Protein AF-A0A3R9SVF9-F1 (afdb_monomer_lite)

Structure (mmCIF, N/CA/C/O backbone):
data_AF-A0A3R9SVF9-F1
#
_entry.id   AF-A0A3R9SVF9-F1
#
loop_
_atom_site.group_PDB
_atom_site.id
_atom_site.type_symbol
_atom_site.label_atom_id
_atom_site.label_alt_id
_atom_site.label_comp_id
_atom_site.label_asym_id
_atom_site.label_entity_id
_atom_site.label_seq_id
_atom_site.pdbx_PDB_ins_code
_atom_site.Cartn_x
_atom_site.Cartn_y
_atom_site.Cartn_z
_atom_site.occupancy
_atom_site.B_iso_or_equiv
_atom_site.auth_seq_id
_atom_site.auth_comp_id
_atom_site.auth_asym_id
_atom_site.auth_atom_id
_atom_site.pdbx_PDB_model_num
ATOM 1 N N . MET A 1 1 ? 0.098 18.690 -32.192 1.00 53.44 1 MET A N 1
ATOM 2 C CA . MET A 1 1 ? 0.398 19.365 -30.901 1.00 53.44 1 MET A CA 1
ATOM 3 C C . MET A 1 1 ? 1.819 19.905 -30.977 1.00 53.44 1 MET A C 1
ATOM 5 O O . MET A 1 1 ? 2.577 19.365 -31.770 1.00 53.44 1 MET A O 1
ATOM 9 N N . SER A 1 2 ? 2.191 20.924 -30.197 1.00 77.56 2 SER A N 1
ATOM 10 C CA . SER A 1 2 ? 3.601 21.342 -30.110 1.00 77.56 2 SER A CA 1
ATOM 11 C C . SER A 1 2 ? 4.330 20.520 -29.042 1.00 77.56 2 SER A C 1
ATOM 13 O O . SER A 1 2 ? 3.804 20.347 -27.941 1.00 77.56 2 SER A O 1
ATOM 15 N N . TYR A 1 3 ? 5.508 19.995 -29.374 1.00 89.06 3 TYR A N 1
ATOM 16 C CA . TYR A 1 3 ? 6.358 19.225 -28.463 1.00 89.06 3 TYR A CA 1
ATOM 17 C C . TYR A 1 3 ? 7.396 20.131 -27.786 1.00 89.06 3 TYR A C 1
ATOM 19 O O . TYR A 1 3 ? 7.760 21.178 -28.317 1.00 89.06 3 TYR A O 1
ATOM 27 N N . SER A 1 4 ? 7.901 19.738 -26.612 1.00 94.81 4 SER A N 1
ATOM 28 C CA . SER A 1 4 ? 8.968 20.499 -25.952 1.00 94.81 4 SER A CA 1
ATOM 29 C C . SER A 1 4 ? 10.316 20.293 -26.650 1.00 94.81 4 SER A C 1
ATOM 31 O O . SER A 1 4 ? 10.637 19.195 -27.098 1.00 94.81 4 SER A O 1
ATOM 33 N N . GLU A 1 5 ? 11.146 21.336 -26.658 1.00 95.12 5 GLU A N 1
ATOM 34 C CA . GLU A 1 5 ? 12.518 21.324 -27.188 1.00 95.12 5 GLU A CA 1
ATOM 35 C C . GLU A 1 5 ? 13.373 20.163 -26.632 1.00 95.12 5 GLU A C 1
ATOM 37 O O . GLU A 1 5 ? 14.175 19.557 -27.344 1.00 95.12 5 GLU A O 1
ATOM 42 N N . GLU A 1 6 ? 13.189 19.823 -25.351 1.00 95.75 6 GLU A N 1
ATOM 43 C CA . GLU A 1 6 ? 13.859 18.684 -24.714 1.00 95.75 6 GLU A CA 1
ATOM 44 C C . GLU A 1 6 ? 13.331 17.342 -25.241 1.00 95.75 6 GLU A C 1
ATOM 46 O O . GLU A 1 6 ? 14.128 16.441 -25.502 1.00 95.75 6 GLU A O 1
ATOM 51 N N . PHE A 1 7 ? 12.015 17.201 -25.437 1.00 97.31 7 PHE A N 1
ATOM 52 C CA . PHE A 1 7 ? 11.423 15.966 -25.951 1.00 97.31 7 PHE A CA 1
ATOM 53 C C . PHE A 1 7 ? 11.748 15.740 -27.433 1.00 97.31 7 PHE A C 1
ATOM 55 O O . PHE A 1 7 ? 12.079 14.619 -27.810 1.00 97.31 7 PHE A O 1
ATOM 62 N N . ILE A 1 8 ? 11.765 16.795 -28.255 1.00 97.31 8 ILE A N 1
ATOM 63 C CA . ILE A 1 8 ? 12.207 16.729 -29.660 1.00 97.31 8 ILE A CA 1
ATOM 64 C C . ILE A 1 8 ? 13.654 16.218 -29.738 1.00 97.31 8 ILE A C 1
ATOM 66 O O . ILE A 1 8 ? 13.960 15.305 -30.504 1.00 97.31 8 ILE A O 1
ATOM 70 N N . LYS A 1 9 ? 14.549 16.731 -28.882 1.00 97.06 9 LYS A N 1
ATOM 71 C CA . LYS A 1 9 ? 15.938 16.248 -28.784 1.00 97.06 9 LYS A CA 1
ATOM 72 C C . LYS A 1 9 ? 16.043 14.828 -28.223 1.00 97.06 9 LYS A C 1
ATOM 74 O O . LYS A 1 9 ? 16.929 14.088 -28.646 1.00 97.06 9 LYS A O 1
ATOM 79 N N . PHE A 1 10 ? 15.161 14.427 -27.309 1.00 98.12 10 PHE A N 1
ATOM 80 C CA . PHE A 1 10 ? 15.096 13.064 -26.769 1.00 98.12 10 PHE A CA 1
ATOM 81 C C . PHE A 1 10 ? 14.701 12.049 -27.853 1.00 98.12 10 PHE A C 1
ATOM 83 O O . PHE A 1 10 ? 15.433 11.084 -28.070 1.00 98.12 10 PHE A O 1
ATOM 90 N N . VAL A 1 11 ? 13.620 12.316 -28.594 1.00 98.31 11 VAL A N 1
ATOM 91 C CA . VAL A 1 11 ? 13.169 11.509 -29.743 1.00 98.31 11 VAL A CA 1
ATOM 92 C C . VAL A 1 11 ? 14.232 11.473 -30.835 1.00 98.31 11 VAL A C 1
ATOM 94 O O . VAL A 1 11 ? 14.620 10.388 -31.260 1.00 98.31 11 VAL A O 1
ATOM 97 N N . GLY A 1 12 ? 14.780 12.628 -31.225 1.00 98.06 12 GLY A N 1
ATOM 98 C CA . GLY A 1 12 ? 15.870 12.707 -32.199 1.00 98.06 12 GLY A CA 1
ATOM 99 C C . GLY A 1 12 ? 17.091 11.879 -31.795 1.00 98.06 12 GLY A C 1
ATOM 100 O O . GLY A 1 12 ? 17.671 11.191 -32.632 1.00 98.06 12 GLY A O 1
ATOM 101 N N . THR A 1 13 ? 17.464 11.887 -30.510 1.00 98.25 13 THR A N 1
ATOM 102 C CA . THR A 1 13 ? 18.583 11.074 -30.003 1.00 98.25 13 THR A CA 1
ATOM 103 C C . THR A 1 13 ? 18.274 9.583 -30.105 1.00 98.25 13 THR A C 1
ATOM 105 O O . THR A 1 13 ? 19.106 8.841 -30.613 1.00 98.25 13 THR A O 1
ATOM 108 N N . VAL A 1 14 ? 17.081 9.128 -29.703 1.00 98.38 14 VAL A N 1
ATOM 109 C CA . VAL A 1 14 ? 16.701 7.709 -29.839 1.00 98.38 14 VAL A CA 1
ATOM 110 C C . VAL A 1 14 ? 16.628 7.284 -31.311 1.00 98.38 14 VAL A C 1
ATOM 112 O O . VAL A 1 14 ? 17.164 6.235 -31.661 1.00 98.38 14 VAL A O 1
ATOM 115 N N . ALA A 1 15 ? 16.061 8.109 -32.194 1.00 98.12 15 ALA A N 1
ATOM 116 C CA . ALA A 1 15 ? 16.041 7.846 -33.634 1.00 98.12 15 ALA A CA 1
ATOM 117 C C . ALA A 1 15 ? 17.461 7.765 -34.226 1.00 98.12 15 ALA A C 1
ATOM 119 O O . ALA A 1 15 ? 17.749 6.881 -35.031 1.00 98.12 15 ALA A O 1
ATOM 120 N N . GLY A 1 16 ? 18.366 8.651 -33.803 1.00 96.81 16 GLY A N 1
ATOM 121 C CA . GLY A 1 16 ? 19.754 8.679 -34.260 1.00 96.81 16 GLY A CA 1
ATOM 122 C C . GLY A 1 16 ? 20.636 7.548 -33.726 1.00 96.81 16 GLY A C 1
ATOM 123 O O . GLY A 1 16 ? 21.481 7.060 -34.470 1.00 96.81 16 GLY A O 1
ATOM 124 N N . GLU A 1 17 ? 20.458 7.119 -32.477 1.00 96.12 17 GLU A N 1
ATOM 125 C CA . GLU A 1 17 ? 21.230 6.016 -31.876 1.00 96.12 17 GLU A CA 1
ATOM 126 C C . GLU A 1 17 ? 20.658 4.631 -32.236 1.00 96.12 17 GLU A C 1
ATOM 128 O O . GLU A 1 17 ? 21.394 3.647 -32.256 1.00 96.12 17 GLU A O 1
ATOM 133 N N . ALA A 1 18 ? 19.346 4.534 -32.488 1.00 97.12 18 ALA A N 1
ATOM 134 C CA . ALA A 1 18 ? 18.628 3.257 -32.486 1.00 97.12 18 ALA A CA 1
ATOM 135 C C . ALA A 1 18 ? 17.455 3.132 -33.480 1.00 97.12 18 ALA A C 1
ATOM 137 O O . ALA A 1 18 ? 16.813 2.085 -33.496 1.00 97.12 18 ALA A O 1
ATOM 138 N N . GLY A 1 19 ? 17.156 4.127 -34.325 1.00 95.19 19 GLY A N 1
ATOM 139 C CA . GLY A 1 19 ? 15.962 4.108 -35.191 1.00 95.19 19 GLY A CA 1
ATOM 140 C C . GLY A 1 19 ? 15.843 2.865 -36.087 1.00 95.19 19 GLY A C 1
ATOM 141 O O . GLY A 1 19 ? 14.766 2.301 -36.213 1.00 95.19 19 GLY A O 1
ATOM 142 N N . GLY A 1 20 ? 16.960 2.356 -36.620 1.00 94.50 20 GLY A N 1
ATOM 143 C CA . GLY A 1 20 ? 16.990 1.121 -37.423 1.00 94.50 20 GLY A CA 1
ATOM 144 C C . GLY A 1 20 ? 16.875 -0.202 -36.643 1.00 94.50 20 GLY A C 1
ATOM 145 O O . GLY A 1 20 ? 17.073 -1.257 -37.238 1.00 94.50 20 GLY A O 1
ATOM 146 N N . CYS A 1 21 ? 16.626 -0.157 -35.332 1.00 96.88 21 CYS A N 1
ATOM 147 C CA . CYS A 1 21 ? 16.487 -1.318 -34.442 1.00 96.88 21 CYS A CA 1
ATOM 148 C C . CYS A 1 21 ? 15.023 -1.524 -33.999 1.00 96.88 21 CYS A C 1
ATOM 150 O O . CYS A 1 21 ? 14.138 -0.747 -34.354 1.00 96.88 21 CYS A O 1
ATOM 152 N N . SER A 1 22 ? 14.762 -2.552 -33.189 1.00 96.62 22 SER A N 1
ATOM 153 C CA . SER A 1 22 ? 13.434 -2.847 -32.639 1.00 96.62 22 SER A CA 1
ATOM 154 C C . SER A 1 22 ? 12.858 -1.741 -31.726 1.00 96.62 22 SER A C 1
ATOM 156 O O . SER A 1 22 ? 13.610 -1.024 -31.052 1.00 96.62 22 SER A O 1
ATOM 158 N N . PRO A 1 23 ? 11.517 -1.684 -31.561 1.00 96.19 23 PRO A N 1
ATOM 159 C CA . PRO A 1 23 ? 10.869 -0.823 -30.567 1.00 96.19 23 PRO A CA 1
ATOM 160 C C . PRO A 1 23 ? 11.319 -1.070 -29.122 1.00 96.19 23 PRO A C 1
ATOM 162 O O . PRO A 1 23 ? 11.327 -0.148 -28.302 1.00 96.19 23 PRO A O 1
ATOM 165 N N . THR A 1 24 ? 11.737 -2.297 -28.791 1.00 96.81 24 THR A N 1
ATOM 166 C CA . THR A 1 24 ? 12.345 -2.598 -27.490 1.00 96.81 24 THR A CA 1
ATOM 167 C C . THR A 1 24 ? 13.672 -1.861 -27.342 1.00 96.81 24 THR A C 1
ATOM 169 O O . THR A 1 24 ? 13.892 -1.205 -26.327 1.00 96.81 24 THR A O 1
ATOM 172 N N . THR A 1 25 ? 14.529 -1.889 -28.360 1.00 98.19 25 THR A N 1
ATOM 173 C CA . THR A 1 25 ? 15.814 -1.180 -28.358 1.00 98.19 25 THR A CA 1
ATOM 174 C C . THR A 1 25 ? 15.648 0.343 -28.258 1.00 98.19 25 THR A C 1
ATOM 176 O O . THR A 1 25 ? 16.386 0.976 -27.498 1.00 98.19 25 THR A O 1
ATOM 179 N N . TRP A 1 26 ? 14.621 0.939 -28.880 1.00 98.38 26 TRP A N 1
ATOM 180 C CA . TRP A 1 26 ? 14.284 2.361 -28.669 1.00 98.38 26 TRP A CA 1
ATOM 181 C C . TRP A 1 26 ? 13.980 2.668 -27.193 1.00 98.38 26 TRP A C 1
ATOM 183 O O . TRP A 1 26 ? 14.512 3.630 -26.628 1.00 98.38 26 TRP A O 1
ATOM 193 N N . LYS A 1 27 ? 13.177 1.817 -26.534 1.00 98.19 27 LYS A N 1
ATOM 194 C CA . LYS A 1 27 ? 12.882 1.926 -25.095 1.00 98.19 27 LYS A CA 1
ATOM 195 C C . LYS A 1 27 ? 14.135 1.757 -24.233 1.00 98.19 27 LYS A C 1
ATOM 197 O O . LYS A 1 27 ? 14.300 2.497 -23.265 1.00 98.19 27 LYS A O 1
ATOM 202 N N . VAL A 1 28 ? 15.046 0.843 -24.576 1.00 98.19 28 VAL A N 1
ATOM 203 C CA . VAL A 1 28 ? 16.304 0.665 -23.825 1.00 98.19 28 VAL A CA 1
ATOM 204 C C . VAL A 1 28 ? 17.189 1.911 -23.911 1.00 98.19 28 VAL A C 1
ATOM 206 O O . VAL A 1 28 ? 17.702 2.349 -22.880 1.00 98.19 28 VAL A O 1
ATOM 209 N N . VAL A 1 29 ? 17.323 2.547 -25.082 1.00 98.19 29 VAL A N 1
ATOM 210 C CA . VAL A 1 29 ? 18.065 3.819 -25.199 1.00 98.19 29 VAL A CA 1
ATOM 211 C C . VAL A 1 29 ? 17.372 4.940 -24.416 1.00 98.19 29 VAL A C 1
ATOM 213 O O . VAL A 1 29 ? 18.041 5.677 -23.686 1.00 98.19 29 VAL A O 1
ATOM 216 N N . ALA A 1 30 ? 16.040 5.031 -24.472 1.00 98.31 30 ALA A N 1
ATOM 217 C CA . ALA A 1 30 ? 15.266 5.985 -23.676 1.00 98.31 30 ALA A CA 1
ATOM 218 C C . ALA A 1 30 ? 15.487 5.803 -22.159 1.00 98.31 30 ALA A C 1
ATOM 220 O O . ALA A 1 30 ? 15.741 6.779 -21.446 1.00 98.31 30 ALA A O 1
ATOM 221 N N . HIS A 1 31 ? 15.468 4.564 -21.658 1.00 97.62 31 HIS A N 1
ATOM 222 C CA . HIS A 1 31 ? 15.796 4.263 -20.262 1.00 97.62 31 HIS A CA 1
ATOM 223 C C . HIS A 1 31 ? 17.265 4.539 -19.933 1.00 97.62 31 HIS A C 1
ATOM 225 O O . HIS A 1 31 ? 17.530 5.103 -18.877 1.00 97.62 31 HIS A O 1
ATOM 231 N N . CYS A 1 32 ? 18.211 4.241 -20.828 1.00 97.56 32 CYS A N 1
ATOM 232 C CA . CYS A 1 32 ? 19.627 4.578 -20.655 1.00 97.56 32 CYS A CA 1
ATOM 233 C C . CYS A 1 32 ? 19.820 6.089 -20.430 1.00 97.56 32 CYS A C 1
ATOM 235 O O . CYS A 1 32 ? 20.462 6.489 -19.457 1.00 97.56 32 CYS A O 1
ATOM 237 N N . ILE A 1 33 ? 19.181 6.942 -21.243 1.00 97.50 33 ILE A N 1
ATOM 238 C CA . ILE A 1 33 ? 19.191 8.405 -21.055 1.00 97.50 33 ILE A CA 1
ATOM 239 C C . ILE A 1 33 ? 18.654 8.784 -19.663 1.00 97.50 33 ILE A C 1
ATOM 241 O O . ILE A 1 33 ? 19.267 9.592 -18.964 1.00 97.50 33 ILE A O 1
ATOM 245 N N . LYS A 1 34 ? 17.529 8.194 -19.232 1.00 95.56 34 LYS A N 1
ATOM 246 C CA . LYS A 1 34 ? 16.898 8.486 -17.930 1.00 95.56 34 LYS A CA 1
ATOM 247 C C . LYS A 1 34 ? 17.724 7.978 -16.740 1.00 95.56 34 LYS A C 1
ATOM 249 O O . LYS A 1 34 ? 17.798 8.666 -15.726 1.00 95.56 34 LYS A O 1
ATOM 254 N N . ASN A 1 35 ? 18.357 6.813 -16.866 1.00 96.06 35 ASN A N 1
ATOM 255 C CA . ASN A 1 35 ? 19.145 6.150 -15.822 1.00 96.06 35 ASN A CA 1
ATOM 256 C C . ASN A 1 35 ? 20.460 6.876 -15.518 1.00 96.06 35 ASN A C 1
ATOM 258 O O . ASN A 1 35 ? 20.943 6.806 -14.390 1.00 96.06 35 ASN A O 1
ATOM 262 N N . ARG A 1 36 ? 21.012 7.615 -16.488 1.00 96.38 36 ARG A N 1
ATOM 263 C CA . ARG A 1 36 ? 22.179 8.483 -16.276 1.00 96.38 36 ARG A CA 1
ATOM 264 C C . ARG A 1 36 ? 21.873 9.670 -15.345 1.00 96.38 36 ARG A C 1
ATOM 266 O O . ARG A 1 36 ? 22.769 10.143 -14.658 1.00 96.38 36 ARG A O 1
ATOM 273 N N . ILE A 1 37 ? 20.635 10.168 -15.278 1.00 94.38 37 ILE A N 1
ATOM 274 C CA . ILE A 1 37 ? 20.308 11.422 -14.568 1.00 94.38 37 ILE A CA 1
ATOM 275 C C . ILE A 1 37 ? 20.607 11.313 -13.057 1.00 94.38 37 ILE A C 1
ATOM 277 O O . ILE A 1 37 ? 19.873 10.665 -12.309 1.00 94.38 37 ILE A O 1
ATOM 281 N N . GLY A 1 38 ? 21.662 11.995 -12.592 1.00 92.25 38 GLY A N 1
ATOM 282 C CA . GLY A 1 38 ? 22.071 12.016 -11.183 1.00 92.25 38 GLY A CA 1
ATOM 283 C C . GLY A 1 38 ? 22.807 10.756 -10.703 1.00 92.25 38 GLY A C 1
ATOM 284 O O . GLY A 1 38 ? 22.871 10.515 -9.496 1.00 92.25 38 GLY A O 1
ATOM 285 N N . PHE A 1 39 ? 23.356 9.946 -11.613 1.00 94.19 39 PHE A N 1
ATOM 286 C CA . PHE A 1 39 ? 23.989 8.659 -11.306 1.00 94.19 39 PHE A CA 1
ATOM 287 C C . PHE A 1 39 ? 25.432 8.567 -11.828 1.00 94.19 39 PHE A C 1
ATOM 289 O O . PHE A 1 39 ? 25.754 9.116 -12.877 1.00 94.19 39 PHE A O 1
ATOM 296 N N . ALA A 1 40 ? 26.290 7.841 -11.099 1.00 91.69 40 ALA A N 1
ATOM 297 C CA . ALA A 1 40 ? 27.684 7.559 -11.459 1.00 91.69 40 ALA A CA 1
ATOM 298 C C . ALA A 1 40 ? 28.477 8.814 -11.911 1.00 91.69 40 ALA A C 1
ATOM 300 O O . ALA A 1 40 ? 28.590 9.761 -11.135 1.00 91.69 40 ALA A O 1
ATOM 301 N N . GLU A 1 41 ? 29.051 8.840 -13.112 1.00 90.75 41 GLU A N 1
ATOM 302 C CA . GLU A 1 41 ? 29.778 9.986 -13.683 1.00 90.75 41 GLU A CA 1
ATOM 303 C C . GLU A 1 41 ? 28.863 11.179 -14.023 1.00 90.75 41 GLU A C 1
ATOM 305 O O . GLU A 1 41 ? 29.286 12.333 -13.965 1.00 90.75 41 GLU A O 1
ATOM 310 N N . TRP A 1 42 ? 27.575 10.930 -14.262 1.00 94.06 42 TRP A N 1
ATOM 311 C CA . TRP A 1 42 ? 26.546 11.938 -14.543 1.00 94.06 42 TRP A CA 1
ATOM 312 C C . TRP A 1 42 ? 25.870 12.490 -13.274 1.00 94.06 42 TRP A C 1
ATOM 314 O O . TRP A 1 42 ? 24.777 13.058 -13.332 1.00 94.06 42 TRP A O 1
ATOM 324 N N . LEU A 1 43 ? 26.521 12.361 -12.113 1.00 90.56 43 LEU A N 1
ATOM 325 C CA . LEU A 1 43 ? 26.012 12.749 -10.790 1.00 90.56 43 LEU A CA 1
ATOM 326 C C . LEU A 1 43 ? 25.459 14.184 -10.703 1.00 90.56 43 LEU A C 1
ATOM 328 O O . LEU A 1 43 ? 24.560 14.454 -9.908 1.00 90.56 43 LEU A O 1
ATOM 332 N N . ASN A 1 44 ? 25.987 15.100 -11.516 1.00 90.94 44 ASN A N 1
ATOM 333 C CA . ASN A 1 44 ? 25.597 16.512 -11.525 1.00 90.94 44 ASN A CA 1
ATOM 334 C C . ASN A 1 44 ? 24.466 16.849 -12.518 1.00 90.94 44 ASN A C 1
ATOM 336 O O . ASN A 1 44 ? 23.951 17.968 -12.474 1.00 90.94 44 ASN A O 1
ATOM 340 N N . ALA A 1 45 ? 24.076 15.920 -13.399 1.00 93.00 45 ALA A N 1
ATOM 341 C CA . ALA A 1 45 ? 23.003 16.133 -14.367 1.00 93.00 45 ALA A CA 1
ATOM 342 C C . ALA A 1 45 ? 21.643 16.233 -13.661 1.00 93.00 45 ALA A C 1
ATOM 344 O O . ALA A 1 45 ? 21.315 15.408 -12.807 1.00 93.00 45 ALA A O 1
ATOM 345 N N . ARG A 1 46 ? 20.848 17.248 -14.014 1.00 92.31 46 ARG A N 1
ATOM 346 C CA . ARG A 1 46 ? 19.569 17.579 -13.359 1.00 92.31 46 ARG A CA 1
ATOM 347 C C . ARG A 1 46 ? 18.367 16.956 -14.064 1.00 92.31 46 ARG A C 1
ATOM 349 O O . ARG A 1 46 ? 17.377 16.628 -13.418 1.00 92.31 46 ARG A O 1
ATOM 356 N N . ASN A 1 47 ? 18.448 16.835 -15.386 1.00 92.38 47 ASN A N 1
ATOM 357 C CA . ASN A 1 47 ? 17.352 16.483 -16.288 1.00 92.38 47 ASN A CA 1
ATOM 358 C C . ASN A 1 47 ? 17.878 15.791 -17.564 1.00 92.38 47 ASN A C 1
ATOM 360 O O . ASN A 1 47 ? 19.071 15.512 -17.689 1.00 92.38 47 ASN A O 1
ATOM 364 N N . VAL A 1 48 ? 16.979 15.520 -18.515 1.00 95.19 48 VAL A N 1
ATOM 365 C CA . VAL A 1 48 ? 17.328 14.938 -19.820 1.00 95.19 48 VAL A CA 1
ATOM 366 C C . VAL A 1 48 ? 18.232 15.890 -20.615 1.00 95.19 48 VAL A C 1
ATOM 368 O O . VAL A 1 48 ? 19.238 15.444 -21.159 1.00 95.19 48 VAL A O 1
ATOM 371 N N . SER A 1 49 ? 17.952 17.196 -20.617 1.00 94.19 49 SER A N 1
ATOM 372 C CA . SER A 1 49 ? 18.754 18.210 -21.321 1.00 94.19 49 SER A CA 1
ATOM 373 C C . SER A 1 49 ? 20.232 18.214 -20.922 1.00 94.19 49 SER A C 1
ATOM 375 O O . SER A 1 49 ? 21.085 18.432 -21.777 1.00 94.19 49 SER A O 1
ATOM 377 N N . ASP A 1 50 ? 20.568 17.978 -19.651 1.00 94.81 50 ASP A N 1
ATOM 378 C CA . ASP A 1 50 ? 21.964 17.862 -19.207 1.00 94.81 50 ASP A CA 1
ATOM 379 C C . ASP A 1 50 ? 22.648 16.610 -19.768 1.00 94.81 50 ASP A C 1
ATOM 381 O O . ASP A 1 50 ? 23.795 16.676 -20.213 1.00 94.81 50 ASP A O 1
ATOM 385 N N . ILE A 1 51 ? 21.933 15.483 -19.804 1.00 96.12 51 ILE A N 1
ATOM 386 C CA . ILE A 1 51 ? 22.427 14.225 -20.374 1.00 96.12 51 ILE A CA 1
ATOM 387 C C . ILE A 1 51 ? 22.603 14.333 -21.895 1.00 96.12 51 ILE A C 1
ATOM 389 O O . ILE A 1 51 ? 23.602 13.856 -22.430 1.00 96.12 51 ILE A O 1
ATOM 393 N N . LEU A 1 52 ? 21.701 15.007 -22.608 1.00 94.94 52 LEU A N 1
ATOM 394 C CA . LEU A 1 52 ? 21.764 15.111 -24.069 1.00 94.94 52 LEU A CA 1
ATOM 395 C C . LEU A 1 52 ? 22.880 16.037 -24.602 1.00 94.94 52 LEU A C 1
ATOM 397 O O . LEU A 1 52 ? 23.143 16.022 -25.797 1.00 94.94 52 LEU A O 1
ATOM 401 N N . LYS A 1 53 ? 23.574 16.821 -23.762 1.00 87.06 53 LYS A N 1
ATOM 402 C CA . LYS A 1 53 ? 24.559 17.821 -24.237 1.00 87.06 53 LYS A CA 1
ATOM 403 C C . LYS A 1 53 ? 25.785 17.245 -24.959 1.00 87.06 53 LYS A C 1
ATOM 405 O O . LYS A 1 53 ? 26.209 17.855 -25.934 1.00 87.06 53 LYS A O 1
ATOM 410 N N . LYS A 1 54 ? 26.385 16.154 -24.455 1.00 75.62 54 LYS A N 1
ATOM 411 C CA . LYS A 1 54 ? 27.636 15.543 -24.979 1.00 75.62 54 LYS A CA 1
ATOM 412 C C . LYS A 1 54 ? 27.802 14.043 -24.634 1.00 75.62 54 LYS A C 1
ATOM 414 O O . LYS A 1 54 ? 28.913 13.600 -24.375 1.00 75.62 54 LYS A O 1
ATOM 419 N N . ASN A 1 55 ? 26.720 13.259 -24.552 1.00 84.94 55 ASN A N 1
ATOM 420 C CA . ASN A 1 55 ? 26.793 11.842 -24.120 1.00 84.94 55 ASN A CA 1
ATOM 421 C C . ASN A 1 55 ? 26.286 10.820 -25.160 1.00 84.94 55 ASN A C 1
ATOM 423 O O . ASN A 1 55 ? 26.101 9.650 -24.816 1.00 84.94 55 ASN A O 1
ATOM 427 N N . PHE A 1 56 ? 26.030 11.273 -26.390 1.00 91.81 56 PHE A N 1
ATOM 428 C CA . PHE A 1 56 ? 25.495 10.499 -27.515 1.00 91.81 56 PHE A CA 1
ATOM 429 C C . PHE A 1 56 ? 26.062 11.075 -28.820 1.00 91.81 56 PHE A C 1
ATOM 431 O O . PHE A 1 56 ? 26.088 12.302 -28.975 1.00 91.81 56 PHE A O 1
ATOM 438 N N . ASP A 1 57 ? 26.514 10.232 -29.748 1.00 86.50 57 ASP A N 1
ATOM 439 C CA . ASP A 1 57 ? 27.072 10.697 -31.029 1.00 86.50 57 ASP A CA 1
ATOM 440 C C . ASP A 1 57 ? 25.939 11.231 -31.929 1.00 86.50 57 ASP A C 1
ATOM 442 O O . ASP A 1 57 ? 26.117 12.235 -32.618 1.00 86.50 57 ASP A O 1
ATOM 446 N N . ALA A 1 58 ? 24.728 10.664 -31.842 1.00 89.75 58 ALA A N 1
ATOM 447 C CA . ALA A 1 58 ? 23.557 11.047 -32.635 1.00 89.75 58 ALA A CA 1
ATOM 448 C C . ALA A 1 58 ? 23.211 12.542 -32.586 1.00 89.75 58 ALA A C 1
ATOM 450 O O . ALA A 1 58 ? 22.952 13.138 -33.630 1.00 89.75 58 ALA A O 1
ATOM 451 N N . ILE A 1 59 ? 23.211 13.150 -31.394 1.00 89.56 59 ILE A N 1
ATOM 452 C CA . ILE A 1 59 ? 22.924 14.582 -31.187 1.00 89.56 59 ILE A CA 1
ATOM 453 C C . ILE A 1 59 ? 24.165 15.470 -31.357 1.00 89.56 59 ILE A C 1
ATOM 455 O O . ILE A 1 59 ? 24.030 16.653 -31.681 1.00 89.56 59 ILE A O 1
ATOM 459 N N . THR A 1 60 ? 25.361 14.903 -31.174 1.00 89.81 60 THR A N 1
ATOM 460 C CA . THR A 1 60 ? 26.642 15.609 -31.331 1.00 89.81 60 THR A CA 1
ATOM 461 C C . THR A 1 60 ? 26.950 15.830 -32.811 1.00 89.81 60 THR A C 1
ATOM 463 O O . THR A 1 60 ? 27.035 16.972 -33.264 1.00 89.81 60 THR A O 1
ATOM 466 N N . ASP A 1 61 ? 27.000 14.743 -33.581 1.00 88.56 61 ASP A N 1
ATOM 467 C CA . ASP A 1 61 ? 27.292 14.736 -35.019 1.00 88.56 61 ASP A CA 1
ATOM 468 C C . ASP A 1 61 ? 26.027 15.036 -35.859 1.00 88.56 61 ASP A C 1
ATOM 470 O O . ASP A 1 61 ? 26.107 15.316 -37.060 1.00 88.56 61 ASP A O 1
ATOM 474 N N . LYS A 1 62 ? 24.839 15.012 -35.226 1.00 91.88 62 LYS A N 1
ATOM 475 C CA . LYS A 1 62 ? 23.512 15.218 -35.840 1.00 91.88 62 LYS A CA 1
ATOM 476 C C . LYS A 1 62 ? 23.337 14.319 -37.061 1.00 91.88 62 LYS A C 1
ATOM 478 O O . LYS A 1 62 ? 23.254 14.797 -38.196 1.00 91.88 62 LYS A O 1
ATOM 483 N N . ASN A 1 63 ? 23.339 13.009 -36.839 1.00 93.12 63 ASN A N 1
ATOM 484 C CA . ASN A 1 63 ? 23.270 12.026 -37.922 1.00 93.12 63 ASN A CA 1
ATOM 485 C C . ASN A 1 63 ? 21.919 12.089 -38.691 1.00 93.12 63 ASN A C 1
ATOM 487 O O . ASN A 1 63 ? 20.989 12.772 -38.249 1.00 93.12 63 ASN A O 1
ATOM 491 N N . PRO A 1 64 ? 21.787 11.457 -39.877 1.00 95.75 64 PRO A N 1
ATOM 492 C CA . PRO A 1 64 ? 20.592 11.628 -40.708 1.00 95.75 64 PRO A CA 1
ATOM 493 C C . PRO A 1 64 ? 19.266 11.232 -40.026 1.00 95.75 64 PRO A C 1
ATOM 495 O O . PRO A 1 64 ? 18.327 12.021 -40.135 1.00 95.75 64 PRO A O 1
ATOM 498 N N . PRO A 1 65 ? 19.161 10.117 -39.267 1.00 96.81 65 PRO A N 1
ATOM 499 C CA . PRO A 1 65 ? 17.933 9.801 -38.532 1.00 96.81 65 PRO A CA 1
ATOM 500 C C . PRO A 1 65 ? 17.607 10.811 -37.419 1.00 96.81 65 PRO A C 1
ATOM 502 O O . PRO A 1 65 ? 16.446 11.199 -37.292 1.00 96.81 65 PRO A O 1
ATOM 505 N N . PHE A 1 66 ? 18.612 11.318 -36.683 1.00 97.75 66 PHE A N 1
ATOM 506 C CA . PHE A 1 66 ? 18.418 12.419 -35.724 1.00 97.75 66 PHE A CA 1
ATOM 507 C C . PHE A 1 66 ? 17.818 13.648 -36.418 1.00 97.75 66 PHE A C 1
ATOM 509 O O . PHE A 1 66 ? 16.808 14.190 -35.970 1.00 97.75 66 PHE A O 1
ATOM 516 N N . LYS A 1 67 ? 18.427 14.083 -37.532 1.00 97.88 67 LYS A N 1
ATOM 517 C CA . LYS A 1 67 ? 17.972 15.253 -38.302 1.00 97.88 67 LYS A CA 1
ATOM 518 C C . LYS A 1 67 ? 16.544 15.062 -38.815 1.00 97.88 67 LYS A C 1
ATOM 520 O O . LYS A 1 67 ? 15.731 15.961 -38.625 1.00 97.88 67 LYS A O 1
ATOM 525 N N . LYS A 1 68 ? 16.235 13.897 -39.400 1.00 97.62 68 LYS A N 1
ATOM 526 C CA . LYS A 1 68 ? 14.900 13.553 -39.913 1.00 97.62 68 LYS A CA 1
ATOM 527 C C . LYS A 1 68 ? 13.832 13.714 -38.827 1.00 97.62 68 LYS A C 1
ATOM 529 O O . LYS A 1 68 ? 12.940 14.541 -38.985 1.00 97.62 68 LYS A O 1
ATOM 534 N N . ALA A 1 69 ? 13.955 12.983 -37.716 1.00 97.62 69 ALA A N 1
ATOM 535 C CA . ALA A 1 69 ? 12.952 12.990 -36.649 1.00 97.62 69 ALA A CA 1
ATOM 536 C C . ALA A 1 69 ? 12.748 14.392 -36.041 1.00 97.62 69 ALA A C 1
ATOM 538 O O . ALA A 1 69 ? 11.618 14.808 -35.795 1.00 97.62 69 ALA A O 1
ATOM 539 N N . VAL A 1 70 ? 13.830 15.155 -35.855 1.00 97.25 70 VAL A N 1
ATOM 540 C CA . VAL A 1 70 ? 13.767 16.527 -35.325 1.00 97.25 70 VAL A CA 1
ATOM 541 C C . VAL A 1 70 ? 13.068 17.488 -36.294 1.00 97.25 70 VAL A C 1
ATOM 543 O O . VAL A 1 70 ? 12.207 18.257 -35.868 1.00 97.25 70 VAL A O 1
ATOM 546 N N . THR A 1 71 ? 13.384 17.439 -37.592 1.00 97.38 71 THR A N 1
ATOM 547 C CA . THR A 1 71 ? 12.711 18.264 -38.613 1.00 97.38 71 THR A CA 1
ATOM 548 C C . THR A 1 71 ? 11.229 17.909 -38.744 1.00 97.38 71 THR A C 1
ATOM 550 O O . THR A 1 71 ? 10.394 18.812 -38.781 1.00 97.38 71 THR A O 1
ATOM 553 N N . GLU A 1 72 ? 10.888 16.618 -38.745 1.00 96.81 72 GLU A N 1
ATOM 554 C CA . GLU A 1 72 ? 9.498 16.147 -38.751 1.00 96.81 72 GLU A CA 1
ATOM 555 C C . GLU A 1 72 ? 8.712 16.709 -37.557 1.00 96.81 72 GLU A C 1
ATOM 557 O O . GLU A 1 72 ? 7.686 17.364 -37.753 1.00 96.81 72 GLU A O 1
ATOM 562 N N . MET A 1 73 ? 9.236 16.571 -36.333 1.00 96.31 73 MET A N 1
ATOM 563 C CA . MET A 1 73 ? 8.573 17.066 -35.119 1.00 96.31 73 MET A CA 1
ATOM 564 C C . MET A 1 73 ? 8.421 18.593 -35.054 1.00 96.31 73 MET A C 1
ATOM 566 O O . MET A 1 73 ? 7.424 19.057 -34.503 1.00 96.31 73 MET A O 1
ATOM 570 N N . TYR A 1 74 ? 9.355 19.378 -35.608 1.00 95.31 74 TYR A N 1
ATOM 571 C CA . TYR A 1 74 ? 9.174 20.835 -35.728 1.00 95.31 74 TYR A CA 1
ATOM 572 C C . TYR A 1 74 ? 8.129 21.211 -36.784 1.00 95.31 74 TYR A C 1
ATOM 574 O O . TYR A 1 74 ? 7.383 22.166 -36.588 1.00 95.31 74 TYR A O 1
ATOM 582 N N . SER A 1 75 ? 8.074 20.482 -37.903 1.00 93.62 75 SER A N 1
ATOM 583 C CA . SER A 1 75 ? 7.124 20.759 -38.991 1.00 93.62 75 SER A CA 1
ATOM 584 C C . SER A 1 75 ? 5.686 20.329 -38.677 1.00 93.62 75 SER A C 1
ATOM 586 O O . SER A 1 75 ? 4.749 20.828 -39.292 1.00 93.62 75 SER A O 1
ATOM 588 N N . GLY A 1 76 ? 5.509 19.378 -37.753 1.00 90.81 76 GLY A N 1
ATOM 589 C CA . GLY A 1 76 ? 4.237 18.702 -37.491 1.00 90.81 76 GLY A CA 1
ATOM 590 C C . GLY A 1 76 ? 3.913 17.566 -38.472 1.00 90.81 76 GLY A C 1
ATOM 591 O O . GLY A 1 76 ? 3.058 16.739 -38.161 1.00 90.81 76 GLY A O 1
ATOM 592 N N . ASN A 1 77 ? 4.622 17.476 -39.602 1.00 93.88 77 ASN A N 1
ATOM 593 C CA . ASN A 1 77 ? 4.497 16.402 -40.586 1.00 93.88 77 ASN A CA 1
ATOM 594 C C . ASN A 1 77 ? 5.376 15.217 -40.158 1.00 93.88 77 ASN A C 1
ATOM 596 O O . ASN A 1 77 ? 6.527 15.093 -40.575 1.00 93.88 77 ASN A O 1
ATOM 600 N N . ILE A 1 78 ? 4.847 14.384 -39.263 1.00 94.19 78 ILE A N 1
ATOM 601 C CA . ILE A 1 78 ? 5.561 13.258 -38.650 1.00 94.19 78 ILE A CA 1
ATOM 602 C C . ILE A 1 78 ? 5.304 11.980 -39.453 1.00 94.19 78 ILE A C 1
ATOM 604 O O . ILE A 1 78 ? 4.154 11.662 -39.741 1.00 94.19 78 ILE A O 1
ATOM 608 N N . SER A 1 79 ? 6.366 11.251 -39.812 1.00 93.94 79 SER A N 1
ATOM 609 C CA . SER A 1 79 ? 6.243 9.939 -40.462 1.00 93.94 79 SER A CA 1
ATOM 610 C C . SER A 1 79 ? 5.922 8.839 -39.450 1.00 93.94 79 SER A C 1
ATOM 612 O O . SER A 1 79 ? 6.391 8.907 -38.313 1.00 93.94 79 SER A O 1
ATOM 614 N N . ASP A 1 80 ? 5.186 7.804 -39.870 1.00 94.31 80 ASP A N 1
ATOM 615 C CA . ASP A 1 80 ? 4.744 6.681 -39.022 1.00 94.31 80 ASP A CA 1
ATOM 616 C C . ASP A 1 80 ? 5.878 6.123 -38.146 1.00 94.31 80 ASP A C 1
ATOM 618 O O . ASP A 1 80 ? 5.732 5.990 -36.940 1.00 94.31 80 ASP A O 1
ATOM 622 N N . HIS A 1 81 ? 7.067 5.931 -38.722 1.00 95.44 81 HIS A N 1
ATOM 623 C CA . HIS A 1 81 ? 8.251 5.465 -37.997 1.00 95.44 81 HIS A CA 1
ATOM 624 C C . HIS A 1 81 ? 8.717 6.416 -36.872 1.00 95.44 81 HIS A C 1
ATOM 626 O O . HIS A 1 81 ? 9.130 5.967 -35.803 1.00 95.44 81 HIS A O 1
ATOM 632 N N . THR A 1 82 ? 8.656 7.734 -37.082 1.00 96.31 82 THR A N 1
ATOM 633 C CA . THR A 1 82 ? 8.953 8.719 -36.028 1.00 96.31 82 THR A CA 1
ATOM 634 C C . THR A 1 82 ? 7.827 8.751 -34.987 1.00 96.31 82 THR A C 1
ATOM 636 O O . THR A 1 82 ? 8.106 8.913 -33.798 1.00 96.31 82 THR A O 1
ATOM 639 N N . GLN A 1 83 ? 6.571 8.544 -35.400 1.00 95.62 83 GLN A N 1
ATOM 640 C CA . GLN A 1 83 ? 5.422 8.426 -34.498 1.00 95.62 83 GLN A CA 1
ATOM 641 C C . GLN A 1 83 ? 5.520 7.170 -33.610 1.00 95.62 83 GLN A C 1
ATOM 643 O O . GLN A 1 83 ? 5.363 7.287 -32.396 1.00 95.62 83 GLN A O 1
ATOM 648 N N . ASP A 1 84 ? 5.894 6.013 -34.163 1.00 94.12 84 ASP A N 1
ATOM 649 C CA . ASP A 1 84 ? 6.149 4.772 -33.416 1.00 94.12 84 ASP A CA 1
ATOM 650 C C . ASP A 1 84 ? 7.226 4.978 -32.334 1.00 94.12 84 ASP A C 1
ATOM 652 O O . ASP A 1 84 ? 7.070 4.538 -31.191 1.00 94.12 84 ASP A O 1
ATOM 656 N N . ILE A 1 85 ? 8.315 5.690 -32.664 1.00 97.50 85 ILE A N 1
ATOM 657 C CA . ILE A 1 85 ? 9.365 6.049 -31.696 1.00 97.50 85 ILE A CA 1
ATOM 658 C C . ILE A 1 85 ? 8.795 6.961 -30.600 1.00 97.50 85 ILE A C 1
ATOM 660 O O . ILE A 1 85 ? 9.037 6.708 -29.417 1.00 97.50 85 ILE A O 1
ATOM 664 N N . ILE A 1 86 ? 8.025 7.997 -30.962 1.00 94.62 86 ILE A N 1
ATOM 665 C CA . ILE A 1 86 ? 7.369 8.911 -30.010 1.00 94.62 86 ILE A CA 1
ATOM 666 C C . ILE A 1 86 ? 6.472 8.131 -29.043 1.00 94.62 86 ILE A C 1
ATOM 668 O O . ILE A 1 86 ? 6.586 8.315 -27.828 1.00 94.62 86 ILE A O 1
ATOM 672 N N . GLU A 1 87 ? 5.617 7.242 -29.544 1.00 90.88 87 GLU A N 1
ATOM 673 C CA . GLU A 1 87 ? 4.695 6.450 -28.724 1.00 90.88 87 GLU A CA 1
ATOM 674 C C . GLU A 1 87 ? 5.431 5.445 -27.831 1.00 90.88 87 GLU A C 1
ATOM 676 O O . GLU A 1 87 ? 5.112 5.325 -26.644 1.00 90.88 87 GLU A O 1
ATOM 681 N N . ALA A 1 88 ? 6.480 4.795 -28.343 1.00 92.12 88 ALA A N 1
ATOM 682 C CA . ALA A 1 88 ? 7.289 3.856 -27.572 1.00 92.12 88 ALA A CA 1
ATOM 683 C C . ALA A 1 88 ? 8.012 4.511 -26.381 1.00 92.12 88 ALA A C 1
ATOM 685 O O . ALA A 1 88 ? 8.122 3.877 -25.324 1.00 92.12 88 ALA A O 1
ATOM 686 N N . ILE A 1 89 ? 8.507 5.751 -26.525 1.00 97.06 89 ILE A N 1
ATOM 687 C CA . ILE A 1 89 ? 9.380 6.395 -25.521 1.00 97.06 89 ILE A CA 1
ATOM 688 C C . ILE A 1 89 ? 8.731 7.534 -24.723 1.00 97.06 89 ILE A C 1
ATOM 690 O O . ILE A 1 89 ? 9.278 7.929 -23.690 1.00 97.06 89 ILE A O 1
ATOM 694 N N . SER A 1 90 ? 7.579 8.065 -25.141 1.00 91.56 90 SER A N 1
ATOM 695 C CA . SER A 1 90 ? 6.865 9.123 -24.407 1.00 91.56 90 SER A CA 1
ATOM 696 C C . SER A 1 90 ? 6.533 8.732 -22.951 1.00 91.56 90 SER A C 1
ATOM 698 O O . SER A 1 90 ? 6.836 9.529 -22.055 1.00 91.56 90 SER A O 1
ATOM 700 N N . PRO A 1 91 ? 6.057 7.504 -22.640 1.00 87.12 91 PRO A N 1
ATOM 701 C CA . PRO A 1 91 ? 5.871 7.060 -21.252 1.00 87.12 91 PRO A CA 1
ATOM 702 C C . PRO A 1 91 ? 7.169 7.067 -20.429 1.00 87.12 91 PRO A C 1
ATOM 704 O O . PRO A 1 91 ? 7.157 7.417 -19.248 1.00 87.12 91 PRO A O 1
ATOM 707 N N . ILE A 1 92 ? 8.307 6.748 -21.052 1.00 92.12 92 ILE A N 1
ATOM 708 C CA . ILE A 1 92 ? 9.634 6.708 -20.414 1.00 92.12 92 ILE A CA 1
ATOM 709 C C . ILE A 1 92 ? 10.158 8.130 -20.158 1.00 92.12 92 ILE A C 1
ATOM 711 O O . ILE A 1 92 ? 10.683 8.423 -19.077 1.00 92.12 92 ILE A O 1
ATOM 715 N N . TYR A 1 93 ? 9.961 9.051 -21.108 1.00 91.50 93 TYR A N 1
ATOM 716 C CA . TYR A 1 93 ? 10.256 10.474 -20.917 1.00 91.50 93 TYR A CA 1
ATOM 717 C C . TYR A 1 93 ? 9.439 11.057 -19.757 1.00 91.50 93 TYR A C 1
ATOM 719 O O . TYR A 1 93 ? 10.015 11.671 -18.855 1.00 91.50 93 TYR A O 1
ATOM 727 N N . GLN A 1 94 ? 8.133 10.783 -19.716 1.00 83.75 94 GLN A N 1
ATOM 728 C CA . GLN A 1 94 ? 7.226 11.240 -18.656 1.00 83.75 94 GLN A CA 1
ATOM 729 C C . GLN A 1 94 ? 7.461 10.541 -17.301 1.00 83.75 94 GLN A C 1
ATOM 731 O O . GLN A 1 94 ? 7.109 11.091 -16.261 1.00 83.75 94 GLN A O 1
ATOM 736 N N . GLY A 1 95 ? 8.105 9.368 -17.284 1.00 80.06 95 GLY A N 1
ATOM 737 C CA . GLY A 1 95 ? 8.339 8.578 -16.067 1.00 80.06 95 GLY A CA 1
ATOM 738 C C . GLY A 1 95 ? 7.137 7.735 -15.626 1.00 80.06 95 GLY A C 1
ATOM 739 O O . GLY A 1 95 ? 7.009 7.437 -14.441 1.00 80.06 95 GLY A O 1
ATOM 740 N N . LEU A 1 96 ? 6.261 7.380 -16.570 1.00 77.00 96 LEU A N 1
ATOM 741 C CA . LEU A 1 96 ? 5.098 6.507 -16.379 1.00 77.00 96 LEU A CA 1
ATOM 742 C C . LEU A 1 96 ? 5.432 5.015 -16.565 1.00 77.00 96 LEU A C 1
ATOM 744 O O . LEU A 1 96 ? 4.687 4.162 -16.092 1.00 77.00 96 LEU A O 1
ATOM 748 N N . GLU A 1 97 ? 6.539 4.703 -17.244 1.00 81.56 97 GLU A N 1
ATOM 749 C CA . GLU A 1 97 ? 7.025 3.338 -17.482 1.00 81.56 97 GLU A CA 1
ATOM 750 C C . GLU A 1 97 ? 8.260 3.039 -16.615 1.00 81.56 97 GLU A C 1
ATOM 752 O O . GLU A 1 97 ? 9.185 3.853 -16.523 1.00 81.56 97 GLU A O 1
ATOM 757 N N . GLU A 1 98 ? 8.263 1.883 -15.942 1.00 82.75 98 GLU A N 1
ATOM 758 C CA . GLU A 1 98 ? 9.368 1.459 -15.075 1.00 82.75 98 GLU A CA 1
ATOM 759 C C . GLU A 1 98 ? 10.588 0.978 -15.877 1.00 82.75 98 GLU A C 1
ATOM 761 O O . GLU A 1 98 ? 10.479 0.566 -17.026 1.00 82.75 98 GLU A O 1
ATOM 766 N N . ASP A 1 99 ? 11.772 1.022 -15.261 1.00 85.62 99 ASP A N 1
ATOM 767 C CA . ASP A 1 99 ? 13.045 0.673 -15.902 1.00 85.62 99 ASP A CA 1
ATOM 768 C C . ASP A 1 99 ? 13.172 -0.824 -16.234 1.00 85.62 99 ASP A C 1
ATOM 770 O O . ASP A 1 99 ? 13.685 -1.614 -15.436 1.00 85.62 99 ASP A O 1
ATOM 774 N N . ILE A 1 100 ? 12.785 -1.193 -17.458 1.00 85.44 100 ILE A N 1
ATOM 775 C CA . ILE A 1 100 ? 12.924 -2.556 -18.000 1.00 85.44 100 ILE A CA 1
ATOM 776 C C . ILE A 1 100 ? 14.386 -3.015 -18.144 1.00 85.44 100 ILE A C 1
ATOM 778 O O . ILE A 1 100 ? 14.639 -4.194 -18.379 1.00 85.44 100 ILE A O 1
ATOM 782 N N . THR A 1 101 ? 15.358 -2.102 -18.027 1.00 90.62 101 THR A N 1
ATOM 783 C CA . THR A 1 101 ? 16.772 -2.370 -18.338 1.00 90.62 101 THR A CA 1
ATOM 784 C C . THR A 1 101 ? 17.599 -2.827 -17.139 1.00 90.62 101 THR A C 1
ATOM 786 O O . THR A 1 101 ? 18.769 -3.161 -17.299 1.00 90.62 101 THR A O 1
ATOM 789 N N . ASN A 1 102 ? 17.026 -2.833 -15.930 1.00 82.44 102 ASN A N 1
ATOM 790 C CA . ASN A 1 102 ? 17.742 -3.152 -14.688 1.00 82.44 102 ASN A CA 1
ATOM 791 C C . ASN A 1 102 ? 18.976 -2.245 -14.433 1.00 82.44 102 ASN A C 1
ATOM 793 O O . ASN A 1 102 ? 19.995 -2.690 -13.893 1.00 82.44 102 ASN A O 1
ATOM 797 N N . GLY A 1 103 ? 18.886 -0.965 -14.813 1.00 91.50 103 GLY A N 1
ATOM 798 C CA . GLY A 1 103 ? 19.923 0.047 -14.597 1.00 91.50 103 GLY A CA 1
ATOM 799 C C . GLY A 1 103 ? 20.989 0.172 -15.692 1.00 91.50 103 GLY A C 1
ATOM 800 O O . GLY A 1 103 ? 22.106 0.585 -15.380 1.00 91.50 103 GLY A O 1
ATOM 801 N N . VAL A 1 104 ? 20.689 -0.162 -16.955 1.00 96.31 104 VAL A N 1
ATOM 802 C CA . VAL A 1 104 ? 21.606 0.111 -18.084 1.00 96.31 104 VAL A CA 1
ATOM 803 C C . VAL A 1 104 ? 21.856 1.611 -18.211 1.00 96.31 104 VAL A C 1
ATOM 805 O O . VAL A 1 104 ? 20.929 2.421 -18.138 1.00 96.31 104 VAL A O 1
ATOM 808 N N . VAL A 1 105 ? 23.128 1.958 -18.415 1.00 96.94 105 VAL A N 1
ATOM 809 C CA . VAL A 1 105 ? 23.629 3.336 -18.593 1.00 96.94 105 VAL A CA 1
ATOM 810 C C . VAL A 1 105 ? 24.703 3.449 -19.682 1.00 96.94 105 VAL A C 1
ATOM 812 O O . VAL A 1 105 ? 25.127 4.553 -20.027 1.00 96.94 105 VAL A O 1
ATOM 815 N N . LEU A 1 106 ? 25.151 2.327 -20.243 1.00 96.69 106 LEU A N 1
ATOM 816 C CA . LEU A 1 106 ? 26.202 2.237 -21.254 1.00 96.69 106 LEU A CA 1
ATOM 817 C C . LEU A 1 106 ? 25.778 1.221 -22.320 1.00 96.69 106 LEU A C 1
ATOM 819 O O . LEU A 1 106 ? 25.123 0.231 -22.002 1.00 96.69 106 LEU A O 1
ATOM 823 N N . TYR A 1 107 ? 26.136 1.455 -23.578 1.00 96.94 107 TYR A N 1
ATOM 824 C CA . TYR A 1 107 ? 25.922 0.506 -24.672 1.00 96.94 107 TYR A CA 1
ATOM 825 C C . TYR A 1 107 ? 26.839 0.818 -25.850 1.00 96.94 107 TYR A C 1
ATOM 827 O O . TYR A 1 107 ? 27.413 1.905 -25.916 1.00 96.94 107 TYR A O 1
ATOM 835 N N . PHE A 1 108 ? 26.969 -0.131 -26.774 1.00 95.56 108 PHE A N 1
ATOM 836 C CA . PHE A 1 108 ? 27.541 0.111 -28.097 1.00 95.56 108 PHE A CA 1
ATOM 837 C C . PHE A 1 108 ? 26.941 -0.838 -29.140 1.00 95.56 108 PHE A C 1
ATOM 839 O O . PHE A 1 108 ? 26.454 -1.917 -28.793 1.00 95.56 108 PHE A O 1
ATOM 846 N N . SER A 1 109 ? 27.024 -0.437 -30.409 1.00 95.25 109 SER A N 1
ATOM 847 C CA . SER A 1 109 ? 26.710 -1.274 -31.569 1.00 95.25 109 SER A CA 1
ATOM 848 C C . SER A 1 109 ? 27.997 -1.926 -32.095 1.00 95.25 109 SER A C 1
ATOM 850 O O . SER A 1 109 ? 28.902 -1.201 -32.516 1.00 95.25 109 SER A O 1
ATOM 852 N N . PRO A 1 110 ? 28.146 -3.267 -32.060 1.00 95.75 110 PRO A N 1
ATOM 853 C CA . PRO A 1 110 ? 29.376 -3.929 -32.495 1.00 95.75 110 PRO A CA 1
ATOM 854 C C . PRO A 1 110 ? 29.742 -3.699 -33.969 1.00 95.75 110 PRO A C 1
ATOM 856 O O . PRO A 1 110 ? 30.912 -3.457 -34.271 1.00 95.75 110 PRO A O 1
ATOM 859 N N . LYS A 1 111 ? 28.774 -3.736 -34.895 1.00 94.75 111 LYS A N 1
ATOM 860 C CA . LYS A 1 111 ? 29.023 -3.522 -36.333 1.00 94.75 111 LYS A CA 1
ATOM 861 C C . LYS A 1 111 ? 29.314 -2.054 -36.628 1.00 94.75 111 LYS A C 1
ATOM 863 O O . LYS A 1 111 ? 30.233 -1.779 -37.399 1.00 94.75 111 LYS A O 1
ATOM 868 N N . ALA A 1 112 ? 28.601 -1.114 -35.997 1.00 91.62 112 ALA A N 1
ATOM 869 C CA . ALA A 1 112 ? 28.910 0.308 -36.152 1.00 91.62 112 ALA A CA 1
ATOM 870 C C . ALA A 1 112 ? 30.286 0.640 -35.561 1.00 91.62 112 ALA A C 1
ATOM 872 O O . ALA A 1 112 ? 31.078 1.286 -36.238 1.00 91.62 112 ALA A O 1
ATOM 873 N N . GLN A 1 113 ? 30.625 0.135 -34.370 1.00 93.44 113 GLN A N 1
ATOM 874 C CA . GLN A 1 113 ? 31.947 0.322 -33.760 1.00 93.44 113 GLN A CA 1
ATOM 875 C C . GLN A 1 113 ? 33.068 -0.224 -34.659 1.00 93.44 113 GLN A C 1
ATOM 877 O O . GLN A 1 113 ? 34.080 0.448 -34.844 1.00 93.44 113 GLN A O 1
ATOM 882 N N . ALA A 1 114 ? 32.885 -1.399 -35.273 1.00 94.06 114 ALA A N 1
ATOM 883 C CA . ALA A 1 114 ? 33.854 -1.959 -36.215 1.00 94.06 114 ALA A CA 1
ATOM 884 C C . ALA A 1 114 ? 33.997 -1.117 -37.499 1.00 94.06 114 ALA A C 1
ATOM 886 O O . ALA A 1 114 ? 35.115 -0.858 -37.951 1.00 94.06 114 ALA A O 1
ATOM 887 N N . ALA A 1 115 ? 32.885 -0.640 -38.068 1.00 93.12 115 ALA A N 1
ATOM 888 C CA . ALA A 1 115 ? 32.897 0.240 -39.238 1.00 93.12 115 ALA A CA 1
ATOM 889 C C . ALA A 1 115 ? 33.520 1.616 -38.935 1.00 93.12 115 ALA A C 1
ATOM 891 O O . ALA A 1 115 ? 34.255 2.161 -39.760 1.00 93.12 115 ALA A O 1
ATOM 892 N N . LEU A 1 116 ? 33.267 2.162 -37.743 1.00 90.38 116 LEU A N 1
ATOM 893 C CA . LEU A 1 116 ? 33.804 3.437 -37.271 1.00 90.38 116 LEU A CA 1
ATOM 894 C C . LEU A 1 116 ? 35.299 3.339 -36.944 1.00 90.38 116 LEU A C 1
ATOM 896 O O . LEU A 1 116 ? 36.047 4.204 -37.387 1.00 90.38 116 LEU A O 1
ATOM 900 N N . HIS A 1 117 ? 35.756 2.260 -36.300 1.00 91.94 117 HIS A N 1
ATOM 901 C CA . HIS A 1 117 ? 37.184 1.957 -36.114 1.00 91.94 117 HIS A CA 1
ATOM 902 C C . HIS A 1 117 ? 37.919 1.857 -37.459 1.00 91.94 117 HIS A C 1
ATOM 904 O O . HIS A 1 117 ? 38.965 2.475 -37.637 1.00 91.94 117 HIS A O 1
ATOM 910 N N . LYS A 1 118 ? 37.339 1.163 -38.451 1.00 94.06 118 LYS A N 1
ATOM 911 C CA . LYS A 1 118 ? 37.910 1.080 -39.808 1.00 94.06 118 LYS A CA 1
ATOM 912 C C . LYS A 1 118 ? 37.953 2.437 -40.532 1.00 94.06 118 LYS A C 1
ATOM 914 O O . LYS A 1 118 ? 38.829 2.643 -41.366 1.00 94.06 118 LYS A O 1
ATOM 919 N N . LYS A 1 119 ? 37.007 3.343 -40.256 1.00 92.56 119 LYS A N 1
ATOM 920 C CA . LYS A 1 119 ? 36.906 4.662 -40.911 1.00 92.56 119 LYS A CA 1
ATOM 921 C C . LYS A 1 119 ? 37.740 5.752 -40.225 1.00 92.56 119 LYS A C 1
ATOM 923 O O . LYS A 1 119 ? 38.221 6.654 -40.901 1.00 92.56 119 LYS A O 1
ATOM 928 N N . ASN A 1 120 ? 37.855 5.709 -38.902 1.00 89.62 120 ASN A N 1
ATOM 929 C CA . ASN A 1 120 ? 38.608 6.657 -38.088 1.00 89.62 120 ASN A CA 1
ATOM 930 C C . ASN A 1 120 ? 39.147 5.932 -36.834 1.00 89.62 120 ASN A C 1
ATOM 932 O O . ASN A 1 120 ? 38.505 5.970 -35.776 1.00 89.62 120 ASN A O 1
ATOM 936 N N . PRO A 1 121 ? 40.312 5.264 -36.941 1.00 89.31 121 PRO A N 1
ATOM 937 C CA . PRO A 1 121 ? 40.904 4.528 -35.828 1.00 89.31 121 PRO A CA 1
ATOM 938 C C . PRO A 1 121 ? 41.429 5.445 -34.712 1.00 89.31 121 PRO A C 1
ATOM 940 O O . PRO A 1 121 ? 41.631 4.968 -33.602 1.00 89.31 121 PRO A O 1
ATOM 943 N N . GLU A 1 122 ? 41.609 6.746 -34.962 1.00 89.62 122 GLU A N 1
ATOM 944 C CA . GLU A 1 122 ? 42.031 7.719 -33.945 1.00 89.62 122 GLU A CA 1
ATOM 945 C C . GLU A 1 122 ? 40.876 8.117 -33.007 1.00 89.62 122 GLU A C 1
ATOM 947 O O . GLU A 1 122 ? 41.052 8.110 -31.790 1.00 89.62 122 GLU A O 1
ATOM 952 N N . LYS A 1 123 ? 39.668 8.402 -33.535 1.00 85.38 123 LYS A N 1
ATOM 953 C CA . LYS A 1 123 ? 38.461 8.652 -32.707 1.00 85.38 123 LYS A CA 1
ATOM 954 C C . LYS A 1 123 ? 37.961 7.360 -32.051 1.00 85.38 123 LYS A C 1
ATOM 956 O O . LYS A 1 123 ? 37.536 7.386 -30.899 1.00 85.38 123 LYS A O 1
ATOM 961 N N . TYR A 1 124 ? 37.995 6.236 -32.769 1.00 87.12 124 TYR A N 1
ATOM 962 C CA . TYR A 1 124 ? 37.448 4.954 -32.313 1.00 87.12 124 TYR A CA 1
ATOM 963 C C . TYR A 1 124 ? 38.564 3.913 -32.173 1.00 87.12 124 TYR A C 1
ATOM 965 O O . TYR A 1 124 ? 38.655 2.977 -32.960 1.00 87.12 124 TYR A O 1
ATOM 973 N N . THR A 1 125 ? 39.412 4.057 -31.154 1.00 87.75 125 THR A N 1
ATOM 974 C CA . THR A 1 125 ? 40.676 3.304 -30.973 1.00 87.75 125 THR A CA 1
ATOM 975 C C . THR A 1 125 ? 40.554 1.789 -30.770 1.00 87.75 125 THR A C 1
ATOM 977 O O . THR A 1 125 ? 41.565 1.089 -30.765 1.00 87.75 125 THR A O 1
ATOM 980 N N . SER A 1 126 ? 39.348 1.238 -30.601 1.00 89.56 126 SER A N 1
ATOM 981 C CA . SER A 1 126 ? 39.155 -0.194 -30.345 1.00 89.56 126 SER A CA 1
ATOM 982 C C . SER A 1 126 ? 37.821 -0.717 -30.880 1.00 89.56 126 SER A C 1
ATOM 984 O O . SER A 1 126 ? 36.798 -0.041 -30.786 1.00 89.56 126 SER A O 1
ATOM 986 N N . LEU A 1 127 ? 37.813 -1.967 -31.360 1.00 91.31 127 LEU A N 1
ATOM 987 C CA . LEU A 1 127 ? 36.603 -2.699 -31.771 1.00 91.31 127 LEU A CA 1
ATOM 988 C C . LEU A 1 127 ? 35.611 -2.943 -30.618 1.00 91.31 127 LEU A C 1
ATOM 990 O O . LEU A 1 127 ? 34.427 -3.168 -30.858 1.00 91.31 127 LEU A O 1
ATOM 994 N N . VAL A 1 128 ? 36.084 -2.905 -29.368 1.00 92.50 128 VAL A N 1
ATOM 995 C CA . VAL A 1 128 ? 35.260 -3.030 -28.158 1.00 92.50 128 VAL A CA 1
ATOM 996 C C . VAL A 1 128 ? 35.613 -1.873 -27.215 1.00 92.50 128 VAL A C 1
ATOM 998 O O . VAL A 1 128 ? 36.778 -1.776 -26.818 1.00 92.50 128 VAL A O 1
ATOM 1001 N N . PRO A 1 129 ? 34.656 -1.004 -26.834 1.00 92.19 129 PRO A N 1
ATOM 1002 C CA . PRO A 1 129 ? 34.913 0.122 -25.936 1.00 92.19 129 PRO A CA 1
ATOM 1003 C C . PRO A 1 129 ? 35.457 -0.298 -24.565 1.00 92.19 129 PRO A C 1
ATOM 1005 O O . PRO A 1 129 ? 35.137 -1.372 -24.053 1.00 92.19 129 PRO A O 1
ATOM 1008 N N . ASP A 1 130 ? 36.242 0.567 -23.924 1.00 93.44 130 ASP A N 1
ATOM 1009 C CA . ASP A 1 130 ? 36.920 0.237 -22.659 1.00 93.44 130 ASP A CA 1
ATOM 1010 C C . ASP A 1 130 ? 35.954 -0.058 -21.509 1.00 93.44 130 ASP A C 1
ATOM 1012 O O . ASP A 1 130 ? 36.205 -0.961 -20.709 1.00 93.44 130 ASP A O 1
ATOM 1016 N N . PHE A 1 131 ? 34.788 0.597 -21.475 1.00 93.88 131 PHE A N 1
ATOM 1017 C CA . PHE A 1 131 ? 33.754 0.273 -20.491 1.00 93.88 131 PHE A CA 1
ATOM 1018 C C . PHE A 1 131 ? 33.218 -1.158 -20.643 1.00 93.88 131 PHE A C 1
ATOM 1020 O O . PHE A 1 131 ? 32.831 -1.756 -19.645 1.00 93.88 131 PHE A O 1
ATOM 1027 N N . ALA A 1 132 ? 33.204 -1.721 -21.856 1.00 95.44 132 ALA A N 1
ATOM 1028 C CA . ALA A 1 132 ? 32.715 -3.071 -22.141 1.00 95.44 132 ALA A CA 1
ATOM 1029 C C . ALA A 1 132 ? 33.770 -4.165 -21.878 1.00 95.44 132 ALA A C 1
ATOM 1031 O O . ALA A 1 132 ? 33.429 -5.347 -21.831 1.00 95.44 132 ALA A O 1
ATOM 1032 N N . LYS A 1 133 ? 35.035 -3.763 -21.680 1.00 93.88 133 LYS A N 1
ATOM 1033 C CA . LYS A 1 133 ? 36.163 -4.604 -21.234 1.00 93.88 133 LYS A CA 1
ATOM 1034 C C . LYS A 1 133 ? 36.436 -4.474 -19.724 1.00 93.88 133 LYS A C 1
ATOM 1036 O O . LYS A 1 133 ? 37.268 -5.197 -19.185 1.00 93.88 133 LYS A O 1
ATOM 1041 N N . SER A 1 134 ? 35.774 -3.537 -19.039 1.00 94.56 134 SER A N 1
ATOM 1042 C CA . SER A 1 134 ? 36.039 -3.203 -17.637 1.00 94.56 134 SER A CA 1
ATOM 1043 C C . SER A 1 134 ? 35.413 -4.202 -16.661 1.00 94.56 134 SER A C 1
ATOM 1045 O O . SER A 1 134 ? 34.232 -4.518 -16.753 1.00 94.56 134 SER A O 1
ATOM 1047 N N . SER A 1 135 ? 36.163 -4.599 -15.630 1.00 93.19 135 SER A N 1
ATOM 1048 C CA . SER A 1 135 ? 35.654 -5.393 -14.499 1.00 93.19 135 SER A CA 1
ATOM 1049 C C . SER A 1 135 ? 34.621 -4.661 -13.625 1.00 93.19 135 SER A C 1
ATOM 1051 O O . SER A 1 135 ? 33.986 -5.285 -12.773 1.00 93.19 135 SER A O 1
ATOM 1053 N N . LEU A 1 136 ? 34.447 -3.348 -13.828 1.00 93.38 136 LEU A N 1
ATOM 1054 C CA . LEU A 1 136 ? 33.469 -2.512 -13.126 1.00 93.38 136 LEU A CA 1
ATOM 1055 C C . LEU A 1 136 ? 32.073 -2.540 -13.768 1.00 93.38 136 LEU A C 1
ATOM 1057 O O . LEU A 1 136 ? 31.127 -2.026 -13.169 1.00 93.38 136 LEU A O 1
ATOM 1061 N N . THR A 1 137 ? 31.922 -3.093 -14.973 1.00 96.50 137 THR A N 1
ATOM 1062 C CA . THR A 1 137 ? 30.633 -3.207 -15.670 1.00 96.50 137 THR A CA 1
ATOM 1063 C C . THR A 1 137 ? 30.200 -4.666 -15.799 1.00 96.50 137 THR A C 1
ATOM 1065 O O . THR A 1 137 ? 30.960 -5.597 -15.530 1.00 96.50 137 THR A O 1
ATOM 1068 N N . GLU A 1 138 ? 28.945 -4.872 -16.182 1.00 95.12 138 GLU A N 1
ATOM 1069 C CA . GLU A 1 138 ? 28.420 -6.173 -16.591 1.00 95.12 138 GLU A CA 1
ATOM 1070 C C . GLU A 1 138 ? 27.447 -5.998 -17.763 1.00 95.12 138 GLU A C 1
ATOM 1072 O O . GLU A 1 138 ? 26.728 -4.994 -17.839 1.00 95.12 138 GLU A O 1
ATOM 1077 N N . GLU A 1 139 ? 27.452 -6.956 -18.696 1.00 95.94 139 GLU A N 1
ATOM 1078 C CA . GLU A 1 139 ? 26.526 -6.964 -19.830 1.00 95.94 139 GLU A CA 1
ATOM 1079 C C . GLU A 1 139 ? 25.128 -7.395 -19.363 1.00 95.94 139 GLU A C 1
ATOM 1081 O O . GLU A 1 139 ? 24.970 -8.402 -18.671 1.00 95.94 139 GLU A O 1
ATOM 1086 N N . VAL A 1 140 ? 24.101 -6.660 -19.783 1.00 94.50 140 VAL A N 1
ATOM 1087 C CA . VAL A 1 140 ? 22.695 -6.967 -19.514 1.00 94.50 140 VAL A CA 1
ATOM 1088 C C . VAL A 1 140 ? 22.061 -7.546 -20.776 1.00 94.50 140 VAL A C 1
ATOM 1090 O O . VAL A 1 140 ? 22.078 -6.926 -21.838 1.00 94.50 140 VAL A O 1
ATOM 1093 N N . LYS A 1 141 ? 21.464 -8.736 -20.673 1.00 94.00 141 LYS A N 1
ATOM 1094 C CA . LYS A 1 141 ? 20.646 -9.308 -21.752 1.00 94.00 141 LYS A CA 1
ATOM 1095 C C . LYS A 1 141 ? 19.201 -8.851 -21.576 1.00 94.00 141 LYS A C 1
ATOM 1097 O O . LYS A 1 141 ? 18.600 -9.106 -20.534 1.00 94.00 141 LYS A O 1
ATOM 1102 N N . ILE A 1 142 ? 18.663 -8.168 -22.583 1.00 92.38 142 ILE A N 1
ATOM 1103 C CA . ILE A 1 142 ? 17.301 -7.626 -22.581 1.00 92.38 142 ILE A CA 1
ATOM 1104 C C . ILE A 1 142 ? 16.497 -8.367 -23.645 1.00 92.38 142 ILE A C 1
ATOM 1106 O O . ILE A 1 142 ? 16.903 -8.440 -24.803 1.00 92.38 142 ILE A O 1
ATOM 1110 N N . LYS A 1 143 ? 15.364 -8.943 -23.236 1.00 93.12 143 LYS A N 1
ATOM 1111 C CA . LYS A 1 143 ? 14.491 -9.692 -24.140 1.00 93.12 143 LYS A CA 1
ATOM 1112 C C . LYS A 1 143 ? 13.813 -8.743 -25.128 1.00 93.12 143 LYS A C 1
ATOM 1114 O O . LYS A 1 143 ? 13.222 -7.756 -24.697 1.00 93.12 143 LYS A O 1
ATOM 1119 N N . GLY A 1 144 ? 13.835 -9.083 -26.411 1.00 91.00 144 GLY A N 1
ATOM 1120 C CA . GLY A 1 144 ? 13.323 -8.263 -27.511 1.00 91.00 144 GLY A CA 1
ATOM 1121 C C . GLY A 1 144 ? 14.397 -7.464 -28.254 1.00 91.00 144 GLY A C 1
ATOM 1122 O O . GLY A 1 144 ? 14.054 -6.802 -29.225 1.00 91.00 144 GLY A O 1
ATOM 1123 N N . THR A 1 145 ? 15.670 -7.521 -27.837 1.00 95.88 145 THR A N 1
ATOM 1124 C CA . THR A 1 145 ? 16.800 -6.885 -28.549 1.00 95.88 145 THR A CA 1
ATOM 1125 C C . THR A 1 145 ? 17.794 -7.901 -29.126 1.00 95.88 145 THR A C 1
ATOM 1127 O O . THR A 1 145 ? 18.932 -7.547 -29.416 1.00 95.88 145 THR A O 1
ATOM 1130 N N . GLU A 1 146 ? 17.428 -9.182 -29.236 1.00 94.38 146 GLU A N 1
ATOM 1131 C CA . GLU A 1 146 ? 18.355 -10.273 -29.587 1.00 94.38 146 GLU A CA 1
ATOM 1132 C C . GLU A 1 146 ? 18.861 -10.205 -31.037 1.00 94.38 146 GLU A C 1
ATOM 1134 O O . GLU A 1 146 ? 19.956 -10.682 -31.325 1.00 94.38 146 GLU A O 1
ATOM 1139 N N . ASN A 1 147 ? 18.071 -9.602 -31.932 1.00 94.75 147 ASN A N 1
ATOM 1140 C CA . ASN A 1 147 ? 18.395 -9.428 -33.353 1.00 94.75 147 ASN A CA 1
ATOM 1141 C C . ASN A 1 147 ? 18.978 -8.038 -33.674 1.00 94.75 147 ASN A C 1
ATOM 1143 O O . ASN A 1 147 ? 19.442 -7.812 -34.793 1.00 94.75 147 ASN A O 1
ATOM 1147 N N . ASP A 1 148 ? 18.942 -7.108 -32.716 1.00 96.69 148 ASP A N 1
ATOM 1148 C CA . ASP A 1 148 ? 19.470 -5.756 -32.884 1.00 96.69 148 ASP A CA 1
ATOM 1149 C C . ASP A 1 148 ? 20.992 -5.751 -32.725 1.00 96.69 148 ASP A C 1
ATOM 1151 O O . ASP A 1 148 ? 21.562 -6.510 -31.940 1.00 96.69 148 ASP A O 1
ATOM 1155 N N . ASP A 1 149 ? 21.679 -4.852 -33.430 1.00 96.25 149 ASP A N 1
ATOM 1156 C CA . ASP A 1 149 ? 23.127 -4.706 -33.286 1.00 96.25 149 ASP A CA 1
ATOM 1157 C C . ASP A 1 149 ? 23.492 -3.855 -32.061 1.00 96.25 149 ASP A C 1
ATOM 1159 O O . ASP A 1 149 ? 24.034 -2.765 -32.193 1.00 96.25 149 ASP A O 1
ATOM 1163 N N . MET A 1 150 ? 23.160 -4.335 -30.862 1.00 96.94 150 MET A N 1
ATOM 1164 C CA . MET A 1 150 ? 23.355 -3.617 -29.599 1.00 96.94 150 MET A CA 1
ATOM 1165 C C . MET A 1 150 ? 23.858 -4.537 -28.486 1.00 96.94 150 MET A C 1
ATOM 1167 O O . MET A 1 150 ? 23.414 -5.676 -28.341 1.00 96.94 150 MET A O 1
ATOM 1171 N N . ARG A 1 151 ? 24.757 -4.022 -27.639 1.00 97.50 151 ARG A N 1
ATOM 1172 C CA . ARG A 1 151 ? 25.155 -4.663 -26.375 1.00 97.50 151 ARG A CA 1
ATOM 1173 C C . ARG A 1 151 ? 25.009 -3.689 -25.214 1.00 97.50 151 ARG A C 1
ATOM 1175 O O . ARG A 1 151 ? 25.606 -2.614 -25.225 1.00 97.50 151 ARG A O 1
ATOM 1182 N N . TRP A 1 152 ? 24.228 -4.083 -24.212 1.00 97.81 152 TRP A N 1
ATOM 1183 C CA . TRP A 1 152 ? 23.814 -3.241 -23.088 1.00 97.81 152 TRP A CA 1
ATOM 1184 C C . TRP A 1 152 ? 24.679 -3.478 -21.855 1.00 97.81 152 TRP A C 1
ATOM 1186 O O . TRP A 1 152 ? 24.967 -4.622 -21.521 1.00 97.81 152 TRP A O 1
ATOM 1196 N N . TYR A 1 153 ? 25.056 -2.417 -21.145 1.00 97.81 153 TYR A N 1
ATOM 1197 C CA . TYR A 1 153 ? 25.934 -2.483 -19.978 1.00 97.81 153 TYR A CA 1
ATOM 1198 C C . TYR A 1 153 ? 25.429 -1.611 -18.823 1.00 97.81 153 TYR A C 1
ATOM 1200 O O . TYR A 1 153 ? 24.952 -0.481 -18.999 1.00 97.81 153 TYR A O 1
ATOM 1208 N N . ARG A 1 154 ? 25.599 -2.127 -17.605 1.00 95.94 154 ARG A N 1
ATOM 1209 C CA . ARG A 1 154 ? 25.423 -1.384 -16.350 1.00 95.94 154 ARG A CA 1
ATOM 1210 C C . ARG A 1 154 ? 26.692 -1.458 -15.506 1.00 95.94 154 ARG A C 1
ATOM 1212 O O . ARG A 1 154 ? 27.543 -2.313 -15.740 1.00 95.94 154 ARG A O 1
ATOM 1219 N N . TYR A 1 155 ? 26.818 -0.589 -14.504 1.00 95.56 155 TYR A N 1
ATOM 1220 C CA . TYR A 1 155 ? 27.847 -0.781 -13.481 1.00 95.56 155 TYR A CA 1
ATOM 1221 C C . TYR A 1 155 ? 27.502 -1.995 -12.617 1.00 95.56 155 TYR A C 1
ATOM 1223 O O . TYR A 1 155 ? 26.380 -2.106 -12.113 1.00 95.56 155 TYR A O 1
ATOM 1231 N N . LYS A 1 156 ? 28.477 -2.881 -12.428 1.00 93.38 156 LYS A N 1
ATOM 1232 C CA . LYS A 1 156 ? 28.359 -4.057 -11.568 1.00 93.38 156 LYS A CA 1
ATOM 1233 C C . LYS A 1 156 ? 28.008 -3.634 -10.139 1.00 93.38 156 LYS A C 1
ATOM 1235 O O . LYS A 1 156 ? 28.406 -2.559 -9.695 1.00 93.38 156 LYS A O 1
ATOM 1240 N N . GLY A 1 157 ? 27.198 -4.440 -9.452 1.00 86.69 157 GLY A N 1
ATOM 1241 C CA . GLY A 1 157 ? 26.738 -4.142 -8.088 1.00 86.69 157 GLY A CA 1
ATOM 1242 C C . GLY A 1 157 ? 25.762 -2.956 -7.963 1.00 86.69 157 GLY A C 1
ATOM 1243 O O . GLY A 1 157 ? 25.440 -2.552 -6.851 1.00 86.69 157 GLY A O 1
ATOM 1244 N N . THR A 1 158 ? 25.246 -2.403 -9.069 1.00 91.00 158 THR A N 1
ATOM 1245 C CA . THR A 1 158 ? 24.230 -1.331 -9.029 1.00 91.00 158 THR A CA 1
ATOM 1246 C C . THR A 1 158 ? 22.874 -1.843 -8.536 1.00 91.00 158 THR A C 1
ATOM 1248 O O . THR A 1 158 ? 22.375 -2.863 -9.014 1.00 91.00 158 THR A O 1
ATOM 1251 N N . SER A 1 159 ? 22.245 -1.077 -7.643 1.00 87.75 159 SER A N 1
ATOM 1252 C CA . SER A 1 159 ? 20.918 -1.344 -7.075 1.00 87.75 159 SER A CA 1
ATOM 1253 C C . SER A 1 159 ? 19.927 -0.227 -7.402 1.00 87.75 159 SER A C 1
ATOM 1255 O O . SER A 1 159 ? 20.236 0.950 -7.203 1.00 87.75 159 SER A O 1
ATOM 1257 N N . ARG A 1 160 ? 18.706 -0.574 -7.832 1.00 88.19 160 ARG A N 1
ATOM 1258 C CA . ARG A 1 160 ? 17.566 0.358 -7.881 1.00 88.19 160 ARG A CA 1
ATOM 1259 C C . ARG A 1 160 ? 16.783 0.315 -6.571 1.00 88.19 160 ARG A C 1
ATOM 1261 O O . ARG A 1 160 ? 16.363 -0.757 -6.138 1.00 88.19 160 ARG A O 1
ATOM 1268 N N . PHE A 1 161 ? 16.534 1.480 -5.979 1.00 87.12 161 PHE A N 1
ATOM 1269 C CA . PHE A 1 161 ? 15.761 1.622 -4.745 1.00 87.12 161 PHE A CA 1
ATOM 1270 C C . PHE A 1 161 ? 14.382 2.236 -4.997 1.00 87.12 161 PHE A C 1
ATOM 1272 O O . PHE A 1 161 ? 14.253 3.269 -5.658 1.00 87.12 161 PHE A O 1
ATOM 1279 N N . TYR A 1 162 ? 13.360 1.611 -4.417 1.00 82.94 162 TYR A N 1
ATOM 1280 C CA . TYR A 1 162 ? 11.968 2.054 -4.393 1.00 82.94 162 TYR A CA 1
ATOM 1281 C C . TYR A 1 162 ? 11.615 2.399 -2.941 1.00 82.94 162 TYR A C 1
ATOM 1283 O O . TYR A 1 162 ? 11.472 1.504 -2.106 1.00 82.94 162 TYR A O 1
ATOM 1291 N N . VAL A 1 163 ? 11.530 3.691 -2.611 1.00 85.19 163 VAL A N 1
ATOM 1292 C CA . VAL A 1 163 ? 11.496 4.154 -1.211 1.00 85.19 163 VAL A CA 1
ATOM 1293 C C . VAL A 1 163 ? 10.150 4.778 -0.848 1.00 85.19 163 VAL A C 1
ATOM 1295 O O . VAL A 1 163 ? 9.637 5.643 -1.561 1.00 85.19 163 VAL A O 1
ATOM 1298 N N . GLN A 1 164 ? 9.605 4.347 0.290 1.00 83.31 164 GLN A N 1
ATOM 1299 C CA . GLN A 1 164 ? 8.381 4.860 0.902 1.00 83.31 164 GLN A CA 1
ATOM 1300 C C . GLN A 1 164 ? 8.677 5.431 2.296 1.00 83.31 164 GLN A C 1
ATOM 1302 O O . GLN A 1 164 ? 9.378 4.805 3.089 1.00 83.31 164 GLN A O 1
ATOM 1307 N N . PHE A 1 165 ? 8.111 6.594 2.605 1.00 85.69 165 PHE A N 1
ATOM 1308 C CA . PHE A 1 165 ? 8.279 7.316 3.864 1.00 85.69 165 PHE A CA 1
ATOM 1309 C C . PHE A 1 165 ? 6.983 7.273 4.681 1.00 85.69 165 PHE A C 1
ATOM 1311 O O . PHE A 1 165 ? 5.895 7.567 4.172 1.00 85.69 165 PHE A O 1
ATOM 1318 N N . VAL A 1 166 ? 7.089 6.897 5.956 1.00 78.69 166 VAL A N 1
ATOM 1319 C CA . VAL A 1 166 ? 5.947 6.772 6.877 1.00 78.69 166 VAL A CA 1
ATOM 1320 C C . VAL A 1 166 ? 6.286 7.292 8.269 1.00 78.69 166 VAL A C 1
ATOM 1322 O O . VAL A 1 166 ? 7.445 7.271 8.663 1.00 78.69 166 VAL A O 1
ATOM 1325 N N . ASP A 1 167 ? 5.295 7.719 9.048 1.00 79.44 167 ASP A N 1
ATOM 1326 C CA . ASP A 1 167 ? 5.497 8.065 10.460 1.00 79.44 167 ASP A CA 1
ATOM 1327 C C . ASP A 1 167 ? 5.720 6.817 11.350 1.00 79.44 167 ASP A C 1
ATOM 1329 O O . ASP A 1 167 ? 5.535 5.671 10.928 1.00 79.44 167 ASP A O 1
ATOM 1333 N N . ARG A 1 168 ? 6.054 7.023 12.634 1.00 75.44 168 ARG A N 1
ATOM 1334 C CA . ARG A 1 168 ? 6.141 5.953 13.660 1.00 75.44 168 ARG A CA 1
ATOM 1335 C C . ARG A 1 168 ? 4.860 5.132 13.875 1.00 75.44 168 ARG A C 1
ATOM 1337 O O . ARG A 1 168 ? 4.906 4.118 14.565 1.00 75.44 168 ARG A O 1
ATOM 1344 N N . SER A 1 169 ? 3.728 5.555 13.323 1.00 70.25 169 SER A N 1
ATOM 1345 C CA . SER A 1 169 ? 2.461 4.820 13.351 1.00 70.25 169 SER A CA 1
ATOM 1346 C C . SER A 1 169 ? 2.184 4.089 12.030 1.00 70.25 169 SER A C 1
ATOM 1348 O O . SER A 1 169 ? 1.088 3.549 11.869 1.00 70.25 169 SER A O 1
ATOM 1350 N N . ALA A 1 170 ? 3.129 4.079 11.084 1.00 69.25 170 ALA A N 1
ATOM 1351 C CA . ALA A 1 170 ? 2.963 3.645 9.696 1.00 69.25 170 ALA A CA 1
ATOM 1352 C C . ALA A 1 170 ? 1.772 4.317 8.981 1.00 69.25 170 ALA A C 1
ATOM 1354 O O . ALA A 1 170 ? 0.939 3.660 8.348 1.00 69.25 170 ALA A O 1
ATOM 1355 N N . ASN A 1 171 ? 1.647 5.634 9.137 1.00 76.38 171 ASN A N 1
ATOM 1356 C CA . ASN A 1 171 ? 0.854 6.506 8.271 1.00 76.38 171 ASN A CA 1
ATOM 1357 C C . ASN A 1 171 ? 1.777 7.103 7.200 1.00 76.38 171 ASN A C 1
ATOM 1359 O O . ASN A 1 171 ? 2.929 7.413 7.489 1.00 76.38 171 ASN A O 1
ATOM 1363 N N . VAL A 1 172 ? 1.294 7.267 5.970 1.00 79.88 172 VAL A N 1
ATOM 1364 C CA . VAL A 1 172 ? 2.121 7.753 4.853 1.00 79.88 172 VAL A CA 1
ATOM 1365 C C . VAL A 1 172 ? 2.494 9.229 5.013 1.00 79.88 172 VAL A C 1
ATOM 1367 O O . VAL A 1 172 ? 1.629 10.061 5.282 1.00 79.88 172 VAL A O 1
ATOM 1370 N N . LEU A 1 173 ? 3.772 9.562 4.812 1.00 84.06 173 LEU A N 1
ATOM 1371 C CA . LEU A 1 173 ? 4.227 10.952 4.736 1.00 84.06 173 LEU A CA 1
ATOM 1372 C C . LEU A 1 173 ? 4.046 11.459 3.309 1.00 84.06 173 LEU A C 1
ATOM 1374 O O . LEU A 1 173 ? 4.980 11.436 2.513 1.00 84.06 173 LEU A O 1
ATOM 1378 N N . ALA A 1 174 ? 2.821 11.855 2.970 1.00 87.88 174 ALA A N 1
ATOM 1379 C CA . ALA A 1 174 ? 2.487 12.431 1.671 1.00 87.88 174 ALA A CA 1
ATOM 1380 C C . ALA A 1 174 ? 2.823 13.931 1.614 1.00 87.88 174 ALA A C 1
ATOM 1382 O O . ALA A 1 174 ? 2.554 14.661 2.568 1.00 87.88 174 ALA A O 1
ATOM 1383 N N . LYS A 1 175 ? 3.331 14.396 0.466 1.00 89.88 175 LYS A N 1
ATOM 1384 C CA . LYS A 1 175 ? 3.749 15.784 0.184 1.00 89.88 175 LYS A CA 1
ATOM 1385 C C . LYS A 1 175 ? 4.946 16.320 0.993 1.00 89.88 175 LYS A C 1
ATOM 1387 O O . LYS A 1 175 ? 5.213 17.517 0.918 1.00 89.88 175 LYS A O 1
ATOM 1392 N N . SER A 1 176 ? 5.686 15.466 1.699 1.00 90.56 176 SER A N 1
ATOM 1393 C CA . SER A 1 176 ? 6.997 15.825 2.261 1.00 90.56 176 SER A CA 1
ATOM 1394 C C . SER A 1 176 ? 8.022 16.035 1.143 1.00 90.56 176 SER A C 1
ATOM 1396 O O . SER A 1 176 ? 7.991 15.346 0.120 1.00 90.56 176 SER A O 1
ATOM 1398 N N . SER A 1 177 ? 8.955 16.960 1.351 1.00 94.06 177 SER A N 1
ATOM 1399 C CA . SER A 1 177 ? 10.124 17.161 0.492 1.00 94.06 177 SER A CA 1
ATOM 1400 C C . SER A 1 177 ? 11.243 16.203 0.892 1.00 94.06 177 SER A C 1
ATOM 1402 O O . SER A 1 177 ? 11.598 16.115 2.065 1.00 94.06 177 SER A O 1
ATOM 1404 N N . VAL A 1 178 ? 11.832 15.499 -0.071 1.00 94.62 178 VAL A N 1
ATOM 1405 C CA . VAL A 1 178 ? 12.925 14.543 0.138 1.00 94.62 178 VAL A CA 1
ATOM 1406 C C . VAL A 1 178 ? 14.098 14.901 -0.768 1.00 94.62 178 VAL A C 1
ATOM 1408 O O . VAL A 1 178 ? 13.969 14.950 -1.988 1.00 94.62 178 VAL A O 1
ATOM 1411 N N . SER A 1 179 ? 15.271 15.113 -0.181 1.00 94.56 179 SER A N 1
ATOM 1412 C CA . SER A 1 179 ? 16.530 15.275 -0.912 1.00 94.56 179 SER A CA 1
ATOM 1413 C C . SER A 1 179 ? 17.465 14.101 -0.637 1.00 94.56 179 SER A C 1
ATOM 1415 O O . SER A 1 179 ? 17.634 13.709 0.518 1.00 94.56 179 SER A O 1
ATOM 1417 N N . ILE A 1 180 ? 18.084 13.552 -1.683 1.00 94.94 180 ILE A N 1
ATOM 1418 C CA . ILE A 1 180 ? 19.016 12.418 -1.594 1.00 94.94 180 ILE A CA 1
ATOM 1419 C C . ILE A 1 180 ? 20.453 12.897 -1.807 1.00 94.94 180 ILE A C 1
ATOM 1421 O O . ILE A 1 180 ? 20.726 13.698 -2.700 1.00 94.94 180 ILE A O 1
ATOM 1425 N N . GLY A 1 181 ? 21.384 12.384 -1.006 1.00 92.62 181 GLY A N 1
ATOM 1426 C CA . GLY A 1 181 ? 22.828 12.567 -1.173 1.00 92.62 181 GLY A CA 1
ATOM 1427 C C . GLY A 1 181 ? 23.568 11.232 -1.300 1.00 92.62 181 GLY A C 1
ATOM 1428 O O . GLY A 1 181 ? 23.025 10.182 -0.959 1.00 92.62 181 GLY A O 1
ATOM 1429 N N . TYR A 1 182 ? 24.835 11.285 -1.717 1.00 88.94 182 TYR A N 1
ATOM 1430 C CA . TYR A 1 182 ? 25.753 10.134 -1.727 1.00 88.94 182 TYR A CA 1
ATOM 1431 C C . TYR A 1 182 ? 27.053 10.457 -0.974 1.00 88.94 182 TYR A C 1
ATOM 1433 O O . TYR A 1 182 ? 27.314 11.608 -0.626 1.00 88.94 182 TYR A O 1
ATOM 1441 N N . LYS A 1 183 ? 27.895 9.439 -0.760 1.00 66.50 183 LYS A N 1
ATOM 1442 C CA . LYS A 1 183 ? 29.132 9.417 0.055 1.00 66.50 183 LYS A CA 1
ATOM 1443 C C . LYS A 1 183 ? 29.964 10.718 0.122 1.00 66.50 183 LYS A C 1
ATOM 1445 O O . LYS A 1 183 ? 30.409 11.075 1.207 1.00 66.50 183 LYS A O 1
ATOM 1450 N N . LYS A 1 184 ? 30.169 11.436 -0.995 1.00 59.19 184 LYS A N 1
ATOM 1451 C CA . LYS A 1 184 ? 30.896 12.732 -1.042 1.00 59.19 184 LYS A CA 1
ATOM 1452 C C . LYS A 1 184 ? 30.022 13.962 -1.346 1.00 59.19 184 LYS A C 1
ATOM 1454 O O . LYS A 1 184 ? 30.482 15.086 -1.181 1.00 59.19 184 LYS A O 1
ATOM 1459 N N . THR A 1 185 ? 28.768 13.776 -1.750 1.00 67.69 185 THR A N 1
ATOM 1460 C CA . THR A 1 185 ? 27.887 14.842 -2.255 1.00 67.69 185 THR A CA 1
ATOM 1461 C C . THR A 1 185 ? 26.761 15.097 -1.256 1.00 67.69 185 THR A C 1
ATOM 1463 O O . THR A 1 185 ? 26.042 14.166 -0.888 1.00 67.69 185 THR A O 1
ATOM 1466 N N . LYS A 1 186 ? 26.603 16.343 -0.781 1.00 70.56 186 LYS A N 1
ATOM 1467 C CA . LYS A 1 186 ? 25.573 16.682 0.223 1.00 70.56 186 LYS A CA 1
ATOM 1468 C C . LYS A 1 186 ? 24.158 16.402 -0.299 1.00 70.56 186 LYS A C 1
ATOM 1470 O O . LYS A 1 186 ? 23.409 15.705 0.372 1.00 70.56 186 LYS A O 1
ATOM 1475 N N . VAL A 1 187 ? 23.841 16.869 -1.510 1.00 85.06 187 VAL A N 1
ATOM 1476 C CA . VAL A 1 187 ? 22.586 16.589 -2.228 1.00 85.06 187 VAL A CA 1
ATOM 1477 C C . VAL A 1 187 ? 22.886 16.393 -3.717 1.00 85.06 187 VAL A C 1
ATOM 1479 O O . VAL A 1 187 ? 23.640 17.170 -4.299 1.00 85.06 187 VAL A O 1
A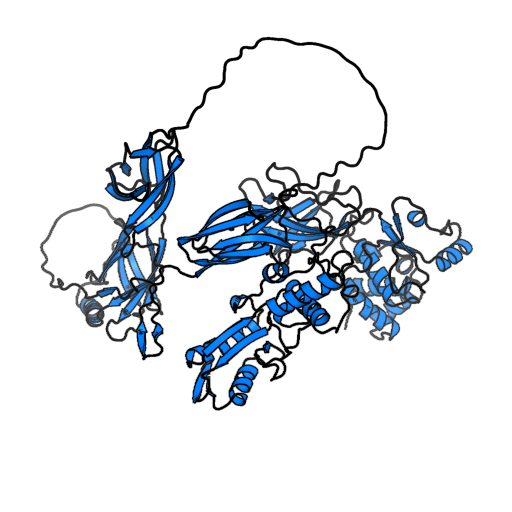TOM 1482 N N . VAL A 1 188 ? 22.302 15.366 -4.331 1.00 92.19 188 VAL A N 1
ATOM 1483 C CA . VAL A 1 188 ? 22.351 15.109 -5.777 1.00 92.19 188 VAL A CA 1
ATOM 1484 C C . VAL A 1 188 ? 21.340 16.028 -6.474 1.00 92.19 188 VAL A C 1
ATOM 1486 O O . VAL A 1 188 ? 20.161 15.950 -6.133 1.00 92.19 188 VAL A O 1
ATOM 1489 N N . PRO A 1 189 ? 21.728 16.869 -7.454 1.00 92.50 189 PRO A N 1
ATOM 1490 C CA . PRO A 1 189 ? 20.835 17.883 -8.024 1.00 92.50 189 PRO A CA 1
ATOM 1491 C C . PRO A 1 189 ? 19.489 17.342 -8.529 1.00 92.50 189 PRO A C 1
ATOM 1493 O O . PRO A 1 189 ? 18.441 17.864 -8.150 1.00 92.50 189 PRO A O 1
ATOM 1496 N N . ALA A 1 190 ? 19.493 16.256 -9.310 1.00 92.38 190 ALA A N 1
ATOM 1497 C CA . ALA A 1 190 ? 18.266 15.629 -9.811 1.00 92.38 190 ALA A CA 1
ATOM 1498 C C . ALA A 1 190 ? 17.394 14.977 -8.725 1.00 92.38 190 ALA A C 1
ATOM 1500 O O . ALA A 1 190 ? 16.193 14.800 -8.932 1.00 92.38 190 ALA A O 1
ATOM 1501 N N . LEU A 1 191 ? 17.986 14.591 -7.591 1.00 93.88 191 LEU A N 1
ATOM 1502 C CA . LEU A 1 191 ? 17.304 13.950 -6.462 1.00 93.88 191 LEU A CA 1
ATOM 1503 C C . LEU A 1 191 ? 17.119 14.924 -5.287 1.00 93.88 191 LEU A C 1
ATOM 1505 O O . LEU A 1 191 ? 16.974 14.494 -4.145 1.00 93.88 191 LEU A O 1
ATOM 1509 N N . SER A 1 192 ? 17.143 16.231 -5.561 1.00 93.19 192 SER A N 1
ATOM 1510 C CA . SER A 1 192 ? 16.788 17.280 -4.606 1.00 93.19 192 SER A CA 1
ATOM 1511 C C . SER A 1 192 ? 15.287 17.571 -4.653 1.00 93.19 192 SER A C 1
ATOM 1513 O O . SER A 1 192 ? 14.670 17.491 -5.715 1.00 93.19 192 SER A O 1
ATOM 1515 N N . ASN A 1 193 ? 14.710 17.920 -3.501 1.00 90.81 193 ASN A N 1
ATOM 1516 C CA . ASN A 1 193 ? 13.319 18.371 -3.345 1.00 90.81 193 ASN A CA 1
ATOM 1517 C C . ASN A 1 193 ? 12.262 17.481 -4.037 1.00 90.81 193 ASN A C 1
ATOM 1519 O O . ASN A 1 193 ? 11.280 17.969 -4.598 1.00 90.81 193 ASN A O 1
ATOM 1523 N N . LEU A 1 194 ? 12.459 16.161 -3.999 1.00 93.69 194 LEU A N 1
ATOM 1524 C CA . LEU A 1 194 ? 11.495 15.175 -4.474 1.00 93.69 194 LEU A CA 1
ATOM 1525 C C . LEU A 1 194 ? 10.268 15.195 -3.558 1.00 93.69 194 LEU A C 1
ATOM 1527 O O . LEU A 1 194 ? 10.383 14.907 -2.371 1.00 93.69 194 LEU A O 1
ATOM 1531 N N . VAL A 1 195 ? 9.094 15.509 -4.098 1.00 92.69 195 VAL A N 1
ATOM 1532 C CA . VAL A 1 195 ? 7.846 15.501 -3.323 1.00 92.69 195 VAL A CA 1
ATOM 1533 C C . VAL A 1 195 ? 7.307 14.073 -3.234 1.00 92.69 195 VAL A C 1
ATOM 1535 O O . VAL A 1 195 ? 7.203 13.390 -4.256 1.00 92.69 195 VAL A O 1
ATOM 1538 N N . THR A 1 196 ? 6.948 13.617 -2.034 1.00 92.31 196 THR A N 1
ATOM 1539 C CA . THR A 1 196 ? 6.308 12.308 -1.852 1.00 92.31 196 THR A CA 1
ATOM 1540 C C . THR A 1 196 ? 4.856 12.298 -2.337 1.00 92.31 196 THR A C 1
ATOM 1542 O O . THR A 1 196 ? 4.089 13.237 -2.105 1.00 92.31 196 THR A O 1
ATOM 1545 N N . ASP A 1 197 ? 4.452 11.208 -2.988 1.00 84.31 197 ASP A N 1
ATOM 1546 C CA . ASP A 1 197 ? 3.089 11.010 -3.486 1.00 84.31 197 ASP A CA 1
ATOM 1547 C C . ASP A 1 197 ? 2.065 10.757 -2.356 1.00 84.31 197 ASP A C 1
ATOM 1549 O O . ASP A 1 197 ? 2.389 10.716 -1.167 1.00 84.31 197 ASP A O 1
ATOM 1553 N N . ASN A 1 198 ? 0.800 10.522 -2.720 1.00 80.62 198 ASN A N 1
ATOM 1554 C CA . ASN A 1 198 ? -0.265 10.183 -1.762 1.00 80.62 198 ASN A CA 1
ATOM 1555 C C . ASN A 1 198 ? -0.078 8.813 -1.063 1.00 80.62 198 ASN A C 1
ATOM 1557 O O . ASN A 1 198 ? -0.868 8.466 -0.187 1.00 80.62 198 ASN A O 1
ATOM 1561 N N . GLN A 1 199 ? 0.937 8.025 -1.435 1.00 75.06 199 GLN A N 1
ATOM 1562 C CA . GLN A 1 199 ? 1.374 6.804 -0.751 1.00 75.06 199 GLN A CA 1
ATOM 1563 C C . GLN A 1 199 ? 2.653 7.032 0.080 1.00 75.06 199 GLN A C 1
ATOM 1565 O O . GLN A 1 199 ? 3.140 6.089 0.701 1.00 75.06 199 GLN A O 1
ATOM 1570 N N . GLY A 1 200 ? 3.202 8.249 0.121 1.00 80.81 200 GLY A N 1
ATOM 1571 C CA . GLY A 1 200 ? 4.470 8.561 0.781 1.00 80.81 200 GLY A CA 1
ATOM 1572 C C . GLY A 1 200 ? 5.709 8.108 0.000 1.00 80.81 200 GLY A C 1
ATOM 1573 O O . GLY A 1 200 ? 6.779 7.981 0.585 1.00 80.81 200 GLY A O 1
ATOM 1574 N N . LYS A 1 201 ? 5.592 7.810 -1.296 1.00 87.19 201 LYS A N 1
ATOM 1575 C CA . LYS A 1 201 ? 6.684 7.324 -2.153 1.00 87.19 201 LYS A CA 1
ATOM 1576 C C . LYS A 1 201 ? 7.324 8.445 -2.957 1.00 87.19 201 LYS A C 1
ATOM 1578 O O . LYS A 1 201 ? 6.659 9.399 -3.349 1.00 87.19 201 LYS A O 1
ATOM 1583 N N . ILE A 1 202 ? 8.599 8.265 -3.281 1.00 90.50 202 ILE A N 1
ATOM 1584 C CA . ILE A 1 202 ? 9.293 9.003 -4.346 1.00 90.50 202 ILE A CA 1
ATOM 1585 C C . ILE A 1 202 ? 9.513 8.091 -5.562 1.00 90.50 202 ILE A C 1
ATOM 1587 O O . ILE A 1 202 ? 9.421 6.866 -5.454 1.00 90.50 202 ILE A O 1
ATOM 1591 N N . ARG A 1 203 ? 9.847 8.676 -6.720 1.00 87.19 203 ARG A N 1
ATOM 1592 C CA . ARG A 1 203 ? 10.310 7.905 -7.888 1.00 87.19 203 ARG A CA 1
ATOM 1593 C C . ARG A 1 203 ? 11.586 7.117 -7.555 1.00 87.19 203 ARG A C 1
ATOM 1595 O O . ARG A 1 203 ? 12.400 7.576 -6.752 1.00 87.19 203 ARG A O 1
ATOM 1602 N N . SER A 1 204 ? 11.777 5.958 -8.186 1.00 88.25 204 SER A N 1
ATOM 1603 C CA . SER A 1 204 ? 12.958 5.122 -7.940 1.00 88.25 204 SER A CA 1
ATOM 1604 C C . SER A 1 204 ? 14.251 5.760 -8.463 1.00 88.25 204 SER A C 1
ATOM 1606 O O . SER A 1 204 ? 14.242 6.564 -9.399 1.00 88.25 204 SER A O 1
ATOM 1608 N N . PHE A 1 205 ? 15.377 5.391 -7.855 1.00 92.12 205 PHE A N 1
ATOM 1609 C CA . PHE A 1 205 ? 16.712 5.896 -8.191 1.00 92.12 205 PHE A CA 1
ATOM 1610 C C . PHE A 1 205 ? 17.752 4.768 -8.136 1.00 92.12 205 PHE A C 1
ATOM 1612 O O . PHE A 1 205 ? 17.530 3.739 -7.496 1.00 92.12 205 PHE A O 1
ATOM 1619 N N . LEU A 1 206 ? 18.875 4.958 -8.832 1.00 93.00 206 LEU A N 1
ATOM 1620 C CA . LEU A 1 206 ? 19.996 4.016 -8.870 1.00 93.00 206 LEU A CA 1
ATOM 1621 C C . LEU A 1 206 ? 21.084 4.420 -7.872 1.00 93.00 206 LEU A C 1
ATOM 1623 O O . LEU A 1 206 ? 21.424 5.598 -7.764 1.00 93.00 206 LEU A O 1
ATOM 1627 N N . VAL A 1 207 ? 21.678 3.435 -7.204 1.00 92.06 207 VAL A N 1
ATOM 1628 C CA . VAL A 1 207 ? 22.855 3.583 -6.336 1.00 92.06 207 VAL A CA 1
ATOM 1629 C C . VAL A 1 207 ? 23.936 2.636 -6.850 1.00 92.06 207 VAL A C 1
ATOM 1631 O O . VAL A 1 207 ? 23.662 1.466 -7.114 1.00 92.06 207 VAL A O 1
ATOM 1634 N N . LYS A 1 208 ? 25.153 3.154 -7.047 1.00 90.50 208 LYS A N 1
ATOM 1635 C CA . LYS A 1 208 ? 26.299 2.376 -7.539 1.00 90.50 208 LYS A CA 1
ATOM 1636 C C . LYS A 1 208 ? 26.900 1.546 -6.401 1.00 90.50 208 LYS A C 1
ATOM 1638 O O . LYS A 1 208 ? 26.786 1.928 -5.238 1.00 90.50 208 LYS A O 1
ATOM 1643 N N . ASP A 1 209 ? 27.571 0.450 -6.740 1.00 86.88 209 ASP A N 1
ATOM 1644 C CA . ASP A 1 209 ? 28.349 -0.340 -5.783 1.00 86.88 209 ASP A CA 1
ATOM 1645 C C . ASP A 1 209 ? 29.277 0.532 -4.905 1.00 86.88 209 ASP A C 1
ATOM 1647 O O . ASP A 1 209 ? 29.834 1.546 -5.346 1.00 86.88 209 ASP A O 1
ATOM 1651 N N . GLY A 1 210 ? 29.391 0.174 -3.625 1.00 78.88 210 GLY A N 1
ATOM 1652 C CA . GLY A 1 210 ? 30.154 0.906 -2.608 1.00 78.88 210 GLY A CA 1
ATOM 1653 C C . GLY A 1 210 ? 29.637 2.314 -2.251 1.00 78.88 210 GLY A C 1
ATOM 1654 O O . GLY A 1 210 ? 30.278 3.011 -1.443 1.00 78.88 210 GLY A O 1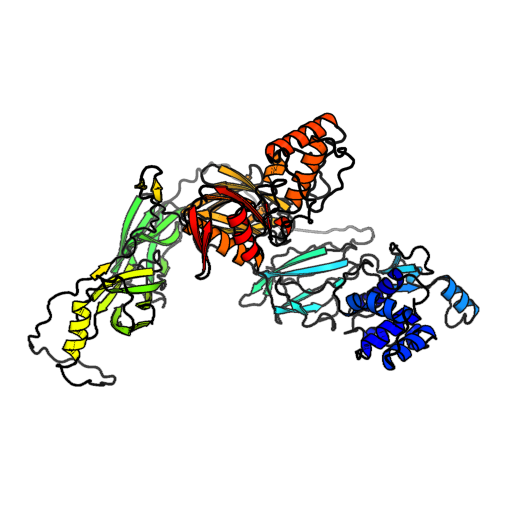
ATOM 1655 N N . TRP A 1 211 ? 28.515 2.764 -2.832 1.00 86.94 211 TRP A N 1
ATOM 1656 C CA . TRP A 1 211 ? 27.829 4.012 -2.476 1.00 86.94 211 TRP A CA 1
ATOM 1657 C C . TRP A 1 211 ? 26.687 3.740 -1.487 1.00 86.94 211 TRP A C 1
ATOM 1659 O O . TRP A 1 211 ? 26.031 2.704 -1.532 1.00 86.94 211 TRP A O 1
ATOM 1669 N N . GLY A 1 212 ? 26.431 4.715 -0.612 1.00 86.69 212 GLY A N 1
ATOM 1670 C CA . GLY A 1 212 ? 25.246 4.760 0.242 1.00 86.69 212 GLY A CA 1
ATOM 1671 C C . GLY A 1 212 ? 24.412 5.999 -0.074 1.00 86.69 212 GLY A C 1
ATOM 1672 O O . GLY A 1 212 ? 24.969 7.095 -0.188 1.00 86.69 212 GLY A O 1
ATOM 1673 N N . ALA A 1 213 ? 23.100 5.822 -0.221 1.00 91.44 213 ALA A N 1
ATOM 1674 C CA . ALA A 1 213 ? 22.115 6.884 -0.384 1.00 91.44 213 ALA A CA 1
ATOM 1675 C C . ALA A 1 213 ? 21.593 7.354 0.974 1.00 91.44 213 ALA A C 1
ATOM 1677 O O . ALA A 1 213 ? 21.005 6.565 1.715 1.00 91.44 213 ALA A O 1
ATOM 1678 N N . ARG A 1 214 ? 21.799 8.638 1.275 1.00 90.81 214 ARG A N 1
ATOM 1679 C CA . ARG A 1 214 ? 21.293 9.325 2.474 1.00 90.81 214 ARG A CA 1
ATOM 1680 C C . ARG A 1 214 ? 20.109 10.216 2.143 1.00 90.81 214 ARG A C 1
ATOM 1682 O O . ARG A 1 214 ? 20.003 10.689 1.013 1.00 90.81 214 ARG A O 1
ATOM 1689 N N . PHE A 1 215 ? 19.283 10.506 3.143 1.00 91.75 215 PHE A N 1
ATOM 1690 C CA . PHE A 1 215 ? 18.036 11.251 2.973 1.00 91.75 215 PHE A CA 1
ATOM 1691 C C . PHE A 1 215 ? 17.975 12.468 3.890 1.00 91.75 215 PHE A C 1
ATOM 1693 O O . PHE A 1 215 ? 18.332 12.395 5.064 1.00 91.75 215 PHE A O 1
ATOM 1700 N N . THR A 1 216 ? 17.437 13.556 3.356 1.00 90.69 216 THR A N 1
ATOM 1701 C CA . THR A 1 216 ? 17.009 14.746 4.091 1.00 90.69 216 THR A CA 1
ATOM 1702 C C . THR A 1 216 ? 15.524 14.930 3.806 1.00 90.69 216 THR A C 1
ATOM 1704 O O . THR A 1 216 ? 15.159 15.154 2.653 1.00 90.69 216 THR A O 1
ATOM 1707 N N . ILE A 1 217 ? 14.673 14.808 4.826 1.00 90.81 217 ILE A N 1
ATOM 1708 C CA . ILE A 1 217 ? 13.215 14.937 4.722 1.00 90.81 217 ILE A CA 1
ATOM 1709 C C . ILE A 1 217 ? 12.805 16.262 5.367 1.00 90.81 217 ILE A C 1
ATOM 1711 O O . ILE A 1 217 ? 13.228 16.561 6.480 1.00 90.81 217 ILE A O 1
ATOM 1715 N N . ASP A 1 218 ? 12.028 17.076 4.655 1.00 89.88 218 ASP A N 1
ATOM 1716 C CA . ASP A 1 218 ? 11.532 18.389 5.094 1.00 89.88 218 ASP A CA 1
ATOM 1717 C C . ASP A 1 218 ? 12.639 19.292 5.684 1.00 89.88 218 ASP A C 1
ATOM 1719 O O . ASP A 1 218 ? 12.468 19.984 6.685 1.00 89.88 218 ASP A O 1
ATOM 1723 N N . GLY A 1 219 ? 13.817 19.255 5.047 1.00 85.69 219 GLY A N 1
ATOM 1724 C CA . GLY A 1 219 ? 15.016 20.008 5.437 1.00 85.69 219 GLY A CA 1
ATOM 1725 C C . GLY A 1 219 ? 15.903 19.336 6.493 1.00 85.69 219 GLY A C 1
ATOM 1726 O O . GLY A 1 219 ? 17.004 19.824 6.746 1.00 85.69 219 GLY A O 1
ATOM 1727 N N . VAL A 1 220 ? 15.488 18.206 7.075 1.00 86.88 220 VAL A N 1
ATOM 1728 C CA . VAL A 1 220 ? 16.180 17.545 8.194 1.00 86.88 220 VAL A CA 1
ATOM 1729 C C . VAL A 1 220 ? 16.756 16.182 7.794 1.00 86.88 220 VAL A C 1
ATOM 1731 O O . VAL A 1 220 ? 16.070 15.337 7.224 1.00 86.88 220 VAL A O 1
ATOM 1734 N N . GLN A 1 221 ? 18.035 15.960 8.100 1.00 87.75 221 GLN A N 1
ATOM 1735 C CA . GLN A 1 221 ? 18.760 14.718 7.807 1.00 87.75 221 GLN A CA 1
ATOM 1736 C C . GLN A 1 221 ? 18.149 13.517 8.552 1.00 87.75 221 GLN A C 1
ATOM 1738 O O . GLN A 1 221 ? 17.841 13.607 9.741 1.00 87.75 221 GLN A O 1
ATOM 1743 N N . ALA A 1 222 ? 18.003 12.383 7.866 1.00 86.88 222 ALA A N 1
ATOM 1744 C CA . ALA A 1 222 ? 17.549 11.131 8.457 1.00 86.88 222 ALA A CA 1
ATOM 1745 C C . ALA A 1 222 ? 18.693 10.432 9.204 1.00 86.88 222 ALA A C 1
ATOM 1747 O O . ALA A 1 222 ? 19.645 9.936 8.592 1.00 86.88 222 ALA A O 1
ATOM 1748 N N . VAL A 1 223 ? 18.566 10.351 10.526 1.00 83.00 223 VAL A N 1
ATOM 1749 C CA . VAL A 1 223 ? 19.477 9.600 11.403 1.00 83.00 223 VAL A CA 1
ATOM 1750 C C . VAL A 1 223 ? 18.738 8.480 12.136 1.00 83.00 223 VAL A C 1
ATOM 1752 O O . VAL A 1 223 ? 17.518 8.526 12.252 1.00 83.00 223 VAL A O 1
ATOM 1755 N N . ASP A 1 224 ? 19.436 7.462 12.627 1.00 76.19 224 ASP A N 1
ATOM 1756 C CA . ASP A 1 224 ? 18.863 6.406 13.467 1.00 76.19 224 ASP A CA 1
ATOM 1757 C C . ASP A 1 224 ? 18.532 6.910 14.892 1.00 76.19 224 ASP A C 1
ATOM 1759 O O . ASP A 1 224 ? 18.657 8.096 15.230 1.00 76.19 224 ASP A O 1
ATOM 1763 N N . ASN A 1 225 ? 18.105 6.004 15.777 1.00 72.19 225 ASN A N 1
ATOM 1764 C CA . ASN A 1 225 ? 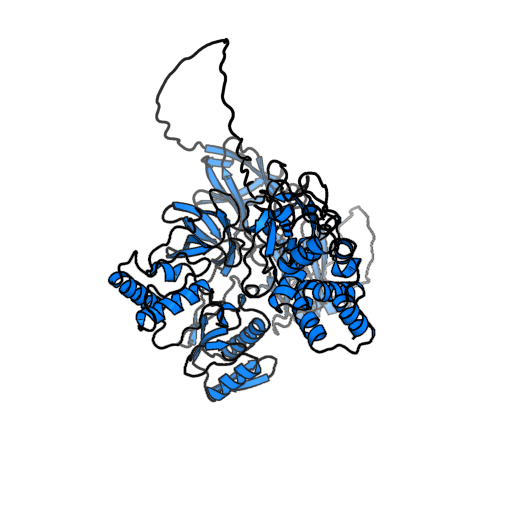17.856 6.360 17.177 1.00 72.19 225 ASN A CA 1
ATOM 1765 C C . ASN A 1 225 ? 19.125 6.856 17.910 1.00 72.19 225 ASN A C 1
ATOM 1767 O O . ASN A 1 225 ? 18.991 7.673 18.826 1.00 72.19 225 ASN A O 1
ATOM 1771 N N . ASN A 1 226 ? 20.317 6.453 17.459 1.00 78.31 226 ASN A N 1
ATOM 1772 C CA . ASN A 1 226 ? 21.642 6.784 17.999 1.00 78.31 226 ASN A CA 1
ATOM 1773 C C . ASN A 1 226 ? 22.284 8.033 17.349 1.00 78.31 226 ASN A C 1
ATOM 1775 O O . ASN A 1 226 ? 23.436 8.343 17.637 1.00 78.31 226 ASN A O 1
ATOM 1779 N N . ASN A 1 227 ? 21.551 8.760 16.495 1.00 79.62 227 ASN A N 1
ATOM 1780 C CA . ASN A 1 227 ? 22.018 9.901 15.689 1.00 79.62 227 ASN A CA 1
ATOM 1781 C C . ASN A 1 227 ? 23.014 9.562 14.546 1.00 79.62 227 ASN A C 1
ATOM 1783 O O . ASN A 1 227 ? 23.636 10.476 14.003 1.00 79.62 227 ASN A O 1
ATOM 1787 N N . LYS A 1 228 ? 23.156 8.299 14.122 1.00 82.69 228 LYS A N 1
ATOM 1788 C CA . LYS A 1 228 ? 23.972 7.903 12.953 1.00 82.69 228 LYS A CA 1
ATOM 1789 C C . LYS A 1 228 ? 23.178 8.051 11.647 1.00 82.69 228 LYS A C 1
ATOM 1791 O O . LYS A 1 228 ? 22.008 7.696 11.594 1.00 82.69 228 LYS A O 1
ATOM 1796 N N . GLU A 1 229 ? 23.808 8.551 10.582 1.00 83.19 229 GLU A N 1
ATOM 1797 C CA . GLU A 1 229 ? 23.183 8.744 9.257 1.00 83.19 229 GLU A CA 1
ATOM 1798 C C . GLU A 1 229 ? 22.591 7.440 8.680 1.00 83.19 229 GLU A C 1
ATOM 1800 O O . GLU A 1 229 ? 23.262 6.405 8.644 1.00 83.19 229 GLU A O 1
ATOM 1805 N N . ILE A 1 230 ? 21.342 7.499 8.198 1.00 83.06 230 ILE A N 1
ATOM 1806 C CA . ILE A 1 230 ? 20.692 6.387 7.489 1.00 83.06 230 ILE A CA 1
ATOM 1807 C C . ILE A 1 230 ? 21.205 6.314 6.050 1.00 83.06 230 ILE A C 1
ATOM 1809 O O . ILE A 1 230 ? 21.143 7.297 5.310 1.00 83.06 230 ILE A O 1
ATOM 1813 N N . LEU A 1 231 ? 21.656 5.123 5.647 1.00 86.00 231 LEU A N 1
ATOM 1814 C CA . LEU A 1 231 ? 22.193 4.839 4.318 1.00 86.00 231 LEU A CA 1
ATOM 1815 C C . LEU A 1 231 ? 21.531 3.596 3.709 1.00 86.00 231 LEU A C 1
ATOM 1817 O O . LEU A 1 231 ? 21.542 2.530 4.323 1.00 86.00 231 LEU A O 1
ATOM 1821 N N . LEU A 1 232 ? 21.025 3.713 2.478 1.00 87.38 232 LEU A N 1
ATOM 1822 C CA . LEU A 1 232 ? 20.715 2.560 1.624 1.00 87.38 232 LEU A CA 1
ATOM 1823 C C . LEU A 1 232 ? 21.923 2.273 0.722 1.00 87.38 232 LEU A C 1
ATOM 1825 O O . LEU A 1 232 ? 22.313 3.125 -0.075 1.00 87.38 232 LEU A O 1
ATOM 1829 N N . ILE A 1 233 ? 22.541 1.103 0.891 1.00 85.38 233 ILE A N 1
ATOM 1830 C CA . ILE A 1 233 ? 23.791 0.697 0.226 1.00 85.38 233 ILE A CA 1
ATOM 1831 C C . ILE A 1 233 ? 23.468 -0.317 -0.874 1.00 85.38 233 ILE A C 1
ATOM 1833 O O . ILE A 1 233 ? 22.643 -1.203 -0.660 1.00 85.38 233 ILE A O 1
ATOM 1837 N N . ALA A 1 234 ? 24.095 -0.180 -2.044 1.00 85.25 234 ALA A N 1
ATOM 1838 C CA . ALA A 1 234 ? 23.882 -1.089 -3.170 1.00 85.25 234 ALA A CA 1
ATOM 1839 C C . ALA A 1 234 ? 24.556 -2.463 -2.972 1.00 85.25 234 ALA A C 1
ATOM 1841 O O . ALA A 1 234 ? 25.643 -2.543 -2.406 1.00 85.25 234 ALA A O 1
ATOM 1842 N N . ASP A 1 235 ? 23.913 -3.526 -3.468 1.00 79.62 235 ASP A N 1
ATOM 1843 C CA . ASP A 1 235 ? 24.381 -4.928 -3.436 1.00 79.62 235 ASP A CA 1
ATOM 1844 C C . ASP A 1 235 ? 24.220 -5.655 -4.794 1.00 79.62 235 ASP A C 1
ATOM 1846 O O . ASP A 1 235 ? 24.340 -6.879 -4.877 1.00 79.62 235 ASP A O 1
ATOM 1850 N N . GLY A 1 236 ? 23.882 -4.923 -5.863 1.00 78.06 236 GLY A N 1
ATOM 1851 C CA . GLY A 1 236 ? 23.569 -5.465 -7.192 1.00 78.06 236 GLY A CA 1
ATOM 1852 C C . GLY A 1 236 ? 22.110 -5.868 -7.427 1.00 78.06 236 GLY A C 1
ATOM 1853 O O . GLY A 1 236 ? 21.754 -6.159 -8.575 1.00 78.06 236 GLY A O 1
ATOM 1854 N N . LYS A 1 237 ? 21.263 -5.869 -6.386 1.00 77.12 237 LYS A N 1
ATOM 1855 C CA . LYS A 1 237 ? 19.830 -6.214 -6.452 1.00 77.12 237 LYS A CA 1
ATOM 1856 C C . LYS A 1 237 ? 18.948 -4.976 -6.311 1.00 77.12 237 LYS A C 1
ATOM 1858 O O . LYS A 1 237 ? 19.382 -3.943 -5.809 1.00 77.12 237 LYS A O 1
ATOM 1863 N N . ASN A 1 238 ? 17.689 -5.089 -6.724 1.00 78.75 238 ASN A N 1
ATOM 1864 C CA . ASN A 1 238 ? 16.708 -4.012 -6.588 1.00 78.75 238 ASN A CA 1
ATOM 1865 C C . ASN A 1 238 ? 15.893 -4.190 -5.302 1.00 78.75 238 ASN A C 1
ATOM 1867 O O . ASN A 1 238 ? 15.468 -5.301 -4.985 1.00 78.75 238 ASN A O 1
ATOM 1871 N N . HIS A 1 239 ? 15.661 -3.094 -4.579 1.00 74.06 239 HIS A N 1
ATOM 1872 C CA . HIS A 1 239 ? 15.108 -3.110 -3.222 1.00 74.06 239 HIS A CA 1
ATOM 1873 C C . HIS A 1 239 ? 13.893 -2.199 -3.080 1.00 74.06 239 HIS A C 1
ATOM 1875 O O . HIS A 1 239 ? 13.909 -1.046 -3.512 1.00 74.06 239 HIS A O 1
ATOM 1881 N N . SER A 1 240 ? 12.880 -2.696 -2.374 1.00 70.00 240 SER A N 1
ATOM 1882 C CA . SER A 1 240 ? 11.793 -1.881 -1.826 1.00 70.00 240 SER A CA 1
ATOM 1883 C C . SER A 1 240 ? 12.080 -1.600 -0.354 1.00 70.00 240 SER A C 1
ATOM 1885 O O . SER A 1 240 ? 12.299 -2.536 0.415 1.00 70.00 240 SER A O 1
ATOM 1887 N N . SER A 1 241 ? 12.076 -0.330 0.048 1.00 72.44 241 SER A N 1
ATOM 1888 C CA . SER A 1 241 ? 12.489 0.099 1.391 1.00 72.44 241 SER A CA 1
ATOM 1889 C C . SER A 1 241 ? 11.469 1.045 2.022 1.00 72.44 241 SER A C 1
ATOM 1891 O O . SER A 1 241 ? 10.948 1.947 1.366 1.00 72.44 241 SER A O 1
ATOM 1893 N N . VAL A 1 242 ? 11.210 0.859 3.318 1.00 76.06 242 VAL A N 1
ATOM 1894 C CA . VAL A 1 242 ? 10.289 1.692 4.105 1.00 76.06 242 VAL A CA 1
ATOM 1895 C C . VAL A 1 242 ? 11.087 2.447 5.160 1.00 76.06 242 VAL A C 1
ATOM 1897 O O . VAL A 1 242 ? 11.581 1.849 6.114 1.00 76.06 242 VAL A O 1
ATOM 1900 N N . ILE A 1 243 ? 11.208 3.763 4.999 1.00 80.81 243 ILE A N 1
ATOM 1901 C CA . ILE A 1 243 ? 11.856 4.640 5.974 1.00 80.81 243 ILE A CA 1
ATOM 1902 C C . ILE A 1 243 ? 10.778 5.144 6.936 1.00 80.81 243 ILE A C 1
ATOM 1904 O O . ILE A 1 243 ? 9.935 5.974 6.590 1.00 80.81 243 ILE A O 1
ATOM 1908 N N . VAL A 1 244 ? 10.801 4.603 8.154 1.00 78.81 244 VAL A N 1
ATOM 1909 C CA . VAL A 1 244 ? 9.999 5.092 9.282 1.00 78.81 244 VAL A CA 1
ATOM 1910 C C . VAL A 1 244 ? 10.623 6.393 9.780 1.00 78.81 244 VAL A C 1
ATOM 1912 O O . VAL A 1 244 ? 11.832 6.460 9.960 1.00 78.81 244 VAL A O 1
ATOM 1915 N N . VAL A 1 245 ? 9.815 7.419 10.016 1.00 82.50 245 VAL A N 1
ATOM 1916 C CA . VAL A 1 245 ? 10.234 8.792 10.321 1.00 82.50 245 VAL A CA 1
ATOM 1917 C C . VAL A 1 245 ? 9.581 9.261 11.623 1.00 82.50 245 VAL A C 1
ATOM 1919 O O . VAL A 1 245 ? 8.401 9.018 11.890 1.00 82.50 245 VAL A O 1
ATOM 1922 N N . ALA A 1 246 ? 10.360 9.948 12.454 1.00 74.19 246 ALA A N 1
ATOM 1923 C CA . ALA A 1 246 ? 9.943 10.461 13.750 1.00 74.19 246 ALA A CA 1
ATOM 1924 C C . ALA A 1 246 ? 10.459 11.884 13.963 1.00 74.19 246 ALA A C 1
ATOM 1926 O O . ALA A 1 246 ? 11.664 12.094 14.087 1.00 74.19 246 ALA A O 1
ATOM 1927 N N . SER A 1 247 ? 9.555 12.854 14.064 1.00 60.16 247 SER A N 1
ATOM 1928 C CA . SER A 1 247 ? 9.890 14.224 14.446 1.00 60.16 247 SER A CA 1
ATOM 1929 C C . SER A 1 247 ? 10.119 14.335 15.960 1.00 60.16 247 SER A C 1
ATOM 1931 O O . SER A 1 247 ? 9.303 13.895 16.774 1.00 60.16 247 SER A O 1
ATOM 1933 N N . GLY A 1 248 ? 11.244 14.931 16.352 1.00 48.84 248 GLY A N 1
ATOM 1934 C CA . GLY A 1 248 ? 11.581 15.247 17.741 1.00 48.84 248 GLY A CA 1
ATOM 1935 C C . GLY A 1 248 ? 12.262 16.611 17.867 1.00 48.84 248 GLY A C 1
ATOM 1936 O O . GLY A 1 248 ? 12.641 17.222 16.872 1.00 48.84 248 GLY A O 1
ATOM 1937 N N . ARG A 1 249 ? 12.473 17.081 19.107 1.00 39.56 249 ARG A N 1
ATOM 1938 C CA . ARG A 1 249 ? 13.095 18.394 19.410 1.00 39.56 249 ARG A CA 1
ATOM 1939 C C . ARG A 1 249 ? 14.547 18.561 18.915 1.00 39.56 249 ARG A C 1
ATOM 1941 O O . ARG A 1 249 ? 15.117 19.630 19.085 1.00 39.56 249 ARG A O 1
ATOM 1948 N N . SER A 1 250 ? 15.134 17.519 18.328 1.00 39.94 250 SER A N 1
ATOM 1949 C CA . SER A 1 250 ? 16.515 17.485 17.826 1.00 39.94 250 SER A CA 1
ATOM 1950 C C . SER A 1 250 ? 16.608 16.944 16.390 1.00 39.94 250 SER A C 1
ATOM 1952 O O . SER A 1 250 ? 17.677 16.513 15.976 1.00 39.94 250 SER A O 1
ATOM 1954 N N . GLY A 1 251 ? 15.495 16.927 15.644 1.00 53.59 251 GLY A N 1
ATOM 1955 C CA . GLY A 1 251 ? 15.451 16.524 14.234 1.00 53.59 251 GLY A CA 1
ATOM 1956 C C . GLY A 1 251 ? 14.617 15.270 13.943 1.00 53.59 251 GLY A C 1
ATOM 1957 O O . GLY A 1 251 ? 13.771 14.866 14.747 1.00 53.59 251 GLY A O 1
ATOM 1958 N N . ILE A 1 252 ? 14.846 14.681 12.765 1.00 58.84 252 ILE A N 1
ATOM 1959 C CA . ILE A 1 252 ? 14.157 13.489 12.258 1.00 58.84 252 ILE A CA 1
ATOM 1960 C C . ILE A 1 252 ? 14.951 12.227 12.605 1.00 58.84 252 ILE A C 1
ATOM 1962 O O . ILE A 1 252 ? 16.116 12.095 12.237 1.00 58.84 252 ILE A O 1
ATOM 1966 N N . LYS A 1 253 ? 14.292 11.270 13.267 1.00 60.78 253 LYS A N 1
ATOM 1967 C CA . LYS A 1 253 ? 14.850 9.948 13.585 1.00 60.78 253 LYS A CA 1
ATOM 1968 C C . LYS A 1 253 ? 14.138 8.818 12.843 1.00 60.78 253 LYS A C 1
ATOM 1970 O O . LYS A 1 253 ? 12.916 8.836 12.720 1.00 60.78 253 LYS A O 1
ATOM 1975 N N . SER A 1 254 ? 14.899 7.817 12.416 1.00 56.78 254 SER A N 1
ATOM 1976 C CA . SER A 1 254 ? 14.447 6.577 11.784 1.00 56.78 254 SER A CA 1
ATOM 1977 C C . SER A 1 254 ? 14.619 5.370 12.706 1.00 56.78 254 SER A C 1
ATOM 1979 O O . SER A 1 254 ? 15.364 5.406 13.687 1.00 56.78 254 SER A O 1
ATOM 1981 N N . GLN A 1 255 ? 13.897 4.297 12.385 1.00 52.59 255 GLN A N 1
ATOM 1982 C CA . GLN A 1 255 ? 13.913 3.012 13.092 1.00 52.59 255 GLN A CA 1
ATOM 1983 C C . GLN A 1 255 ? 14.551 1.875 12.268 1.00 52.59 255 GLN A C 1
ATOM 1985 O O . GLN A 1 255 ? 14.679 0.762 12.759 1.00 52.59 255 GLN A O 1
ATOM 1990 N N . THR A 1 256 ? 14.934 2.119 11.014 1.00 51.12 256 THR A N 1
ATOM 1991 C CA . THR A 1 256 ? 15.571 1.100 10.168 1.00 51.12 256 THR A CA 1
ATOM 1992 C C . THR A 1 256 ? 16.970 0.766 10.684 1.00 51.12 256 THR A C 1
ATOM 1994 O O . THR A 1 256 ? 17.848 1.629 10.589 1.00 51.12 256 THR A O 1
ATOM 1997 N N . ASP A 1 257 ? 17.212 -0.466 11.152 1.00 33.19 257 ASP A N 1
ATOM 1998 C CA . ASP A 1 257 ? 18.593 -0.882 11.405 1.00 33.19 257 ASP A CA 1
ATOM 1999 C C . ASP A 1 257 ? 19.372 -0.909 10.090 1.00 33.19 257 ASP A C 1
ATOM 2001 O O . ASP A 1 257 ? 18.870 -1.224 9.000 1.00 33.19 257 ASP A O 1
ATOM 2005 N N . ILE A 1 258 ? 20.629 -0.516 10.230 1.00 32.75 258 ILE A N 1
ATOM 2006 C CA . ILE A 1 258 ? 21.568 -0.299 9.146 1.00 32.75 258 ILE A CA 1
ATOM 2007 C C . ILE A 1 258 ? 21.962 -1.669 8.603 1.00 32.75 258 ILE A C 1
ATOM 2009 O O . ILE A 1 258 ? 22.445 -2.513 9.361 1.00 32.75 258 ILE A O 1
ATOM 2013 N N . HIS A 1 259 ? 21.847 -1.881 7.288 1.00 27.38 259 HIS A N 1
ATOM 2014 C CA . HIS A 1 259 ? 22.487 -3.032 6.653 1.00 27.38 259 HIS A CA 1
ATOM 2015 C C . HIS A 1 259 ? 23.994 -2.764 6.572 1.00 27.38 259 HIS A C 1
ATOM 2017 O O . HIS A 1 259 ? 24.547 -2.389 5.541 1.00 27.38 259 HIS A O 1
ATOM 2023 N N . ASN A 1 260 ? 24.640 -2.868 7.732 1.00 26.97 260 ASN A N 1
ATOM 2024 C CA . ASN A 1 260 ? 26.021 -2.491 7.990 1.00 26.97 260 ASN A CA 1
ATOM 2025 C C . ASN A 1 260 ? 26.950 -3.613 7.496 1.00 26.97 260 ASN A C 1
ATOM 2027 O O . ASN A 1 260 ? 27.769 -4.125 8.258 1.00 26.97 260 ASN A O 1
ATOM 2031 N N . GLN A 1 261 ? 26.788 -4.001 6.223 1.00 25.84 261 GLN A N 1
ATOM 2032 C CA . GLN A 1 261 ? 27.754 -4.821 5.506 1.00 25.84 261 GLN A CA 1
ATOM 2033 C C . GLN A 1 261 ? 29.089 -4.079 5.558 1.00 25.84 261 GLN A C 1
ATOM 2035 O O . GLN A 1 261 ? 29.268 -3.041 4.917 1.00 25.84 261 GLN A O 1
ATOM 2040 N N . GLN A 1 262 ? 30.024 -4.588 6.361 1.00 22.00 262 GLN A N 1
ATOM 2041 C CA . GLN A 1 262 ? 31.417 -4.201 6.211 1.00 22.00 262 GLN A CA 1
ATOM 2042 C C . GLN A 1 262 ? 31.829 -4.556 4.786 1.00 22.00 262 GLN A C 1
ATOM 2044 O O . GLN A 1 262 ? 31.632 -5.686 4.347 1.00 22.00 262 GLN A O 1
ATOM 2049 N N . THR A 1 263 ? 32.412 -3.594 4.075 1.00 23.94 263 THR A N 1
ATOM 2050 C CA . THR A 1 263 ? 33.123 -3.873 2.828 1.00 23.94 263 THR A CA 1
ATOM 2051 C C . THR A 1 263 ? 34.165 -4.946 3.114 1.00 23.94 263 THR A C 1
ATOM 2053 O O . THR A 1 263 ? 35.070 -4.690 3.912 1.00 23.94 263 THR A O 1
ATOM 2056 N N . SER A 1 264 ? 34.018 -6.126 2.507 1.00 21.30 264 SER A N 1
ATOM 2057 C CA . SER A 1 264 ? 34.902 -7.273 2.724 1.00 21.30 264 SER A CA 1
ATOM 2058 C C . SER A 1 264 ? 36.368 -6.851 2.574 1.00 21.30 264 SER A C 1
ATOM 2060 O O . SER A 1 264 ? 36.755 -6.429 1.480 1.00 21.30 264 SER A O 1
ATOM 2062 N N . PRO A 1 265 ? 37.193 -6.921 3.636 1.00 25.47 265 PRO A N 1
ATOM 2063 C CA . PRO A 1 265 ? 38.607 -6.601 3.521 1.00 25.47 265 PRO A CA 1
ATOM 2064 C C . PRO A 1 265 ? 39.279 -7.598 2.577 1.00 25.47 265 PRO A C 1
ATOM 2066 O O . PRO A 1 265 ? 39.152 -8.809 2.758 1.00 25.47 265 PRO A O 1
ATOM 2069 N N . SER A 1 266 ? 39.994 -7.094 1.570 1.00 25.12 266 SER A N 1
ATOM 2070 C CA . SER A 1 266 ? 40.861 -7.949 0.756 1.00 25.12 266 SER A CA 1
ATOM 2071 C C . SER A 1 266 ? 42.015 -8.484 1.610 1.00 25.12 266 SER A C 1
ATOM 2073 O O . SER A 1 266 ? 42.444 -7.830 2.564 1.00 25.12 266 SER A O 1
ATOM 2075 N N . GLN A 1 267 ? 42.505 -9.678 1.284 1.00 27.56 267 GLN A N 1
ATOM 2076 C CA . GLN A 1 267 ? 43.466 -10.413 2.107 1.00 27.56 267 GLN A CA 1
ATOM 2077 C C . GLN A 1 267 ? 44.794 -9.659 2.283 1.00 27.56 267 GLN A C 1
ATOM 2079 O O . GLN A 1 267 ? 45.399 -9.215 1.307 1.00 27.56 267 GLN A O 1
ATOM 2084 N N . LYS A 1 268 ? 45.301 -9.626 3.521 1.00 23.23 268 LYS A N 1
ATOM 2085 C CA . LYS A 1 268 ? 46.734 -9.545 3.844 1.00 23.23 268 LYS A CA 1
ATOM 2086 C C . LYS A 1 268 ? 46.993 -10.197 5.207 1.00 23.23 268 LYS A C 1
ATOM 2088 O O . LYS A 1 268 ? 46.126 -10.163 6.076 1.00 23.23 268 LYS A O 1
ATOM 2093 N N . GLN A 1 269 ? 48.153 -10.833 5.352 1.00 23.05 269 GLN A N 1
ATOM 2094 C CA . GLN A 1 269 ? 48.537 -11.620 6.528 1.00 23.05 269 GLN A CA 1
ATOM 2095 C C . GLN A 1 269 ? 49.341 -10.796 7.543 1.00 23.05 269 GLN A C 1
ATOM 2097 O O . GLN A 1 269 ? 50.163 -9.983 7.131 1.00 23.05 269 GLN A O 1
ATOM 2102 N N . GLU A 1 270 ? 49.167 -11.144 8.826 1.00 22.00 270 GLU A N 1
ATOM 2103 C CA . GLU A 1 270 ? 50.145 -11.002 9.927 1.00 22.00 270 GLU A CA 1
ATOM 2104 C C . GLU A 1 270 ? 50.579 -9.560 10.323 1.00 22.00 270 GLU A C 1
ATOM 2106 O O . GLU A 1 270 ? 50.323 -8.592 9.616 1.00 22.00 270 GLU A O 1
ATOM 2111 N N . SER A 1 271 ? 51.143 -9.304 11.513 1.00 20.59 271 SER A N 1
ATOM 2112 C CA . SER A 1 271 ? 51.829 -10.198 12.467 1.00 20.59 271 SER A CA 1
ATOM 2113 C C . SER A 1 271 ? 51.537 -9.899 13.959 1.00 20.59 271 SER A C 1
ATOM 2115 O O . SER A 1 271 ? 50.738 -9.029 14.298 1.00 20.59 271 SER A O 1
ATOM 2117 N N . VAL A 1 272 ? 52.159 -10.673 14.863 1.00 23.42 272 VAL A N 1
ATOM 2118 C CA . VAL A 1 272 ? 51.905 -10.718 16.321 1.00 23.42 272 VAL A CA 1
ATOM 2119 C C . VAL A 1 272 ? 53.035 -10.074 17.143 1.00 23.42 272 VAL A C 1
ATOM 2121 O O . VAL A 1 272 ? 54.203 -10.371 16.892 1.00 23.42 272 VAL A O 1
ATOM 2124 N N . LYS A 1 273 ? 52.677 -9.306 18.191 1.00 23.78 273 LYS A N 1
ATOM 2125 C CA . LYS A 1 273 ? 53.349 -9.130 19.516 1.00 23.78 273 LYS A CA 1
ATOM 2126 C C . LYS A 1 273 ? 52.411 -8.287 20.430 1.00 23.78 273 LYS A C 1
ATOM 2128 O O . LYS A 1 273 ? 51.644 -7.498 19.890 1.00 23.78 273 LYS A O 1
ATOM 2133 N N . LYS A 1 274 ? 52.209 -8.547 21.740 1.00 22.28 274 LYS A N 1
ATOM 2134 C CA . LYS A 1 274 ? 53.131 -8.535 22.917 1.00 22.28 274 LYS A CA 1
ATOM 2135 C C . LYS A 1 274 ? 53.722 -7.137 23.184 1.00 22.28 274 LYS A C 1
ATOM 2137 O O . LYS A 1 274 ? 54.117 -6.494 22.223 1.00 22.28 274 LYS A O 1
ATOM 2142 N N . ASP A 1 275 ? 53.855 -6.602 24.406 1.00 23.25 275 ASP A N 1
ATOM 2143 C CA . ASP A 1 275 ? 53.543 -6.984 25.816 1.00 23.25 275 ASP A CA 1
ATOM 2144 C C . ASP A 1 275 ? 53.274 -5.650 26.609 1.00 23.25 275 ASP A C 1
ATOM 2146 O O . ASP A 1 275 ? 53.451 -4.591 26.014 1.00 23.25 275 ASP A O 1
ATOM 2150 N N . THR A 1 276 ? 52.874 -5.497 27.892 1.00 23.31 276 THR A N 1
ATOM 2151 C CA . THR A 1 276 ? 52.620 -6.358 29.083 1.00 23.31 276 THR A CA 1
ATOM 2152 C C . THR A 1 276 ? 51.730 -5.601 30.114 1.00 23.31 276 THR A C 1
ATOM 2154 O O . THR A 1 276 ? 51.700 -4.378 30.055 1.00 23.31 276 THR A O 1
ATOM 2157 N N . LYS A 1 277 ? 51.214 -6.304 31.152 1.00 24.47 277 LYS A N 1
ATOM 2158 C CA . LYS A 1 277 ? 50.845 -5.815 32.526 1.00 24.47 277 LYS A CA 1
ATOM 2159 C C . LYS A 1 277 ? 49.589 -4.909 32.657 1.00 24.47 277 LYS A C 1
ATOM 2161 O O . LYS A 1 277 ? 49.377 -4.035 31.834 1.00 24.47 277 LYS A O 1
ATOM 2166 N N . ALA A 1 278 ? 48.609 -5.203 33.532 1.00 25.05 278 ALA A N 1
ATOM 2167 C CA . ALA A 1 278 ? 48.578 -5.371 35.013 1.00 25.05 278 ALA A CA 1
ATOM 2168 C C . ALA A 1 278 ? 48.470 -4.003 35.735 1.00 25.05 278 ALA A C 1
ATOM 2170 O O . ALA A 1 278 ? 49.001 -3.026 35.224 1.00 25.05 278 ALA A O 1
ATOM 2171 N N . GLU A 1 279 ? 47.740 -3.825 36.845 1.00 23.38 279 GLU A N 1
ATOM 2172 C CA . GLU A 1 279 ? 47.477 -4.707 38.010 1.00 23.38 279 GLU A CA 1
ATOM 2173 C C . GLU A 1 279 ? 45.955 -4.840 38.352 1.00 23.38 279 GLU A C 1
ATOM 2175 O O . GLU A 1 279 ? 45.164 -4.023 37.892 1.00 23.38 279 GLU A O 1
ATOM 2180 N N . VAL A 1 280 ? 45.407 -5.938 38.926 1.00 23.75 280 VAL A N 1
ATOM 2181 C CA . VAL A 1 280 ? 45.612 -6.541 40.281 1.00 23.75 280 VAL A CA 1
ATOM 2182 C C . VAL A 1 280 ? 45.116 -5.554 41.369 1.00 23.75 280 VAL A C 1
ATOM 2184 O O . VAL A 1 280 ? 45.533 -4.407 41.357 1.00 23.75 280 VAL A O 1
ATOM 2187 N N . ASN A 1 281 ? 44.207 -5.850 42.319 1.00 24.33 281 ASN A N 1
ATOM 2188 C CA . ASN A 1 281 ? 43.617 -7.093 42.874 1.00 24.33 281 ASN A CA 1
ATOM 2189 C C . ASN A 1 281 ? 42.295 -6.741 43.652 1.00 24.33 281 ASN A C 1
ATOM 2191 O O . ASN A 1 281 ? 42.002 -5.558 43.785 1.00 24.33 281 ASN A O 1
ATOM 2195 N N . ASN A 1 282 ? 41.453 -7.617 44.237 1.00 24.47 282 ASN A N 1
ATOM 2196 C CA . ASN A 1 282 ? 41.359 -9.087 44.261 1.00 24.47 282 ASN A CA 1
ATOM 2197 C C . ASN A 1 282 ? 39.901 -9.576 44.520 1.00 24.47 282 ASN A C 1
ATOM 2199 O O . ASN A 1 282 ? 39.004 -8.783 44.800 1.00 24.47 282 ASN A O 1
ATOM 2203 N N . GLU A 1 283 ? 39.691 -10.895 44.479 1.00 24.88 283 GLU A N 1
ATOM 2204 C CA . GLU A 1 283 ? 38.426 -11.609 44.736 1.00 24.88 283 GLU A CA 1
ATOM 2205 C C . GLU A 1 283 ? 37.897 -11.549 46.192 1.00 24.88 283 GLU A C 1
ATOM 2207 O O . GLU A 1 283 ? 38.678 -11.450 47.141 1.00 24.88 283 GLU A O 1
ATOM 2212 N N . LYS A 1 284 ? 36.599 -11.865 46.381 1.00 24.88 284 LYS A N 1
ATOM 2213 C CA . LYS A 1 284 ? 36.204 -13.154 47.006 1.00 24.88 284 LYS A CA 1
ATOM 2214 C C . LYS A 1 284 ? 34.748 -13.568 46.729 1.00 24.88 284 LYS A C 1
ATOM 2216 O O . LYS A 1 284 ? 33.889 -12.731 46.474 1.00 24.88 284 LYS A O 1
ATOM 2221 N N . LYS A 1 285 ? 34.503 -14.887 46.750 1.00 25.38 285 LYS A N 1
ATOM 2222 C CA . LYS A 1 285 ? 33.209 -15.556 46.501 1.00 25.38 285 LYS A CA 1
ATOM 2223 C C . LYS A 1 285 ? 32.431 -15.820 47.795 1.00 25.38 285 LYS A C 1
ATOM 2225 O O . LYS A 1 285 ? 33.061 -16.160 48.791 1.00 25.38 285 LYS A O 1
ATOM 2230 N N . ALA A 1 286 ? 31.100 -15.778 47.699 1.00 24.95 286 ALA A N 1
ATOM 2231 C CA . ALA A 1 286 ? 30.090 -16.580 48.418 1.00 24.95 286 ALA A CA 1
ATOM 2232 C C . ALA A 1 286 ? 28.695 -16.008 48.064 1.00 24.95 286 ALA A C 1
ATOM 2234 O O . ALA A 1 286 ? 28.582 -14.798 47.885 1.00 24.95 286 ALA A O 1
ATOM 2235 N N . GLU A 1 287 ? 27.592 -16.749 47.960 1.00 25.59 287 GLU A N 1
ATOM 2236 C CA . GLU A 1 287 ? 27.367 -18.163 47.611 1.00 25.59 287 GLU A CA 1
ATOM 2237 C C . GLU A 1 287 ? 25.897 -18.277 47.123 1.00 25.59 287 GLU A C 1
ATOM 2239 O O . GLU A 1 287 ? 25.219 -17.252 46.991 1.00 25.59 287 GLU A O 1
ATOM 2244 N N . GLU A 1 288 ? 25.384 -19.466 46.795 1.00 36.94 288 GLU A N 1
ATOM 2245 C CA . GLU A 1 288 ? 24.003 -19.600 46.295 1.00 36.94 288 GLU A CA 1
ATOM 2246 C C . GLU A 1 288 ? 22.951 -19.399 47.403 1.00 36.94 288 GLU A C 1
ATOM 2248 O O . GLU A 1 288 ? 23.104 -19.874 48.526 1.00 36.94 288 GLU A O 1
ATOM 2253 N N . GLY A 1 289 ? 21.849 -18.709 47.086 1.00 25.86 289 GLY A N 1
ATOM 2254 C CA . GLY A 1 289 ? 20.766 -18.458 48.040 1.00 25.86 289 GLY A CA 1
ATOM 2255 C C . GLY A 1 289 ? 19.436 -18.131 47.364 1.00 25.86 289 GLY A C 1
ATOM 2256 O O . GLY A 1 289 ? 19.266 -17.049 46.794 1.00 25.86 289 GLY A O 1
ATOM 2257 N N . GLU A 1 290 ? 18.476 -19.054 47.454 1.00 38.38 290 GLU A N 1
ATOM 2258 C CA . GLU A 1 290 ? 17.124 -18.893 46.911 1.00 38.38 290 GLU A CA 1
ATOM 2259 C C . GLU A 1 290 ? 16.433 -17.637 47.465 1.00 38.38 290 GLU A C 1
ATOM 2261 O O . GLU A 1 290 ? 16.039 -17.583 48.630 1.00 38.38 290 GLU A O 1
ATOM 2266 N N . ASN A 1 291 ? 16.209 -16.629 46.618 1.00 28.70 291 ASN A N 1
ATOM 2267 C CA . ASN A 1 291 ? 15.418 -15.454 46.984 1.00 28.70 291 ASN A CA 1
ATOM 2268 C C . ASN A 1 291 ? 14.090 -15.412 46.231 1.00 28.70 291 ASN A C 1
ATOM 2270 O O . ASN A 1 291 ? 13.872 -14.662 45.277 1.00 28.70 291 ASN A O 1
ATOM 2274 N N . ASN A 1 292 ? 13.179 -16.237 46.743 1.00 35.94 292 ASN A N 1
ATOM 2275 C CA . ASN A 1 292 ? 11.752 -16.215 46.462 1.00 35.94 292 ASN A CA 1
ATOM 2276 C C . ASN A 1 292 ? 11.202 -14.804 46.767 1.00 35.94 292 ASN A C 1
ATOM 2278 O O . ASN A 1 292 ? 11.014 -14.424 47.928 1.00 35.94 292 ASN A O 1
ATOM 2282 N N . THR A 1 293 ? 11.034 -13.982 45.728 1.00 38.97 293 THR A N 1
ATOM 2283 C CA . THR A 1 293 ? 10.856 -12.525 45.844 1.00 38.97 293 THR A CA 1
ATOM 2284 C C . THR A 1 293 ? 9.438 -12.170 46.290 1.00 38.97 293 THR A C 1
ATOM 2286 O O . THR A 1 293 ? 8.583 -11.758 45.506 1.00 38.97 293 THR A O 1
ATOM 2289 N N . LYS A 1 294 ? 9.189 -12.298 47.599 1.00 51.25 294 LYS A N 1
ATOM 2290 C CA . LYS A 1 294 ? 8.001 -11.747 48.260 1.00 51.25 294 LYS A CA 1
ATOM 2291 C C . LYS A 1 294 ? 7.900 -10.256 47.932 1.00 51.25 294 LYS A C 1
ATOM 2293 O O . LYS A 1 294 ? 8.736 -9.467 48.370 1.00 51.25 294 LYS A O 1
ATOM 2298 N N . GLN A 1 295 ? 6.869 -9.883 47.170 1.00 60.09 295 GLN A N 1
ATOM 2299 C CA . GLN A 1 295 ? 6.539 -8.489 46.873 1.00 60.09 295 GLN A CA 1
ATOM 2300 C C . GLN A 1 295 ? 6.499 -7.687 48.184 1.00 60.09 295 GLN A C 1
ATOM 2302 O O . GLN A 1 295 ? 5.746 -8.028 49.098 1.00 60.09 295 GLN A O 1
ATOM 2307 N N . LYS A 1 296 ? 7.302 -6.626 48.292 1.00 79.69 296 LYS A N 1
ATOM 2308 C CA . LYS A 1 296 ? 7.249 -5.707 49.436 1.00 79.69 296 LYS A CA 1
ATOM 2309 C C . LYS A 1 296 ? 6.109 -4.709 49.256 1.00 79.69 296 LYS A C 1
ATOM 2311 O O . LYS A 1 296 ? 5.792 -4.324 48.133 1.00 79.69 296 LYS A O 1
ATOM 2316 N N . ASN A 1 297 ? 5.517 -4.259 50.359 1.00 85.06 297 ASN A N 1
ATOM 2317 C CA . ASN A 1 297 ? 4.627 -3.099 50.341 1.00 85.06 297 ASN A CA 1
ATOM 2318 C C . ASN A 1 297 ? 5.442 -1.827 50.068 1.00 85.06 297 ASN A C 1
ATOM 2320 O O . ASN A 1 297 ? 6.494 -1.626 50.672 1.00 85.06 297 ASN A O 1
ATOM 2324 N N . VAL A 1 298 ? 4.936 -0.965 49.189 1.00 88.44 298 VAL A N 1
ATOM 2325 C CA . VAL A 1 298 ? 5.510 0.341 48.860 1.00 88.44 298 VAL A CA 1
ATOM 2326 C C . VAL A 1 298 ? 4.538 1.446 49.247 1.00 88.44 298 VAL A C 1
ATOM 2328 O O . VAL A 1 298 ? 3.339 1.365 48.966 1.00 88.44 298 VAL A O 1
ATOM 2331 N N . ASN A 1 299 ? 5.076 2.481 49.887 1.00 89.81 299 ASN A N 1
ATOM 2332 C CA . ASN A 1 299 ? 4.327 3.659 50.304 1.00 89.81 299 ASN A CA 1
ATOM 2333 C C . ASN A 1 299 ? 4.450 4.750 49.236 1.00 89.81 299 ASN A C 1
ATOM 2335 O O . ASN A 1 299 ? 5.545 5.014 48.733 1.00 89.81 299 ASN A O 1
ATOM 2339 N N . PHE A 1 300 ? 3.339 5.400 48.908 1.00 93.62 300 PHE A N 1
ATOM 2340 C CA . PHE A 1 300 ? 3.287 6.504 47.953 1.00 93.62 300 PHE A CA 1
ATOM 2341 C C . PHE A 1 300 ? 2.195 7.515 48.331 1.00 93.62 300 PHE A C 1
ATOM 2343 O O . PHE A 1 300 ? 1.351 7.269 49.197 1.00 93.62 300 PHE A O 1
ATOM 2350 N N . SER A 1 301 ? 2.210 8.656 47.652 1.00 93.19 301 SER A N 1
ATOM 2351 C CA . SER A 1 301 ? 1.176 9.689 47.732 1.00 93.19 301 SER A CA 1
ATOM 2352 C C . SER A 1 301 ? 0.557 9.913 46.355 1.00 93.19 301 SER A C 1
ATOM 2354 O O . SER A 1 301 ? 1.209 9.683 45.338 1.00 93.19 301 SER A O 1
ATOM 2356 N N . ILE A 1 302 ? -0.682 10.397 46.289 1.00 95.62 302 ILE A N 1
ATOM 2357 C CA . ILE A 1 302 ? -1.330 10.842 45.045 1.00 95.62 302 ILE A CA 1
ATOM 2358 C C . ILE A 1 302 ? -1.579 12.342 45.110 1.00 95.62 302 ILE A C 1
ATOM 2360 O O . ILE A 1 302 ? -2.095 12.840 46.103 1.00 95.62 302 ILE A O 1
ATOM 2364 N N . LYS A 1 303 ? -1.272 13.054 44.024 1.00 95.06 303 LYS A N 1
ATOM 2365 C CA . LYS A 1 303 ? -1.531 14.492 43.877 1.00 95.06 303 LYS A CA 1
ATOM 2366 C C . LYS A 1 303 ? -2.346 14.769 42.637 1.00 95.06 303 LYS A C 1
ATOM 2368 O O . LYS A 1 303 ? -1.982 14.310 41.557 1.00 95.06 303 LYS A O 1
ATOM 2373 N N . ILE A 1 304 ? -3.420 15.536 42.768 1.00 91.62 304 ILE A N 1
ATOM 2374 C CA . ILE A 1 304 ? -4.348 15.785 41.662 1.00 91.62 304 ILE A CA 1
ATOM 2375 C C . ILE A 1 304 ? -4.185 17.226 41.162 1.00 91.62 304 ILE A C 1
ATOM 2377 O O . ILE A 1 304 ? -4.312 18.187 41.921 1.00 91.62 304 ILE A O 1
ATOM 2381 N N . ILE A 1 305 ? -3.894 17.368 39.865 1.00 90.00 305 ILE A N 1
ATOM 2382 C CA . ILE A 1 305 ? -3.716 18.653 39.171 1.00 90.00 305 ILE A CA 1
ATOM 2383 C C . ILE A 1 305 ? -4.620 18.753 37.937 1.00 90.00 305 ILE A C 1
ATOM 2385 O O . ILE A 1 305 ? -4.990 17.743 37.335 1.00 90.00 305 ILE A O 1
ATOM 2389 N N . ASP A 1 306 ? -4.965 19.975 37.540 1.00 86.75 306 ASP A N 1
ATOM 2390 C CA . ASP A 1 306 ? -5.768 20.258 36.349 1.00 86.75 306 ASP A CA 1
ATOM 2391 C C . ASP A 1 306 ? -4.935 20.371 35.055 1.00 86.75 306 ASP A C 1
ATOM 2393 O O . ASP A 1 306 ? -3.709 20.217 35.036 1.00 86.75 306 ASP A O 1
ATOM 2397 N N . SER A 1 307 ? -5.612 20.668 33.942 1.00 80.81 307 SER A N 1
ATOM 2398 C CA . SER A 1 307 ? -5.006 20.896 32.624 1.00 80.81 307 SER A CA 1
ATOM 2399 C C . SER A 1 307 ? -3.914 21.979 32.599 1.00 80.81 307 SER A C 1
ATOM 2401 O O . SER A 1 307 ? -3.010 21.898 31.766 1.00 80.81 307 SER A O 1
ATOM 2403 N N . GLU A 1 308 ? -3.955 22.948 33.513 1.00 84.62 308 GLU A N 1
ATOM 2404 C CA . GLU A 1 308 ? -3.009 24.067 33.652 1.00 84.62 308 GLU A CA 1
ATOM 2405 C C . GLU A 1 308 ? -1.905 23.774 34.692 1.00 84.62 308 GLU A C 1
ATOM 2407 O O . GLU A 1 308 ? -1.108 24.650 35.015 1.00 84.62 308 GLU A O 1
ATOM 2412 N N . ASN A 1 309 ? -1.833 22.532 35.189 1.00 87.00 309 ASN A N 1
ATOM 2413 C CA . ASN A 1 309 ? -0.971 22.065 36.282 1.00 87.00 309 ASN A CA 1
ATOM 2414 C C . ASN A 1 309 ? -1.294 22.668 37.663 1.00 87.00 309 ASN A C 1
ATOM 2416 O O . ASN A 1 309 ? -0.486 22.546 38.584 1.00 87.00 309 ASN A O 1
ATOM 2420 N N . LYS A 1 310 ? -2.463 23.291 37.842 1.00 87.69 310 LYS A N 1
ATOM 2421 C CA . LYS A 1 310 ? -2.886 23.834 39.140 1.00 87.69 310 LYS A CA 1
ATOM 2422 C C . LYS A 1 310 ? -3.470 22.719 40.001 1.00 87.69 310 LYS A C 1
ATOM 2424 O O . LYS A 1 310 ? -4.201 21.862 39.510 1.00 87.69 310 LYS A O 1
ATOM 2429 N N . VAL A 1 311 ? -3.150 22.747 41.289 1.00 89.69 311 VAL A N 1
ATOM 2430 C CA . VAL A 1 311 ? -3.625 21.781 42.290 1.00 89.69 311 VAL A CA 1
ATOM 2431 C C . VAL A 1 311 ? -5.155 21.790 42.383 1.00 89.69 311 VAL A C 1
ATOM 2433 O O . VAL A 1 311 ? -5.778 22.854 42.378 1.00 89.69 311 VAL A O 1
ATOM 2436 N N . ILE A 1 312 ? -5.764 20.606 42.485 1.00 87.25 312 ILE A N 1
ATOM 2437 C CA . ILE A 1 312 ? -7.199 20.433 42.727 1.00 87.25 312 ILE A CA 1
ATOM 2438 C C . ILE A 1 312 ? -7.394 19.935 44.175 1.00 87.25 312 ILE A C 1
ATOM 2440 O O . ILE A 1 312 ? -7.141 18.760 44.447 1.00 87.25 312 ILE A O 1
ATOM 2444 N N . PRO A 1 313 ? -7.842 20.791 45.112 1.00 86.62 313 PRO A N 1
ATOM 2445 C CA . PRO A 1 313 ? -8.074 20.400 46.501 1.00 86.62 313 PRO A CA 1
ATOM 2446 C C . PRO A 1 313 ? -9.364 19.584 46.670 1.00 86.62 313 PRO A C 1
ATOM 2448 O O . PRO A 1 313 ? -10.295 19.707 45.871 1.00 86.62 313 PRO A O 1
ATOM 2451 N N . ASN A 1 314 ? -9.443 18.808 47.756 1.00 82.44 314 ASN A N 1
ATOM 2452 C CA . ASN A 1 314 ? -10.648 18.106 48.230 1.00 82.44 314 ASN A CA 1
ATOM 2453 C C . ASN A 1 314 ? -11.290 17.154 47.194 1.00 82.44 314 ASN A C 1
ATOM 2455 O O . ASN A 1 314 ? -12.494 16.881 47.233 1.00 82.44 314 ASN A O 1
ATOM 2459 N N . PHE A 1 315 ? -10.509 16.664 46.228 1.00 85.69 315 PHE A N 1
ATOM 2460 C CA . PHE A 1 315 ? -11.031 15.934 45.078 1.00 85.69 315 PHE A CA 1
ATOM 2461 C C . PHE A 1 315 ? -11.232 14.441 45.377 1.00 85.69 315 PHE A C 1
ATOM 2463 O O . PHE A 1 315 ? -10.281 13.732 45.701 1.00 85.69 315 PHE A O 1
ATOM 2470 N N . SER A 1 316 ? -12.468 13.951 45.228 1.00 86.88 316 SER A N 1
ATOM 2471 C CA . SER A 1 316 ? -12.816 12.531 45.397 1.00 86.88 316 SER A CA 1
ATOM 2472 C C . SER A 1 316 ? -12.534 11.705 44.139 1.00 86.88 316 SER A C 1
ATOM 2474 O O . SER A 1 316 ? -12.986 12.046 43.046 1.00 86.88 316 SER A O 1
ATOM 2476 N N . TYR A 1 317 ? -11.878 10.565 44.319 1.00 91.06 317 TYR A N 1
ATOM 2477 C CA . TYR A 1 317 ? -11.576 9.580 43.280 1.00 91.06 317 TYR A CA 1
ATOM 2478 C C . TYR A 1 317 ? -11.720 8.159 43.851 1.00 91.06 317 TYR A C 1
ATOM 2480 O O . TYR A 1 317 ? -12.170 7.974 44.983 1.00 91.06 317 TYR A O 1
ATOM 2488 N N . PHE A 1 318 ? -11.382 7.139 43.070 1.00 90.06 318 PHE A N 1
ATOM 2489 C CA . PHE A 1 318 ? -11.326 5.755 43.534 1.00 90.06 318 PHE A CA 1
ATOM 2490 C C . PHE A 1 318 ? -10.037 5.097 43.048 1.00 90.06 318 PHE A C 1
ATOM 2492 O O . PHE A 1 318 ? -9.557 5.393 41.950 1.00 90.06 318 PHE A O 1
ATOM 2499 N N . LEU A 1 319 ? -9.508 4.178 43.852 1.00 89.50 319 LEU A N 1
ATOM 2500 C CA . LEU A 1 319 ? -8.417 3.290 43.469 1.00 89.50 319 LEU A CA 1
ATOM 2501 C C . LEU A 1 319 ? -8.963 1.880 43.293 1.00 89.50 319 LEU A C 1
ATOM 2503 O O . LEU A 1 319 ? -9.578 1.333 44.210 1.00 89.50 319 LEU A O 1
ATOM 2507 N N . LYS A 1 320 ? -8.709 1.286 42.125 1.00 88.88 320 LYS A N 1
ATOM 2508 C CA . LYS A 1 320 ? -8.873 -0.149 41.895 1.00 88.88 320 LYS A CA 1
ATOM 2509 C C . LYS A 1 320 ? -7.509 -0.830 41.983 1.00 88.88 320 LYS A C 1
ATOM 2511 O O . LYS A 1 320 ? -6.599 -0.475 41.234 1.00 88.88 320 LYS A O 1
ATOM 2516 N N . TYR A 1 321 ? -7.397 -1.806 42.879 1.00 83.62 321 TYR A N 1
ATOM 2517 C CA . TYR A 1 321 ? -6.177 -2.551 43.206 1.00 83.62 321 TYR A CA 1
ATOM 2518 C C . TYR A 1 321 ? -6.556 -3.987 43.598 1.00 83.62 321 TYR A C 1
ATOM 2520 O O . TYR A 1 321 ? -7.505 -4.182 44.355 1.00 83.62 321 TYR A O 1
ATOM 2528 N N . LYS A 1 322 ? -5.872 -4.998 43.038 1.00 79.31 322 LYS A N 1
ATOM 2529 C CA . LYS A 1 322 ? -6.198 -6.439 43.191 1.00 79.31 322 LYS A CA 1
ATOM 2530 C C . LYS A 1 322 ? -7.709 -6.746 43.133 1.00 79.31 322 LYS A C 1
ATOM 2532 O O . LYS A 1 322 ? -8.256 -7.476 43.949 1.00 79.31 322 LYS A O 1
ATOM 2537 N N . ASN A 1 323 ? -8.384 -6.154 42.144 1.00 72.19 323 ASN A N 1
ATOM 2538 C CA . ASN A 1 323 ? -9.837 -6.178 41.906 1.00 72.19 323 ASN A CA 1
ATOM 2539 C C . ASN A 1 323 ? -10.757 -5.539 42.962 1.00 72.19 323 ASN A C 1
ATOM 2541 O O . ASN A 1 323 ? -11.893 -5.228 42.604 1.00 72.19 323 ASN A O 1
ATOM 2545 N N . ALA A 1 324 ? -10.287 -5.242 44.173 1.00 73.31 324 ALA A N 1
ATOM 2546 C CA . ALA A 1 324 ? -10.997 -4.357 45.091 1.00 73.31 324 ALA A CA 1
ATOM 2547 C C . ALA A 1 324 ? -11.026 -2.919 44.542 1.00 73.31 324 ALA A C 1
ATOM 2549 O O . ALA A 1 324 ? -10.084 -2.477 43.880 1.00 73.31 324 ALA A O 1
ATOM 2550 N N . GLU A 1 325 ? -12.097 -2.178 44.824 1.00 86.56 325 GLU A N 1
ATOM 2551 C CA . GLU A 1 325 ? -12.216 -0.755 44.498 1.00 86.56 325 GLU A CA 1
ATOM 2552 C C . GLU A 1 325 ? -12.576 0.026 45.767 1.00 86.56 325 GLU A C 1
ATOM 2554 O O . GLU A 1 325 ? -13.574 -0.279 46.421 1.00 86.56 325 GLU A O 1
ATOM 2559 N N . LYS A 1 326 ? -11.765 1.024 46.127 1.00 85.19 326 LYS A N 1
ATOM 2560 C CA . LYS A 1 326 ? -11.952 1.852 47.327 1.00 85.19 326 LYS A CA 1
ATOM 2561 C C . LYS A 1 326 ? -12.102 3.320 46.935 1.00 85.19 326 LYS A C 1
ATOM 2563 O O . LYS A 1 326 ? -11.427 3.787 46.019 1.00 85.19 326 LYS A O 1
ATOM 2568 N N . LYS A 1 327 ? -12.976 4.056 47.629 1.00 88.56 327 LYS A N 1
ATOM 2569 C CA . LYS A 1 327 ? -13.088 5.517 47.490 1.00 88.56 327 LYS A CA 1
ATOM 2570 C C . LYS A 1 327 ? -11.939 6.201 48.235 1.00 88.56 327 LYS A C 1
ATOM 2572 O O . LYS A 1 327 ? -11.643 5.836 49.369 1.00 88.56 327 LYS A O 1
ATOM 2577 N N . HIS A 1 328 ? -11.350 7.200 47.594 1.00 91.38 328 HIS A N 1
ATOM 2578 C CA . HIS A 1 328 ? -10.208 7.984 48.055 1.00 91.38 328 HIS A CA 1
ATOM 2579 C C . HIS A 1 328 ? -10.468 9.487 47.843 1.00 91.38 328 HIS A C 1
ATOM 2581 O O . HIS A 1 328 ? -11.400 9.874 47.124 1.00 91.38 328 HIS A O 1
ATOM 2587 N N . SER A 1 329 ? -9.691 10.351 48.493 1.00 86.62 329 SER A N 1
ATOM 2588 C CA . SER A 1 329 ? -9.859 11.804 48.399 1.00 86.62 329 SER A CA 1
ATOM 2589 C C . SER A 1 329 ? -8.619 12.561 48.858 1.00 86.62 329 SER A C 1
ATOM 2591 O O . SER A 1 329 ? -8.210 12.447 50.014 1.00 86.62 329 SER A O 1
ATOM 2593 N N . VAL A 1 330 ? -8.093 13.417 47.981 1.00 86.56 330 VAL A N 1
ATOM 2594 C CA . VAL A 1 330 ? -6.989 14.323 48.324 1.00 86.56 330 VAL A CA 1
ATOM 2595 C C . VAL A 1 330 ? -7.439 15.449 49.255 1.00 86.56 330 VAL A C 1
ATOM 2597 O O . VAL A 1 330 ? -8.587 15.889 49.186 1.00 86.56 330 VAL A O 1
ATOM 2600 N N . GLY A 1 331 ? -6.531 15.939 50.101 1.00 75.75 331 GLY A N 1
ATOM 2601 C CA . GLY A 1 331 ? -6.799 17.013 51.060 1.00 75.75 331 GLY A CA 1
ATOM 2602 C C . GLY A 1 331 ? -6.851 18.419 50.449 1.00 75.75 331 GLY A C 1
ATOM 2603 O O . GLY A 1 331 ? -6.896 18.613 49.230 1.00 75.75 331 GLY A O 1
ATOM 2604 N N . THR A 1 332 ? -6.786 19.433 51.313 1.00 85.75 332 THR A N 1
ATOM 2605 C CA . THR A 1 332 ? -6.800 20.863 50.941 1.00 85.75 332 THR A CA 1
ATOM 2606 C C . THR A 1 332 ? -5.558 21.308 50.163 1.00 85.75 332 THR A C 1
ATOM 2608 O O . THR A 1 332 ? -5.612 22.284 49.423 1.00 85.75 332 THR A O 1
ATOM 2611 N N . ASN A 1 333 ? -4.455 20.566 50.273 1.00 84.75 333 ASN A N 1
ATOM 2612 C CA . ASN A 1 333 ? -3.243 20.710 49.460 1.00 84.75 333 ASN A CA 1
ATOM 2613 C C . ASN A 1 333 ? -3.294 19.906 48.141 1.00 84.75 333 ASN A C 1
ATOM 2615 O O . ASN A 1 333 ? -2.297 19.848 47.424 1.00 84.75 333 ASN A O 1
ATOM 2619 N N . GLY A 1 334 ? -4.421 19.249 47.837 1.00 88.69 334 GLY A N 1
ATOM 2620 C CA . GLY A 1 334 ? -4.602 18.381 46.672 1.00 88.69 334 GLY A CA 1
ATOM 2621 C C . GLY A 1 334 ? -3.707 17.139 46.647 1.00 88.69 334 GLY A C 1
ATOM 2622 O O . GLY A 1 334 ? -3.505 16.573 45.571 1.00 88.69 334 GLY A O 1
ATOM 2623 N N . ILE A 1 335 ? -3.201 16.708 47.811 1.00 90.81 335 ILE A N 1
ATOM 2624 C CA . ILE A 1 335 ? -2.419 15.479 48.005 1.00 90.81 335 ILE A CA 1
ATOM 2625 C C . ILE A 1 335 ? -3.166 14.522 48.955 1.00 90.81 335 ILE A C 1
ATOM 2627 O O . ILE A 1 335 ? -3.805 14.951 49.915 1.00 90.81 335 ILE A O 1
ATOM 2631 N N . GLU A 1 336 ? -3.077 13.219 48.701 1.00 93.62 336 GLU A N 1
ATOM 2632 C CA . GLU A 1 336 ? -3.391 12.137 49.641 1.00 93.62 336 GLU A CA 1
ATOM 2633 C C . GLU A 1 336 ? -2.105 11.351 49.919 1.00 93.62 336 GLU A C 1
ATOM 2635 O O . GLU A 1 336 ? -1.410 10.963 48.981 1.00 93.62 336 GLU A O 1
ATOM 2640 N N . ASN A 1 337 ? -1.771 11.150 51.194 1.00 91.00 337 ASN A N 1
ATOM 2641 C CA . ASN A 1 337 ? -0.534 10.501 51.637 1.00 91.00 337 ASN A CA 1
ATOM 2642 C C . ASN A 1 337 ? -0.800 9.090 52.180 1.00 91.00 337 ASN A C 1
ATOM 2644 O O . ASN A 1 337 ? -1.942 8.732 52.461 1.00 91.00 337 ASN A O 1
ATOM 2648 N N . ASN A 1 338 ? 0.274 8.329 52.409 1.00 87.44 338 ASN A N 1
ATOM 2649 C CA . ASN A 1 338 ? 0.251 7.023 53.083 1.00 87.44 338 ASN A CA 1
ATOM 2650 C C . ASN A 1 338 ? -0.589 5.959 52.348 1.00 87.44 338 ASN A C 1
ATOM 2652 O O . ASN A 1 338 ? -1.194 5.086 52.972 1.00 87.44 338 ASN A O 1
ATOM 2656 N N . LEU A 1 339 ? -0.619 6.019 51.014 1.00 91.50 339 LEU A N 1
ATOM 2657 C CA . LEU A 1 339 ? -1.196 4.968 50.182 1.00 91.50 339 LEU A CA 1
ATOM 2658 C C . LEU A 1 339 ? -0.204 3.805 50.089 1.00 91.50 339 LEU A C 1
ATOM 2660 O O . LEU A 1 339 ? 0.997 4.023 49.930 1.00 91.50 339 LEU A O 1
ATOM 2664 N N . VAL A 1 340 ? -0.709 2.574 50.186 1.00 87.62 340 VAL A N 1
ATOM 2665 C CA . VAL A 1 340 ? 0.109 1.354 50.247 1.00 87.62 340 VAL A CA 1
ATOM 2666 C C . VAL A 1 340 ? -0.363 0.355 49.196 1.00 87.62 340 VAL A C 1
ATOM 2668 O O . VAL A 1 340 ? -1.558 0.079 49.085 1.00 87.62 340 VAL A O 1
ATOM 2671 N N . ALA A 1 341 ? 0.577 -0.203 48.438 1.00 88.38 341 ALA A N 1
ATOM 2672 C CA . ALA A 1 341 ? 0.352 -1.289 47.484 1.00 88.38 341 ALA A CA 1
ATOM 2673 C C . ALA A 1 341 ? 1.581 -2.208 47.432 1.00 88.38 341 ALA A C 1
ATOM 2675 O O . ALA A 1 341 ? 2.664 -1.809 47.846 1.00 88.38 341 ALA A O 1
ATOM 2676 N N . LEU A 1 342 ? 1.445 -3.428 46.916 1.00 85.44 342 LEU A N 1
ATOM 2677 C CA . LEU A 1 342 ? 2.581 -4.334 46.716 1.00 85.44 342 LEU A CA 1
ATOM 2678 C C . LEU A 1 342 ? 3.394 -3.926 45.473 1.00 85.44 342 LEU A C 1
ATOM 2680 O O . LEU A 1 342 ? 2.828 -3.596 44.432 1.00 85.44 342 LEU A O 1
ATOM 2684 N N . SER A 1 343 ? 4.723 -3.955 45.572 1.00 85.62 343 SER A N 1
ATOM 2685 C CA . SER A 1 343 ? 5.637 -3.619 44.473 1.00 85.62 343 SER A CA 1
ATOM 2686 C C . SER A 1 343 ? 5.409 -4.534 43.265 1.00 85.62 343 SER A C 1
ATOM 2688 O O . SER A 1 343 ? 5.289 -5.752 43.413 1.00 85.62 343 SER A O 1
ATOM 2690 N N . GLY A 1 344 ? 5.334 -3.950 42.069 1.00 81.50 344 GLY A N 1
ATOM 2691 C CA . GLY A 1 344 ? 5.024 -4.659 40.822 1.00 81.50 344 GLY A CA 1
ATOM 2692 C C . GLY A 1 344 ? 3.528 -4.827 40.522 1.00 81.50 344 GLY A C 1
ATOM 2693 O O . GLY A 1 344 ? 3.186 -5.237 39.415 1.00 81.50 344 GLY A O 1
ATOM 2694 N N . GLU A 1 345 ? 2.627 -4.479 41.444 1.00 85.50 345 GLU A N 1
ATOM 2695 C CA . GLU A 1 345 ? 1.177 -4.573 41.229 1.00 85.50 345 GLU A CA 1
ATOM 2696 C C . GLU A 1 345 ? 0.577 -3.330 40.574 1.00 85.50 345 GLU A C 1
ATOM 2698 O O . GLU A 1 345 ? 1.105 -2.223 40.673 1.00 85.50 345 GLU A O 1
ATOM 2703 N N . GLU A 1 346 ? -0.569 -3.504 39.919 1.00 91.38 346 GLU A N 1
ATOM 2704 C CA . GLU A 1 346 ? -1.228 -2.438 39.170 1.00 91.38 346 GLU A CA 1
ATOM 2705 C C . GLU A 1 346 ? -2.298 -1.696 39.986 1.00 91.38 346 GLU A C 1
ATOM 2707 O O . GLU A 1 346 ? -3.164 -2.292 40.633 1.00 91.38 346 GLU A O 1
ATOM 2712 N N . ILE A 1 347 ? -2.265 -0.366 39.889 1.00 88.62 347 ILE A N 1
ATOM 2713 C CA . ILE A 1 347 ? -3.238 0.567 40.451 1.00 88.62 347 ILE A CA 1
ATOM 2714 C C . ILE A 1 347 ? -3.928 1.297 39.295 1.00 88.62 347 ILE A C 1
ATOM 2716 O O . ILE A 1 347 ? -3.277 1.912 38.446 1.00 88.62 347 ILE A O 1
ATOM 2720 N N . THR A 1 348 ? -5.261 1.271 39.270 1.00 91.00 348 THR A N 1
ATOM 2721 C CA . THR A 1 348 ? -6.078 2.061 38.332 1.00 91.00 348 THR A CA 1
ATOM 2722 C C . THR A 1 348 ? -6.830 3.158 39.080 1.00 91.00 348 THR A C 1
ATOM 2724 O O . THR A 1 348 ? -7.511 2.883 40.067 1.00 91.00 348 THR A O 1
ATOM 2727 N N . VAL A 1 349 ? -6.743 4.396 38.593 1.00 88.56 349 VAL A N 1
ATOM 2728 C CA . VAL A 1 349 ? -7.405 5.572 39.178 1.00 88.56 349 VAL A CA 1
ATOM 2729 C C . VAL A 1 349 ? -8.686 5.874 38.411 1.00 88.56 349 VAL A C 1
ATOM 2731 O O . VAL A 1 349 ? -8.651 6.093 37.197 1.00 88.56 349 VAL A O 1
ATOM 2734 N N . LEU A 1 350 ? -9.809 5.925 39.125 1.00 86.81 350 LEU A N 1
ATOM 2735 C CA . LEU A 1 350 ? -11.152 6.120 38.576 1.00 86.81 350 LEU A CA 1
ATOM 2736 C C . LEU A 1 350 ? -11.805 7.401 39.133 1.00 86.81 350 LEU A C 1
ATOM 2738 O O . LEU A 1 350 ? -11.629 7.733 40.304 1.00 86.81 350 LEU A O 1
ATOM 2742 N N . ILE A 1 351 ? -12.618 8.092 38.328 1.00 86.12 351 ILE A N 1
ATOM 2743 C CA . ILE A 1 351 ? -13.436 9.251 38.743 1.00 86.12 351 ILE A CA 1
ATOM 2744 C C . ILE A 1 351 ? -14.905 9.033 38.345 1.00 86.12 351 ILE A C 1
ATOM 2746 O O . ILE A 1 351 ? -15.185 8.658 37.210 1.00 86.12 351 ILE A O 1
ATOM 2750 N N . SER A 1 352 ? -15.867 9.307 39.233 1.00 81.56 352 SER A N 1
ATOM 2751 C CA . SER A 1 352 ? -17.302 9.274 38.887 1.00 81.56 352 SER A CA 1
ATOM 2752 C C . SER A 1 352 ? -17.689 10.379 37.900 1.00 81.56 352 SER A C 1
ATOM 2754 O O . SER A 1 352 ? -17.574 11.562 38.222 1.00 81.56 352 SER A O 1
ATOM 2756 N N . GLY A 1 353 ? -18.200 9.995 36.730 1.00 82.06 353 GLY A N 1
ATOM 2757 C CA . GLY A 1 353 ? -18.996 10.851 35.844 1.00 82.06 353 GLY A CA 1
ATOM 2758 C C . GLY A 1 353 ? -20.474 10.846 36.231 1.00 82.06 353 GLY A C 1
ATOM 2759 O O . GLY A 1 353 ? -20.813 10.535 37.373 1.00 82.06 353 GLY A O 1
ATOM 2760 N N . LEU A 1 354 ? -21.343 11.191 35.276 1.00 81.94 354 LEU A N 1
ATOM 2761 C CA . LEU A 1 354 ? -22.798 11.072 35.425 1.00 81.94 354 LEU A CA 1
ATOM 2762 C C . LEU A 1 354 ? -23.279 9.616 35.304 1.00 81.94 354 LEU A C 1
ATOM 2764 O O . LEU A 1 354 ? -24.071 9.182 36.134 1.00 81.94 354 LEU A O 1
ATOM 2768 N N . ASP A 1 355 ? -22.780 8.861 34.315 1.00 76.31 355 ASP A N 1
ATOM 2769 C CA . ASP A 1 355 ? -23.238 7.484 34.062 1.00 76.31 355 ASP A CA 1
ATOM 2770 C C . ASP A 1 355 ? -22.253 6.431 34.591 1.00 76.31 355 ASP A C 1
ATOM 2772 O O . ASP A 1 355 ? -22.657 5.334 34.975 1.00 76.31 355 ASP A O 1
ATOM 2776 N N . SER A 1 356 ? -20.948 6.727 34.558 1.00 76.75 356 SER A N 1
ATOM 2777 C CA . SER A 1 356 ? -19.896 5.718 34.715 1.00 76.75 356 SER A CA 1
ATOM 2778 C C . SER A 1 356 ? -18.714 6.173 35.578 1.00 76.75 356 SER A C 1
ATOM 2780 O O . SER A 1 356 ? -18.477 7.364 35.793 1.00 76.75 356 SER A O 1
ATOM 2782 N N . LYS A 1 357 ? -17.929 5.208 36.073 1.00 81.38 357 LYS A N 1
ATOM 2783 C CA . LYS A 1 357 ? -16.596 5.469 36.635 1.00 81.38 357 LYS A CA 1
ATOM 2784 C C . LYS A 1 357 ? -15.573 5.495 35.497 1.00 81.38 357 LYS A C 1
ATOM 2786 O O . LYS A 1 357 ? -15.528 4.593 34.666 1.00 81.38 357 LYS A O 1
ATOM 2791 N N . GLN A 1 358 ? -14.753 6.537 35.465 1.00 83.88 358 GLN A N 1
ATOM 2792 C CA . GLN A 1 358 ? -13.868 6.880 34.356 1.00 83.88 358 GLN A CA 1
ATOM 2793 C C . GLN A 1 358 ? -12.409 6.644 34.738 1.00 83.88 358 GLN A C 1
ATOM 2795 O O . GLN A 1 358 ? -11.895 7.325 35.620 1.00 83.88 358 GLN A O 1
ATOM 2800 N N . GLU A 1 359 ? -11.718 5.737 34.050 1.00 87.94 359 GLU A N 1
ATOM 2801 C CA . GLU A 1 359 ? -10.271 5.550 34.211 1.00 87.94 359 GLU A CA 1
ATOM 2802 C C . GLU A 1 359 ? -9.495 6.786 33.744 1.00 87.94 359 GLU A C 1
ATOM 2804 O O . GLU A 1 359 ? -9.624 7.212 32.597 1.00 87.94 359 GLU A O 1
ATOM 2809 N N . ILE A 1 360 ? -8.686 7.372 34.623 1.00 82.38 360 ILE A N 1
ATOM 2810 C CA . ILE A 1 360 ? -7.870 8.559 34.319 1.00 82.38 360 ILE A CA 1
ATOM 2811 C C . ILE A 1 360 ? -6.435 8.165 34.005 1.00 82.38 360 ILE A C 1
ATOM 2813 O O . ILE A 1 360 ? -5.862 8.638 33.026 1.00 82.38 360 ILE A O 1
ATOM 2817 N N . ILE A 1 361 ? -5.867 7.299 34.840 1.00 85.12 361 ILE A N 1
ATOM 2818 C CA . ILE A 1 361 ? -4.508 6.788 34.711 1.00 85.12 361 ILE A CA 1
ATOM 2819 C C . ILE A 1 361 ? -4.414 5.410 35.368 1.00 85.12 361 ILE A C 1
ATOM 2821 O O . ILE A 1 361 ? -5.142 5.097 36.313 1.00 85.12 361 ILE A O 1
ATOM 2825 N N . ARG A 1 362 ? -3.485 4.607 34.863 1.00 91.88 362 ARG A N 1
ATOM 2826 C CA . ARG A 1 362 ? -3.117 3.278 35.343 1.00 91.88 362 ARG A CA 1
ATOM 2827 C C . ARG A 1 362 ? -1.603 3.258 35.517 1.00 91.88 362 ARG A C 1
ATOM 2829 O O . ARG A 1 362 ? -0.893 3.819 34.680 1.00 91.88 362 ARG A O 1
ATOM 2836 N N . PHE A 1 363 ? -1.110 2.705 36.617 1.00 88.38 363 PHE A N 1
ATOM 2837 C CA . PHE A 1 363 ? 0.322 2.640 36.901 1.00 88.38 363 PHE A CA 1
ATOM 2838 C C . PHE A 1 363 ? 0.667 1.458 37.805 1.00 88.38 363 PHE A C 1
ATOM 2840 O O . PHE A 1 363 ? -0.143 1.028 38.620 1.00 88.38 363 PHE A O 1
ATOM 2847 N N . THR A 1 364 ? 1.892 0.962 37.673 1.00 91.12 364 THR A N 1
ATOM 2848 C CA . THR A 1 364 ? 2.459 -0.061 38.554 1.00 91.12 364 THR A CA 1
ATOM 2849 C C . THR A 1 364 ? 3.028 0.594 39.811 1.00 91.12 364 THR A C 1
ATOM 2851 O O . THR A 1 364 ? 3.715 1.610 39.705 1.00 91.12 364 THR A O 1
ATOM 2854 N N . ALA A 1 365 ? 2.768 0.028 40.987 1.00 87.44 365 ALA A N 1
ATOM 2855 C CA . ALA A 1 365 ? 3.405 0.428 42.237 1.00 87.44 365 ALA A CA 1
ATOM 2856 C C . ALA A 1 365 ? 4.893 0.028 42.223 1.00 87.44 365 ALA A C 1
ATOM 2858 O O . ALA A 1 365 ? 5.237 -1.080 41.810 1.00 87.44 365 ALA A O 1
ATOM 2859 N N . GLN A 1 366 ? 5.781 0.930 42.643 1.00 86.88 366 GLN A N 1
ATOM 2860 C CA . GLN A 1 366 ? 7.237 0.744 42.578 1.00 86.88 366 GLN A CA 1
ATOM 2861 C C . GLN A 1 366 ? 7.908 1.282 43.846 1.00 86.88 366 GLN A C 1
ATOM 2863 O O . GLN A 1 366 ? 7.435 2.255 44.440 1.00 86.88 366 GLN A O 1
ATOM 2868 N N . GLU A 1 367 ? 9.022 0.667 44.249 1.00 82.69 367 GLU A N 1
ATOM 2869 C CA . GLU A 1 367 ? 9.865 1.195 45.327 1.00 82.69 367 GLU A CA 1
ATOM 2870 C C . GLU A 1 367 ? 10.390 2.591 44.945 1.00 82.69 367 GLU A C 1
ATOM 2872 O O . GLU A 1 367 ? 10.715 2.852 43.788 1.00 82.69 367 GLU A O 1
ATOM 2877 N N . GLY A 1 368 ? 10.403 3.520 45.906 1.00 79.81 368 GLY A N 1
ATOM 2878 C CA . GLY A 1 368 ? 10.802 4.914 45.671 1.00 79.81 368 GLY A CA 1
ATOM 2879 C C . GLY A 1 368 ? 9.788 5.796 44.920 1.00 79.81 368 GLY A C 1
ATOM 2880 O O . GLY A 1 368 ? 10.126 6.933 44.604 1.00 79.81 368 GLY A O 1
ATOM 2881 N N . MET A 1 369 ? 8.555 5.336 44.648 1.00 81.00 369 MET A N 1
ATOM 2882 C CA . MET A 1 369 ? 7.573 6.090 43.839 1.00 81.00 369 MET A CA 1
ATOM 2883 C C . MET A 1 369 ? 7.248 7.509 44.354 1.00 81.00 369 MET A C 1
ATOM 2885 O O . MET A 1 369 ? 7.015 8.401 43.537 1.00 81.00 369 MET A O 1
ATOM 2889 N N . GLY A 1 370 ? 7.207 7.731 45.672 1.00 88.00 370 GLY A N 1
ATOM 2890 C CA . GLY A 1 370 ? 6.971 9.059 46.252 1.00 88.00 370 GLY A CA 1
ATOM 2891 C C . GLY A 1 370 ? 5.623 9.681 45.852 1.00 88.00 370 GLY A C 1
ATOM 2892 O O . GLY A 1 370 ? 4.569 9.071 46.031 1.00 88.00 370 GLY A O 1
ATOM 2893 N N . GLU A 1 371 ? 5.645 10.915 45.336 1.00 92.50 371 GLU A N 1
ATOM 2894 C CA . GLU A 1 371 ? 4.449 11.669 44.933 1.00 92.50 371 GLU A CA 1
ATOM 2895 C C . GLU A 1 371 ? 4.010 11.332 43.494 1.00 92.50 371 GLU A C 1
ATOM 2897 O O . GLU A 1 371 ? 4.576 11.810 42.507 1.00 92.50 371 GLU A O 1
ATOM 2902 N N . LYS A 1 372 ? 2.934 10.552 43.349 1.00 94.25 372 LYS A N 1
ATOM 2903 C CA . LYS A 1 372 ? 2.318 10.255 42.054 1.00 94.25 372 LYS A CA 1
ATOM 2904 C C . LYS A 1 372 ? 1.386 11.384 41.611 1.00 94.25 372 LYS A C 1
ATOM 2906 O O . LYS A 1 372 ? 0.232 11.473 42.032 1.00 94.25 372 LYS A O 1
ATOM 2911 N N . ILE A 1 373 ? 1.867 12.218 40.693 1.00 94.12 373 ILE A N 1
ATOM 2912 C CA . ILE A 1 373 ? 1.065 13.279 40.071 1.00 94.12 373 ILE A CA 1
ATOM 2913 C C . ILE A 1 373 ? 0.060 12.687 39.065 1.00 94.12 373 ILE A C 1
ATOM 2915 O O . ILE A 1 373 ? 0.421 11.925 38.164 1.00 94.12 373 ILE A O 1
ATOM 2919 N N . ILE A 1 374 ? -1.205 13.086 39.195 1.00 91.88 374 ILE A N 1
ATOM 2920 C CA . ILE A 1 374 ? -2.338 12.711 38.347 1.00 91.88 374 ILE A CA 1
ATOM 2921 C C . ILE A 1 374 ? -2.924 13.976 37.726 1.00 91.88 374 ILE A C 1
ATOM 2923 O O . ILE A 1 374 ? -3.459 14.839 38.421 1.00 91.88 374 ILE A O 1
ATOM 2927 N N . LYS A 1 375 ?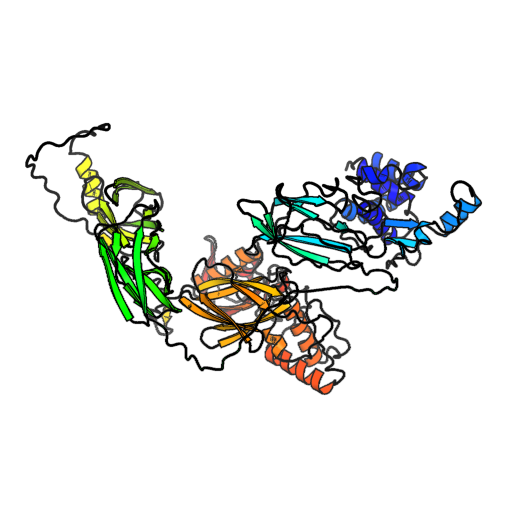 -2.845 14.074 36.396 1.00 92.75 375 LYS A N 1
ATOM 2928 C CA . LYS A 1 375 ? -3.336 15.230 35.645 1.00 92.75 375 LYS A CA 1
ATOM 2929 C C . LYS A 1 375 ? -4.709 14.970 35.031 1.00 92.75 375 LYS A C 1
ATOM 2931 O O . LYS A 1 375 ? -4.847 14.154 34.119 1.00 92.75 375 LYS A O 1
ATOM 2936 N N . VAL A 1 376 ? -5.714 15.707 35.493 1.00 86.75 376 VAL A N 1
ATOM 2937 C CA . VAL A 1 376 ? -7.072 15.684 34.945 1.00 86.75 376 VAL A CA 1
ATOM 2938 C C . VAL A 1 376 ? -7.136 16.658 33.766 1.00 86.75 376 VAL A C 1
ATOM 2940 O O . VAL A 1 376 ? -7.154 17.875 33.930 1.00 86.75 376 VAL A O 1
ATOM 2943 N N . ASN A 1 377 ? -7.124 16.120 32.548 1.00 86.69 377 ASN A N 1
ATOM 2944 C CA . ASN A 1 377 ? -7.216 16.918 31.324 1.00 86.69 377 ASN A CA 1
ATOM 2945 C C . ASN A 1 377 ? -8.673 17.268 30.975 1.00 86.69 377 ASN A C 1
ATOM 2947 O O . ASN A 1 377 ? -9.610 16.587 31.391 1.00 86.69 377 ASN A O 1
ATOM 2951 N N . LEU A 1 378 ? -8.868 18.315 30.168 1.00 85.31 378 LEU A N 1
ATOM 2952 C CA . LEU A 1 378 ? -10.180 18.652 29.610 1.00 85.31 378 LEU A CA 1
ATOM 2953 C C . LEU A 1 378 ? -10.632 17.575 28.610 1.00 85.31 378 LEU A C 1
ATOM 2955 O O . LEU A 1 378 ? -9.881 17.194 27.715 1.00 85.31 378 LEU A O 1
ATOM 2959 N N . HIS A 1 379 ? -11.881 17.137 28.732 1.00 85.88 379 HIS A N 1
ATOM 2960 C CA . HIS A 1 379 ? -12.593 16.338 27.742 1.00 85.88 379 HIS A CA 1
ATOM 2961 C C . HIS A 1 379 ? -13.545 17.236 26.943 1.00 85.88 379 HIS A C 1
ATOM 2963 O O . HIS A 1 379 ? -14.255 18.054 27.532 1.00 85.88 379 HIS A O 1
ATOM 2969 N N . THR A 1 380 ? -13.573 17.080 25.617 1.00 87.94 380 THR A N 1
ATOM 2970 C CA . THR A 1 380 ? -14.441 17.855 24.717 1.00 87.94 380 THR A CA 1
ATOM 2971 C C . THR A 1 380 ? -15.567 16.982 24.176 1.00 87.94 380 THR A C 1
ATOM 2973 O O . THR A 1 380 ? -15.307 15.968 23.532 1.00 87.94 380 THR A O 1
ATOM 2976 N N . PHE A 1 381 ? -16.810 17.406 24.402 1.00 86.56 381 PHE A N 1
ATOM 2977 C CA . PHE A 1 381 ? -18.026 16.696 24.003 1.00 86.56 381 PHE A CA 1
ATOM 2978 C C . PHE A 1 381 ? -19.119 17.669 23.544 1.00 86.56 381 PHE A C 1
ATOM 2980 O O . PHE A 1 381 ? -18.988 18.890 23.678 1.00 86.56 381 PHE A O 1
ATOM 2987 N N . ASN A 1 382 ? -20.199 17.128 22.982 1.00 89.94 382 ASN A N 1
ATOM 2988 C CA . ASN A 1 382 ? -21.356 17.903 22.541 1.00 89.94 382 ASN A CA 1
ATOM 2989 C C . ASN A 1 382 ? -22.565 17.688 23.458 1.00 89.94 382 ASN A C 1
ATOM 2991 O O . ASN A 1 382 ? -22.796 16.583 23.942 1.00 89.94 382 ASN A O 1
ATOM 2995 N N . ILE A 1 383 ? -23.383 18.724 23.631 1.00 93.00 383 ILE A N 1
ATOM 2996 C CA . ILE A 1 383 ? -24.707 18.641 24.259 1.00 93.00 383 ILE A CA 1
ATOM 2997 C C . ILE A 1 383 ? -25.733 19.105 23.225 1.00 93.00 383 ILE A C 1
ATOM 2999 O O . ILE A 1 383 ? -25.686 20.256 22.797 1.00 93.00 383 ILE A O 1
ATOM 3003 N N . LEU A 1 384 ? -26.628 18.209 22.810 1.00 92.81 384 LEU A N 1
ATOM 3004 C CA . LEU A 1 384 ? -27.801 18.496 21.985 1.00 92.81 384 LEU A CA 1
ATOM 3005 C C . LEU A 1 384 ? -28.979 18.847 22.895 1.00 92.81 384 LEU A C 1
ATOM 3007 O O . LEU A 1 384 ? -29.377 18.023 23.712 1.00 92.81 384 LEU A O 1
ATOM 3011 N N . PHE A 1 385 ? -29.569 20.023 22.712 1.00 91.81 385 PHE A N 1
ATOM 3012 C CA . PHE A 1 385 ? -30.842 20.409 23.314 1.00 91.81 385 PHE A CA 1
ATOM 3013 C C . PHE A 1 385 ? -31.962 20.259 22.281 1.00 91.81 385 PHE A C 1
ATOM 3015 O O . PHE A 1 385 ? -31.850 20.747 21.152 1.00 91.81 385 PHE A O 1
ATOM 3022 N N . ARG A 1 386 ? -33.056 19.594 22.654 1.00 92.50 386 ARG A N 1
ATOM 3023 C CA . ARG A 1 386 ? -34.245 19.422 21.805 1.00 92.50 386 ARG A CA 1
ATOM 3024 C C . ARG A 1 386 ? -35.536 19.565 22.610 1.00 92.50 386 ARG A C 1
ATOM 3026 O O . ARG A 1 386 ? -35.550 19.336 23.817 1.00 92.50 386 ARG A O 1
ATOM 3033 N N . HIS A 1 387 ? -36.616 19.949 21.938 1.00 86.25 387 HIS A N 1
ATOM 3034 C CA . HIS A 1 387 ? -37.938 20.079 22.550 1.00 86.25 387 HIS A CA 1
ATOM 3035 C C . HIS A 1 387 ? -38.405 18.726 23.097 1.00 86.25 387 HIS A C 1
ATOM 3037 O O . HIS A 1 387 ? -38.317 17.716 22.392 1.00 86.25 387 HIS A O 1
ATOM 3043 N N . ARG A 1 388 ? -38.925 18.697 24.329 1.00 85.69 388 ARG A N 1
ATOM 3044 C CA . ARG A 1 388 ? -39.400 17.470 24.989 1.00 85.69 388 ARG A CA 1
ATOM 3045 C C . ARG A 1 388 ? -40.453 16.736 24.167 1.00 85.69 388 ARG A C 1
ATOM 3047 O O . ARG A 1 388 ? -40.413 15.511 24.097 1.00 85.69 388 ARG A O 1
ATOM 3054 N N . ASP A 1 389 ? -41.337 17.482 23.523 1.00 80.38 389 ASP A N 1
ATOM 3055 C CA . ASP A 1 389 ? -42.577 16.967 22.936 1.00 80.38 389 ASP A CA 1
ATOM 3056 C C . ASP A 1 389 ? -42.341 16.538 21.483 1.00 80.38 389 ASP A C 1
ATOM 3058 O O . ASP A 1 389 ? -42.571 15.395 21.103 1.00 80.38 389 ASP A O 1
ATOM 3062 N N . THR A 1 390 ? -41.777 17.442 20.676 1.00 83.38 390 THR A N 1
ATOM 3063 C CA . THR A 1 390 ? -41.552 17.220 19.236 1.00 83.38 390 THR A CA 1
ATOM 3064 C C . THR A 1 390 ? -40.216 16.547 18.908 1.00 83.38 390 THR A C 1
ATOM 3066 O O . THR A 1 390 ? -39.975 16.204 17.751 1.00 83.38 390 THR A O 1
ATOM 3069 N N . LYS A 1 391 ? -39.307 16.425 19.888 1.00 86.06 391 LYS A N 1
ATOM 3070 C CA . LYS A 1 391 ? -37.899 15.998 19.737 1.00 86.06 391 LYS A CA 1
ATOM 3071 C C . LYS A 1 391 ? -37.084 16.793 18.696 1.00 86.06 391 LYS A C 1
ATOM 3073 O O . LYS A 1 391 ? -35.956 16.405 18.386 1.00 86.06 391 LYS A O 1
ATOM 3078 N N . LYS A 1 392 ? -37.598 17.921 18.183 1.00 84.44 392 LYS A N 1
ATOM 3079 C CA . LYS A 1 392 ? -36.884 18.810 17.250 1.00 84.44 392 LYS A CA 1
ATOM 3080 C C . LYS A 1 392 ? -35.764 19.572 17.981 1.00 84.44 392 LYS A C 1
ATOM 3082 O O . LYS A 1 392 ? -35.995 20.006 19.112 1.00 84.44 392 LYS A O 1
ATOM 3087 N N . PRO A 1 393 ? -34.573 19.763 17.380 1.00 89.00 393 PRO A N 1
ATOM 3088 C CA . PRO A 1 393 ? -33.488 20.513 18.013 1.00 89.00 393 PRO A CA 1
ATOM 3089 C C . PRO A 1 393 ? -33.866 21.966 18.322 1.00 89.00 393 PRO A C 1
ATOM 3091 O O . PRO A 1 393 ? -34.457 22.646 17.483 1.00 89.00 393 PRO A O 1
ATOM 3094 N N . ILE A 1 394 ? -33.484 22.463 19.501 1.00 86.56 394 ILE A N 1
ATOM 3095 C CA . ILE A 1 394 ? -33.719 23.857 19.897 1.00 86.56 394 ILE A CA 1
ATOM 3096 C C . ILE A 1 394 ? -32.539 24.695 19.400 1.00 86.56 394 ILE A C 1
ATOM 3098 O O . ILE A 1 394 ? -31.513 24.817 20.075 1.00 86.56 394 ILE A O 1
ATOM 3102 N N . THR A 1 395 ? -32.663 25.257 18.199 1.00 85.62 395 THR A N 1
ATOM 3103 C CA . THR A 1 395 ? -31.644 26.170 17.653 1.00 85.62 395 THR A CA 1
ATOM 3104 C C . THR A 1 395 ? -31.625 27.499 18.414 1.00 85.62 395 THR A C 1
ATOM 3106 O O . THR A 1 395 ? -32.639 27.917 18.971 1.00 85.62 395 THR A O 1
ATOM 3109 N N . ASN A 1 396 ? -30.486 28.196 18.410 1.00 79.88 396 ASN A N 1
ATOM 3110 C CA . ASN A 1 396 ? -30.337 29.554 18.950 1.00 79.88 396 ASN A CA 1
ATOM 3111 C C . ASN A 1 396 ? -30.646 29.752 20.458 1.00 79.88 396 ASN A C 1
ATOM 3113 O O . ASN A 1 396 ? -30.702 30.898 20.914 1.00 79.88 396 ASN A O 1
ATOM 3117 N N . LEU A 1 397 ? -30.787 28.681 21.245 1.00 85.44 397 LEU A N 1
ATOM 3118 C CA . LEU A 1 397 ? -31.039 28.714 22.689 1.00 85.44 397 LEU A CA 1
ATOM 3119 C C . LEU A 1 397 ? -29.870 29.378 23.421 1.00 85.44 397 LEU A C 1
ATOM 3121 O O . LEU A 1 397 ? -28.742 28.892 23.349 1.00 85.44 397 LEU A O 1
ATOM 3125 N N . ASN A 1 398 ? -30.143 30.468 24.140 1.00 85.06 398 ASN A N 1
ATOM 3126 C CA . ASN A 1 398 ? -29.139 31.196 24.916 1.00 85.06 398 ASN A CA 1
ATOM 3127 C C . ASN A 1 398 ? -29.045 30.628 26.337 1.00 85.06 398 ASN A C 1
ATOM 3129 O O . ASN A 1 398 ? -30.050 30.530 27.043 1.00 85.06 398 ASN A O 1
ATOM 3133 N N . LEU A 1 399 ? -27.827 30.285 26.748 1.00 90.06 399 LEU A N 1
ATOM 3134 C CA . LEU A 1 399 ? -27.508 29.563 27.975 1.00 90.06 399 LEU A CA 1
ATOM 3135 C C . LEU A 1 399 ? -26.410 30.282 28.763 1.00 90.06 399 LEU A C 1
ATOM 3137 O O . LEU A 1 399 ? -25.451 30.800 28.190 1.00 90.06 399 LEU A O 1
ATOM 3141 N N . ILE A 1 400 ? -26.509 30.240 30.088 1.00 89.19 400 ILE A N 1
ATOM 3142 C CA . ILE A 1 400 ? -25.464 30.680 31.014 1.00 89.19 400 ILE A CA 1
ATOM 3143 C C . ILE A 1 400 ? -24.813 29.421 31.599 1.00 89.19 400 ILE A C 1
ATOM 3145 O O . ILE A 1 400 ? -25.435 28.692 32.370 1.00 89.19 400 ILE A O 1
ATOM 3149 N N . GLN A 1 401 ? -23.566 29.153 31.216 1.00 93.06 401 GLN A N 1
ATOM 3150 C CA . GLN A 1 401 ? -22.748 28.056 31.732 1.00 93.06 401 GLN A CA 1
ATOM 3151 C C . GLN A 1 401 ? -21.970 28.526 32.969 1.00 93.06 401 GLN A C 1
ATOM 3153 O O . GLN A 1 401 ? -21.239 29.514 32.887 1.00 93.06 401 GLN A O 1
ATOM 3158 N N . LYS A 1 402 ? -22.052 27.789 34.081 1.00 90.31 402 LYS A N 1
ATOM 3159 C CA . LYS A 1 402 ? -21.175 27.943 35.254 1.00 90.31 402 LYS A CA 1
ATOM 3160 C C . LYS A 1 402 ? -20.256 26.721 35.387 1.00 90.31 402 LYS A C 1
ATOM 3162 O O . LYS A 1 402 ? -20.722 25.583 35.327 1.00 90.31 402 LYS A O 1
ATOM 3167 N N . TYR A 1 403 ? -18.949 26.953 35.534 1.00 89.12 403 TYR A N 1
ATOM 3168 C CA . TYR A 1 403 ? -17.919 25.906 35.633 1.00 89.12 403 TYR A CA 1
ATOM 3169 C C . TYR A 1 403 ? -16.656 26.434 36.331 1.00 89.12 403 TYR A C 1
ATOM 3171 O O . TYR A 1 403 ? -16.104 27.439 35.888 1.00 89.12 403 TYR A O 1
ATOM 3179 N N . ARG A 1 404 ? -16.181 25.762 37.395 1.00 81.31 404 ARG A N 1
ATOM 3180 C CA . ARG A 1 404 ? -14.987 26.148 38.193 1.00 81.31 404 ARG A CA 1
ATOM 3181 C C . ARG A 1 404 ? -14.894 27.665 38.445 1.00 81.31 404 ARG A C 1
ATOM 3183 O O . ARG A 1 404 ? -13.922 28.312 38.067 1.00 81.31 404 ARG A O 1
ATOM 3190 N N . ASN A 1 405 ? -15.948 28.227 39.036 1.00 77.12 405 ASN A N 1
ATOM 3191 C CA . ASN A 1 405 ? -16.119 29.655 39.350 1.00 77.12 405 ASN A CA 1
ATOM 3192 C C . ASN A 1 405 ? -16.127 30.622 38.142 1.00 77.12 405 ASN A C 1
ATOM 3194 O O . ASN A 1 405 ? -16.321 31.819 38.329 1.00 77.12 405 ASN A O 1
ATOM 3198 N N . GLN A 1 406 ? -15.996 30.134 36.904 1.00 81.38 406 GLN A N 1
ATOM 3199 C CA . GLN A 1 406 ? -16.209 30.922 35.688 1.00 81.38 406 GLN A CA 1
ATOM 3200 C C . GLN A 1 406 ? -17.685 30.886 35.275 1.00 81.38 406 GLN A C 1
ATOM 3202 O O . GLN A 1 406 ? -18.344 29.847 35.369 1.00 81.38 406 GLN A O 1
ATOM 3207 N N . ILE A 1 407 ? -18.179 32.008 34.748 1.00 86.94 407 ILE A N 1
ATOM 3208 C CA . ILE A 1 407 ? -19.489 32.126 34.097 1.00 86.94 407 ILE A CA 1
ATOM 3209 C C . ILE A 1 407 ? -19.247 32.472 32.624 1.00 86.94 407 ILE A C 1
ATOM 3211 O O . ILE A 1 407 ? -18.457 33.366 32.327 1.00 86.94 407 ILE A O 1
ATOM 3215 N N . LYS A 1 408 ? -19.886 31.755 31.694 1.00 88.38 408 LYS A N 1
ATOM 3216 C CA . LYS A 1 408 ? -19.762 31.982 30.242 1.00 88.38 408 LYS A CA 1
ATOM 3217 C C . LYS A 1 408 ? -21.120 31.882 29.563 1.00 88.38 408 LYS A C 1
ATOM 3219 O O . LYS A 1 408 ? -21.890 30.970 29.852 1.00 88.38 408 LYS A O 1
ATOM 3224 N N . GLN A 1 409 ? -21.398 32.786 28.629 1.00 88.44 409 GLN A N 1
ATOM 3225 C CA . GLN A 1 409 ? -22.562 32.648 27.756 1.00 88.44 409 GLN A CA 1
ATOM 322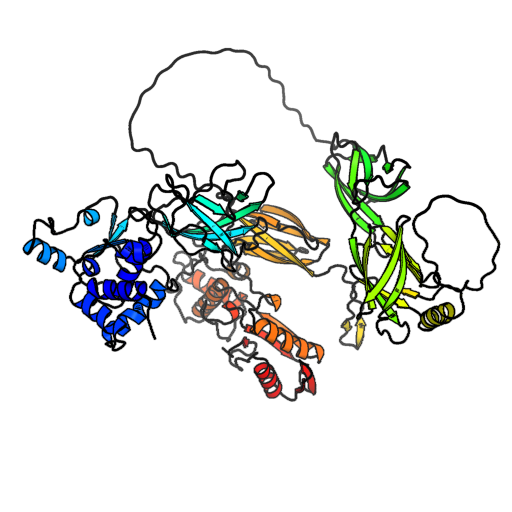6 C C . GLN A 1 409 ? -22.286 31.589 26.676 1.00 88.44 409 GLN A C 1
ATOM 3228 O O . GLN A 1 409 ? -21.164 31.447 26.182 1.00 88.44 409 GLN A O 1
ATOM 3233 N N . LYS A 1 410 ? -23.315 30.820 26.328 1.00 89.50 410 LYS A N 1
ATOM 3234 C CA . LYS A 1 410 ? -23.326 29.792 25.283 1.00 89.50 410 LYS A CA 1
ATOM 3235 C C . LYS A 1 410 ? -24.609 29.947 24.468 1.00 89.50 410 LYS A C 1
ATOM 3237 O O . LYS A 1 410 ? -25.630 30.379 24.995 1.00 89.50 410 LYS A O 1
ATOM 3242 N N . LYS A 1 411 ? -24.564 29.566 23.194 1.00 90.56 411 LYS A N 1
ATOM 3243 C CA . LYS A 1 411 ? -25.719 29.572 22.293 1.00 90.56 411 LYS A CA 1
ATOM 3244 C C . LYS A 1 411 ? -25.711 28.292 21.460 1.00 90.56 411 LYS A C 1
ATOM 3246 O O . LYS A 1 411 ? -24.634 27.906 21.008 1.00 90.56 411 LYS A O 1
ATOM 3251 N N . THR A 1 412 ? -26.856 27.630 21.285 1.00 88.19 412 THR A N 1
ATOM 3252 C CA . THR A 1 412 ? -26.936 26.432 20.428 1.00 88.19 412 THR A CA 1
ATOM 3253 C C . THR A 1 412 ? -26.833 26.776 18.940 1.00 88.19 412 THR A C 1
ATOM 3255 O O . THR A 1 412 ? -27.312 27.823 18.492 1.00 88.19 412 THR A O 1
ATOM 3258 N N . ASP A 1 413 ? -26.209 25.881 18.173 1.00 83.38 413 ASP A N 1
ATOM 3259 C CA . ASP A 1 413 ? -26.086 25.971 16.715 1.00 83.38 413 ASP A CA 1
ATOM 3260 C C . ASP A 1 413 ? -27.415 25.663 15.981 1.00 83.38 413 ASP A C 1
ATOM 3262 O O . ASP A 1 413 ? -28.458 25.408 16.594 1.00 83.38 413 ASP A O 1
ATOM 3266 N N . GLY A 1 414 ? -27.379 25.652 14.643 1.00 77.50 414 GLY A N 1
ATOM 3267 C CA . GLY A 1 414 ? -28.516 25.253 13.798 1.00 77.50 414 GLY A CA 1
ATOM 3268 C C . GLY A 1 414 ? -28.954 23.786 13.950 1.00 77.50 414 GLY A C 1
ATOM 3269 O O . GLY A 1 414 ? -30.020 23.420 13.469 1.00 77.50 414 GLY A O 1
ATOM 3270 N N . ASN A 1 415 ? -28.176 22.957 14.652 1.00 82.44 415 ASN A N 1
ATOM 3271 C CA . ASN A 1 415 ? -28.492 21.570 14.995 1.00 82.44 415 ASN A CA 1
ATOM 3272 C C . ASN A 1 415 ? -28.911 21.412 16.469 1.00 82.44 415 ASN A C 1
ATOM 3274 O O . ASN A 1 415 ? -28.986 20.281 16.949 1.00 82.44 415 ASN A O 1
ATOM 3278 N N . GLY A 1 416 ? -29.131 22.511 17.204 1.00 86.50 416 GLY A N 1
ATOM 3279 C CA . GLY A 1 416 ? -29.472 22.518 18.631 1.00 86.50 416 GLY A CA 1
ATOM 3280 C C . GLY A 1 416 ? -28.329 22.128 19.577 1.00 86.50 416 GLY A C 1
ATOM 3281 O O . GLY A 1 416 ? -28.581 21.800 20.735 1.00 86.50 416 GLY A O 1
ATOM 3282 N N . LYS A 1 417 ? -27.074 22.138 19.121 1.00 92.12 417 LYS A N 1
ATOM 3283 C CA . LYS A 1 417 ? -25.902 21.662 19.871 1.00 92.12 417 LYS A CA 1
ATOM 3284 C C . LYS A 1 417 ? -25.059 22.795 20.446 1.00 92.12 417 LYS A C 1
ATOM 3286 O O . LYS A 1 417 ? -24.941 23.864 19.853 1.00 92.12 417 LYS A O 1
ATOM 3291 N N . ILE A 1 418 ? -24.381 22.512 21.556 1.00 89.94 418 ILE A N 1
ATOM 3292 C CA . ILE A 1 418 ? -23.172 23.226 21.991 1.00 89.94 418 ILE A CA 1
ATOM 3293 C C . ILE A 1 418 ? -22.007 22.251 22.149 1.00 89.94 418 ILE A C 1
ATOM 3295 O O . ILE A 1 418 ? -22.184 21.142 22.649 1.00 89.94 418 ILE A O 1
ATOM 3299 N N . THR A 1 419 ? -20.802 22.692 21.792 1.00 90.94 419 THR A N 1
ATOM 3300 C CA . THR A 1 419 ? -19.553 21.994 22.129 1.00 90.94 419 THR A CA 1
ATOM 3301 C C . THR A 1 419 ? -18.973 22.560 23.427 1.00 90.94 419 THR A C 1
ATOM 3303 O O . THR A 1 419 ? -18.968 23.781 23.655 1.00 90.94 419 THR A O 1
ATOM 3306 N N . VAL A 1 420 ? -18.507 21.672 24.306 1.00 87.06 420 VAL A N 1
ATOM 3307 C CA . VAL A 1 420 ? -18.073 21.981 25.674 1.00 87.06 420 VAL A CA 1
ATOM 3308 C C . VAL A 1 420 ? -16.790 21.222 25.989 1.00 87.06 420 VAL A C 1
ATOM 3310 O O . VAL A 1 420 ? -16.712 20.023 25.740 1.00 87.06 420 VAL A O 1
ATOM 3313 N N . SER A 1 421 ? -15.810 21.912 26.575 1.00 88.38 421 SER A N 1
ATOM 3314 C CA . SER A 1 421 ? -14.572 21.316 27.087 1.00 88.38 421 SER A CA 1
ATOM 3315 C C . SER A 1 421 ? -14.523 21.476 28.605 1.00 88.38 421 SER A C 1
ATOM 3317 O O . SER A 1 421 ? -14.554 22.603 29.103 1.00 88.38 421 SER A O 1
ATOM 3319 N N . ALA A 1 422 ? -14.481 20.367 29.343 1.00 88.06 422 ALA A N 1
ATOM 3320 C CA . ALA A 1 422 ? -14.525 20.345 30.807 1.00 88.06 422 ALA A CA 1
ATOM 3321 C C . ALA A 1 422 ? -13.831 19.092 31.367 1.00 88.06 422 ALA A C 1
ATOM 3323 O O . ALA A 1 422 ? -13.667 18.101 30.662 1.00 88.06 422 ALA A O 1
ATOM 3324 N N . MET A 1 423 ? -13.384 19.127 32.621 1.00 87.25 423 MET A N 1
ATOM 3325 C CA . MET A 1 423 ? -12.648 18.014 33.231 1.00 87.25 423 MET A CA 1
ATOM 3326 C C . MET A 1 423 ? -13.580 16.875 33.684 1.00 87.25 423 MET A C 1
ATOM 3328 O O . MET A 1 423 ? -14.610 17.166 34.294 1.00 87.25 423 MET A O 1
ATOM 3332 N N . PRO A 1 424 ? -13.210 15.596 33.466 1.00 87.44 424 PRO A N 1
ATOM 3333 C CA . PRO A 1 424 ? -13.867 14.420 34.042 1.00 87.44 424 PRO A CA 1
ATOM 3334 C C . PRO A 1 424 ? -14.258 14.575 35.515 1.00 87.44 424 PRO A C 1
ATOM 3336 O O . PRO A 1 424 ? -13.441 14.963 36.349 1.00 87.44 424 PRO A O 1
ATOM 3339 N N . GLY A 1 425 ? -15.514 14.262 35.834 1.00 83.06 425 GLY A N 1
ATOM 3340 C CA . GLY A 1 425 ? -16.056 14.279 37.195 1.00 83.06 425 GLY A CA 1
ATOM 3341 C C . GLY A 1 425 ? -16.313 15.655 37.807 1.00 83.06 425 GLY A C 1
ATOM 3342 O O . GLY A 1 425 ? -16.861 15.719 38.905 1.00 83.06 425 GLY A O 1
ATOM 3343 N N . PHE A 1 426 ? -15.984 16.751 37.119 1.00 88.00 426 PHE A N 1
ATOM 3344 C CA . PHE A 1 426 ? -16.463 18.081 37.499 1.00 88.00 426 PHE A CA 1
ATOM 3345 C C . PHE A 1 426 ? -17.903 18.291 37.029 1.00 88.00 426 PHE A C 1
ATOM 3347 O O . PHE A 1 426 ? -18.366 17.656 36.081 1.00 88.00 426 PHE A O 1
ATOM 3354 N N . GLU A 1 427 ? -18.604 19.215 37.678 1.00 90.25 427 GLU A N 1
ATOM 3355 C CA . GLU A 1 427 ? -19.975 19.571 37.325 1.00 90.25 427 GLU A CA 1
ATOM 3356 C C . GLU A 1 427 ? -20.034 20.804 36.417 1.00 90.25 427 GLU A C 1
ATOM 3358 O O . GLU A 1 427 ? -19.301 21.784 36.580 1.00 90.25 427 GLU A O 1
ATOM 3363 N N . LEU A 1 428 ? -20.934 20.730 35.441 1.00 90.81 428 LEU A N 1
ATOM 3364 C CA . LEU A 1 428 ? -21.326 21.793 34.529 1.00 90.81 428 LEU A CA 1
ATOM 3365 C C . LEU A 1 428 ? -22.764 22.181 34.846 1.00 90.81 428 LEU A C 1
ATOM 3367 O O . LEU A 1 428 ? -23.677 21.403 34.573 1.00 90.81 428 LEU A O 1
ATOM 3371 N N . ASN A 1 429 ? -22.974 23.378 35.388 1.00 92.00 429 ASN A N 1
ATOM 3372 C CA . ASN A 1 429 ? -24.316 23.909 35.599 1.00 92.00 429 ASN A CA 1
ATOM 3373 C C . ASN A 1 429 ? -24.709 24.822 34.429 1.00 92.00 429 ASN A C 1
ATOM 3375 O O . ASN A 1 429 ? -23.941 25.698 34.025 1.00 92.00 429 ASN A O 1
ATOM 3379 N N . TYR A 1 430 ? -25.910 24.615 33.901 1.00 91.50 430 TYR A N 1
ATOM 3380 C CA . TYR A 1 430 ? -26.525 25.428 32.863 1.00 91.50 430 TYR A CA 1
ATOM 3381 C C . TYR A 1 430 ? -27.788 26.094 33.400 1.00 91.50 430 TYR A C 1
ATOM 3383 O O . TYR A 1 430 ? -28.642 25.455 34.021 1.00 91.50 430 TYR A O 1
ATOM 3391 N N . LYS A 1 431 ? -27.913 27.385 33.106 1.00 89.62 431 LYS A N 1
ATOM 3392 C CA . LYS A 1 431 ? -29.107 28.202 33.323 1.00 89.62 431 LYS A CA 1
ATOM 3393 C C . LYS A 1 431 ? -29.622 28.752 31.993 1.00 89.62 431 LYS A C 1
ATOM 3395 O O . LYS A 1 431 ? -28.848 28.920 31.047 1.00 89.62 431 LYS A O 1
ATOM 3400 N N . LEU A 1 432 ? -30.912 29.064 31.934 1.00 85.31 432 LEU A N 1
ATOM 3401 C CA . LEU A 1 432 ? -31.494 29.897 30.880 1.00 85.31 432 LEU A CA 1
ATOM 3402 C C . LEU A 1 432 ? -31.057 31.367 31.048 1.00 85.31 432 LEU A C 1
ATOM 3404 O O . LEU A 1 432 ? -30.455 31.747 32.055 1.00 85.31 432 LEU A O 1
ATOM 3408 N N . ARG A 1 433 ? -31.342 32.208 30.044 1.00 77.56 433 ARG A N 1
ATOM 3409 C CA . ARG A 1 433 ? -30.977 33.640 30.050 1.00 77.56 433 ARG A CA 1
ATOM 3410 C C . ARG A 1 433 ? -31.737 34.472 31.101 1.00 77.56 433 ARG A C 1
ATOM 3412 O O . ARG A 1 433 ? -31.262 35.541 31.457 1.00 77.56 433 ARG A O 1
ATOM 3419 N N . ASP A 1 434 ? -32.852 33.967 31.632 1.00 78.25 434 ASP A N 1
ATOM 3420 C CA . ASP A 1 434 ? -33.581 34.511 32.793 1.00 78.25 434 ASP A CA 1
ATOM 3421 C C . ASP A 1 434 ? -33.086 33.925 34.138 1.00 78.25 434 ASP A C 1
ATOM 3423 O O . ASP A 1 434 ? -33.810 33.898 35.128 1.00 78.25 434 ASP A O 1
ATOM 3427 N N . GLU A 1 435 ? -31.849 33.418 34.158 1.00 80.19 435 GLU A N 1
ATOM 3428 C CA . GLU A 1 435 ? -31.155 32.764 35.275 1.00 80.19 435 GLU A CA 1
ATOM 3429 C C . GLU A 1 435 ? -31.801 31.497 35.865 1.00 80.19 435 GLU A C 1
ATOM 3431 O O . GLU A 1 435 ? -31.196 30.885 36.754 1.00 80.19 435 GLU A O 1
ATOM 3436 N N . ARG A 1 436 ? -32.953 31.021 35.374 1.00 82.06 436 ARG A N 1
ATOM 3437 C CA . ARG A 1 436 ? -33.530 29.740 35.823 1.00 82.06 436 ARG A CA 1
ATOM 3438 C C . ARG A 1 436 ? -32.566 28.576 35.604 1.00 82.06 436 ARG A C 1
ATOM 3440 O O . ARG A 1 436 ? -31.946 28.465 34.548 1.00 82.06 436 ARG A O 1
ATOM 3447 N N . ASN A 1 437 ? -32.467 27.685 36.592 1.00 83.69 437 ASN A N 1
ATOM 3448 C CA . ASN A 1 437 ? -31.698 26.443 36.470 1.00 83.69 437 ASN A CA 1
ATOM 3449 C C . ASN A 1 437 ? -32.306 25.556 35.375 1.00 83.69 437 ASN A C 1
ATOM 3451 O O . ASN A 1 437 ? -33.502 25.278 35.412 1.00 83.69 437 ASN A O 1
ATOM 3455 N N . LEU A 1 438 ? -31.469 25.112 34.434 1.00 85.81 438 LEU A N 1
ATOM 3456 C CA . LEU A 1 438 ? -31.854 24.213 33.347 1.00 85.81 438 LEU A CA 1
ATOM 3457 C C . LEU A 1 438 ? -31.383 22.780 33.618 1.00 85.81 438 LEU A C 1
ATOM 3459 O O . LEU A 1 438 ? -32.167 21.844 33.504 1.00 85.81 438 LEU A O 1
ATOM 3463 N N . LEU A 1 439 ? -30.096 22.609 33.943 1.00 87.62 439 LEU A N 1
ATOM 3464 C CA . LEU A 1 439 ? -29.467 21.295 34.100 1.00 87.62 439 LEU A CA 1
ATOM 3465 C C . LEU A 1 439 ? -28.125 21.394 34.842 1.00 87.62 439 LEU A C 1
ATOM 3467 O O . LEU A 1 439 ? -27.389 22.363 34.658 1.00 87.62 439 LEU A O 1
ATOM 3471 N N . THR A 1 440 ? -27.757 20.354 35.592 1.00 88.00 440 THR A N 1
ATOM 3472 C CA . THR A 1 440 ? -26.373 20.113 36.033 1.00 88.00 440 THR A CA 1
ATOM 3473 C C . THR A 1 440 ? -25.900 18.765 35.483 1.00 88.00 440 THR A C 1
ATOM 3475 O O . THR A 1 440 ? -26.568 17.757 35.685 1.00 88.00 440 THR A O 1
ATOM 3478 N N . ILE A 1 441 ? -24.757 18.737 34.788 1.00 87.50 441 ILE A N 1
ATOM 3479 C CA . ILE A 1 441 ? -24.141 17.516 34.234 1.00 87.50 441 ILE A CA 1
ATOM 3480 C C . ILE A 1 441 ? -22.799 17.273 34.920 1.00 87.50 441 ILE A C 1
ATOM 3482 O O . ILE A 1 441 ? -21.935 18.149 34.900 1.00 87.50 441 ILE A O 1
ATOM 3486 N N . LYS A 1 442 ? -22.573 16.063 35.438 1.00 87.62 442 LYS A N 1
ATOM 3487 C CA . LYS A 1 442 ? -21.239 15.617 35.860 1.00 87.62 442 LYS A CA 1
ATOM 3488 C C . LYS A 1 442 ? -20.483 15.036 34.664 1.00 87.62 442 LYS A C 1
ATOM 3490 O O . LYS A 1 442 ? -20.949 14.091 34.032 1.00 87.62 442 LYS A O 1
ATOM 3495 N N . VAL A 1 443 ? -19.342 15.621 34.308 1.00 87.62 443 VAL A N 1
ATOM 3496 C CA . VAL A 1 443 ? -18.635 15.310 33.053 1.00 87.62 443 VAL A CA 1
ATOM 3497 C C . VAL A 1 443 ? -18.215 13.842 33.011 1.00 87.62 443 VAL A C 1
ATOM 3499 O O . VAL A 1 443 ? -17.478 13.373 33.882 1.00 87.62 443 VAL A O 1
ATOM 3502 N N . ASP A 1 444 ? -18.644 13.145 31.959 1.00 84.62 444 ASP A N 1
ATOM 3503 C CA . ASP A 1 444 ? -18.278 11.760 31.676 1.00 84.62 444 ASP A CA 1
ATOM 3504 C C . ASP A 1 444 ? -17.594 11.655 30.305 1.00 84.62 444 ASP A C 1
ATOM 3506 O O . ASP A 1 444 ? -18.232 11.817 29.264 1.00 84.62 444 ASP A O 1
ATOM 3510 N N . LYS A 1 445 ? -16.285 11.383 30.312 1.00 78.19 445 LYS A N 1
ATOM 3511 C CA . LYS A 1 445 ? -15.431 11.276 29.122 1.00 78.19 445 LYS A CA 1
ATOM 3512 C C . LYS A 1 445 ? -15.813 10.127 28.191 1.00 78.19 445 LYS A C 1
ATOM 3514 O O . LYS A 1 445 ? -15.351 10.089 27.051 1.00 78.19 445 LYS A O 1
ATOM 3519 N N . ASN A 1 446 ? -16.598 9.171 28.685 1.00 78.06 446 ASN A N 1
ATOM 3520 C CA . ASN A 1 446 ? -17.036 8.013 27.918 1.00 78.06 446 ASN A CA 1
ATOM 3521 C C . ASN A 1 446 ? -18.239 8.359 27.013 1.00 78.06 446 ASN A C 1
ATOM 3523 O O . ASN A 1 446 ? -18.653 7.528 26.209 1.00 78.06 446 ASN A O 1
ATOM 3527 N N . LYS A 1 447 ? -18.795 9.580 27.112 1.00 77.69 447 LYS A N 1
ATOM 3528 C CA . LYS A 1 447 ? -20.011 10.023 26.411 1.00 77.69 447 LYS A CA 1
ATOM 3529 C C . LYS A 1 447 ? -19.770 11.308 25.611 1.00 77.69 447 LYS A C 1
ATOM 3531 O O . LYS A 1 447 ? -19.956 12.420 26.097 1.00 77.69 447 LYS A O 1
ATOM 3536 N N . SER A 1 448 ? -19.402 11.144 24.340 1.00 81.44 448 SER A N 1
ATOM 3537 C CA . SER A 1 448 ? -19.090 12.248 23.412 1.00 81.44 448 SER A CA 1
ATOM 3538 C C . SER A 1 448 ? -20.297 13.103 22.985 1.00 81.44 448 SER A C 1
ATOM 3540 O O . SER A 1 448 ? -20.115 14.187 22.418 1.00 81.44 448 SER A O 1
ATOM 3542 N N . LEU A 1 449 ? -21.522 12.644 23.264 1.00 86.25 449 LEU A N 1
ATOM 3543 C CA . LEU A 1 449 ? -22.771 13.366 23.038 1.00 86.25 449 LEU A CA 1
ATOM 3544 C C . LEU A 1 449 ? -23.718 13.183 24.232 1.00 86.25 449 LEU A C 1
ATOM 3546 O O . LEU A 1 449 ? -23.969 12.056 24.654 1.00 86.25 449 LEU A O 1
ATOM 3550 N N . ARG A 1 450 ? -24.292 14.290 24.711 1.00 87.94 450 ARG A N 1
ATOM 3551 C CA . ARG A 1 450 ? -25.483 14.329 25.572 1.00 87.94 450 ARG A CA 1
ATOM 3552 C C . ARG A 1 450 ? -26.707 14.772 24.772 1.00 87.94 450 ARG A C 1
ATOM 3554 O O . ARG A 1 450 ? -26.566 15.578 23.851 1.00 87.94 450 ARG A O 1
ATOM 3561 N N . VAL A 1 451 ? -27.892 14.281 25.126 1.00 89.69 451 VAL A N 1
ATOM 3562 C CA . VAL A 1 451 ? -29.175 14.622 24.492 1.00 89.69 451 VAL A CA 1
ATOM 3563 C C . VAL A 1 451 ? -30.175 15.032 25.569 1.00 89.69 451 VAL A C 1
ATOM 3565 O O . VAL A 1 451 ? -30.717 14.191 26.276 1.00 89.69 451 VAL A O 1
ATOM 3568 N N . ILE A 1 452 ? -30.412 16.333 25.690 1.00 91.62 452 ILE A N 1
ATOM 3569 C CA . ILE A 1 452 ? -31.249 16.932 26.726 1.00 91.62 452 ILE A CA 1
ATOM 3570 C C . ILE A 1 452 ? -32.590 17.332 26.119 1.00 91.62 452 ILE A C 1
ATOM 3572 O O . ILE A 1 452 ? -32.660 18.175 25.219 1.00 91.62 452 ILE A O 1
ATOM 3576 N N . ASP A 1 453 ? -33.653 16.737 26.645 1.00 90.19 453 ASP A N 1
ATOM 3577 C CA . ASP A 1 453 ? -35.029 17.076 26.316 1.00 90.19 453 ASP A CA 1
ATOM 3578 C C . ASP A 1 453 ? -35.486 18.179 27.280 1.00 90.19 453 ASP A C 1
ATOM 3580 O O . ASP A 1 453 ? -35.465 17.989 28.497 1.00 90.19 453 ASP A O 1
ATOM 3584 N N . VAL A 1 454 ? -35.872 19.338 26.745 1.00 87.81 454 VAL A N 1
ATOM 3585 C CA . VAL A 1 454 ? -36.291 20.518 27.524 1.00 87.81 454 VAL A CA 1
ATOM 3586 C C . VAL A 1 454 ? -37.765 20.803 27.264 1.00 87.81 454 VAL A C 1
ATOM 3588 O O . VAL A 1 454 ? -38.188 20.801 26.105 1.00 87.81 454 VAL A O 1
ATOM 3591 N N . ASP A 1 455 ? -38.538 21.068 28.318 1.00 85.06 455 ASP A N 1
ATOM 3592 C CA . ASP A 1 455 ? -39.912 21.562 28.186 1.00 85.06 455 ASP A CA 1
ATOM 3593 C C . ASP A 1 455 ? -39.976 22.841 27.326 1.00 85.06 455 ASP A C 1
ATOM 3595 O O . ASP A 1 455 ? -39.328 23.855 27.606 1.00 85.06 455 ASP A O 1
ATOM 3599 N N . SER A 1 456 ? -40.801 22.784 26.280 1.00 80.44 456 SER A N 1
ATOM 3600 C CA . SER A 1 456 ? -41.077 23.893 25.370 1.00 80.44 456 SER A CA 1
ATOM 3601 C C . SER A 1 456 ? -41.645 25.119 26.105 1.00 80.44 456 SER A C 1
ATOM 3603 O O . SER A 1 456 ? -41.273 26.252 25.786 1.00 80.44 456 SER A O 1
ATOM 3605 N N . SER A 1 457 ? -42.480 24.911 27.132 1.00 78.06 457 SER A N 1
ATOM 3606 C CA . SER A 1 457 ? -43.151 25.991 27.871 1.00 78.06 457 SER A CA 1
ATOM 3607 C C . SER A 1 457 ? -42.161 26.867 28.648 1.00 78.06 457 SER A C 1
ATOM 3609 O O . SER A 1 457 ? -42.266 28.097 28.644 1.00 78.06 457 SER A O 1
ATOM 3611 N N . ALA A 1 458 ? -41.134 26.258 29.246 1.00 74.50 458 ALA A N 1
ATOM 3612 C CA . ALA A 1 458 ? -40.103 26.970 29.991 1.00 74.50 458 ALA A CA 1
ATOM 3613 C C . ALA A 1 458 ? -39.257 27.898 29.100 1.00 74.50 458 ALA A C 1
ATOM 3615 O O . ALA A 1 458 ? -38.904 29.005 29.523 1.00 74.50 458 ALA A O 1
ATOM 3616 N N . ILE A 1 459 ? -38.972 27.476 27.862 1.00 76.31 459 ILE A N 1
ATOM 3617 C CA . ILE A 1 459 ? -38.224 28.260 26.863 1.00 76.31 459 ILE A CA 1
ATOM 3618 C C . ILE A 1 459 ? -39.045 29.480 26.427 1.00 76.31 459 ILE A C 1
ATOM 3620 O O . ILE A 1 459 ? -38.519 30.595 26.370 1.00 76.31 459 ILE A O 1
ATOM 3624 N N . GLU A 1 460 ? -40.345 29.301 26.179 1.00 73.31 460 GLU A N 1
ATOM 3625 C CA . GLU A 1 460 ? -41.254 30.415 25.895 1.00 73.31 460 GLU A CA 1
ATOM 3626 C C . GLU A 1 460 ? -41.370 31.392 27.064 1.00 73.31 460 GLU A C 1
ATOM 3628 O O . GLU A 1 460 ? -41.308 32.602 26.862 1.00 73.31 460 GLU A O 1
ATOM 3633 N N . GLN A 1 461 ? -41.510 30.895 28.293 1.00 73.06 461 GLN A N 1
ATOM 3634 C CA . GLN A 1 461 ? -41.518 31.751 29.480 1.00 73.06 461 GLN A CA 1
ATOM 3635 C C . GLN A 1 461 ? -40.217 32.555 29.590 1.00 73.06 461 GLN A C 1
ATOM 3637 O O . GLN A 1 461 ? -40.268 33.737 29.906 1.00 73.06 461 GLN A O 1
ATOM 3642 N N . ALA A 1 462 ? -39.059 31.972 29.259 1.00 69.31 462 ALA A N 1
ATOM 3643 C CA . ALA A 1 462 ? -37.784 32.687 29.317 1.00 69.31 462 ALA A CA 1
ATOM 3644 C C . ALA A 1 462 ? -37.699 33.806 28.267 1.00 69.31 462 ALA A C 1
ATOM 3646 O O . ALA A 1 462 ? -37.165 34.876 28.556 1.00 69.31 462 ALA A O 1
ATOM 3647 N N . SER A 1 463 ? -38.259 33.607 27.068 1.00 67.69 463 SER A N 1
ATOM 3648 C CA . SER A 1 463 ? -38.325 34.667 26.051 1.00 67.69 463 SER A CA 1
ATOM 3649 C C . SER A 1 463 ? -39.366 35.747 26.380 1.00 67.69 463 SER A C 1
ATOM 3651 O O . SER A 1 463 ? -39.156 36.913 26.043 1.00 67.69 463 SER A O 1
ATOM 3653 N N . LYS A 1 464 ? -40.448 35.390 27.086 1.00 66.38 464 LYS A N 1
ATOM 3654 C CA . LYS A 1 464 ? -41.483 36.313 27.585 1.00 66.38 464 LYS A CA 1
ATOM 3655 C C . LYS A 1 464 ? -40.972 37.159 28.764 1.00 66.38 464 LYS A C 1
ATOM 3657 O O . LYS A 1 464 ? -41.065 38.381 28.698 1.00 66.38 464 LYS A O 1
ATOM 3662 N N . ASN A 1 465 ? -40.335 36.548 29.767 1.00 63.34 465 ASN A N 1
ATOM 3663 C CA . ASN A 1 465 ? -39.790 37.210 30.967 1.00 63.34 465 ASN A CA 1
ATOM 3664 C C . ASN A 1 465 ? -38.754 38.307 30.652 1.00 63.34 465 ASN A C 1
ATOM 3666 O O . ASN A 1 465 ? -38.641 39.288 31.382 1.00 63.34 465 ASN A O 1
ATOM 3670 N N . ILE A 1 466 ? -38.005 38.167 29.553 1.00 57.53 466 ILE A N 1
ATOM 3671 C CA . ILE A 1 466 ? -37.019 39.168 29.109 1.00 57.53 466 ILE A CA 1
ATOM 3672 C C . ILE A 1 466 ? -37.696 40.449 28.582 1.00 57.53 466 ILE A C 1
ATOM 3674 O O . ILE A 1 466 ? -37.094 41.519 28.636 1.00 57.53 466 ILE A O 1
ATOM 3678 N N . LYS A 1 467 ? -38.950 40.386 28.108 1.00 49.38 467 LYS A N 1
ATOM 3679 C CA . LYS A 1 467 ? -39.667 41.556 27.564 1.00 49.38 467 LYS A CA 1
ATOM 3680 C C . LYS A 1 467 ? -40.227 42.501 28.634 1.00 49.38 467 LYS A C 1
ATOM 3682 O O . LYS A 1 467 ? -40.621 43.610 28.292 1.00 49.38 467 LYS A O 1
ATOM 3687 N N . THR A 1 468 ? -40.273 42.086 29.900 1.00 46.06 468 THR A N 1
ATOM 3688 C CA . THR A 1 468 ? -40.954 42.811 30.991 1.00 46.06 468 THR A CA 1
ATOM 3689 C C . THR A 1 468 ? -40.028 43.187 32.160 1.00 46.06 468 THR A C 1
ATOM 3691 O O . THR A 1 468 ? -40.514 43.534 33.234 1.00 46.06 468 THR A O 1
ATOM 3694 N N . GLY A 1 469 ? -38.697 43.130 31.986 1.00 37.31 469 GLY A N 1
ATOM 3695 C CA . GLY A 1 469 ? -37.753 43.156 33.114 1.00 37.31 469 GLY A CA 1
ATOM 3696 C C . GLY A 1 469 ? -36.410 43.868 32.909 1.00 37.31 469 GLY A C 1
ATOM 3697 O O . GLY A 1 469 ? -35.374 43.227 33.057 1.00 37.31 469 GLY A O 1
ATOM 3698 N N . THR A 1 470 ? -36.440 45.196 32.736 1.00 33.12 470 THR A N 1
ATOM 3699 C CA . THR A 1 470 ? -35.301 46.133 32.928 1.00 33.12 470 THR A CA 1
ATOM 3700 C C . THR A 1 470 ? -34.180 46.110 31.866 1.00 33.12 470 THR A C 1
ATOM 3702 O O . THR A 1 470 ? -33.910 45.109 31.210 1.00 33.12 470 THR A O 1
ATOM 3705 N N . LYS A 1 471 ? -33.541 47.277 31.672 1.00 35.34 471 LYS A N 1
ATOM 3706 C CA . LYS A 1 471 ? -32.487 47.543 30.675 1.00 35.34 471 LYS A CA 1
ATOM 3707 C C . LYS A 1 471 ? -31.304 46.569 30.767 1.00 35.34 471 LYS A C 1
ATOM 3709 O O . LYS A 1 471 ? -30.879 46.195 31.858 1.00 35.34 471 LYS A O 1
ATOM 3714 N N . VAL A 1 472 ? -30.706 46.273 29.610 1.00 30.89 472 VAL A N 1
ATOM 3715 C CA . VAL A 1 472 ? -29.342 45.730 29.530 1.00 30.89 472 VAL A CA 1
ATOM 3716 C C . VAL A 1 472 ? -28.389 46.740 30.164 1.00 30.89 472 VAL A C 1
ATOM 3718 O O . VAL A 1 472 ? -28.367 47.901 29.764 1.00 30.89 472 VAL A O 1
ATOM 3721 N N . VAL A 1 473 ? -27.616 46.288 31.148 1.00 30.64 473 VAL A N 1
ATOM 3722 C CA . VAL A 1 473 ? -26.543 47.062 31.771 1.00 30.64 473 VAL A CA 1
ATOM 3723 C C . VAL A 1 473 ? -25.219 46.459 31.320 1.00 30.64 473 VAL A C 1
ATOM 3725 O O . VAL A 1 473 ? -24.863 45.351 31.723 1.00 30.64 473 VAL A O 1
ATOM 3728 N N . GLU A 1 474 ? -24.500 47.183 30.468 1.00 37.97 474 GLU A N 1
ATOM 3729 C CA . GLU A 1 474 ? -23.081 46.933 30.235 1.00 37.97 474 GLU A CA 1
ATOM 3730 C C . GLU A 1 474 ? -22.304 47.463 31.444 1.00 37.97 474 GLU A C 1
ATOM 3732 O O . GLU A 1 474 ? -22.348 48.655 31.737 1.00 37.97 474 GLU A O 1
ATOM 3737 N N . ILE A 1 475 ? -21.605 46.582 32.164 1.00 29.92 475 ILE A N 1
ATOM 3738 C CA . ILE A 1 475 ? -20.660 46.972 33.214 1.00 29.92 475 ILE A CA 1
ATOM 3739 C C . ILE A 1 475 ? -19.301 46.339 32.923 1.00 29.92 475 ILE A C 1
ATOM 3741 O O . ILE A 1 475 ? -19.147 45.117 32.857 1.00 29.92 475 ILE A O 1
ATOM 3745 N N . SER A 1 476 ? -18.323 47.223 32.748 1.00 29.27 476 SER A N 1
ATOM 3746 C CA . SER A 1 476 ? -16.897 46.923 32.663 1.00 29.27 476 SER A CA 1
ATOM 3747 C C . SER A 1 476 ? -16.343 46.410 34.000 1.00 29.27 476 SER A C 1
ATOM 3749 O O . SER A 1 476 ? -17.001 46.444 35.036 1.00 29.27 476 SER A O 1
ATOM 3751 N N . GLN A 1 477 ? -15.102 45.929 33.986 1.00 36.53 477 GLN A N 1
ATOM 3752 C CA . GLN A 1 477 ? -14.436 45.357 35.158 1.00 36.53 477 GLN A CA 1
ATOM 3753 C C . GLN A 1 477 ? -14.341 46.343 36.340 1.00 36.53 477 GLN A C 1
ATOM 3755 O O . GLN A 1 477 ? -13.758 47.416 36.206 1.00 36.53 477 GLN A O 1
ATOM 3760 N N . SER A 1 478 ? -14.785 45.930 37.530 1.00 27.59 478 SER A N 1
ATOM 3761 C CA . SER A 1 478 ? -14.346 46.513 38.806 1.00 27.59 478 SER A CA 1
ATOM 3762 C C . SER A 1 478 ? -14.392 45.474 39.940 1.00 27.59 478 SER A C 1
ATOM 3764 O O . SER A 1 478 ? -14.953 44.386 39.787 1.00 27.59 478 SER A O 1
ATOM 3766 N N . LYS A 1 479 ? -13.741 45.776 41.071 1.00 36.22 479 LYS A N 1
ATOM 3767 C CA . LYS A 1 479 ? -13.720 44.952 42.293 1.00 36.22 479 LYS A CA 1
ATOM 3768 C C . LYS A 1 479 ? -14.211 45.794 43.473 1.00 36.22 479 LYS A C 1
ATOM 3770 O O . LYS A 1 479 ? -13.589 46.822 43.712 1.00 36.22 479 LYS A O 1
ATOM 3775 N N . GLN A 1 480 ? -15.209 45.320 44.227 1.00 28.55 480 GLN A N 1
ATOM 3776 C CA . GLN A 1 480 ? -15.368 45.389 45.705 1.00 28.55 480 GLN A CA 1
ATOM 3777 C C . GLN A 1 480 ? -16.836 45.054 46.106 1.00 28.55 480 GLN A C 1
ATOM 3779 O O . GLN A 1 480 ? -17.702 45.106 45.231 1.00 28.55 480 GLN A O 1
ATOM 3784 N N . PRO A 1 481 ? -17.142 44.656 47.366 1.00 44.22 481 PRO A N 1
ATOM 3785 C CA . PRO A 1 481 ? -18.435 44.048 47.723 1.00 44.22 481 PRO A CA 1
ATOM 3786 C C . PRO A 1 481 ? -19.180 44.714 48.909 1.00 44.22 481 PRO A C 1
ATOM 3788 O O . PRO A 1 481 ? -18.711 44.660 50.043 1.00 44.22 481 PRO A O 1
ATOM 3791 N N . ILE A 1 482 ? -20.391 45.245 48.688 1.00 26.62 482 ILE A N 1
ATOM 3792 C CA . ILE A 1 482 ? -21.339 45.668 49.752 1.00 26.62 482 ILE A CA 1
ATOM 3793 C C . ILE A 1 482 ? -22.809 45.409 49.288 1.00 26.62 482 ILE A C 1
ATOM 3795 O O . ILE A 1 482 ? -22.989 44.946 48.161 1.00 26.62 482 ILE A O 1
ATOM 3799 N N . PRO A 1 483 ? -23.858 45.549 50.132 1.00 32.31 483 PRO A N 1
ATOM 3800 C CA . PRO A 1 483 ? -24.445 44.445 50.895 1.00 32.31 483 PRO A CA 1
ATOM 3801 C C . PRO A 1 483 ? -25.818 43.957 50.373 1.00 32.31 483 PRO A C 1
ATOM 3803 O O . PRO A 1 483 ? -26.340 44.399 49.353 1.00 32.31 483 PRO A O 1
ATOM 3806 N N . SER A 1 484 ? -26.423 43.014 51.100 1.00 40.09 484 SER A N 1
ATOM 3807 C CA . SER A 1 484 ? -27.686 42.349 50.764 1.00 40.09 484 SER A CA 1
ATOM 3808 C C . SER A 1 484 ? -28.939 43.231 50.911 1.00 40.09 484 SER A C 1
ATOM 3810 O O . SER A 1 484 ? -29.276 43.689 52.000 1.00 40.09 484 SER A O 1
ATOM 3812 N N . ALA A 1 485 ? -29.721 43.348 49.831 1.00 29.12 485 ALA A N 1
ATOM 3813 C CA . ALA A 1 485 ? -31.085 43.887 49.842 1.00 29.12 485 ALA A CA 1
ATOM 3814 C C . ALA A 1 485 ? -32.106 42.811 49.416 1.00 29.12 485 ALA A C 1
ATOM 3816 O O . ALA A 1 485 ? -31.896 42.081 48.446 1.00 29.12 485 ALA A O 1
ATOM 3817 N N . LYS A 1 486 ? -33.224 42.690 50.146 1.00 37.16 486 LYS A N 1
ATOM 3818 C CA . LYS A 1 486 ? -34.244 41.646 49.926 1.00 37.16 486 LYS A CA 1
ATOM 3819 C C . LYS A 1 486 ? -35.237 42.032 48.818 1.00 37.16 486 LYS A C 1
ATOM 3821 O O . LYS A 1 486 ? -36.268 42.633 49.109 1.00 37.16 486 LYS A O 1
ATOM 3826 N N . HIS A 1 487 ? -35.011 41.588 47.581 1.00 32.56 487 HIS A N 1
ATOM 3827 C CA . HIS A 1 487 ? -36.065 41.560 46.555 1.00 32.56 487 HIS A CA 1
ATOM 3828 C C . HIS A 1 487 ? -36.672 40.159 46.403 1.00 32.56 487 HIS A C 1
ATOM 3830 O O . HIS A 1 487 ? -36.013 39.232 45.936 1.00 32.56 487 HIS A O 1
ATOM 3836 N N . LYS A 1 488 ? -37.964 40.018 46.731 1.00 40.00 488 LYS A N 1
ATOM 3837 C CA . LYS A 1 488 ? -38.776 38.869 46.297 1.00 40.00 488 LYS A CA 1
ATOM 3838 C C . LYS A 1 488 ? -38.914 38.910 44.766 1.00 40.00 488 LYS A C 1
ATOM 3840 O O . LYS A 1 488 ? -39.409 39.901 44.233 1.00 40.00 488 LYS A O 1
ATOM 3845 N N . ARG A 1 489 ? -38.539 37.837 44.061 1.00 35.31 489 ARG A N 1
ATOM 3846 C CA . ARG A 1 489 ? -38.831 37.625 42.628 1.00 35.31 489 ARG A CA 1
ATOM 3847 C C . ARG A 1 489 ? -39.387 36.213 42.428 1.00 35.31 489 ARG A C 1
ATOM 3849 O O . ARG A 1 489 ? -38.772 35.251 42.866 1.00 35.31 489 ARG A O 1
ATOM 3856 N N . LEU A 1 490 ? -40.552 36.096 41.789 1.00 39.91 490 LEU A N 1
ATOM 3857 C CA . LEU A 1 490 ? -41.276 34.827 41.646 1.00 39.91 490 LEU A CA 1
ATOM 3858 C C . LEU A 1 490 ? -40.733 33.982 40.478 1.00 39.91 490 LEU A C 1
ATOM 3860 O O . LEU A 1 490 ? -41.256 34.094 39.371 1.00 39.91 490 LEU A O 1
ATOM 3864 N N . VAL A 1 491 ? -39.722 33.124 40.691 1.00 45.12 491 VAL A N 1
ATOM 3865 C CA . VAL A 1 491 ? -39.293 32.158 39.647 1.00 45.12 491 VAL A CA 1
ATOM 3866 C C . VAL A 1 491 ? -38.808 30.778 40.156 1.00 45.12 491 VAL A C 1
ATOM 3868 O O . VAL A 1 491 ? -38.003 30.122 39.498 1.00 45.12 491 VAL A O 1
ATOM 3871 N N . ASP A 1 492 ? -39.325 30.276 41.283 1.00 46.56 492 ASP A N 1
ATOM 3872 C CA . ASP A 1 492 ? -38.874 29.008 41.905 1.00 46.56 492 ASP A CA 1
ATOM 3873 C C . ASP A 1 492 ? -39.575 27.720 41.407 1.00 46.56 492 ASP A C 1
ATOM 3875 O O . ASP A 1 492 ? -39.736 26.752 42.151 1.00 46.56 492 ASP A O 1
ATOM 3879 N N . LYS A 1 493 ? -39.958 27.652 40.123 1.00 54.06 493 LYS A N 1
ATOM 3880 C CA . LYS A 1 493 ? -40.196 26.355 39.454 1.00 54.06 493 LYS A CA 1
ATOM 3881 C C . LYS A 1 493 ? -38.955 25.969 38.636 1.00 54.06 493 LYS A C 1
ATOM 3883 O O . LYS A 1 493 ? -38.629 26.689 37.687 1.00 54.06 493 LYS A O 1
ATOM 3888 N N . PRO A 1 494 ? -38.266 24.854 38.963 1.00 59.78 494 PRO A N 1
ATOM 3889 C CA . PRO A 1 494 ? -37.201 24.310 38.125 1.00 59.78 494 PRO A CA 1
ATOM 3890 C C . PRO A 1 494 ? -37.698 24.055 36.700 1.00 59.78 494 PRO A C 1
ATOM 3892 O O . PRO A 1 494 ? -38.850 23.667 36.506 1.00 59.78 494 PRO A O 1
ATOM 3895 N N . VAL A 1 495 ? -36.832 24.244 35.702 1.00 72.88 495 VAL A N 1
ATOM 3896 C CA . VAL A 1 495 ? -37.155 23.828 34.334 1.00 72.88 495 VAL A CA 1
ATOM 3897 C C . VAL A 1 495 ? -37.130 22.307 34.287 1.00 72.88 495 VAL A C 1
ATOM 3899 O O . VAL A 1 495 ? -36.101 21.706 34.594 1.00 72.88 495 VAL A O 1
ATOM 3902 N N . GLU A 1 496 ? -38.240 21.682 33.899 1.00 74.12 496 GLU A N 1
ATOM 3903 C CA . GLU A 1 496 ? -38.264 20.232 33.747 1.00 74.12 496 GLU A CA 1
ATOM 3904 C C . GLU A 1 496 ? -37.416 19.836 32.528 1.00 74.12 496 GLU A C 1
ATOM 3906 O O . GLU A 1 496 ? -37.743 20.146 31.377 1.00 74.12 496 GLU A O 1
ATOM 3911 N N . THR A 1 497 ? -36.293 19.171 32.797 1.00 78.62 497 THR A N 1
ATOM 3912 C CA . THR A 1 497 ? -35.413 18.597 31.782 1.00 78.62 497 THR A CA 1
ATOM 3913 C C . THR A 1 497 ? -35.260 17.101 32.003 1.00 78.62 497 THR A C 1
ATOM 3915 O O . THR A 1 497 ? -35.216 16.616 33.133 1.00 78.62 497 THR A O 1
ATOM 3918 N N . HIS A 1 498 ? -35.178 16.360 30.904 1.00 82.19 498 HIS A N 1
ATOM 3919 C CA . HIS A 1 498 ? -34.925 14.927 30.913 1.00 82.19 498 HIS A CA 1
ATOM 3920 C C . HIS A 1 498 ? -33.635 14.656 30.136 1.00 82.19 498 HIS A C 1
ATOM 3922 O O . HIS A 1 498 ? -33.538 14.993 28.952 1.00 82.19 498 HIS A O 1
ATOM 3928 N N . ASP A 1 499 ? -32.638 14.048 30.786 1.00 82.62 499 ASP A N 1
ATOM 3929 C CA . ASP A 1 499 ? -31.461 13.548 30.075 1.00 82.62 499 ASP A CA 1
ATOM 3930 C C . ASP A 1 499 ? -31.859 12.285 29.296 1.00 82.62 499 ASP A C 1
ATOM 3932 O O . ASP A 1 499 ? -31.923 11.173 29.820 1.00 82.62 499 ASP A O 1
ATOM 3936 N N . SER A 1 500 ? -32.179 12.495 28.021 1.00 81.38 500 SER A N 1
ATOM 3937 C CA . SER A 1 500 ? -32.495 11.468 27.030 1.00 81.38 500 SER A CA 1
ATOM 3938 C C . SER A 1 500 ? -31.240 10.925 26.337 1.00 81.38 500 SER A C 1
ATOM 3940 O O . SER A 1 500 ? -31.348 10.298 25.279 1.00 81.38 500 SER A O 1
ATOM 3942 N N . THR A 1 501 ? -30.044 11.144 26.895 1.00 73.75 501 THR A N 1
ATOM 3943 C CA . THR A 1 501 ? -28.844 10.408 26.483 1.00 73.75 501 THR A CA 1
ATOM 3944 C C . THR A 1 501 ? -29.050 8.923 26.790 1.00 73.75 501 THR A C 1
ATOM 3946 O O . THR A 1 501 ? -29.337 8.579 27.938 1.00 73.75 501 THR A O 1
ATOM 3949 N N . PRO A 1 502 ? -28.873 8.016 25.812 1.00 57.16 502 PRO A N 1
ATOM 3950 C CA . PRO A 1 502 ? -28.899 6.581 26.073 1.00 57.16 502 PRO A CA 1
ATOM 3951 C C . PRO A 1 502 ? -27.887 6.213 27.165 1.00 57.16 502 PRO A C 1
ATOM 3953 O O . PRO A 1 502 ? -26.691 6.503 27.035 1.00 57.16 502 PRO A O 1
ATOM 3956 N N . LYS A 1 503 ? -28.365 5.603 28.260 1.00 50.00 503 LYS A N 1
ATOM 3957 C CA . LYS A 1 503 ? -27.542 5.293 29.445 1.00 50.00 503 LYS A CA 1
ATOM 3958 C C . LYS A 1 503 ? -26.393 4.354 29.063 1.00 50.00 503 LYS A C 1
ATOM 3960 O O . LYS A 1 503 ? -25.237 4.620 29.392 1.00 50.00 503 LYS A O 1
ATOM 3965 N N . ARG A 1 504 ? -26.662 3.363 28.208 1.00 47.16 504 ARG A N 1
ATOM 3966 C CA . ARG A 1 504 ? -25.653 2.705 27.357 1.00 47.16 504 ARG A CA 1
ATOM 3967 C C . ARG A 1 504 ? -25.914 2.983 25.881 1.00 47.16 504 ARG A C 1
ATOM 3969 O O . ARG A 1 504 ? -26.963 3.498 25.513 1.00 47.16 504 ARG A O 1
ATOM 3976 N N . ASP A 1 505 ? -24.950 2.631 25.039 1.00 38.81 505 ASP A N 1
ATOM 3977 C CA . ASP A 1 505 ? -25.029 2.795 23.585 1.00 38.81 505 ASP A CA 1
ATOM 3978 C C . ASP A 1 505 ? -25.892 1.668 22.981 1.00 38.81 505 ASP A C 1
ATOM 3980 O O . ASP A 1 505 ? -25.435 0.769 22.275 1.00 38.81 505 ASP A O 1
ATOM 3984 N N . GLU A 1 506 ? -27.170 1.687 23.352 1.00 36.06 506 GLU A N 1
ATOM 3985 C CA . GLU A 1 506 ? -28.146 0.637 23.093 1.00 36.06 506 GLU A CA 1
ATOM 3986 C C . GLU A 1 506 ? -28.540 0.570 21.612 1.00 36.06 506 GLU A C 1
ATOM 3988 O O . GLU A 1 506 ? -28.925 1.563 20.991 1.00 36.06 506 GLU A O 1
ATOM 3993 N N . LYS A 1 507 ? -28.518 -0.644 21.050 1.00 36.78 507 LYS A N 1
ATOM 3994 C CA . LYS A 1 507 ? -29.193 -0.962 19.787 1.00 36.78 507 LYS A CA 1
ATOM 3995 C C . LYS A 1 507 ? -30.234 -2.039 20.030 1.00 36.78 507 LYS A C 1
ATOM 3997 O O . LYS A 1 507 ? -29.902 -3.213 20.182 1.00 36.78 507 LYS A O 1
ATOM 4002 N N . VAL A 1 508 ? -31.500 -1.630 20.013 1.00 35.88 508 VAL A N 1
ATOM 4003 C CA . VAL A 1 508 ? -32.632 -2.557 19.989 1.00 35.88 508 VAL A CA 1
ATOM 4004 C C . VAL A 1 508 ? -32.532 -3.430 18.737 1.00 35.88 508 VAL A C 1
ATOM 4006 O O . VAL A 1 508 ? -32.352 -2.926 17.626 1.00 35.88 508 VAL A O 1
ATOM 4009 N N . LYS A 1 509 ? -32.683 -4.744 18.913 1.00 37.81 509 LYS A N 1
ATOM 4010 C CA . LYS A 1 509 ? -33.045 -5.663 17.834 1.00 37.81 509 LYS A CA 1
ATOM 4011 C C . LYS A 1 509 ? -34.339 -6.367 18.210 1.00 37.81 509 LYS A C 1
ATOM 4013 O O . LYS A 1 509 ? -34.463 -6.913 19.305 1.00 37.81 509 LYS A O 1
ATOM 4018 N N . THR A 1 510 ? -35.284 -6.376 17.284 1.00 33.12 510 THR A N 1
ATOM 4019 C CA . THR A 1 510 ? -36.470 -7.229 17.353 1.00 33.12 510 THR A CA 1
ATOM 4020 C C . THR A 1 510 ? -36.051 -8.696 17.228 1.00 33.12 510 THR A C 1
ATOM 4022 O O . THR A 1 510 ? -35.160 -9.007 16.429 1.00 33.12 510 THR A O 1
ATOM 4025 N N . SER A 1 511 ? -36.665 -9.604 17.994 1.00 38.66 511 SER A N 1
ATOM 4026 C CA . SER A 1 511 ? -36.560 -11.040 17.710 1.00 38.66 511 SER A CA 1
ATOM 4027 C C . SER A 1 511 ? -37.353 -11.400 16.448 1.00 38.66 511 SER A C 1
ATOM 4029 O O . SER A 1 511 ? -38.130 -10.600 15.922 1.00 38.66 511 SER A O 1
ATOM 4031 N N . THR A 1 512 ? -37.185 -12.634 15.974 1.00 37.06 512 THR A N 1
ATOM 4032 C CA . THR A 1 512 ? -38.034 -13.237 14.934 1.00 37.06 512 THR A CA 1
ATOM 4033 C C . THR A 1 512 ? -39.505 -13.376 15.346 1.00 37.06 512 THR A C 1
ATOM 4035 O O . THR A 1 512 ? -40.336 -13.614 14.479 1.00 37.06 512 THR A O 1
ATOM 4038 N N . GLU A 1 513 ? -39.834 -13.185 16.629 1.00 38.22 513 GLU A N 1
ATOM 4039 C CA . GLU A 1 513 ? -41.198 -13.221 17.183 1.00 38.22 513 GLU A CA 1
ATOM 4040 C C . GLU A 1 513 ? -41.754 -11.814 17.490 1.00 38.22 513 GLU A C 1
ATOM 4042 O O . GLU A 1 513 ? -42.734 -11.671 18.210 1.00 38.22 513 GLU A O 1
ATOM 4047 N N . GLY A 1 514 ? -41.119 -10.742 17.000 1.00 32.12 514 GLY A N 1
ATOM 4048 C CA . GLY A 1 514 ? -41.624 -9.369 17.156 1.00 32.12 514 GLY A CA 1
ATOM 4049 C C . GLY A 1 514 ? -41.323 -8.693 18.502 1.00 32.12 514 GLY A C 1
ATOM 4050 O O . GLY A 1 514 ? -41.413 -7.469 18.596 1.00 32.12 514 GLY A O 1
ATOM 4051 N N . HIS A 1 515 ? -40.886 -9.431 19.526 1.00 35.12 515 HIS A N 1
ATOM 4052 C CA . HIS A 1 515 ? -40.524 -8.841 20.817 1.00 35.12 515 HIS A CA 1
ATOM 4053 C C . HIS A 1 515 ? -39.204 -8.040 20.750 1.00 35.12 515 HIS A C 1
ATOM 4055 O O . HIS A 1 515 ? -38.217 -8.518 20.175 1.00 35.12 515 HIS A O 1
ATOM 4061 N N . PRO A 1 516 ? -39.118 -6.845 21.371 1.00 34.06 516 PRO A N 1
ATOM 4062 C CA . PRO A 1 516 ? -37.855 -6.127 21.522 1.00 34.06 516 PRO A CA 1
ATOM 4063 C C . PRO A 1 516 ? -36.913 -6.880 22.472 1.00 34.06 516 PRO A C 1
ATOM 4065 O O . PRO A 1 516 ? -37.247 -7.091 23.636 1.00 34.06 516 PRO A O 1
ATOM 4068 N N . LYS A 1 517 ? -35.706 -7.241 22.015 1.00 34.09 517 LYS A N 1
ATOM 4069 C CA . LYS A 1 517 ? -34.619 -7.673 22.907 1.00 34.09 517 LYS A CA 1
ATOM 4070 C C . LYS A 1 517 ? -33.583 -6.558 23.035 1.00 34.09 517 LYS A C 1
ATOM 4072 O O . LYS A 1 517 ? -32.897 -6.201 22.073 1.00 34.09 517 LYS A O 1
ATOM 4077 N N . THR A 1 518 ? -33.457 -6.024 24.248 1.00 35.22 518 THR A N 1
ATOM 4078 C CA . THR A 1 518 ? -32.402 -5.077 24.627 1.00 35.22 518 THR A CA 1
ATOM 4079 C C . THR A 1 518 ? -31.075 -5.823 24.724 1.00 35.22 518 THR A C 1
ATOM 4081 O O . THR A 1 518 ? -30.766 -6.441 25.740 1.00 35.22 518 THR A O 1
ATOM 4084 N N . ILE A 1 519 ? -30.287 -5.800 23.648 1.00 36.00 519 ILE A N 1
ATOM 4085 C CA . ILE A 1 519 ? -28.944 -6.386 23.645 1.00 36.00 519 ILE A CA 1
ATOM 4086 C C . ILE A 1 519 ? -27.972 -5.342 24.198 1.00 36.00 519 ILE A C 1
ATOM 4088 O O . ILE A 1 519 ? -27.663 -4.350 23.536 1.00 36.00 519 ILE A O 1
ATOM 4092 N N . VAL A 1 520 ? -27.490 -5.573 25.419 1.00 32.28 520 VAL A N 1
ATOM 4093 C CA . VAL A 1 520 ? -26.460 -4.745 26.055 1.00 32.28 520 VAL A CA 1
ATOM 4094 C C . VAL A 1 520 ? -25.122 -4.979 25.352 1.00 32.28 520 VAL A C 1
ATOM 4096 O O . VAL A 1 520 ? -24.642 -6.109 25.284 1.00 32.28 520 VAL A O 1
ATOM 4099 N N . ILE A 1 521 ? -24.512 -3.909 24.840 1.00 38.50 521 ILE A N 1
ATOM 4100 C CA . ILE A 1 521 ? -23.183 -3.938 24.219 1.00 38.50 521 ILE A CA 1
ATOM 4101 C C . ILE A 1 521 ? -22.341 -2.816 24.846 1.00 38.50 521 ILE A C 1
ATOM 4103 O O . ILE A 1 521 ? -22.376 -1.681 24.390 1.00 38.50 521 ILE A O 1
ATOM 4107 N N . ASP A 1 522 ? -21.549 -3.138 25.876 1.00 37.38 522 ASP A N 1
ATOM 4108 C CA . ASP A 1 522 ? -20.499 -2.254 26.448 1.00 37.38 522 ASP A CA 1
ATOM 4109 C C . ASP A 1 522 ? -19.350 -1.940 25.474 1.00 37.38 522 ASP A C 1
ATOM 4111 O O . ASP A 1 522 ? -18.463 -1.125 25.717 1.00 37.38 522 ASP A O 1
ATOM 4115 N N . ASN A 1 523 ? -19.361 -2.657 24.365 1.00 47.38 523 ASN A N 1
ATOM 4116 C CA . ASN A 1 523 ? -18.207 -3.034 23.595 1.00 47.38 523 ASN A CA 1
ATOM 4117 C C . ASN A 1 523 ? -18.358 -2.454 22.188 1.00 47.38 523 ASN A C 1
ATOM 4119 O O . ASN A 1 523 ? -18.720 -3.167 21.251 1.00 47.38 523 ASN A O 1
ATOM 4123 N N . SER A 1 524 ? -18.106 -1.152 22.038 1.00 53.12 524 SER A N 1
ATOM 4124 C CA . SER A 1 524 ? -17.992 -0.565 20.701 1.00 53.12 524 SER A CA 1
ATOM 4125 C C . SER A 1 524 ? -16.877 -1.277 19.925 1.00 53.12 524 SER A C 1
ATOM 4127 O O . SER A 1 524 ? -15.781 -1.504 20.449 1.00 53.12 524 SER A O 1
ATOM 4129 N N . ASP A 1 525 ? -17.180 -1.677 18.688 1.00 68.75 525 ASP A N 1
ATOM 4130 C CA . ASP A 1 525 ? -16.191 -2.267 17.792 1.00 68.75 525 ASP A CA 1
ATOM 4131 C C . ASP A 1 525 ? -15.209 -1.160 17.376 1.00 68.75 525 ASP A C 1
ATOM 4133 O O . ASP A 1 525 ? -15.591 -0.179 16.732 1.00 68.75 525 ASP A O 1
ATOM 4137 N N . ILE A 1 526 ? -13.946 -1.311 17.765 1.00 71.94 526 ILE A N 1
ATOM 4138 C CA . ILE A 1 526 ? -12.846 -0.414 17.424 1.00 71.94 526 ILE A CA 1
ATOM 4139 C C . ILE A 1 526 ? -11.927 -1.055 16.383 1.00 71.94 526 ILE A C 1
ATOM 4141 O O . ILE A 1 526 ? -11.777 -2.278 16.310 1.00 71.94 526 ILE A O 1
ATOM 4145 N N . GLU A 1 527 ? -11.258 -0.207 15.609 1.00 77.81 527 GLU A N 1
ATOM 4146 C CA . GLU A 1 527 ? -10.124 -0.600 14.778 1.00 77.81 527 GLU A CA 1
ATOM 4147 C C . GLU A 1 527 ? -8.813 -0.380 15.539 1.00 77.81 527 GLU A C 1
ATOM 4149 O O . GLU A 1 527 ? -8.622 0.654 16.180 1.00 77.81 527 GLU A O 1
ATOM 4154 N N . PHE A 1 528 ? -7.900 -1.349 15.459 1.00 81.25 528 PHE A N 1
ATOM 4155 C CA . PHE A 1 528 ? -6.548 -1.252 16.010 1.00 81.25 528 PHE A CA 1
ATOM 4156 C C . PHE A 1 528 ? -5.510 -1.690 14.972 1.00 81.25 528 PHE A C 1
ATOM 4158 O O . PHE A 1 528 ? -5.764 -2.563 14.140 1.00 81.25 528 PHE A O 1
ATOM 4165 N N . LYS A 1 529 ? -4.332 -1.061 14.992 1.00 84.00 529 LYS A N 1
ATOM 4166 C CA . LYS A 1 529 ? -3.252 -1.295 14.020 1.00 84.00 529 LYS A CA 1
ATOM 4167 C C . LYS A 1 529 ? -2.157 -2.154 14.660 1.00 84.00 529 LYS A C 1
ATOM 4169 O O . LYS A 1 529 ? -1.683 -1.819 15.740 1.00 84.00 529 LYS A O 1
ATOM 4174 N N . ILE A 1 530 ? -1.728 -3.221 13.988 1.00 86.75 530 ILE A N 1
ATOM 4175 C CA . ILE A 1 530 ? -0.503 -3.969 14.307 1.00 86.75 530 ILE A CA 1
ATOM 4176 C C . ILE A 1 530 ? 0.594 -3.554 13.325 1.00 86.75 530 ILE A C 1
ATOM 4178 O O . ILE A 1 530 ? 0.367 -3.534 12.110 1.00 86.75 530 ILE A O 1
ATOM 4182 N N . LEU A 1 531 ? 1.777 -3.250 13.859 1.00 86.19 531 LEU A N 1
ATOM 4183 C CA . LEU A 1 531 ? 3.014 -3.013 13.115 1.00 86.19 531 LEU A CA 1
ATOM 4184 C C . LEU A 1 531 ? 3.925 -4.228 13.292 1.00 86.19 531 LEU A C 1
ATOM 4186 O O . LEU A 1 531 ? 4.282 -4.573 14.416 1.00 86.19 531 LEU A O 1
ATOM 4190 N N . THR A 1 532 ? 4.285 -4.879 12.190 1.00 86.25 532 THR A N 1
ATOM 4191 C CA . THR A 1 532 ? 5.105 -6.097 12.215 1.00 86.25 532 THR A CA 1
ATOM 4192 C C . THR A 1 532 ? 6.531 -5.754 11.817 1.00 86.25 532 THR A C 1
ATOM 4194 O O . THR A 1 532 ? 6.759 -5.302 10.695 1.00 86.25 532 THR A O 1
ATOM 4197 N N . TYR A 1 533 ? 7.471 -5.974 12.728 1.00 83.44 533 TYR A N 1
ATOM 4198 C CA . TYR A 1 533 ? 8.901 -5.774 12.522 1.00 83.44 533 TYR A CA 1
ATOM 4199 C C . TYR A 1 533 ? 9.624 -7.121 12.476 1.00 83.44 533 TYR A C 1
ATOM 4201 O O . TYR A 1 533 ? 9.232 -8.062 13.171 1.00 83.44 533 TYR A O 1
ATOM 4209 N N . ASP A 1 534 ? 10.685 -7.219 11.681 1.00 78.12 534 ASP A N 1
ATOM 4210 C CA . ASP A 1 534 ? 11.550 -8.398 11.690 1.00 78.12 534 ASP A CA 1
ATOM 4211 C C . ASP A 1 534 ? 12.493 -8.362 12.900 1.00 78.12 534 ASP A C 1
ATOM 4213 O O . ASP A 1 534 ? 13.129 -7.346 13.185 1.00 78.12 534 ASP A O 1
ATOM 4217 N N . LYS A 1 535 ? 12.614 -9.487 13.608 1.00 82.31 535 LYS A N 1
ATOM 4218 C CA . LYS A 1 535 ? 13.509 -9.626 14.764 1.00 82.31 535 LYS A CA 1
ATOM 4219 C C . LYS A 1 535 ? 14.973 -9.364 14.431 1.00 82.31 535 LYS A C 1
ATOM 4221 O O . LYS A 1 535 ? 15.678 -8.901 15.327 1.00 82.31 535 LYS A O 1
ATOM 4226 N N . ILE A 1 536 ? 15.428 -9.665 13.214 1.00 74.69 536 ILE A N 1
ATOM 4227 C CA . ILE A 1 536 ? 16.837 -9.509 12.825 1.00 74.69 536 ILE A CA 1
ATOM 4228 C C . ILE A 1 536 ? 17.103 -8.067 12.383 1.00 74.69 536 ILE A C 1
ATOM 4230 O O . ILE A 1 536 ? 17.893 -7.371 13.009 1.00 74.69 536 ILE A O 1
ATOM 4234 N N . THR A 1 537 ? 16.414 -7.602 11.342 1.00 66.56 537 THR A N 1
ATOM 4235 C CA . THR A 1 537 ? 16.662 -6.299 10.696 1.00 66.56 537 THR A CA 1
ATOM 4236 C C . THR A 1 537 ? 15.934 -5.114 11.331 1.00 66.56 537 THR A C 1
ATOM 4238 O O . THR A 1 537 ? 16.160 -3.983 10.916 1.00 66.56 537 THR A O 1
ATOM 4241 N N . LYS A 1 538 ? 15.002 -5.337 12.270 1.00 70.06 538 LYS A N 1
ATOM 4242 C CA . LYS A 1 538 ? 14.136 -4.310 12.898 1.00 70.06 538 LYS A CA 1
ATOM 4243 C C . LYS A 1 538 ? 13.352 -3.419 11.921 1.00 70.06 538 LYS A C 1
ATOM 4245 O O . LYS A 1 538 ? 12.742 -2.437 12.340 1.00 70.06 538 LYS A O 1
ATOM 4250 N N . GLN A 1 539 ? 13.325 -3.753 10.632 1.00 68.81 539 GLN A N 1
ATOM 4251 C CA . GLN A 1 539 ? 12.544 -3.051 9.616 1.00 68.81 539 GLN A CA 1
ATOM 4252 C C . GLN A 1 539 ? 11.091 -3.542 9.637 1.00 68.81 539 GLN A C 1
ATOM 4254 O O . GLN A 1 539 ? 10.807 -4.650 10.099 1.00 68.81 539 GLN A O 1
ATOM 4259 N N . LEU A 1 540 ? 10.158 -2.724 9.139 1.00 74.38 540 LEU A N 1
ATOM 4260 C CA . LEU A 1 540 ? 8.770 -3.149 8.930 1.00 74.38 540 LEU A CA 1
ATOM 4261 C C . LEU A 1 540 ? 8.723 -4.244 7.857 1.00 74.38 540 LEU A C 1
ATOM 4263 O O . LEU A 1 540 ? 9.256 -4.058 6.764 1.00 74.38 540 LEU A O 1
ATOM 4267 N N . VAL A 1 541 ? 8.066 -5.370 8.150 1.00 70.38 541 VAL A N 1
ATOM 4268 C CA . VAL A 1 541 ? 8.026 -6.535 7.254 1.00 70.38 541 VAL A CA 1
ATOM 4269 C C . VAL A 1 541 ? 6.621 -7.071 7.007 1.00 70.38 541 VAL A C 1
ATOM 4271 O O . VAL A 1 541 ? 5.852 -7.411 7.911 1.00 70.38 541 VAL A O 1
ATOM 4274 N N . SER A 1 542 ? 6.298 -7.170 5.724 1.00 72.94 542 SER A N 1
ATOM 4275 C CA . SER A 1 542 ? 5.134 -7.870 5.184 1.00 72.94 542 SER A CA 1
ATOM 4276 C C . SER A 1 542 ? 5.346 -9.389 5.130 1.00 72.94 542 SER A C 1
ATOM 4278 O O . SER A 1 542 ? 6.470 -9.872 5.268 1.00 72.94 542 SER A O 1
ATOM 4280 N N . ASN A 1 543 ? 4.268 -10.137 4.885 1.00 70.50 543 ASN A N 1
ATOM 4281 C CA . ASN A 1 543 ? 4.281 -11.586 4.643 1.00 70.50 543 ASN A CA 1
ATOM 4282 C C . ASN A 1 543 ? 4.804 -12.463 5.804 1.00 70.50 543 ASN A C 1
ATOM 4284 O O . ASN A 1 543 ? 5.205 -13.599 5.578 1.00 70.50 543 ASN A O 1
ATOM 4288 N N . CYS A 1 544 ? 4.762 -11.967 7.045 1.00 76.81 544 CYS A N 1
ATOM 4289 C CA . CYS A 1 544 ? 5.155 -12.716 8.247 1.00 76.81 544 CYS A CA 1
ATOM 4290 C C . CYS A 1 544 ? 3.921 -13.130 9.069 1.00 76.81 544 CYS A C 1
ATOM 4292 O O . CYS A 1 544 ? 2.976 -12.346 9.179 1.00 76.81 544 CYS A O 1
ATOM 4294 N N . GLU A 1 545 ? 3.913 -14.338 9.642 1.00 80.69 545 GLU A N 1
ATOM 4295 C CA . GLU A 1 545 ? 2.782 -14.861 10.425 1.00 80.69 545 GLU A CA 1
ATOM 4296 C C . GLU A 1 545 ? 2.836 -14.443 11.903 1.00 80.69 545 GLU A C 1
ATOM 4298 O O . GLU A 1 545 ? 3.888 -14.443 12.539 1.00 80.69 545 GLU A O 1
ATOM 4303 N N . TYR A 1 546 ? 1.666 -14.130 12.458 1.00 87.31 546 TYR A N 1
ATOM 4304 C CA . TYR A 1 546 ? 1.405 -14.066 13.893 1.00 87.31 546 TYR A CA 1
ATOM 4305 C C . TYR A 1 546 ? -0.025 -14.534 14.186 1.00 87.31 546 TYR A C 1
ATOM 4307 O O . TYR A 1 546 ? -0.904 -14.478 13.325 1.00 87.31 546 TYR A O 1
ATOM 4315 N N . ILE A 1 547 ? -0.282 -14.974 15.414 1.00 88.00 547 ILE A N 1
ATOM 4316 C CA . ILE A 1 547 ? -1.594 -15.450 15.866 1.00 88.00 547 ILE A CA 1
ATOM 4317 C C . ILE A 1 547 ? -2.186 -14.432 16.839 1.00 88.00 547 ILE A C 1
ATOM 4319 O O . ILE A 1 547 ? -1.500 -14.014 17.769 1.00 88.00 547 ILE A O 1
ATOM 4323 N N . ILE A 1 548 ? -3.458 -14.060 16.676 1.00 90.50 548 ILE A N 1
ATOM 4324 C CA . ILE A 1 548 ? -4.214 -13.323 17.702 1.00 90.50 548 ILE A CA 1
ATOM 4325 C C . ILE A 1 548 ? -5.141 -14.299 18.429 1.00 90.50 548 ILE A C 1
ATOM 4327 O O . ILE A 1 548 ? -5.948 -14.986 17.803 1.00 90.50 548 ILE A O 1
ATOM 4331 N N . GLU A 1 549 ? -5.053 -14.328 19.757 1.00 90.62 549 GLU A N 1
ATOM 4332 C CA . GLU A 1 549 ? -6.068 -14.901 20.641 1.00 90.62 549 GLU A CA 1
ATOM 4333 C C . GLU A 1 549 ? -7.020 -13.785 21.083 1.00 90.62 549 GLU A C 1
ATOM 4335 O O . GLU A 1 549 ? -6.608 -12.819 21.732 1.00 90.62 549 GLU A O 1
ATOM 4340 N N . TYR A 1 550 ? -8.298 -13.918 20.731 1.00 87.88 550 TYR A N 1
ATOM 4341 C CA . TYR A 1 550 ? -9.359 -12.977 21.085 1.00 87.88 550 TYR A CA 1
ATOM 4342 C C . TYR A 1 550 ? -10.593 -13.752 21.546 1.00 87.88 550 TYR A C 1
ATOM 4344 O O . TYR A 1 550 ? -11.096 -14.613 20.823 1.00 87.88 550 TYR A O 1
ATOM 4352 N N . LYS A 1 551 ? -11.070 -13.480 22.770 1.00 83.56 551 LYS A N 1
ATOM 4353 C CA . LYS A 1 551 ? -12.178 -14.222 23.412 1.00 83.56 551 LYS A CA 1
ATOM 4354 C C . LYS A 1 551 ? -12.004 -15.751 23.303 1.00 83.56 551 LYS A C 1
ATOM 4356 O O . LYS A 1 551 ? -12.893 -16.450 22.826 1.00 83.56 551 LYS A O 1
ATOM 4361 N N . GLY A 1 552 ? -10.811 -16.250 23.641 1.00 81.31 552 GLY A N 1
ATOM 4362 C CA . GLY A 1 552 ? -10.434 -17.671 23.556 1.00 81.31 552 GLY A CA 1
ATOM 4363 C C . GLY A 1 552 ? -10.173 -18.220 22.143 1.00 81.31 552 GLY A C 1
ATOM 4364 O O . GLY A 1 552 ? -9.595 -19.293 22.010 1.00 81.31 552 GLY A O 1
ATOM 4365 N N . ASN A 1 553 ? -10.535 -17.496 21.081 1.00 77.56 553 ASN A N 1
ATOM 4366 C CA . ASN A 1 553 ? -10.363 -17.948 19.701 1.00 77.56 553 ASN A CA 1
ATOM 4367 C C . ASN A 1 553 ? -8.994 -17.514 19.161 1.00 77.56 553 ASN A C 1
ATOM 4369 O O . ASN A 1 553 ? -8.727 -16.315 19.051 1.00 77.56 553 ASN A O 1
ATOM 4373 N N . LYS A 1 554 ? -8.143 -18.480 18.793 1.00 84.00 554 LYS A N 1
ATOM 4374 C CA . LYS A 1 554 ? -6.849 -18.240 18.133 1.00 84.00 554 LYS A CA 1
ATOM 4375 C C . LYS A 1 554 ? -7.003 -18.224 16.614 1.00 84.00 554 LYS A C 1
ATOM 4377 O O . LYS A 1 554 ? -7.539 -19.167 16.041 1.00 84.00 554 LYS A O 1
ATOM 4382 N N . ASN A 1 555 ? -6.513 -17.169 15.967 1.00 77.31 555 ASN A N 1
ATOM 4383 C CA . ASN A 1 555 ? -6.537 -17.005 14.512 1.00 77.31 555 ASN A CA 1
ATOM 4384 C C . ASN A 1 555 ? -5.151 -16.601 13.996 1.00 77.31 555 ASN A C 1
ATOM 4386 O O . ASN A 1 555 ? -4.568 -15.646 14.507 1.00 77.31 555 ASN A O 1
ATOM 4390 N N . SER A 1 556 ? -4.643 -17.291 12.971 1.00 77.62 556 SER A N 1
ATOM 4391 C CA . SER A 1 556 ? -3.449 -16.864 12.229 1.00 77.62 556 SER A CA 1
ATOM 4392 C C . SER A 1 556 ? -3.727 -15.628 11.377 1.00 77.62 556 SER A C 1
ATOM 4394 O O . SER A 1 556 ? -4.805 -15.471 10.797 1.00 77.62 556 SER A O 1
ATOM 4396 N N . HIS A 1 557 ? -2.719 -14.773 11.246 1.00 77.00 557 HIS A N 1
ATOM 4397 C CA . HIS A 1 557 ? -2.740 -13.577 10.422 1.00 77.00 557 HIS A CA 1
ATOM 4398 C C . HIS A 1 557 ? -1.359 -13.331 9.804 1.00 77.00 557 HIS A C 1
ATOM 4400 O O . HIS A 1 557 ? -0.365 -13.214 10.512 1.00 77.00 557 HIS A O 1
ATOM 4406 N N . ILE A 1 558 ? -1.309 -13.133 8.487 1.00 74.50 558 ILE A N 1
ATOM 4407 C CA . ILE A 1 558 ? -0.122 -12.580 7.817 1.00 74.50 558 ILE A CA 1
ATOM 4408 C C . ILE A 1 558 ? -0.073 -11.047 7.944 1.00 74.50 558 ILE A C 1
ATOM 4410 O O . ILE A 1 558 ? -1.121 -10.397 7.855 1.00 74.50 558 ILE A O 1
ATOM 4414 N N . SER A 1 559 ? 1.117 -10.466 8.136 1.00 76.06 559 SER A N 1
ATOM 4415 C CA . SER A 1 559 ? 1.372 -9.015 8.160 1.00 76.06 559 SER A CA 1
ATOM 4416 C C . SER A 1 559 ? 1.103 -8.311 6.815 1.00 76.06 559 SER A C 1
ATOM 4418 O O . SER A 1 559 ? 0.845 -8.944 5.798 1.00 76.06 559 SER A O 1
ATOM 4420 N N . GLY A 1 560 ? 1.063 -6.973 6.823 1.00 62.12 560 GLY A N 1
ATOM 4421 C CA . GLY A 1 560 ? 0.389 -6.146 5.805 1.00 62.12 560 GLY A CA 1
ATOM 4422 C C . GLY A 1 560 ? 0.676 -6.435 4.324 1.00 62.12 560 GLY A C 1
ATOM 4423 O O . GLY A 1 560 ? 1.820 -6.600 3.925 1.00 62.12 560 GLY A O 1
ATOM 4424 N N . VAL A 1 561 ? -0.360 -6.350 3.485 1.00 43.62 561 VAL A N 1
ATOM 4425 C CA . VAL A 1 561 ? -0.328 -6.601 2.022 1.00 43.62 561 VAL A CA 1
ATOM 4426 C C . VAL A 1 561 ? 0.300 -5.487 1.164 1.00 43.62 561 VAL A C 1
ATOM 4428 O O . VAL A 1 561 ? 0.256 -5.543 -0.059 1.00 43.62 561 VAL A O 1
ATOM 4431 N N . SER A 1 562 ? 0.821 -4.424 1.780 1.00 43.88 562 SER A N 1
ATOM 4432 C CA . SER A 1 562 ? 1.240 -3.191 1.093 1.00 43.88 562 SER A CA 1
ATOM 4433 C C . SER A 1 562 ? 2.702 -2.812 1.355 1.00 43.88 562 SER A C 1
ATOM 4435 O O . SER A 1 562 ? 3.033 -1.631 1.376 1.00 43.88 562 SER A O 1
ATOM 4437 N N . GLY A 1 563 ? 3.568 -3.792 1.636 1.00 51.38 563 GLY A N 1
ATOM 4438 C CA . GLY A 1 563 ? 4.991 -3.601 1.969 1.00 51.38 563 GLY A CA 1
ATOM 4439 C C . GLY A 1 563 ? 5.259 -3.067 3.386 1.00 51.38 563 GLY A C 1
ATOM 4440 O O . GLY A 1 563 ? 6.242 -3.440 4.015 1.00 51.38 563 GLY A O 1
ATOM 4441 N N . LEU A 1 564 ? 4.347 -2.257 3.930 1.00 60.38 564 LEU A N 1
ATOM 4442 C CA . LEU A 1 564 ? 4.479 -1.546 5.210 1.00 60.38 564 LEU A CA 1
ATOM 4443 C C . LEU A 1 564 ? 4.429 -2.417 6.487 1.00 60.38 564 LEU A C 1
ATOM 4445 O O . LEU A 1 564 ? 4.288 -1.864 7.576 1.00 60.38 564 LEU A O 1
ATOM 4449 N N . GLY A 1 565 ? 4.412 -3.754 6.403 1.00 68.75 565 GLY A N 1
ATOM 4450 C CA . GLY A 1 565 ? 4.288 -4.652 7.573 1.00 68.75 565 GLY A CA 1
ATOM 4451 C C . GLY A 1 565 ? 3.051 -4.428 8.465 1.00 68.75 565 GLY A C 1
ATOM 4452 O O . GLY A 1 565 ? 2.949 -4.961 9.570 1.00 68.75 565 GLY A O 1
ATOM 4453 N N . THR A 1 566 ? 2.090 -3.639 7.986 1.00 76.38 566 THR A N 1
ATOM 4454 C CA . THR A 1 566 ? 1.036 -3.005 8.787 1.00 76.38 566 THR A CA 1
ATOM 4455 C C . THR A 1 566 ? -0.321 -3.641 8.520 1.00 76.38 566 THR A C 1
ATOM 4457 O O . THR A 1 566 ? -0.720 -3.779 7.364 1.00 76.38 566 THR A O 1
ATOM 4460 N N . LYS A 1 567 ? -1.069 -3.992 9.570 1.00 75.50 567 LYS A N 1
ATOM 4461 C CA . LYS A 1 567 ? -2.413 -4.575 9.436 1.00 75.50 567 LYS A CA 1
ATOM 4462 C C . LYS A 1 567 ? -3.396 -3.952 10.416 1.00 75.50 567 LYS A C 1
ATOM 4464 O O . LYS A 1 567 ? -3.094 -3.826 11.598 1.00 75.50 567 LYS A O 1
ATOM 4469 N N . ILE A 1 568 ? -4.568 -3.578 9.914 1.00 76.88 568 ILE A N 1
ATOM 4470 C CA . ILE A 1 568 ? -5.693 -3.126 10.735 1.00 76.88 568 ILE A CA 1
ATOM 4471 C C . ILE A 1 568 ? -6.543 -4.348 11.085 1.00 76.88 568 ILE A C 1
ATOM 4473 O O . ILE A 1 568 ? -6.803 -5.199 10.233 1.00 76.88 568 ILE A O 1
ATOM 4477 N N . HIS A 1 569 ? -6.961 -4.419 12.341 1.00 81.25 569 HIS A N 1
ATOM 4478 C CA . HIS A 1 569 ? -7.828 -5.446 12.907 1.00 81.25 569 HIS A CA 1
ATOM 4479 C C . HIS A 1 569 ? -9.026 -4.788 13.583 1.00 81.25 569 HIS A C 1
ATOM 4481 O O . HIS A 1 569 ? -8.977 -3.605 13.919 1.00 81.25 569 HIS A O 1
ATOM 4487 N N . LYS A 1 570 ? -10.097 -5.558 13.796 1.00 77.75 570 LYS A N 1
ATOM 4488 C CA . LYS A 1 570 ? -11.293 -5.102 14.515 1.00 77.75 570 LYS A CA 1
ATOM 4489 C C . LYS A 1 570 ? -11.483 -5.942 15.769 1.00 77.75 570 LYS A C 1
ATOM 4491 O O . LYS A 1 570 ? -11.313 -7.159 15.740 1.00 77.75 570 LYS A O 1
ATOM 4496 N N . GLY A 1 571 ? -11.821 -5.286 16.866 1.00 78.62 571 GLY A N 1
ATOM 4497 C CA . GLY A 1 571 ? -12.073 -5.906 18.162 1.00 78.62 571 GLY A CA 1
ATOM 4498 C C . GLY A 1 571 ? -12.851 -4.941 19.044 1.00 78.62 571 GLY A C 1
ATOM 4499 O O . GLY A 1 571 ? -13.146 -3.828 18.629 1.00 78.62 571 GLY A O 1
ATOM 4500 N N . GLN A 1 572 ? -13.219 -5.355 20.247 1.00 77.75 572 GLN A N 1
ATOM 4501 C CA . GLN A 1 572 ? -14.090 -4.548 21.100 1.00 77.75 572 GLN A CA 1
ATOM 4502 C C . GLN A 1 572 ? -13.313 -3.827 22.193 1.00 77.75 572 GLN A C 1
ATOM 4504 O O . GLN A 1 572 ? -12.433 -4.419 22.820 1.00 77.75 572 GLN A O 1
ATOM 4509 N N . ALA A 1 573 ? -13.668 -2.565 22.443 1.00 74.06 573 ALA A N 1
ATOM 4510 C CA . ALA A 1 573 ? -13.114 -1.795 23.551 1.00 74.06 573 ALA A CA 1
ATOM 4511 C C . ALA A 1 573 ? -13.245 -2.557 24.888 1.00 74.06 573 ALA A C 1
ATOM 4513 O O . ALA A 1 573 ? -14.220 -3.269 25.122 1.00 74.06 573 ALA A O 1
ATOM 4514 N N . GLY A 1 574 ? -12.232 -2.445 25.748 1.00 72.75 574 GLY A N 1
ATOM 4515 C CA . GLY A 1 574 ? -12.163 -3.126 27.044 1.00 72.75 574 GLY A CA 1
ATOM 4516 C C . GLY A 1 574 ? -11.837 -4.625 26.988 1.00 72.75 574 GLY A C 1
ATOM 4517 O O . GLY A 1 574 ? -11.606 -5.219 28.036 1.00 72.75 574 GLY A O 1
ATOM 4518 N N . GLN A 1 575 ? -11.788 -5.255 25.809 1.00 82.88 575 GLN A N 1
ATOM 4519 C CA . GLN A 1 575 ? -11.397 -6.663 25.677 1.00 82.88 575 GLN A CA 1
ATOM 4520 C C . GLN A 1 575 ? -9.878 -6.825 25.573 1.00 82.88 575 GLN A C 1
ATOM 4522 O O . GLN A 1 575 ? -9.211 -6.063 24.877 1.00 82.88 575 GLN A O 1
ATOM 4527 N N . THR A 1 576 ? -9.335 -7.871 26.190 1.00 89.88 576 THR A N 1
ATOM 4528 C CA . THR A 1 576 ? -7.921 -8.240 26.045 1.00 89.88 576 THR A CA 1
ATOM 4529 C C . THR A 1 576 ? -7.699 -9.114 24.811 1.00 89.88 576 THR A C 1
ATOM 4531 O O . THR A 1 576 ? -8.452 -10.060 24.564 1.00 89.88 576 THR A O 1
ATOM 4534 N N . ILE A 1 577 ? -6.631 -8.827 24.068 1.00 93.81 577 ILE A N 1
ATOM 4535 C CA . ILE A 1 577 ? -6.036 -9.721 23.069 1.00 93.81 577 ILE A CA 1
ATOM 4536 C C . ILE A 1 577 ? -4.648 -10.178 23.520 1.00 93.81 577 ILE A C 1
ATOM 4538 O O . ILE A 1 577 ? -3.932 -9.442 24.203 1.00 93.81 577 ILE A O 1
ATOM 4542 N N . LYS A 1 578 ? -4.242 -11.369 23.082 1.00 96.19 578 LYS A N 1
ATOM 4543 C CA . LYS A 1 578 ? -2.843 -11.826 23.116 1.00 96.19 578 LYS A CA 1
ATOM 4544 C C . LYS A 1 578 ? -2.362 -12.037 21.687 1.00 96.19 578 LYS A C 1
ATOM 4546 O O . LYS A 1 578 ? -3.131 -12.519 20.856 1.00 96.19 578 LYS A O 1
ATOM 4551 N N . ILE A 1 579 ? -1.109 -11.700 21.407 1.00 94.88 579 ILE A N 1
ATOM 4552 C CA . ILE A 1 579 ? -0.494 -11.872 20.088 1.00 94.88 579 ILE A CA 1
ATOM 4553 C C . ILE A 1 579 ? 0.719 -12.786 20.234 1.00 94.88 579 ILE A C 1
ATOM 4555 O O . ILE A 1 579 ? 1.565 -12.545 21.095 1.00 94.88 579 ILE A O 1
ATOM 4559 N N . PHE A 1 580 ? 0.804 -13.818 19.399 1.00 91.12 580 PHE A N 1
ATOM 4560 C CA . PHE A 1 580 ? 1.842 -14.845 19.436 1.00 91.12 580 PHE A CA 1
ATOM 4561 C C . PHE A 1 580 ? 2.587 -14.948 18.101 1.00 91.12 580 PHE A C 1
ATOM 4563 O O . PHE A 1 580 ? 2.017 -14.698 17.040 1.00 91.12 580 PHE A O 1
ATOM 4570 N N . GLU A 1 581 ? 3.830 -15.408 18.152 1.00 89.75 581 GLU A N 1
ATOM 4571 C CA . GLU A 1 581 ? 4.534 -16.031 17.030 1.00 89.75 581 GLU A CA 1
ATOM 4572 C C . GLU A 1 581 ? 4.575 -17.533 17.318 1.00 89.75 581 GLU A C 1
ATOM 4574 O O . GLU A 1 581 ? 5.168 -17.950 18.313 1.00 89.75 581 GLU A O 1
ATOM 4579 N N . ASN A 1 582 ? 3.939 -18.353 16.479 1.00 81.31 582 ASN A N 1
ATOM 4580 C CA . ASN A 1 582 ? 3.726 -19.775 16.767 1.00 81.31 582 ASN A CA 1
ATOM 4581 C C . ASN A 1 582 ? 3.083 -19.957 18.165 1.00 81.31 582 ASN A C 1
ATOM 4583 O O . ASN A 1 582 ? 1.964 -19.503 18.402 1.00 81.31 582 ASN A O 1
ATOM 4587 N N . THR A 1 583 ? 3.789 -20.585 19.106 1.00 84.25 583 THR A N 1
ATOM 4588 C CA . THR A 1 583 ? 3.390 -20.752 20.514 1.00 84.25 583 THR A CA 1
ATOM 4589 C C . THR A 1 583 ? 3.863 -19.624 21.441 1.00 84.25 583 THR A C 1
ATOM 4591 O O . THR A 1 583 ? 3.363 -19.516 22.561 1.00 84.25 583 THR A O 1
ATOM 4594 N N . ASN A 1 584 ? 4.796 -18.774 21.005 1.00 89.25 584 ASN A N 1
ATOM 4595 C CA . ASN A 1 584 ? 5.481 -17.785 21.840 1.00 89.25 584 ASN A CA 1
ATOM 4596 C C . ASN A 1 584 ? 4.657 -16.499 21.971 1.00 89.25 584 ASN A C 1
ATOM 4598 O O . ASN A 1 584 ? 4.363 -15.847 20.971 1.00 89.25 584 ASN A O 1
ATOM 4602 N N . LEU A 1 585 ? 4.307 -16.102 23.198 1.00 93.50 585 LEU A N 1
ATOM 4603 C CA . LEU A 1 585 ? 3.585 -14.852 23.459 1.00 93.50 585 LEU A CA 1
ATOM 4604 C C . LEU A 1 585 ? 4.494 -13.640 23.189 1.00 93.50 585 LEU A C 1
ATOM 4606 O O . LEU A 1 585 ? 5.502 -13.459 23.864 1.00 93.50 585 LEU A O 1
ATOM 4610 N N . LEU A 1 586 ? 4.116 -12.792 22.230 1.00 92.94 586 LEU A N 1
ATOM 4611 C CA . LEU A 1 586 ? 4.828 -11.552 21.900 1.00 92.94 586 LEU A CA 1
ATOM 4612 C C . LEU A 1 586 ? 4.349 -10.378 22.758 1.00 92.94 586 LEU A C 1
ATOM 4614 O O . LEU A 1 586 ? 5.144 -9.538 23.168 1.00 92.94 586 LEU A O 1
ATOM 4618 N N . THR A 1 587 ? 3.034 -10.278 22.980 1.00 94.81 587 THR A N 1
ATOM 4619 C CA . THR A 1 587 ? 2.420 -9.202 23.771 1.00 94.81 587 THR A CA 1
ATOM 4620 C C . THR A 1 587 ? 0.970 -9.528 24.148 1.00 94.81 587 THR A C 1
ATOM 4622 O O . THR A 1 587 ? 0.300 -10.319 23.480 1.00 94.81 587 THR A O 1
ATOM 4625 N N . GLN A 1 588 ? 0.471 -8.893 25.208 1.00 94.94 588 GLN A N 1
ATOM 4626 C CA . GLN A 1 588 ? -0.927 -8.918 25.636 1.00 94.94 588 GLN A CA 1
ATOM 4627 C C . GLN A 1 588 ? -1.401 -7.475 25.832 1.00 94.94 588 GLN A C 1
ATOM 4629 O O . GLN A 1 588 ? -0.745 -6.704 26.529 1.00 94.94 588 GLN A O 1
ATOM 4634 N N . VAL A 1 589 ? -2.526 -7.101 25.218 1.00 89.38 589 VAL A N 1
ATOM 4635 C CA . VAL A 1 589 ? -3.002 -5.708 25.176 1.00 89.38 589 VAL A CA 1
ATOM 4636 C C . VAL A 1 589 ? -4.514 -5.650 25.378 1.00 89.38 589 VAL A C 1
ATOM 4638 O O . VAL A 1 589 ? -5.263 -6.370 24.718 1.00 89.38 589 VAL A O 1
ATOM 4641 N N . THR A 1 590 ? -4.974 -4.761 26.258 1.00 88.00 590 THR A N 1
ATOM 4642 C CA . THR A 1 590 ? -6.396 -4.406 26.370 1.00 88.00 590 THR A CA 1
ATOM 4643 C C . THR A 1 590 ? -6.745 -3.376 25.302 1.00 88.00 590 THR A C 1
ATOM 4645 O O . THR A 1 590 ? -6.143 -2.306 25.238 1.00 88.00 590 THR A O 1
ATOM 4648 N N . LEU A 1 591 ? -7.721 -3.700 24.459 1.00 81.94 591 LEU A N 1
ATOM 4649 C CA . LEU A 1 591 ? -8.178 -2.858 23.361 1.00 81.94 591 LEU A CA 1
ATOM 4650 C C . LEU A 1 591 ? -8.825 -1.572 23.889 1.00 81.94 591 LEU A C 1
ATOM 4652 O O . LEU A 1 591 ? -9.762 -1.610 24.688 1.00 81.94 591 LEU A O 1
ATOM 4656 N N . GLN A 1 592 ? -8.341 -0.421 23.425 1.00 77.50 592 GLN A N 1
ATOM 4657 C CA . GLN A 1 592 ? -8.839 0.899 23.810 1.00 77.50 592 GLN A CA 1
ATOM 4658 C C . GLN A 1 592 ? -9.063 1.758 22.567 1.00 77.50 592 GLN A C 1
ATOM 4660 O O . GLN A 1 592 ? -8.300 1.689 21.604 1.00 77.50 592 GLN A O 1
ATOM 4665 N N . LYS A 1 593 ? -10.115 2.581 22.580 1.00 69.44 593 LYS A N 1
ATOM 4666 C CA . LYS A 1 593 ? -10.372 3.519 21.486 1.00 69.44 593 LYS A CA 1
ATOM 4667 C C . LYS A 1 593 ? -9.188 4.486 21.344 1.00 69.44 593 LYS A C 1
ATOM 4669 O O . LYS A 1 593 ? -8.633 4.926 22.347 1.00 69.44 593 LYS A O 1
ATOM 4674 N N . ASP A 1 594 ? -8.823 4.806 20.104 1.00 68.88 594 ASP A N 1
ATOM 4675 C CA . ASP A 1 594 ? -7.733 5.727 19.759 1.00 68.88 594 ASP A CA 1
ATOM 4676 C C . ASP A 1 594 ? -6.343 5.269 20.285 1.00 68.88 594 ASP A C 1
ATOM 4678 O O . ASP A 1 594 ? -5.424 6.072 20.458 1.00 68.88 594 ASP A O 1
ATOM 4682 N N . MET A 1 595 ? -6.171 3.958 20.530 1.00 76.25 595 MET A N 1
ATOM 4683 C CA . MET A 1 595 ? -4.909 3.363 20.987 1.00 76.25 595 MET A CA 1
ATOM 4684 C C . MET A 1 595 ? -3.772 3.486 19.963 1.00 76.25 595 MET A C 1
ATOM 4686 O O . MET A 1 595 ? -3.976 3.436 18.748 1.00 76.25 595 MET A O 1
ATOM 4690 N N . LYS A 1 596 ? -2.535 3.569 20.471 1.00 78.88 596 LYS A N 1
ATOM 4691 C CA . LYS A 1 596 ? -1.325 3.500 19.640 1.00 78.88 596 LYS A CA 1
ATOM 4692 C C . LYS A 1 596 ? -1.229 2.139 18.926 1.00 78.88 596 LYS A C 1
ATOM 4694 O O . LYS A 1 596 ? -1.673 1.137 19.491 1.00 78.88 596 LYS A O 1
ATOM 4699 N N . PRO A 1 597 ? -0.612 2.074 17.731 1.00 84.06 597 PRO A N 1
ATOM 4700 C CA . PRO A 1 597 ? -0.354 0.806 17.061 1.00 84.06 597 PRO A CA 1
ATOM 4701 C C . PRO A 1 597 ? 0.473 -0.152 17.926 1.00 84.06 597 PRO A C 1
ATOM 4703 O O . PRO A 1 597 ? 1.408 0.263 18.611 1.00 84.06 597 PRO A O 1
ATOM 4706 N N . ILE A 1 598 ? 0.137 -1.438 17.868 1.00 88.75 598 ILE A N 1
ATOM 4707 C CA . ILE A 1 598 ? 0.826 -2.500 18.600 1.00 88.75 598 ILE A CA 1
ATOM 4708 C C . ILE A 1 598 ? 2.008 -2.975 17.754 1.00 88.75 598 ILE A C 1
ATOM 4710 O O . ILE A 1 598 ? 1.816 -3.604 16.713 1.00 88.75 598 ILE A O 1
ATOM 4714 N N . SER A 1 599 ? 3.228 -2.677 18.192 1.00 89.56 599 SER A N 1
ATOM 4715 C CA . SER A 1 599 ? 4.448 -3.182 17.556 1.00 89.56 599 SER A CA 1
ATOM 4716 C C . SER A 1 599 ? 4.747 -4.607 18.017 1.00 89.56 599 SER A C 1
ATOM 4718 O O . SER A 1 599 ? 4.862 -4.854 19.216 1.00 89.56 599 SER A O 1
ATOM 4720 N N . ILE A 1 600 ? 4.924 -5.528 17.071 1.00 91.88 600 ILE A N 1
ATOM 4721 C CA . ILE A 1 600 ? 5.377 -6.903 17.320 1.00 91.88 600 ILE A CA 1
ATOM 4722 C C . ILE A 1 600 ? 6.666 -7.185 16.545 1.00 91.88 600 ILE A C 1
ATOM 4724 O O . ILE A 1 600 ? 6.859 -6.661 15.449 1.00 91.88 600 ILE A O 1
ATOM 4728 N N . ASN A 1 601 ? 7.537 -8.023 17.111 1.00 89.25 601 ASN A N 1
ATOM 4729 C CA . ASN A 1 601 ? 8.768 -8.478 16.466 1.00 89.25 601 ASN A CA 1
ATOM 4730 C C . ASN A 1 601 ? 8.638 -9.975 16.168 1.00 89.25 601 ASN A C 1
ATOM 4732 O O . ASN A 1 601 ? 8.481 -10.766 17.099 1.00 89.25 601 ASN A O 1
ATOM 4736 N N . VAL A 1 602 ? 8.719 -10.361 14.897 1.00 85.69 602 VAL A N 1
ATOM 4737 C CA . VAL A 1 602 ? 8.606 -11.756 14.432 1.00 85.69 602 VAL A CA 1
ATOM 4738 C C . VAL A 1 602 ? 9.833 -12.146 13.615 1.00 85.69 602 VAL A C 1
ATOM 4740 O O . VAL A 1 602 ? 10.471 -11.293 13.003 1.00 85.69 602 VAL A O 1
ATOM 4743 N N . THR A 1 603 ? 10.193 -13.424 13.597 1.00 82.75 603 THR A N 1
ATOM 4744 C CA . THR A 1 603 ? 11.225 -13.932 12.688 1.00 82.75 603 THR A CA 1
ATOM 4745 C C . THR A 1 603 ? 10.663 -13.922 11.270 1.00 82.75 603 THR A C 1
ATOM 4747 O O . THR A 1 603 ? 9.745 -14.688 10.969 1.00 82.75 603 THR A O 1
ATOM 4750 N N . LYS A 1 604 ? 11.206 -13.092 10.374 1.00 72.88 604 LYS A N 1
ATOM 4751 C CA . LYS A 1 604 ? 10.872 -13.205 8.950 1.00 72.88 604 LYS A CA 1
ATOM 4752 C C . LYS A 1 604 ? 11.465 -14.505 8.400 1.00 72.88 604 LYS A C 1
ATOM 4754 O O . LYS A 1 604 ? 12.683 -14.643 8.327 1.00 72.88 604 LYS A O 1
ATOM 4759 N N . SER A 1 605 ? 10.611 -15.452 8.014 1.00 63.69 605 SER A N 1
ATOM 4760 C CA . SER A 1 605 ? 11.037 -16.682 7.337 1.00 63.69 605 SER A CA 1
ATOM 4761 C C . SER A 1 605 ? 11.803 -16.350 6.055 1.00 63.69 605 SER A C 1
ATOM 4763 O O . SER A 1 605 ? 11.381 -15.473 5.295 1.00 63.69 605 SER A O 1
ATOM 4765 N N . ASP A 1 606 ? 12.903 -17.058 5.797 1.00 58.22 606 ASP A N 1
ATOM 4766 C CA . ASP A 1 606 ? 13.634 -16.897 4.543 1.00 58.22 606 ASP A CA 1
ATOM 4767 C C . ASP A 1 606 ? 12.746 -17.310 3.356 1.00 58.22 606 ASP A C 1
ATOM 4769 O O . ASP A 1 606 ? 12.139 -18.381 3.337 1.00 58.22 606 ASP A O 1
ATOM 4773 N N . SER A 1 607 ? 12.697 -16.442 2.349 1.00 54.88 607 SER A N 1
ATOM 4774 C CA . SER A 1 607 ? 12.085 -16.685 1.042 1.00 54.88 607 SER A CA 1
ATOM 4775 C C . SER A 1 607 ? 12.633 -17.908 0.299 1.00 54.88 607 SER A C 1
ATOM 4777 O O . SER A 1 607 ? 11.949 -18.399 -0.597 1.00 54.88 607 SER A O 1
ATOM 4779 N N . SER A 1 608 ? 13.817 -18.417 0.657 1.00 54.75 608 SER A N 1
ATOM 4780 C CA . SER A 1 608 ? 14.353 -19.671 0.107 1.00 54.75 608 SER A CA 1
ATOM 4781 C C . SER A 1 608 ? 13.596 -20.925 0.572 1.00 54.75 608 SER A C 1
ATOM 4783 O O . SER A 1 608 ? 13.576 -21.927 -0.144 1.00 54.75 608 SER A O 1
ATOM 4785 N N . GLN A 1 609 ? 12.951 -20.895 1.747 1.00 66.62 609 GLN A N 1
ATOM 4786 C CA . GLN A 1 609 ? 12.299 -22.070 2.327 1.00 66.62 609 GLN A CA 1
ATOM 4787 C C . GLN A 1 609 ? 10.815 -22.142 1.953 1.00 66.62 609 GLN A C 1
ATOM 4789 O O . GLN A 1 609 ? 9.987 -21.356 2.419 1.00 66.62 609 GLN A O 1
ATOM 4794 N N . LEU A 1 610 ? 10.466 -23.137 1.134 1.00 80.69 610 LEU A N 1
ATOM 4795 C CA . LEU A 1 610 ? 9.081 -23.437 0.776 1.00 80.69 610 LEU A CA 1
ATOM 4796 C C . LEU A 1 610 ? 8.405 -24.309 1.850 1.00 80.69 610 LEU A C 1
ATOM 4798 O O . LEU A 1 610 ? 8.897 -25.388 2.189 1.00 80.69 610 LEU A O 1
ATOM 4802 N N . LYS A 1 611 ? 7.236 -23.883 2.345 1.00 86.81 611 LYS A N 1
ATOM 4803 C CA . LYS A 1 611 ? 6.346 -24.702 3.190 1.00 86.81 611 LYS A CA 1
ATOM 4804 C C . LYS A 1 611 ? 5.375 -25.476 2.293 1.00 86.81 611 LYS A C 1
ATOM 4806 O O . LYS A 1 611 ? 4.756 -24.900 1.402 1.00 86.81 611 LYS A O 1
ATOM 4811 N N . VAL A 1 612 ? 5.211 -26.776 2.535 1.00 92.75 612 VAL A N 1
ATOM 4812 C CA . VAL A 1 612 ? 4.314 -27.640 1.743 1.00 92.75 612 VAL A CA 1
ATOM 4813 C C . VAL A 1 612 ? 2.856 -27.154 1.768 1.00 92.75 612 VAL A C 1
ATOM 4815 O O . VAL A 1 612 ? 2.416 -26.519 2.732 1.00 92.75 612 VAL A O 1
ATOM 4818 N N . SER A 1 613 ? 2.094 -27.434 0.707 1.00 94.50 613 SER A N 1
ATOM 4819 C CA . SER A 1 613 ? 0.663 -27.099 0.636 1.00 94.50 613 SER A CA 1
ATOM 4820 C C . SER A 1 613 ? -0.148 -27.809 1.733 1.00 94.50 613 SER A C 1
ATOM 4822 O O . SER A 1 613 ? 0.201 -28.904 2.169 1.00 94.50 613 SER A O 1
ATOM 4824 N N . GLY A 1 614 ? -1.236 -27.199 2.206 1.00 93.12 614 GLY A N 1
ATOM 4825 C CA . GLY A 1 614 ? -2.011 -27.715 3.339 1.00 93.12 614 GLY A CA 1
ATOM 4826 C C . GLY A 1 614 ? -2.999 -26.694 3.903 1.00 93.12 614 GLY A C 1
ATOM 4827 O O . GLY A 1 614 ? -2.969 -25.518 3.540 1.00 93.12 614 GLY A O 1
ATOM 4828 N N . VAL A 1 615 ? -3.895 -27.137 4.790 1.00 89.50 615 VAL A N 1
ATOM 4829 C CA . VAL A 1 615 ? -5.035 -26.327 5.269 1.00 89.50 615 VAL A CA 1
ATOM 4830 C C . VAL A 1 615 ? -4.644 -25.055 6.032 1.00 89.50 615 VAL A C 1
ATOM 4832 O O . VAL A 1 615 ? -5.425 -24.105 6.028 1.00 89.50 615 VAL A O 1
ATOM 4835 N N . ASP A 1 616 ? -3.445 -24.988 6.615 1.00 80.50 616 ASP A N 1
ATOM 4836 C CA . ASP A 1 616 ? -2.899 -23.788 7.269 1.00 80.50 616 ASP A CA 1
ATOM 4837 C C . ASP A 1 616 ? -2.895 -22.574 6.328 1.00 80.50 616 ASP A C 1
ATOM 4839 O O . ASP A 1 616 ? -3.273 -21.468 6.709 1.00 80.50 616 ASP A O 1
ATOM 4843 N N . TRP A 1 617 ? -2.548 -22.778 5.051 1.00 86.19 617 TRP A N 1
ATOM 4844 C CA . TRP A 1 617 ? -2.516 -21.715 4.040 1.00 86.19 617 TRP A CA 1
ATOM 4845 C C . TRP A 1 617 ? -3.884 -21.033 3.846 1.00 86.19 617 TRP A C 1
ATOM 4847 O O . TRP A 1 617 ? -3.960 -19.907 3.344 1.00 86.19 617 TRP A O 1
ATOM 4857 N N . CYS A 1 618 ? -4.980 -21.669 4.272 1.00 85.31 618 CYS A N 1
ATOM 4858 C CA . CYS A 1 618 ? -6.324 -21.108 4.191 1.00 85.31 618 CYS A CA 1
ATOM 4859 C C . CYS A 1 618 ? -6.596 -19.987 5.214 1.00 85.31 618 CYS A C 1
ATOM 4861 O O . CYS A 1 618 ? -7.462 -19.144 4.940 1.00 85.31 618 CYS A O 1
ATOM 4863 N N . SER A 1 619 ? -5.884 -19.950 6.351 1.00 76.56 619 SER A N 1
ATOM 4864 C CA . SER A 1 619 ? -5.996 -18.900 7.382 1.00 76.56 619 SER A CA 1
ATOM 4865 C C . SER A 1 619 ? -4.961 -17.781 7.237 1.00 76.56 619 SER A C 1
ATOM 4867 O O . SER A 1 619 ? -5.240 -16.664 7.655 1.00 76.56 619 SER A O 1
ATOM 4869 N N . LEU A 1 620 ? -3.811 -18.025 6.602 1.00 73.12 620 LEU A N 1
ATOM 4870 C CA . LEU A 1 620 ? -2.733 -17.032 6.459 1.00 73.12 620 LEU A CA 1
ATOM 4871 C C . LEU A 1 620 ? -3.203 -15.722 5.795 1.00 73.12 620 LEU A C 1
ATOM 4873 O O . LEU A 1 620 ? -3.179 -14.635 6.390 1.00 73.12 620 LEU A O 1
ATOM 4877 N N . PHE A 1 621 ? -3.685 -15.834 4.558 1.00 75.81 621 PHE A N 1
ATOM 4878 C CA . PHE A 1 621 ? -4.180 -14.711 3.768 1.00 75.81 621 PHE A CA 1
ATOM 4879 C C . PHE A 1 621 ? -5.700 -14.619 3.913 1.00 75.81 621 PHE A C 1
ATOM 4881 O O . PHE A 1 621 ? -6.447 -15.151 3.092 1.00 75.81 621 PHE A O 1
ATOM 4888 N N . LEU A 1 622 ? -6.176 -13.989 4.990 1.00 77.06 622 LEU A N 1
ATOM 4889 C CA . LEU A 1 622 ? -7.607 -13.745 5.213 1.00 77.06 622 LEU A CA 1
ATOM 4890 C C . LEU A 1 622 ? -8.179 -12.712 4.228 1.00 77.06 622 LEU A C 1
ATOM 4892 O O . LEU A 1 622 ? -7.507 -11.760 3.839 1.00 77.06 622 LEU A O 1
ATOM 4896 N N . GLN A 1 623 ? -9.447 -12.897 3.863 1.00 79.75 623 GLN A N 1
ATOM 4897 C CA . GLN A 1 623 ? -10.252 -11.908 3.139 1.00 79.75 623 GLN A CA 1
ATOM 4898 C C . GLN A 1 623 ? -10.974 -10.965 4.110 1.00 79.75 623 GLN A C 1
ATOM 4900 O O . GLN A 1 623 ? -11.212 -11.331 5.260 1.00 79.75 623 GLN A O 1
ATOM 4905 N N . SER A 1 624 ? -11.371 -9.785 3.634 1.00 81.25 624 SER A N 1
ATOM 4906 C CA . SER A 1 624 ? -12.296 -8.905 4.356 1.00 81.25 624 SER A CA 1
ATOM 4907 C C . SER A 1 624 ? -13.742 -9.143 3.920 1.00 81.25 624 SER A C 1
ATOM 4909 O O . SER A 1 624 ? -13.999 -9.569 2.793 1.00 81.25 624 SER A O 1
ATOM 4911 N N . ASN A 1 625 ? -14.681 -8.826 4.809 1.00 83.50 625 ASN A N 1
ATOM 4912 C CA . ASN A 1 625 ? -16.115 -8.678 4.548 1.00 83.50 625 ASN A CA 1
ATOM 4913 C C . ASN A 1 625 ? -16.610 -7.240 4.833 1.00 83.50 625 ASN A C 1
ATOM 4915 O O . ASN A 1 625 ? -17.814 -6.980 4.835 1.00 83.50 625 ASN A O 1
ATOM 4919 N N . SER A 1 626 ? -15.695 -6.298 5.093 1.00 81.19 626 SER A N 1
ATOM 4920 C CA . SER A 1 626 ? -16.016 -4.924 5.477 1.00 81.19 626 SER A CA 1
ATOM 4921 C C . SER A 1 626 ? -16.106 -4.002 4.260 1.00 81.19 626 SER A C 1
ATOM 4923 O O . SER A 1 626 ? -15.212 -3.988 3.411 1.00 81.19 626 SER A O 1
ATOM 4925 N N . LEU A 1 627 ? -17.174 -3.199 4.182 1.00 77.44 627 LEU A N 1
ATOM 4926 C CA . LEU A 1 627 ? -17.359 -2.202 3.116 1.00 77.44 627 LEU A CA 1
ATOM 4927 C C . LEU A 1 627 ? -16.367 -1.030 3.230 1.00 77.44 627 LEU A C 1
ATOM 4929 O O . LEU A 1 627 ? -16.096 -0.367 2.234 1.00 77.44 627 LEU A O 1
ATOM 4933 N N . SER A 1 628 ? -15.766 -0.814 4.409 1.00 74.88 628 SER A N 1
ATOM 4934 C CA . SER A 1 628 ? -14.689 0.166 4.623 1.00 74.88 628 SER A CA 1
ATOM 4935 C C . SER A 1 628 ? -13.492 -0.041 3.694 1.00 74.88 628 SER A C 1
ATOM 4937 O O . SER A 1 628 ? -12.821 0.933 3.345 1.00 74.88 628 SER A O 1
ATOM 4939 N N . ASP A 1 629 ? -13.256 -1.291 3.291 1.00 76.75 629 ASP A N 1
ATOM 4940 C CA . ASP A 1 629 ? -12.010 -1.749 2.672 1.00 76.75 629 ASP A CA 1
ATOM 4941 C C . ASP A 1 629 ? -12.080 -1.760 1.139 1.00 76.75 629 ASP A C 1
ATOM 4943 O O . ASP A 1 629 ? -11.065 -2.022 0.485 1.00 76.75 629 ASP A O 1
ATOM 4947 N N . LEU A 1 630 ? -13.267 -1.474 0.588 1.00 80.19 630 LEU A N 1
ATOM 4948 C CA . LEU A 1 630 ? -13.519 -1.247 -0.832 1.00 80.19 630 LEU A CA 1
ATOM 4949 C C . LEU A 1 630 ? -12.804 0.028 -1.327 1.00 80.19 630 LEU A C 1
ATOM 4951 O O . LEU A 1 630 ? -12.493 0.929 -0.546 1.00 80.19 630 LEU A O 1
ATOM 4955 N N . ALA A 1 631 ? -12.554 0.117 -2.632 1.00 74.19 631 ALA A N 1
ATOM 4956 C CA . ALA A 1 631 ? -12.033 1.318 -3.283 1.00 74.19 631 ALA A CA 1
ATOM 4957 C C . ALA A 1 631 ? -13.179 2.234 -3.740 1.00 74.19 631 ALA A C 1
ATOM 4959 O O . ALA A 1 631 ? -14.221 1.754 -4.184 1.00 74.19 631 ALA A O 1
ATOM 4960 N N . GLU A 1 632 ? -12.985 3.551 -3.670 1.00 83.56 632 GLU A N 1
ATOM 4961 C CA . GLU A 1 632 ? -13.904 4.505 -4.305 1.00 83.56 632 GLU A CA 1
ATOM 4962 C C . GLU A 1 632 ? -13.790 4.433 -5.846 1.00 83.56 632 GLU A C 1
ATOM 4964 O O . GLU A 1 632 ? -12.722 4.078 -6.359 1.00 83.56 632 GLU A O 1
ATOM 4969 N N . PRO A 1 633 ? -14.860 4.745 -6.606 1.00 92.81 633 PRO A N 1
ATOM 4970 C CA . PRO A 1 633 ? -16.207 5.119 -6.147 1.00 92.81 633 PRO A CA 1
ATOM 4971 C C . PRO A 1 633 ? -17.077 3.918 -5.730 1.00 92.81 633 PRO A C 1
ATOM 4973 O O . PRO A 1 633 ? -18.123 4.095 -5.102 1.00 92.81 633 PRO A O 1
ATOM 4976 N N . PHE A 1 634 ? -16.656 2.688 -6.049 1.00 95.88 634 PHE A N 1
ATOM 4977 C CA . PHE A 1 634 ? -17.434 1.473 -5.786 1.00 95.88 634 PHE A CA 1
ATOM 4978 C C . PHE A 1 634 ? -17.792 1.291 -4.300 1.00 95.88 634 PHE A C 1
ATOM 4980 O O . PHE A 1 634 ? -18.876 0.811 -3.982 1.00 95.88 634 PHE A O 1
ATOM 4987 N N . LYS A 1 635 ? -16.926 1.721 -3.379 1.00 91.62 635 LYS A N 1
ATOM 4988 C CA . LYS A 1 635 ? -17.174 1.732 -1.932 1.00 91.62 635 LYS A CA 1
ATOM 4989 C C . LYS A 1 635 ? -18.394 2.565 -1.540 1.00 91.62 635 LYS A C 1
ATOM 4991 O O . LYS A 1 635 ? -19.282 2.035 -0.866 1.00 91.62 635 LYS A O 1
ATOM 4996 N N . THR A 1 636 ? -18.463 3.830 -1.956 1.00 86.75 636 THR A N 1
ATOM 4997 C CA . THR A 1 636 ? -19.631 4.697 -1.722 1.00 86.75 636 THR A CA 1
ATOM 4998 C C . THR A 1 636 ? -20.893 4.081 -2.327 1.00 86.75 636 THR A C 1
ATOM 5000 O O . THR A 1 636 ? -21.911 3.951 -1.644 1.00 86.75 636 THR A O 1
ATOM 5003 N N . ASN A 1 637 ? -20.801 3.611 -3.570 1.00 94.75 637 ASN A N 1
ATOM 5004 C CA . ASN A 1 637 ? -21.898 2.998 -4.320 1.00 94.75 637 ASN A CA 1
ATOM 5005 C C . ASN A 1 637 ? -22.462 1.732 -3.648 1.00 94.75 637 ASN A C 1
ATOM 5007 O O . ASN A 1 637 ? -23.656 1.656 -3.345 1.00 94.75 637 ASN A O 1
ATOM 5011 N N . ALA A 1 638 ? -21.600 0.762 -3.333 1.00 96.75 638 ALA A N 1
ATOM 5012 C CA . ALA A 1 638 ? -21.965 -0.460 -2.623 1.00 96.75 638 ALA A CA 1
ATOM 5013 C C . ALA A 1 638 ? -22.524 -0.161 -1.226 1.00 96.75 638 ALA A C 1
ATOM 5015 O O . ALA A 1 638 ? -23.487 -0.800 -0.803 1.00 96.75 638 ALA A O 1
ATOM 5016 N N . SER A 1 639 ? -21.980 0.841 -0.529 1.00 92.38 639 SER A N 1
ATOM 5017 C CA . SER A 1 639 ? -22.489 1.269 0.779 1.00 92.38 639 SER A CA 1
ATOM 5018 C C . SER A 1 639 ? -23.902 1.845 0.685 1.00 92.38 639 SER A C 1
ATOM 5020 O O . SER A 1 639 ? -24.756 1.453 1.479 1.00 92.38 639 SER A O 1
ATOM 5022 N N . LYS A 1 640 ? -24.190 2.709 -0.300 1.00 93.25 640 LYS A N 1
ATOM 5023 C CA . LYS A 1 640 ? -25.547 3.226 -0.556 1.00 93.25 640 LYS A CA 1
ATOM 5024 C C . LYS A 1 640 ? -26.532 2.096 -0.858 1.00 93.25 640 LYS A C 1
ATOM 5026 O O . LYS A 1 640 ? -27.539 1.969 -0.163 1.00 93.25 640 LYS A O 1
ATOM 5031 N N . PHE A 1 641 ? -26.212 1.241 -1.831 1.00 97.44 641 PHE A N 1
ATOM 5032 C CA . PHE A 1 641 ? -27.076 0.137 -2.259 1.00 97.44 641 PHE A CA 1
ATOM 5033 C C . PHE A 1 641 ? -27.376 -0.853 -1.122 1.00 97.44 641 PHE A C 1
ATOM 5035 O O . PHE A 1 641 ? -28.536 -1.161 -0.843 1.00 97.44 641 PHE A O 1
ATOM 5042 N N . ILE A 1 642 ? -26.345 -1.307 -0.404 1.00 97.19 642 ILE A N 1
ATOM 5043 C CA . ILE A 1 642 ? -26.493 -2.287 0.682 1.00 97.19 642 ILE A CA 1
ATOM 5044 C C . ILE A 1 642 ? -27.215 -1.687 1.896 1.00 97.19 642 ILE A C 1
ATOM 5046 O O . ILE A 1 642 ? -27.998 -2.391 2.537 1.00 97.19 642 ILE A O 1
ATOM 5050 N N . ASN A 1 643 ? -26.999 -0.407 2.214 1.00 91.88 643 ASN A N 1
ATOM 5051 C CA . ASN A 1 643 ? -27.717 0.247 3.310 1.00 91.88 643 ASN A CA 1
ATOM 5052 C C . ASN A 1 643 ? -29.184 0.516 2.949 1.00 91.88 643 ASN A C 1
ATOM 5054 O O . ASN A 1 643 ? -30.047 0.253 3.780 1.00 91.88 643 ASN A O 1
ATOM 5058 N N . GLY A 1 644 ? -29.490 0.934 1.715 1.00 93.44 644 GLY A N 1
ATOM 5059 C CA . GLY A 1 644 ? -30.870 1.064 1.233 1.00 93.44 644 GLY A CA 1
ATOM 5060 C C . GLY A 1 644 ? -31.644 -0.252 1.342 1.00 93.44 644 GLY A C 1
ATOM 5061 O O . GLY A 1 644 ? -32.732 -0.287 1.916 1.00 93.44 644 GLY A O 1
ATOM 5062 N N . MET A 1 645 ? -31.046 -1.360 0.886 1.00 97.19 645 MET A N 1
ATOM 5063 C CA . MET A 1 645 ? -31.626 -2.700 1.047 1.00 97.19 645 MET A CA 1
ATOM 5064 C C . MET A 1 645 ? -31.875 -3.055 2.523 1.00 97.19 645 MET A C 1
ATOM 5066 O O . MET A 1 645 ? -32.975 -3.474 2.880 1.00 97.19 645 MET A O 1
ATOM 5070 N N . LYS A 1 646 ? -30.888 -2.853 3.405 1.00 92.94 646 LYS A N 1
ATOM 5071 C CA . LYS A 1 646 ? -31.026 -3.156 4.843 1.00 92.94 646 LYS A CA 1
ATOM 5072 C C . LYS A 1 646 ? -32.089 -2.296 5.532 1.00 92.94 646 LYS A C 1
ATOM 5074 O O . LYS A 1 646 ? -32.848 -2.823 6.340 1.00 92.94 646 LYS A O 1
ATOM 5079 N N . ASN A 1 647 ? -32.185 -1.013 5.185 1.00 88.06 647 ASN A N 1
ATOM 5080 C CA . ASN A 1 647 ? -33.204 -0.099 5.711 1.00 88.06 647 ASN A CA 1
ATOM 5081 C C . ASN A 1 647 ? -34.624 -0.525 5.293 1.00 88.06 647 ASN A C 1
ATOM 5083 O O . ASN A 1 647 ? -35.555 -0.399 6.080 1.00 88.06 647 ASN A O 1
ATOM 5087 N N . ALA A 1 648 ? -34.776 -1.112 4.102 1.00 89.25 648 ALA A N 1
ATOM 5088 C CA . ALA A 1 648 ? -36.023 -1.716 3.623 1.00 89.25 648 ALA A CA 1
ATOM 5089 C C . ALA A 1 648 ? -36.357 -3.085 4.266 1.00 89.25 648 ALA A C 1
ATOM 5091 O O . ALA A 1 648 ? -37.328 -3.741 3.877 1.00 89.25 648 ALA A O 1
ATOM 5092 N N . GLY A 1 649 ? -35.549 -3.562 5.220 1.00 89.62 649 GLY A N 1
ATOM 5093 C CA . GLY A 1 649 ? -35.714 -4.870 5.859 1.00 89.62 649 GLY A CA 1
ATOM 5094 C C . GLY A 1 649 ? -35.290 -6.063 4.991 1.00 89.62 649 GLY A C 1
ATOM 5095 O O . GLY A 1 649 ? -35.690 -7.193 5.283 1.00 89.62 649 GLY A O 1
ATOM 5096 N N . ILE A 1 650 ? -34.502 -5.835 3.933 1.00 95.12 650 ILE A N 1
ATOM 5097 C CA . ILE A 1 650 ? -33.899 -6.904 3.125 1.00 95.12 650 ILE A CA 1
ATOM 5098 C C . ILE A 1 650 ? -32.705 -7.489 3.887 1.00 95.12 650 ILE A C 1
ATOM 5100 O O . ILE A 1 650 ? -31.831 -6.768 4.377 1.00 95.12 650 ILE A O 1
ATOM 5104 N N . SER A 1 651 ? -32.634 -8.816 3.951 1.00 94.62 651 SER A N 1
ATOM 5105 C CA . SER A 1 651 ? -31.531 -9.534 4.584 1.00 94.62 651 SER A CA 1
ATOM 5106 C C . SER A 1 651 ? -30.331 -9.584 3.640 1.00 94.62 651 SER A C 1
ATOM 5108 O O . SER A 1 651 ? -30.383 -10.245 2.606 1.00 94.62 651 SER A O 1
ATOM 5110 N N . VAL A 1 652 ? -29.238 -8.903 4.003 1.00 95.44 652 VAL A N 1
ATOM 5111 C CA . VAL A 1 652 ? -27.992 -8.857 3.215 1.00 95.44 652 VAL A CA 1
ATOM 5112 C C . VAL A 1 652 ? -26.799 -9.278 4.075 1.00 95.44 652 VAL A C 1
ATOM 5114 O O . VAL A 1 652 ? -26.384 -8.545 4.980 1.00 95.44 652 VAL A O 1
ATOM 5117 N N . VAL A 1 653 ? -26.231 -10.447 3.768 1.00 93.12 653 VAL A N 1
ATOM 5118 C CA . VAL A 1 653 ? -25.045 -11.027 4.423 1.00 93.12 653 VAL A CA 1
ATOM 5119 C C . VAL A 1 653 ? -23.851 -10.920 3.478 1.00 93.12 653 VAL A C 1
ATOM 5121 O O . VAL A 1 653 ? -23.932 -11.380 2.343 1.00 93.12 653 VAL A O 1
ATOM 5124 N N . ILE A 1 654 ? -22.751 -10.317 3.936 1.00 92.38 654 ILE A N 1
ATOM 5125 C CA . ILE A 1 654 ? -21.536 -10.105 3.134 1.00 92.38 654 ILE A CA 1
ATOM 5126 C C . ILE A 1 654 ? -20.502 -11.188 3.463 1.00 92.38 654 ILE A C 1
ATOM 5128 O O . ILE A 1 654 ? -20.118 -11.349 4.621 1.00 92.38 654 ILE A O 1
ATOM 5132 N N . ASN A 1 655 ? -20.028 -11.885 2.432 1.00 88.56 655 ASN A N 1
ATOM 5133 C CA . ASN A 1 655 ? -19.059 -12.981 2.518 1.00 88.56 655 ASN A CA 1
ATOM 5134 C C . ASN A 1 655 ? -17.628 -12.504 2.197 1.00 88.56 655 ASN A C 1
ATOM 5136 O O . ASN A 1 655 ? -16.671 -12.878 2.878 1.00 88.56 655 ASN A O 1
ATOM 5140 N N . THR A 1 656 ? -17.489 -11.654 1.174 1.00 89.69 656 THR A N 1
ATOM 5141 C CA . THR A 1 656 ? -16.212 -11.079 0.717 1.00 89.69 656 THR A CA 1
ATOM 5142 C C . THR A 1 656 ? -16.427 -9.629 0.288 1.00 89.69 656 THR A C 1
ATOM 5144 O O . THR A 1 656 ? -17.411 -9.331 -0.378 1.00 89.69 656 THR A O 1
ATOM 5147 N N . THR A 1 657 ? -15.480 -8.740 0.574 1.00 90.00 657 THR A N 1
ATOM 5148 C CA . THR A 1 657 ? -15.328 -7.431 -0.090 1.00 90.00 657 THR A CA 1
ATOM 5149 C C . THR A 1 657 ? -13.965 -7.358 -0.770 1.00 90.00 657 THR A C 1
ATOM 5151 O O . THR A 1 657 ? -13.858 -7.306 -1.993 1.00 90.00 657 THR A O 1
ATOM 5154 N N . TRP A 1 658 ? -12.896 -7.479 0.010 1.00 88.12 658 TRP A N 1
ATOM 5155 C CA . TRP A 1 658 ? -11.524 -7.517 -0.484 1.00 88.12 658 TRP A CA 1
ATOM 5156 C C . TRP A 1 658 ? -10.895 -8.902 -0.287 1.00 88.12 658 TRP A C 1
ATOM 5158 O O . TRP A 1 658 ? -10.985 -9.494 0.791 1.00 88.12 658 TRP A O 1
ATOM 5168 N N . ARG A 1 659 ? -10.236 -9.413 -1.333 1.00 87.81 659 ARG A N 1
ATOM 5169 C CA . ARG A 1 659 ? -9.531 -10.704 -1.352 1.00 87.81 659 ARG A CA 1
ATOM 5170 C C . ARG A 1 659 ? -8.065 -10.449 -1.726 1.00 87.81 659 ARG A C 1
ATOM 5172 O O . ARG A 1 659 ? -7.834 -9.949 -2.828 1.00 87.81 659 ARG A O 1
ATOM 5179 N N . PRO A 1 660 ? -7.077 -10.787 -0.877 1.00 82.25 660 PRO A N 1
ATOM 5180 C CA . PRO A 1 660 ? -5.665 -10.684 -1.246 1.00 82.25 660 PRO A CA 1
ATOM 5181 C C . PRO A 1 660 ? -5.344 -11.486 -2.520 1.00 82.25 660 PRO A C 1
ATOM 5183 O O . PRO A 1 660 ? -6.000 -12.497 -2.814 1.00 82.25 660 PRO A O 1
ATOM 5186 N N . SER A 1 661 ? -4.353 -11.042 -3.293 1.00 83.50 661 SER A N 1
ATOM 5187 C CA . SER A 1 661 ? -3.937 -11.728 -4.527 1.00 83.50 661 SER A CA 1
ATOM 5188 C C . SER A 1 661 ? -3.334 -13.097 -4.212 1.00 83.50 661 SER A C 1
ATOM 5190 O O . SER A 1 661 ? -3.616 -14.070 -4.899 1.00 83.50 661 SER A O 1
ATOM 5192 N N . GLU A 1 662 ? -2.626 -13.188 -3.093 1.00 84.88 662 GLU A N 1
ATOM 5193 C CA . GLU A 1 662 ? -2.039 -14.374 -2.474 1.00 84.88 662 GLU A CA 1
ATOM 5194 C C . GLU A 1 662 ? -3.121 -15.401 -2.106 1.00 84.88 662 GLU A C 1
ATOM 5196 O O . GLU A 1 662 ? -3.042 -16.570 -2.484 1.00 84.88 662 GLU A O 1
ATOM 5201 N N . ARG A 1 663 ? -4.207 -14.950 -1.453 1.00 89.69 663 ARG A N 1
ATOM 5202 C CA . ARG A 1 663 ? -5.387 -15.792 -1.180 1.00 89.69 663 ARG A CA 1
ATOM 5203 C C . ARG A 1 663 ? -6.009 -16.296 -2.481 1.00 89.69 663 ARG A C 1
ATOM 5205 O O . ARG A 1 663 ? -6.435 -17.441 -2.553 1.00 89.69 663 ARG A O 1
ATOM 5212 N N . SER A 1 664 ? -6.060 -15.443 -3.501 1.00 90.69 664 SER A N 1
ATOM 5213 C CA . SER A 1 664 ? -6.662 -15.775 -4.798 1.00 90.69 664 SER A CA 1
ATOM 5214 C C . SER A 1 664 ? -5.812 -16.776 -5.580 1.00 90.69 664 SER A C 1
ATOM 5216 O O . SER A 1 664 ? -6.364 -17.698 -6.164 1.00 90.69 664 SER A O 1
ATOM 5218 N N . TYR A 1 665 ? -4.484 -16.660 -5.515 1.00 93.69 665 TYR A N 1
ATOM 5219 C CA . TYR A 1 665 ? -3.525 -17.638 -6.027 1.00 93.69 665 TYR A CA 1
ATOM 5220 C C . TYR A 1 665 ? -3.725 -19.010 -5.360 1.00 93.69 665 TYR A C 1
ATOM 5222 O O . TYR A 1 665 ? -3.949 -20.004 -6.051 1.00 93.69 665 TYR A O 1
ATOM 5230 N N . LEU A 1 666 ? -3.758 -19.055 -4.023 1.00 95.00 666 LEU A N 1
ATOM 5231 C CA . LEU A 1 666 ? -3.976 -20.291 -3.262 1.00 95.00 666 LEU A CA 1
ATOM 5232 C C . LEU A 1 666 ? -5.347 -20.925 -3.551 1.00 95.00 666 LEU A C 1
ATOM 5234 O O . LEU A 1 666 ? -5.428 -22.137 -3.754 1.00 95.00 666 LEU A O 1
ATOM 5238 N N . MET A 1 667 ? -6.419 -20.127 -3.609 1.00 95.06 667 MET A N 1
ATOM 5239 C CA . MET A 1 667 ? -7.766 -20.592 -3.971 1.00 95.06 667 MET A CA 1
ATOM 5240 C C . MET A 1 667 ? -7.831 -21.103 -5.416 1.00 95.06 667 MET A C 1
ATOM 5242 O O . MET A 1 667 ? -8.430 -22.148 -5.656 1.00 95.06 667 MET A O 1
ATOM 5246 N N . TYR A 1 668 ? -7.207 -20.402 -6.369 1.00 95.50 668 TYR A N 1
ATOM 5247 C CA . TYR A 1 668 ? -7.204 -20.777 -7.784 1.00 95.50 668 TYR A CA 1
ATOM 5248 C C . TYR A 1 668 ? -6.480 -22.110 -7.993 1.00 95.50 668 TYR A C 1
ATOM 5250 O O . TYR A 1 668 ? -7.073 -23.058 -8.502 1.00 95.50 668 TYR A O 1
ATOM 5258 N N . TYR A 1 669 ? -5.229 -22.228 -7.539 1.00 96.94 669 TYR A N 1
ATOM 5259 C CA . TYR A 1 669 ? -4.423 -23.416 -7.825 1.00 96.94 669 TYR A CA 1
ATOM 5260 C C . TYR A 1 669 ? -4.792 -24.635 -6.973 1.00 96.94 669 TYR A C 1
ATOM 5262 O O . TYR A 1 669 ? -4.770 -25.743 -7.503 1.00 96.94 669 TYR A O 1
ATOM 5270 N N . SER A 1 670 ? -5.257 -24.471 -5.725 1.00 97.06 670 SER A N 1
ATOM 5271 C CA . SER A 1 670 ? -5.849 -25.610 -4.997 1.00 97.06 670 SER A CA 1
ATOM 5272 C C . SER A 1 670 ? -7.121 -26.126 -5.675 1.00 97.06 670 SER A C 1
ATOM 5274 O O . SER A 1 670 ? -7.309 -27.338 -5.740 1.00 97.06 670 SER A O 1
ATOM 5276 N N . THR A 1 671 ? -7.954 -25.245 -6.243 1.00 96.38 671 THR A N 1
ATOM 5277 C CA . THR A 1 671 ? -9.134 -25.646 -7.030 1.00 96.38 671 THR A CA 1
ATOM 5278 C C . THR A 1 671 ? -8.732 -26.367 -8.314 1.00 96.38 671 THR A C 1
ATOM 5280 O O . THR A 1 671 ? -9.239 -27.456 -8.576 1.00 96.38 671 THR A O 1
ATOM 5283 N N . ALA A 1 672 ? -7.786 -25.809 -9.074 1.00 95.75 672 ALA A N 1
ATOM 5284 C CA . ALA A 1 672 ? -7.322 -26.395 -10.326 1.00 95.75 672 ALA A CA 1
ATOM 5285 C C . ALA A 1 672 ? -6.692 -27.785 -10.113 1.00 95.75 672 ALA A C 1
ATOM 5287 O O . ALA A 1 672 ? -7.062 -28.736 -10.799 1.00 95.75 672 ALA A O 1
ATOM 5288 N N . ILE A 1 673 ? -5.826 -27.956 -9.102 1.00 96.56 673 ILE A N 1
ATOM 5289 C CA . ILE A 1 673 ? -5.279 -29.276 -8.733 1.00 96.56 673 ILE A CA 1
ATOM 5290 C C . ILE A 1 673 ? -6.403 -30.217 -8.269 1.00 96.56 673 ILE A C 1
ATOM 5292 O O . ILE A 1 673 ? -6.450 -31.378 -8.674 1.00 96.56 673 ILE A O 1
ATOM 5296 N N . ALA A 1 674 ? -7.331 -29.741 -7.429 1.00 95.31 674 ALA A N 1
ATOM 5297 C CA . ALA A 1 674 ? -8.413 -30.571 -6.896 1.00 95.31 674 ALA A CA 1
ATOM 5298 C C . ALA A 1 674 ? -9.369 -31.095 -7.982 1.00 95.31 674 ALA A C 1
ATOM 5300 O O . ALA A 1 674 ? -9.912 -32.191 -7.819 1.00 95.31 674 ALA A O 1
ATOM 5301 N N . ARG A 1 675 ? -9.543 -30.335 -9.070 1.00 94.50 675 ARG A N 1
ATOM 5302 C CA . ARG A 1 675 ? -10.351 -30.679 -10.252 1.00 94.50 675 ARG A CA 1
ATOM 5303 C C . ARG A 1 675 ? -9.568 -31.389 -11.367 1.00 94.50 675 ARG A C 1
ATOM 5305 O O . ARG A 1 675 ? -10.190 -31.868 -12.305 1.00 94.50 675 ARG A O 1
ATOM 5312 N N . GLY A 1 676 ? -8.239 -31.484 -11.267 1.00 94.38 676 GLY A N 1
ATOM 5313 C CA . GLY A 1 676 ? -7.378 -32.073 -12.305 1.00 94.38 676 GLY A CA 1
ATOM 5314 C C . GLY A 1 676 ? -7.063 -31.143 -13.486 1.00 94.38 676 GLY A C 1
ATOM 5315 O O . GLY A 1 676 ? -6.503 -31.592 -14.478 1.00 94.38 676 GLY A O 1
ATOM 5316 N N . GLU A 1 677 ? -7.387 -29.852 -13.376 1.00 95.00 677 GLU A N 1
ATOM 5317 C CA . GLU A 1 677 ? -7.156 -28.819 -14.398 1.00 95.00 677 GLU A CA 1
ATOM 5318 C C . GLU A 1 677 ? -5.663 -28.437 -14.529 1.00 95.00 677 GLU A C 1
ATOM 5320 O O . GLU A 1 677 ? -5.263 -27.835 -15.524 1.00 95.00 677 GLU A O 1
ATOM 5325 N N . ILE A 1 678 ? -4.828 -28.755 -13.528 1.00 95.81 678 ILE A N 1
ATOM 5326 C CA . ILE A 1 678 ? -3.373 -28.533 -13.557 1.00 95.81 678 ILE A CA 1
ATOM 5327 C C . ILE A 1 678 ? -2.621 -29.568 -12.706 1.00 95.81 678 ILE A C 1
ATOM 5329 O O . ILE A 1 678 ? -3.108 -30.010 -11.663 1.00 95.81 678 ILE A O 1
ATOM 5333 N N . ALA A 1 679 ? -1.409 -29.933 -13.131 1.00 94.19 679 ALA A N 1
ATOM 5334 C CA . ALA A 1 679 ? -0.501 -30.773 -12.354 1.00 94.19 679 ALA A CA 1
ATOM 5335 C C . ALA A 1 679 ? 0.271 -29.957 -11.296 1.00 94.19 679 ALA A C 1
ATOM 5337 O O . ALA A 1 679 ? 0.549 -28.772 -11.479 1.00 94.19 679 ALA A O 1
ATOM 5338 N N . VAL A 1 680 ? 0.627 -30.603 -10.181 1.00 95.56 680 VAL A N 1
ATOM 5339 C CA . VAL A 1 680 ? 1.219 -29.952 -8.993 1.00 95.56 680 VAL A CA 1
ATOM 5340 C C . VAL A 1 680 ? 2.596 -29.326 -9.244 1.00 95.56 680 VAL A C 1
ATOM 5342 O O . VAL A 1 680 ? 2.955 -28.352 -8.594 1.00 95.56 680 VAL A O 1
ATOM 5345 N N . ASP A 1 681 ? 3.337 -29.849 -10.219 1.00 94.44 681 ASP A N 1
ATOM 5346 C CA . ASP A 1 681 ? 4.642 -29.371 -10.691 1.00 94.44 681 ASP A CA 1
ATOM 5347 C C . ASP A 1 681 ? 4.541 -28.272 -11.767 1.00 94.44 681 ASP A C 1
ATOM 5349 O O . ASP A 1 681 ? 5.556 -27.714 -12.179 1.00 94.44 681 ASP A O 1
ATOM 5353 N N . LYS A 1 682 ? 3.327 -27.963 -12.243 1.00 96.12 682 LYS A N 1
ATOM 5354 C CA . LYS A 1 682 ? 3.061 -26.935 -13.266 1.00 96.12 682 LYS A CA 1
ATOM 5355 C C . LYS A 1 682 ? 2.417 -25.667 -12.701 1.00 96.12 682 LYS A C 1
ATOM 5357 O O . LYS A 1 682 ? 2.107 -24.752 -13.463 1.00 96.12 682 LYS A O 1
ATOM 5362 N N . VAL A 1 683 ? 2.223 -25.582 -11.383 1.00 93.62 683 VAL A N 1
ATOM 5363 C CA . VAL A 1 683 ? 1.777 -24.342 -10.736 1.00 93.62 683 VAL A CA 1
ATOM 5364 C C . VAL A 1 683 ? 2.940 -23.340 -10.696 1.00 93.62 683 VAL A C 1
ATOM 5366 O O . VAL A 1 683 ? 3.964 -23.644 -10.086 1.00 93.62 683 VAL A O 1
ATOM 5369 N N . PRO A 1 684 ? 2.818 -22.150 -11.315 1.00 88.12 684 PRO A N 1
ATOM 5370 C CA . PRO A 1 684 ? 3.873 -21.143 -11.271 1.00 88.12 684 PRO A CA 1
ATOM 5371 C C . PRO A 1 684 ? 4.015 -20.554 -9.855 1.00 88.12 684 PRO A C 1
ATOM 5373 O O . PRO A 1 684 ? 3.002 -20.379 -9.174 1.00 88.12 684 PRO A O 1
ATOM 5376 N N . PRO A 1 685 ? 5.235 -20.196 -9.414 1.00 84.56 685 PRO A N 1
ATOM 5377 C CA . PRO A 1 685 ? 5.447 -19.537 -8.127 1.00 84.56 685 PRO A CA 1
ATOM 5378 C C . PRO A 1 685 ? 4.777 -18.155 -8.087 1.00 84.56 685 PRO A C 1
ATOM 5380 O O . PRO A 1 685 ? 4.604 -17.502 -9.118 1.00 84.56 685 PRO A O 1
ATOM 5383 N N . PHE A 1 686 ? 4.432 -17.682 -6.885 1.00 80.06 686 PHE A N 1
ATOM 5384 C CA . PHE A 1 686 ? 3.753 -16.399 -6.693 1.00 80.06 686 PHE A CA 1
ATOM 5385 C C . PHE A 1 686 ? 4.460 -15.535 -5.635 1.00 80.06 686 PHE A C 1
ATOM 5387 O O . PHE A 1 686 ? 4.743 -16.037 -4.542 1.00 80.06 686 PHE A O 1
ATOM 5394 N N . PRO A 1 687 ? 4.735 -14.242 -5.908 1.00 70.25 687 PRO A N 1
ATOM 5395 C CA . PRO A 1 687 ? 5.398 -13.355 -4.955 1.00 70.25 687 PRO A CA 1
ATOM 5396 C C . PRO A 1 687 ? 4.698 -13.320 -3.591 1.00 70.25 687 PRO A C 1
ATOM 5398 O O . PRO A 1 687 ? 3.491 -13.107 -3.502 1.00 70.25 687 PRO A O 1
ATOM 5401 N N . GLY A 1 688 ? 5.466 -13.529 -2.520 1.00 69.88 688 GLY A N 1
ATOM 5402 C CA . GLY A 1 688 ? 4.953 -13.544 -1.146 1.00 69.88 688 GLY A CA 1
ATOM 5403 C C . GLY A 1 688 ? 4.272 -14.843 -0.701 1.00 69.88 688 GLY A C 1
ATOM 5404 O O . GLY A 1 688 ? 3.810 -14.901 0.436 1.00 69.88 688 GLY A O 1
ATOM 5405 N N . VAL A 1 689 ? 4.215 -15.881 -1.546 1.00 80.94 689 VAL A N 1
ATOM 5406 C CA . VAL A 1 689 ? 3.608 -17.178 -1.208 1.00 80.94 689 VAL A CA 1
ATOM 5407 C C . VAL A 1 689 ? 4.617 -18.305 -1.428 1.00 80.94 689 VAL A C 1
ATOM 5409 O O . VAL A 1 689 ? 4.643 -18.948 -2.477 1.00 80.94 689 VAL A O 1
ATOM 5412 N N . ASN A 1 690 ? 5.436 -18.555 -0.403 1.00 82.06 690 ASN A N 1
ATOM 5413 C CA . ASN A 1 690 ? 6.503 -19.564 -0.385 1.00 82.06 690 ASN A CA 1
ATOM 5414 C C . ASN A 1 690 ? 5.927 -20.991 -0.223 1.00 82.06 690 ASN A C 1
ATOM 5416 O O . ASN A 1 690 ? 6.223 -21.688 0.749 1.00 82.06 690 ASN A O 1
ATOM 5420 N N . ILE A 1 691 ? 5.030 -21.397 -1.124 1.00 89.69 691 ILE A N 1
ATOM 5421 C CA . ILE A 1 691 ? 4.340 -22.691 -1.084 1.00 89.69 691 ILE A CA 1
ATOM 5422 C C . ILE A 1 691 ? 5.032 -23.718 -1.982 1.00 89.69 691 ILE A C 1
ATOM 5424 O O . ILE A 1 691 ? 5.252 -23.478 -3.167 1.00 89.69 691 ILE A O 1
ATOM 5428 N N . ASP A 1 692 ? 5.309 -24.895 -1.429 1.00 92.62 692 ASP A N 1
ATOM 5429 C CA . ASP A 1 692 ? 5.634 -26.084 -2.212 1.00 92.62 692 ASP A CA 1
ATOM 5430 C C . ASP A 1 692 ? 4.343 -26.856 -2.521 1.00 92.62 692 ASP A C 1
ATOM 5432 O O . ASP A 1 692 ? 3.758 -27.524 -1.662 1.00 92.62 692 ASP A O 1
ATOM 5436 N N . TRP A 1 693 ? 3.890 -26.762 -3.771 1.00 96.50 693 TRP A N 1
ATOM 5437 C CA . TRP A 1 693 ? 2.757 -27.546 -4.262 1.00 96.50 693 TRP A CA 1
ATOM 5438 C C . TRP A 1 693 ? 3.101 -29.018 -4.499 1.00 96.50 693 TRP A C 1
ATOM 5440 O O . TRP A 1 693 ? 2.180 -29.825 -4.527 1.00 96.50 693 TRP A O 1
ATOM 5450 N N . THR A 1 694 ? 4.378 -29.383 -4.643 1.00 94.69 694 THR A N 1
ATOM 5451 C CA . THR A 1 694 ? 4.829 -30.737 -5.015 1.00 94.69 694 THR A CA 1
ATOM 5452 C C . THR A 1 694 ? 4.978 -31.695 -3.834 1.00 94.69 694 THR A C 1
ATOM 5454 O O . THR A 1 694 ? 5.080 -32.898 -4.061 1.00 94.69 694 THR A O 1
ATOM 5457 N N . HIS A 1 695 ? 5.003 -31.182 -2.596 1.00 94.75 695 HIS A N 1
ATOM 5458 C CA . HIS A 1 695 ? 5.328 -31.937 -1.372 1.00 94.75 695 HIS A CA 1
ATOM 5459 C C . HIS A 1 695 ? 6.679 -32.654 -1.479 1.00 94.75 695 HIS A C 1
ATOM 5461 O O . HIS A 1 695 ? 6.786 -33.860 -1.254 1.00 94.75 695 HIS A O 1
ATOM 5467 N N . LYS A 1 696 ? 7.719 -31.908 -1.863 1.00 93.06 696 LYS A N 1
ATOM 5468 C CA . LYS A 1 696 ? 9.084 -32.404 -2.110 1.00 93.06 696 LYS A CA 1
ATOM 5469 C C . LYS A 1 696 ? 9.101 -33.582 -3.100 1.00 93.06 696 LYS A C 1
ATOM 5471 O O . LYS A 1 696 ? 9.858 -34.532 -2.935 1.00 93.06 696 LYS A O 1
ATOM 5476 N N . GLY A 1 697 ? 8.221 -33.531 -4.103 1.00 90.94 697 GLY A N 1
ATOM 5477 C CA . GLY A 1 697 ? 7.995 -34.592 -5.091 1.00 90.94 697 GLY A CA 1
ATOM 5478 C C . GLY A 1 697 ? 6.897 -35.614 -4.745 1.00 90.94 697 GLY A C 1
ATOM 5479 O O . GLY A 1 697 ? 6.495 -36.374 -5.628 1.00 90.94 697 GLY A O 1
ATOM 5480 N N . ASN A 1 698 ? 6.351 -35.638 -3.521 1.00 95.00 698 ASN A N 1
ATOM 5481 C CA . ASN A 1 698 ? 5.251 -36.539 -3.151 1.00 95.00 698 ASN A CA 1
ATOM 5482 C C . ASN A 1 698 ? 3.903 -36.082 -3.746 1.00 95.00 698 ASN A C 1
ATOM 5484 O O . ASN A 1 698 ? 3.048 -35.487 -3.084 1.00 95.00 698 ASN A O 1
ATOM 5488 N N . LYS A 1 699 ? 3.688 -36.439 -5.016 1.00 94.00 699 LYS A N 1
ATOM 5489 C CA . LYS A 1 699 ? 2.476 -36.148 -5.799 1.00 94.00 699 LYS A CA 1
ATOM 5490 C C . LYS A 1 699 ? 1.168 -36.581 -5.113 1.00 94.00 699 LYS A C 1
ATOM 5492 O O . LYS A 1 699 ? 0.146 -35.921 -5.302 1.00 94.00 699 LYS A O 1
ATOM 5497 N N . THR A 1 700 ? 1.181 -37.649 -4.313 1.00 94.31 700 THR A N 1
ATOM 5498 C CA . THR A 1 700 ? -0.013 -38.157 -3.613 1.00 94.31 700 THR A CA 1
ATOM 5499 C C . THR A 1 700 ? -0.430 -37.226 -2.476 1.00 94.31 700 THR A C 1
ATOM 5501 O O . THR A 1 700 ? -1.573 -36.758 -2.453 1.00 94.31 700 THR A O 1
ATOM 5504 N N . GLU A 1 701 ? 0.495 -36.886 -1.575 1.00 96.25 701 GLU A N 1
ATOM 5505 C CA . GLU A 1 701 ? 0.226 -35.949 -0.474 1.00 96.25 701 GLU A CA 1
ATOM 5506 C C . GLU A 1 701 ? -0.019 -34.520 -0.984 1.00 96.25 701 GLU A C 1
ATOM 5508 O O . GLU A 1 701 ? -0.900 -33.827 -0.474 1.00 96.25 701 GLU A O 1
ATOM 5513 N N . ALA A 1 702 ? 0.641 -34.118 -2.073 1.00 95.69 702 ALA A N 1
ATOM 5514 C CA . ALA A 1 702 ? 0.379 -32.863 -2.774 1.00 95.69 702 ALA A CA 1
ATOM 5515 C C . ALA A 1 702 ? -1.079 -32.717 -3.245 1.00 95.69 702 ALA A C 1
ATOM 5517 O O . ALA A 1 702 ? -1.746 -31.725 -2.930 1.00 95.69 702 ALA A O 1
ATOM 5518 N N . ILE A 1 703 ? -1.605 -33.711 -3.970 1.00 96.69 703 ILE A N 1
ATOM 5519 C CA . ILE A 1 703 ? -2.990 -33.695 -4.473 1.00 96.69 703 ILE A CA 1
ATOM 5520 C C . ILE A 1 703 ? -3.991 -33.760 -3.309 1.00 96.69 703 ILE A C 1
ATOM 5522 O O . ILE A 1 703 ? -5.005 -33.056 -3.322 1.00 96.69 703 ILE A O 1
ATOM 5526 N N . LYS A 1 704 ? -3.706 -34.567 -2.282 1.00 97.50 704 LYS A N 1
ATOM 5527 C CA . LYS A 1 704 ? -4.505 -34.690 -1.051 1.00 97.50 704 LYS A CA 1
ATOM 5528 C C . LYS A 1 704 ? -4.590 -33.359 -0.291 1.00 97.50 704 LYS A C 1
ATOM 5530 O O . LYS A 1 704 ? -5.692 -32.921 0.041 1.00 97.50 704 LYS A O 1
ATOM 5535 N N . SER A 1 705 ? -3.467 -32.671 -0.097 1.00 96.69 705 SER A N 1
ATOM 5536 C CA . SER A 1 705 ? -3.403 -31.362 0.566 1.00 96.69 705 SER A CA 1
ATOM 5537 C C . SER A 1 705 ? -4.062 -30.248 -0.243 1.00 96.69 705 SER A C 1
ATOM 5539 O O . SER A 1 705 ? -4.823 -29.460 0.320 1.00 96.69 705 SER A O 1
ATOM 5541 N N . ALA A 1 706 ? -3.882 -30.217 -1.566 1.00 96.94 706 ALA A N 1
ATOM 5542 C CA . ALA A 1 706 ? -4.594 -29.276 -2.431 1.00 96.94 706 ALA A CA 1
ATOM 5543 C C . ALA A 1 706 ? -6.121 -29.495 -2.387 1.00 96.94 706 ALA A C 1
ATOM 5545 O O . ALA A 1 706 ? -6.880 -28.535 -2.240 1.00 96.94 706 ALA A O 1
ATOM 5546 N N . LYS A 1 707 ? -6.589 -30.753 -2.404 1.00 96.44 707 LYS A N 1
ATOM 5547 C CA . LYS A 1 707 ? -8.012 -31.097 -2.207 1.00 96.44 707 LYS A CA 1
ATOM 5548 C C . LYS A 1 707 ? -8.525 -30.684 -0.823 1.00 96.44 707 LYS A C 1
ATOM 5550 O O . LYS A 1 707 ? -9.648 -30.185 -0.721 1.00 96.44 707 LYS A O 1
ATOM 5555 N N . ALA A 1 708 ? -7.714 -30.824 0.227 1.00 96.81 708 ALA A N 1
ATOM 5556 C CA . ALA A 1 708 ? -8.055 -30.358 1.571 1.00 96.81 708 ALA A CA 1
ATOM 5557 C C . ALA A 1 708 ? -8.172 -28.822 1.645 1.00 96.81 708 ALA A C 1
ATOM 5559 O O . ALA A 1 708 ? -9.132 -28.320 2.230 1.00 96.81 708 ALA A O 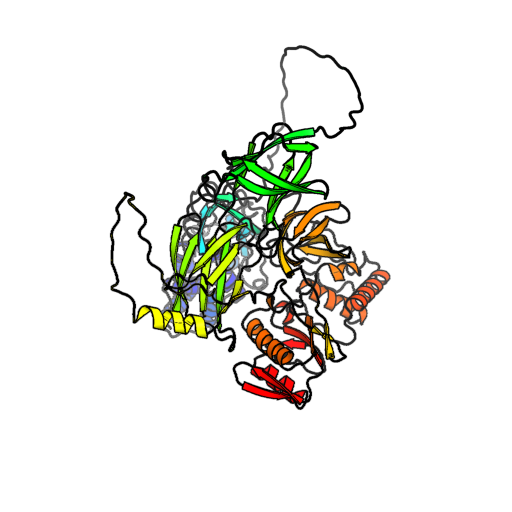1
ATOM 5560 N N . MET A 1 709 ? -7.271 -28.075 0.995 1.00 96.69 709 MET A N 1
ATOM 5561 C CA . MET A 1 709 ? -7.356 -26.612 0.864 1.00 96.69 709 MET A CA 1
ATOM 5562 C C . MET A 1 709 ? -8.615 -26.177 0.105 1.00 96.69 709 MET A C 1
ATOM 5564 O O . MET A 1 709 ? -9.379 -25.356 0.608 1.00 96.69 709 MET A O 1
ATOM 5568 N N . TYR A 1 710 ? -8.887 -26.768 -1.063 1.00 95.44 710 TYR A N 1
ATOM 5569 C CA . TYR A 1 710 ? -10.101 -26.509 -1.850 1.00 95.44 710 TYR A CA 1
ATOM 5570 C C . TYR A 1 710 ? -11.382 -26.750 -1.029 1.00 95.44 710 TYR A C 1
ATOM 5572 O O . TYR A 1 710 ? -12.270 -25.891 -0.994 1.00 95.44 710 TYR A O 1
ATOM 5580 N N . LYS A 1 711 ? -11.448 -27.863 -0.279 1.00 94.56 711 LYS A N 1
ATOM 5581 C CA . LYS A 1 711 ? -12.555 -28.157 0.650 1.00 94.56 711 LYS A CA 1
ATOM 5582 C C . LYS A 1 711 ? -12.645 -27.122 1.780 1.00 94.56 711 LYS A C 1
ATOM 5584 O O . LYS A 1 711 ? -13.742 -26.673 2.096 1.00 94.56 711 LYS A O 1
ATOM 5589 N N . LYS A 1 712 ? -11.513 -26.709 2.364 1.00 93.44 712 LYS A N 1
ATOM 5590 C CA . LYS A 1 712 ? -11.437 -25.712 3.451 1.00 93.44 712 LYS A CA 1
ATOM 5591 C C . LYS A 1 712 ? -11.815 -24.295 2.999 1.00 93.44 712 LYS A C 1
ATOM 5593 O O . LYS A 1 712 ? -12.351 -23.541 3.807 1.00 93.44 712 LYS A O 1
ATOM 5598 N N . TYR A 1 713 ? -11.582 -23.941 1.733 1.00 90.31 713 TYR A N 1
ATOM 5599 C CA . TYR A 1 713 ? -12.041 -22.681 1.137 1.00 90.31 713 TYR A CA 1
ATOM 5600 C C . TYR A 1 713 ? -13.533 -22.682 0.752 1.00 90.31 713 TYR A C 1
ATOM 5602 O O . TYR A 1 713 ? -14.082 -21.607 0.528 1.00 90.31 713 TYR A O 1
ATOM 5610 N N . GLY A 1 714 ? -14.195 -23.845 0.678 1.00 89.19 714 GLY A N 1
ATOM 5611 C CA . GLY A 1 714 ? -15.642 -23.944 0.428 1.00 89.19 714 GLY A CA 1
ATOM 5612 C C . GLY A 1 714 ? -16.092 -23.557 -0.989 1.00 89.19 714 GLY A C 1
ATOM 5613 O O . GLY A 1 714 ? -17.247 -23.194 -1.179 1.00 89.19 714 GLY A O 1
ATOM 5614 N N . ILE A 1 715 ? -15.190 -23.618 -1.975 1.00 83.69 715 ILE A N 1
ATOM 5615 C CA . ILE A 1 715 ? -15.380 -23.055 -3.329 1.00 83.69 715 ILE A CA 1
ATOM 5616 C C . ILE A 1 715 ? -16.458 -23.796 -4.140 1.00 83.69 715 ILE A C 1
ATOM 5618 O O . ILE A 1 715 ? -17.209 -23.182 -4.896 1.00 83.69 715 ILE A O 1
ATOM 5622 N N . GLY A 1 716 ? -16.548 -25.121 -3.992 1.00 83.88 716 GLY A N 1
ATOM 5623 C CA . GLY A 1 716 ? -17.529 -25.937 -4.709 1.00 83.88 716 GLY A CA 1
ATOM 5624 C C . GLY A 1 716 ? -17.422 -25.805 -6.236 1.00 83.88 716 GLY A C 1
ATOM 5625 O O . GLY A 1 716 ? -16.328 -25.808 -6.807 1.00 83.88 716 GLY A O 1
ATOM 5626 N N . LYS A 1 717 ? -18.574 -25.698 -6.912 1.00 82.62 717 LYS A N 1
ATOM 5627 C CA . LYS A 1 717 ? -18.653 -25.579 -8.380 1.00 82.62 717 LYS A CA 1
ATOM 5628 C C . LYS A 1 717 ? -18.413 -24.154 -8.911 1.00 82.62 717 LYS A C 1
ATOM 5630 O O . LYS A 1 717 ? -18.358 -23.990 -10.126 1.00 82.62 717 LYS A O 1
ATOM 5635 N N . ASN A 1 718 ? -18.258 -23.146 -8.050 1.00 81.94 718 ASN A N 1
ATOM 5636 C CA . ASN A 1 718 ? -18.085 -21.756 -8.483 1.00 81.94 718 ASN A CA 1
ATOM 5637 C C . ASN A 1 718 ? -16.766 -21.561 -9.267 1.00 81.94 718 ASN A C 1
ATOM 5639 O O . ASN A 1 718 ? -15.803 -22.319 -9.070 1.00 81.94 718 ASN A O 1
ATOM 5643 N N . PRO A 1 719 ? -16.691 -20.557 -10.159 1.00 82.94 719 PRO A N 1
ATOM 5644 C CA . PRO A 1 719 ? -15.430 -20.141 -10.760 1.00 82.94 719 PRO A CA 1
ATOM 5645 C C . PRO A 1 719 ? -14.494 -19.525 -9.708 1.00 82.94 719 PRO A C 1
ATOM 5647 O O . PRO A 1 719 ? -14.926 -19.034 -8.667 1.00 82.94 719 PRO A O 1
ATOM 5650 N N . VAL A 1 720 ? -13.193 -19.503 -10.002 1.00 84.44 720 VAL A N 1
ATOM 5651 C CA . VAL A 1 720 ? -12.206 -18.734 -9.232 1.00 84.44 720 VAL A CA 1
ATOM 5652 C C . VAL A 1 720 ? -11.428 -17.859 -10.205 1.00 84.44 720 VAL A C 1
ATOM 5654 O O . VAL A 1 720 ? -10.840 -18.356 -11.163 1.00 84.44 720 VAL A O 1
ATOM 5657 N N . GLY A 1 721 ? -11.427 -16.546 -9.979 1.00 81.12 721 GLY A N 1
ATOM 5658 C CA . GLY A 1 721 ? -10.629 -15.621 -10.783 1.00 81.12 721 GLY A CA 1
ATOM 5659 C C . GLY A 1 721 ? -9.128 -15.815 -10.548 1.00 81.12 721 GLY A C 1
ATOM 5660 O O . GLY A 1 721 ? -8.698 -15.992 -9.407 1.00 81.12 721 GLY A O 1
ATOM 5661 N N . LYS A 1 722 ? -8.328 -15.737 -11.619 1.00 82.62 722 LYS A N 1
ATOM 5662 C CA . LYS A 1 722 ? -6.858 -15.725 -11.530 1.00 82.62 722 LYS A CA 1
ATOM 5663 C C . LYS A 1 722 ? -6.375 -14.581 -10.612 1.00 82.62 722 LYS A C 1
ATOM 5665 O O . LYS A 1 722 ? -7.008 -13.517 -10.585 1.00 82.62 722 LYS A O 1
ATOM 5670 N N . PRO A 1 723 ? -5.272 -14.768 -9.861 1.00 79.81 723 PRO A N 1
ATOM 5671 C CA . PRO A 1 723 ? -4.748 -13.743 -8.958 1.00 79.81 723 PRO A CA 1
ATOM 5672 C C . PRO A 1 723 ? -4.420 -12.440 -9.703 1.00 79.81 723 PRO A C 1
ATOM 5674 O O . PRO A 1 723 ? -3.853 -12.461 -10.791 1.00 79.81 723 PRO A O 1
ATOM 5677 N N . GLY A 1 724 ? -4.817 -11.299 -9.133 1.00 74.44 724 GLY A N 1
ATOM 5678 C CA . GLY A 1 724 ? -4.675 -9.967 -9.740 1.00 74.44 724 GLY A CA 1
ATOM 5679 C C . GLY A 1 724 ? -5.722 -9.637 -10.817 1.00 74.44 724 GLY A C 1
ATOM 5680 O O . GLY A 1 724 ? -5.959 -8.461 -11.112 1.00 74.44 724 GLY A O 1
ATOM 5681 N N . SER A 1 725 ? -6.400 -10.642 -11.382 1.00 80.88 725 SER A N 1
ATOM 5682 C CA . SER A 1 725 ? -7.461 -10.449 -12.379 1.00 80.88 725 SER A CA 1
ATOM 5683 C C . SER A 1 725 ? -8.834 -10.165 -11.758 1.00 80.88 725 SER A C 1
ATOM 5685 O O . SER A 1 725 ? -9.647 -9.495 -12.394 1.00 80.88 725 SER A O 1
ATOM 5687 N N . SER A 1 726 ? -9.102 -10.647 -10.537 1.00 85.19 726 SER A N 1
ATOM 5688 C CA . SER A 1 726 ? -10.411 -10.509 -9.879 1.00 85.19 726 SER A CA 1
ATOM 5689 C C . SER A 1 726 ? -10.643 -9.104 -9.318 1.00 85.19 726 SER A C 1
ATOM 5691 O O . SER A 1 726 ? -9.776 -8.521 -8.659 1.00 85.19 726 SER A O 1
ATOM 5693 N N . ASN A 1 727 ? -11.864 -8.587 -9.468 1.00 90.44 727 ASN A N 1
ATOM 5694 C CA . ASN A 1 727 ? -12.256 -7.306 -8.882 1.00 90.44 727 ASN A CA 1
ATOM 5695 C C . ASN A 1 727 ? -12.235 -7.293 -7.341 1.00 90.44 727 ASN A C 1
ATOM 5697 O O . ASN A 1 727 ? -12.082 -6.221 -6.753 1.00 90.44 727 ASN A O 1
ATOM 5701 N N . HIS A 1 728 ? -12.239 -8.450 -6.664 1.00 91.25 728 HIS A N 1
ATOM 5702 C CA . HIS A 1 728 ? -11.946 -8.502 -5.226 1.00 91.25 728 HIS A CA 1
ATOM 5703 C C . HIS A 1 728 ? -10.495 -8.166 -4.876 1.00 91.25 728 HIS A C 1
ATOM 5705 O O . HIS A 1 728 ? -10.261 -7.639 -3.790 1.00 91.25 728 HIS A O 1
ATOM 5711 N N . ASN A 1 729 ? -9.524 -8.432 -5.758 1.00 88.12 729 ASN A N 1
ATOM 5712 C CA . ASN A 1 729 ? -8.137 -8.001 -5.540 1.00 88.12 729 ASN A CA 1
ATOM 5713 C C . ASN A 1 729 ? -8.052 -6.473 -5.623 1.00 88.12 729 ASN A C 1
ATOM 5715 O O . ASN A 1 729 ? -7.406 -5.830 -4.800 1.00 88.12 729 ASN A O 1
ATOM 5719 N N . ARG A 1 730 ? -8.807 -5.899 -6.567 1.00 86.94 730 ARG A N 1
ATOM 5720 C CA . ARG A 1 730 ? -8.919 -4.457 -6.834 1.00 86.94 730 ARG A CA 1
ATOM 5721 C C . ARG A 1 730 ? -9.878 -3.712 -5.900 1.00 86.94 730 ARG A C 1
ATOM 5723 O O . ARG A 1 730 ? -10.109 -2.527 -6.114 1.00 86.94 730 ARG A O 1
ATOM 5730 N N . LYS A 1 731 ? -10.441 -4.384 -4.885 1.00 90.56 731 LYS A N 1
ATOM 5731 C CA . LYS A 1 731 ? -11.381 -3.799 -3.907 1.00 90.56 731 LYS A CA 1
ATOM 5732 C C . LYS A 1 731 ? -12.666 -3.221 -4.540 1.00 90.56 731 LYS A C 1
ATOM 5734 O O . LYS A 1 731 ? -13.271 -2.305 -3.989 1.00 90.56 731 LYS A O 1
ATOM 5739 N N . LYS A 1 732 ? -13.084 -3.764 -5.688 1.00 95.56 732 LYS A N 1
ATOM 5740 C CA . LYS A 1 732 ? -14.201 -3.305 -6.541 1.00 95.56 732 LYS A CA 1
ATOM 5741 C C . LYS A 1 732 ? -15.325 -4.351 -6.671 1.00 95.56 732 LYS A C 1
ATOM 5743 O O . LYS A 1 732 ? -16.019 -4.396 -7.685 1.00 95.56 732 LYS A O 1
ATOM 5748 N N . ALA A 1 733 ? -15.476 -5.226 -5.671 1.00 96.00 733 ALA A N 1
ATOM 5749 C CA . ALA A 1 733 ? -16.499 -6.272 -5.648 1.00 96.00 733 ALA A CA 1
ATOM 5750 C C . ALA A 1 733 ? -16.996 -6.621 -4.233 1.00 96.00 733 ALA A C 1
ATOM 5752 O O . ALA A 1 733 ? -16.294 -6.403 -3.248 1.00 96.00 733 ALA A O 1
ATOM 5753 N N . VAL A 1 734 ? -18.194 -7.200 -4.140 1.00 96.94 734 VAL A N 1
ATOM 5754 C CA . VAL A 1 734 ? -18.821 -7.743 -2.929 1.00 96.94 734 VAL A CA 1
ATOM 5755 C C . VAL A 1 734 ? -19.452 -9.099 -3.258 1.00 96.94 734 VAL A C 1
ATOM 5757 O O . VAL A 1 734 ? -20.339 -9.178 -4.103 1.00 96.94 734 VAL A O 1
ATOM 5760 N N . ASP A 1 735 ? -19.044 -10.151 -2.548 1.00 94.75 735 ASP A N 1
ATOM 5761 C CA . ASP A 1 735 ? -19.784 -11.413 -2.514 1.00 94.75 735 ASP A CA 1
ATOM 5762 C C . ASP A 1 735 ? -20.826 -11.299 -1.401 1.00 94.75 735 ASP A C 1
ATOM 5764 O O . ASP A 1 735 ? -20.457 -11.140 -0.230 1.00 94.75 735 ASP A O 1
ATOM 5768 N N . MET A 1 736 ? -22.114 -11.388 -1.723 1.00 95.44 736 MET A N 1
ATOM 5769 C CA . MET A 1 736 ? -23.189 -11.276 -0.735 1.00 95.44 736 MET A CA 1
ATOM 5770 C C . MET A 1 736 ? -24.390 -12.176 -1.024 1.00 95.44 736 MET A C 1
ATOM 5772 O O . MET A 1 736 ? -24.827 -12.336 -2.162 1.00 95.44 736 MET A O 1
ATOM 5776 N N . ARG A 1 737 ? -24.968 -12.734 0.046 1.00 94.69 737 ARG A N 1
ATOM 5777 C CA . ARG A 1 737 ? -26.262 -13.424 0.020 1.00 94.69 737 ARG A CA 1
ATOM 5778 C C . ARG A 1 737 ? -27.364 -12.419 0.346 1.00 94.69 737 ARG A C 1
ATOM 5780 O O . ARG A 1 737 ? -27.313 -11.767 1.388 1.00 94.69 737 ARG A O 1
ATOM 5787 N N . ILE A 1 738 ? -28.363 -12.340 -0.529 1.00 96.38 738 ILE A N 1
ATOM 5788 C CA . ILE A 1 738 ? -29.518 -11.443 -0.413 1.00 96.38 738 ILE A CA 1
ATOM 5789 C C . ILE A 1 738 ? -30.793 -12.292 -0.307 1.00 96.38 738 ILE A C 1
ATOM 5791 O O . ILE A 1 738 ? -30.983 -13.226 -1.085 1.00 96.38 738 ILE A O 1
ATOM 5795 N N . SER A 1 739 ? -31.664 -11.996 0.657 1.00 95.12 739 SER A N 1
ATOM 5796 C CA . SER A 1 739 ? -32.956 -12.671 0.859 1.00 95.12 739 SER A CA 1
ATOM 5797 C C . SER A 1 739 ? -33.991 -11.732 1.496 1.00 95.12 739 SER A C 1
ATOM 5799 O O . SER A 1 739 ? -33.654 -10.628 1.914 1.00 95.12 739 SER A O 1
ATOM 5801 N N . ASN A 1 740 ? -35.265 -12.147 1.557 1.00 95.31 740 ASN A N 1
ATOM 5802 C CA . ASN A 1 740 ? -36.381 -11.323 2.058 1.00 95.31 740 ASN A CA 1
ATOM 5803 C C . ASN A 1 740 ? -36.572 -9.991 1.291 1.00 95.31 740 ASN A C 1
ATOM 5805 O O . ASN A 1 740 ? -36.827 -8.948 1.891 1.00 95.31 740 ASN A O 1
ATOM 5809 N N . TYR A 1 741 ? -36.402 -10.017 -0.037 1.00 96.38 741 TYR A N 1
ATOM 5810 C CA . TYR A 1 741 ? -36.460 -8.818 -0.884 1.00 96.38 741 TYR A CA 1
ATOM 5811 C C . TYR A 1 741 ? -37.811 -8.571 -1.573 1.00 96.38 741 TYR A C 1
ATOM 5813 O O . TYR A 1 741 ? -38.115 -7.427 -1.896 1.00 96.38 741 TYR A O 1
ATOM 5821 N N . ILE A 1 742 ? -38.627 -9.607 -1.797 1.00 96.31 742 ILE A N 1
ATOM 5822 C CA . ILE A 1 742 ? -39.913 -9.479 -2.500 1.00 96.31 742 ILE A CA 1
ATOM 5823 C C . ILE A 1 742 ? -40.857 -8.546 -1.727 1.00 96.31 742 ILE A C 1
ATOM 5825 O O . ILE A 1 742 ? -41.024 -8.667 -0.514 1.00 96.31 742 ILE A O 1
ATOM 5829 N N . GLY A 1 743 ? -41.466 -7.599 -2.440 1.00 92.75 743 GLY A N 1
ATOM 5830 C CA . GLY A 1 743 ? -42.427 -6.633 -1.912 1.00 92.75 743 GLY A CA 1
ATOM 5831 C C . GLY A 1 743 ? -41.815 -5.452 -1.152 1.00 92.75 743 GLY A C 1
ATOM 5832 O O . GLY A 1 743 ? -42.542 -4.505 -0.855 1.00 92.75 743 GLY A O 1
ATOM 5833 N N . LYS A 1 744 ? -40.507 -5.465 -0.856 1.00 95.75 744 LYS A N 1
ATOM 5834 C CA . LYS A 1 744 ? -39.832 -4.381 -0.124 1.00 95.75 744 LYS A CA 1
ATOM 5835 C C . LYS A 1 744 ? -39.668 -3.136 -0.996 1.00 95.75 744 LYS A C 1
ATOM 5837 O O . LYS A 1 744 ? -39.410 -3.245 -2.192 1.00 95.75 744 LYS A O 1
ATOM 5842 N N . VAL A 1 745 ? -39.775 -1.955 -0.390 1.00 96.25 745 VAL A N 1
ATOM 5843 C CA . VAL A 1 745 ? -39.488 -0.667 -1.042 1.00 96.25 745 VAL A CA 1
ATOM 5844 C C . VAL A 1 745 ? -38.123 -0.185 -0.572 1.00 96.25 745 VAL A C 1
ATOM 5846 O O . VAL A 1 745 ? -37.929 0.045 0.619 1.00 96.25 745 VAL A O 1
ATOM 5849 N N . VAL A 1 746 ? -37.173 -0.070 -1.497 1.00 93.75 746 VAL A N 1
ATOM 5850 C CA . VAL A 1 746 ? -35.809 0.395 -1.230 1.00 93.75 746 VAL A CA 1
ATOM 5851 C C . VAL A 1 746 ? -35.701 1.866 -1.603 1.00 93.75 746 VAL A C 1
ATOM 5853 O O . VAL A 1 746 ? -35.910 2.216 -2.762 1.00 93.75 746 VAL A O 1
ATOM 5856 N N . THR A 1 747 ? -35.342 2.705 -0.629 1.00 90.38 747 THR A N 1
ATOM 5857 C CA . THR A 1 747 ? -35.115 4.143 -0.825 1.00 90.38 747 THR A CA 1
ATOM 5858 C C . THR A 1 747 ? -33.623 4.467 -0.770 1.00 90.38 747 THR A C 1
ATOM 5860 O O . THR A 1 747 ? -32.958 4.147 0.219 1.00 90.38 747 THR A O 1
ATOM 5863 N N . ILE A 1 748 ? -33.087 5.100 -1.817 1.00 91.00 748 ILE A N 1
ATOM 5864 C CA . ILE A 1 748 ? -31.684 5.537 -1.920 1.00 91.00 748 ILE A CA 1
ATOM 5865 C C . ILE A 1 748 ? -31.660 6.925 -2.574 1.00 91.00 748 ILE A C 1
ATOM 5867 O O . ILE A 1 748 ? -32.303 7.142 -3.594 1.00 91.00 748 ILE A O 1
ATOM 5871 N N . ASP A 1 749 ? -30.927 7.874 -1.982 1.00 87.69 749 ASP A N 1
ATOM 5872 C CA . ASP A 1 749 ? -30.802 9.263 -2.470 1.00 87.69 749 ASP A CA 1
ATOM 5873 C C . ASP A 1 749 ? -32.150 9.984 -2.734 1.00 87.69 749 ASP A C 1
ATOM 5875 O O . ASP A 1 749 ? -32.230 10.904 -3.541 1.00 87.69 749 ASP A O 1
ATOM 5879 N N . GLY A 1 750 ? -33.214 9.574 -2.031 1.00 85.44 750 GLY A N 1
ATOM 5880 C CA . GLY A 1 750 ? -34.580 10.104 -2.156 1.00 85.44 750 GLY A CA 1
ATOM 5881 C C . GLY A 1 750 ? -35.491 9.307 -3.099 1.00 85.44 750 GLY A C 1
ATOM 5882 O O . GLY A 1 750 ? -36.706 9.299 -2.910 1.00 85.44 750 GLY A O 1
ATOM 5883 N N . GLU A 1 751 ? -34.931 8.567 -4.055 1.00 88.44 751 GLU A N 1
ATOM 5884 C CA . GLU A 1 751 ? -35.699 7.722 -4.973 1.00 88.44 751 GLU A CA 1
ATOM 5885 C C . GLU A 1 751 ? -36.110 6.407 -4.299 1.00 88.44 751 GLU A C 1
ATOM 5887 O O . GLU A 1 751 ? -35.314 5.806 -3.578 1.00 88.44 751 GLU A O 1
ATOM 5892 N N . SER A 1 752 ? -37.347 5.949 -4.527 1.00 93.69 752 SER A N 1
ATOM 5893 C CA . SER A 1 752 ? -37.913 4.748 -3.892 1.00 93.69 752 SER A CA 1
ATOM 5894 C C . SER A 1 752 ? -38.415 3.740 -4.926 1.00 93.69 752 SER A C 1
ATOM 5896 O O . SER A 1 752 ? -39.314 4.046 -5.704 1.00 93.69 752 SER A O 1
ATOM 5898 N N . ILE A 1 753 ? -37.870 2.519 -4.909 1.00 95.62 753 ILE A N 1
ATOM 5899 C CA . ILE A 1 753 ? -38.196 1.445 -5.862 1.00 95.62 753 ILE A CA 1
ATOM 5900 C C . ILE A 1 753 ? -38.731 0.215 -5.119 1.00 95.62 753 ILE A C 1
ATOM 5902 O O . ILE A 1 753 ? -38.099 -0.296 -4.192 1.00 95.62 753 ILE A O 1
ATOM 5906 N N . LYS A 1 754 ? -39.894 -0.296 -5.547 1.00 96.75 754 LYS A N 1
ATOM 5907 C CA . LYS A 1 754 ? -40.479 -1.548 -5.041 1.00 96.75 754 LYS A CA 1
ATOM 5908 C C . LYS A 1 754 ? -39.848 -2.750 -5.744 1.00 96.75 754 LYS A C 1
ATOM 5910 O O . LYS A 1 754 ? -39.970 -2.900 -6.956 1.00 96.75 754 LYS A O 1
ATOM 5915 N N . ILE A 1 755 ? -39.216 -3.631 -4.978 1.00 97.81 755 ILE A N 1
ATOM 5916 C CA . ILE A 1 755 ? -38.590 -4.852 -5.485 1.00 97.81 755 ILE A CA 1
ATOM 5917 C C . ILE A 1 755 ? -39.659 -5.938 -5.648 1.00 97.81 755 ILE A C 1
ATOM 5919 O O . ILE A 1 755 ? -40.173 -6.478 -4.668 1.00 97.81 755 ILE A O 1
ATOM 5923 N N . THR A 1 756 ? -39.999 -6.281 -6.887 1.00 96.50 756 THR A N 1
ATOM 5924 C CA . THR A 1 756 ? -40.979 -7.338 -7.208 1.00 96.50 756 THR A CA 1
ATOM 5925 C C . THR A 1 756 ? -40.320 -8.655 -7.607 1.00 96.50 756 THR A C 1
ATOM 5927 O O . THR A 1 756 ? -40.947 -9.705 -7.523 1.00 96.50 756 THR A O 1
ATOM 5930 N N . SER A 1 757 ? -39.052 -8.621 -8.024 1.00 96.81 757 SER A N 1
ATOM 5931 C CA . SER A 1 757 ? -38.308 -9.779 -8.531 1.00 96.81 757 SER A CA 1
ATOM 5932 C C . SER A 1 757 ? -36.793 -9.598 -8.388 1.00 96.81 757 SER A C 1
ATOM 5934 O O . SER A 1 757 ? -36.299 -8.487 -8.171 1.00 96.81 757 SER A O 1
ATOM 5936 N N . TRP A 1 758 ? -36.028 -10.677 -8.590 1.00 95.94 758 TRP A N 1
ATOM 5937 C CA . TRP A 1 758 ? -34.565 -10.591 -8.676 1.00 95.94 758 TRP A CA 1
ATOM 5938 C C . TRP A 1 758 ? -34.102 -9.627 -9.780 1.00 95.94 758 TRP A C 1
ATOM 5940 O O . TRP A 1 758 ? -33.162 -8.869 -9.564 1.00 95.94 758 TRP A O 1
ATOM 5950 N N . ALA A 1 759 ? -34.806 -9.583 -10.918 1.00 96.44 759 ALA A N 1
ATOM 5951 C CA . ALA A 1 759 ? -34.512 -8.653 -12.008 1.00 96.44 759 ALA A CA 1
ATOM 5952 C C . ALA A 1 759 ? -34.617 -7.183 -11.561 1.00 96.44 759 ALA A C 1
ATOM 5954 O O . ALA A 1 759 ? -33.707 -6.401 -11.822 1.00 96.44 759 ALA A O 1
ATOM 5955 N N . THR A 1 760 ? -35.661 -6.810 -10.810 1.00 97.12 760 THR A N 1
ATOM 5956 C CA . THR A 1 760 ? -35.767 -5.438 -10.269 1.00 97.12 760 THR A CA 1
ATOM 5957 C C . THR A 1 760 ? -34.647 -5.103 -9.278 1.00 97.12 760 THR A C 1
ATOM 5959 O O . THR A 1 760 ? -34.166 -3.971 -9.252 1.00 97.12 760 THR A O 1
ATOM 5962 N N . LEU A 1 761 ? -34.163 -6.083 -8.503 1.00 97.38 761 LEU A N 1
ATOM 5963 C CA . LEU A 1 761 ? -33.054 -5.884 -7.564 1.00 97.38 761 LEU A CA 1
ATOM 5964 C C . LEU A 1 761 ? -31.705 -5.727 -8.288 1.00 97.38 761 LEU A C 1
ATOM 5966 O O . LEU A 1 761 ? -30.911 -4.860 -7.922 1.00 97.38 761 LEU A O 1
ATOM 5970 N N . THR A 1 762 ? -31.447 -6.507 -9.342 1.00 96.81 762 THR A N 1
ATOM 5971 C CA . THR A 1 762 ? -30.219 -6.379 -10.149 1.00 96.81 762 THR A CA 1
ATOM 5972 C C . THR A 1 762 ? -30.209 -5.107 -10.997 1.00 96.81 762 THR A C 1
ATOM 5974 O O . THR A 1 762 ? -29.152 -4.495 -11.149 1.00 96.81 762 THR A O 1
ATOM 5977 N N . GLN A 1 763 ? -31.369 -4.649 -11.480 1.00 96.50 763 GLN A N 1
ATOM 5978 C CA . GLN A 1 763 ? -31.525 -3.340 -12.128 1.00 96.50 763 GLN A CA 1
ATOM 5979 C C . GLN A 1 763 ? -31.238 -2.187 -11.157 1.00 96.50 763 GLN A C 1
ATOM 5981 O O . GLN A 1 763 ? -30.475 -1.284 -11.505 1.00 96.50 763 GLN A O 1
ATOM 5986 N N . LEU A 1 764 ? -31.765 -2.244 -9.926 1.00 96.31 764 LEU A N 1
ATOM 5987 C CA . LEU A 1 764 ? -31.457 -1.265 -8.879 1.00 96.31 764 LEU A CA 1
ATOM 5988 C C . LEU A 1 764 ? -29.954 -1.232 -8.562 1.00 96.31 764 LEU A C 1
ATOM 5990 O O . LEU A 1 764 ? -29.359 -0.157 -8.538 1.00 96.31 764 LEU A O 1
ATOM 5994 N N . GLY A 1 765 ? -29.319 -2.394 -8.383 1.00 96.38 765 GLY A N 1
ATOM 5995 C CA . GLY A 1 765 ? -27.869 -2.474 -8.178 1.00 96.38 765 GLY A CA 1
ATOM 5996 C C . GLY A 1 765 ? -27.090 -1.842 -9.335 1.00 96.38 765 GLY A C 1
ATOM 5997 O O . GLY A 1 765 ? -26.240 -0.979 -9.109 1.00 96.38 765 GLY A O 1
ATOM 5998 N N . LYS A 1 766 ? -27.438 -2.188 -10.584 1.00 96.69 766 LYS A N 1
ATOM 5999 C CA . LYS A 1 766 ? -26.818 -1.623 -11.793 1.00 96.69 766 LYS A CA 1
ATOM 6000 C C . LYS A 1 766 ? -26.951 -0.096 -11.856 1.00 96.69 766 LYS A C 1
ATOM 6002 O O . LYS A 1 766 ? -25.976 0.559 -12.215 1.00 96.69 766 LYS A O 1
ATOM 6007 N N . LYS A 1 767 ? -28.099 0.475 -11.464 1.00 95.81 767 LYS A N 1
ATOM 6008 C CA . LYS A 1 767 ? -28.313 1.935 -11.402 1.00 95.81 767 LYS A CA 1
ATOM 6009 C C . LYS A 1 767 ? -27.335 2.639 -10.452 1.00 95.81 767 LYS A C 1
ATOM 6011 O O . LYS A 1 767 ? -26.882 3.734 -10.763 1.00 95.81 767 LYS A O 1
ATOM 6016 N N . TYR A 1 768 ? -26.947 1.991 -9.353 1.00 94.38 768 TYR A N 1
ATOM 6017 C CA . TYR A 1 768 ? -25.925 2.494 -8.427 1.00 94.38 768 TYR A CA 1
ATOM 6018 C C . TYR A 1 768 ? -24.508 1.968 -8.726 1.00 94.38 768 TYR A C 1
ATOM 6020 O O . TYR A 1 768 ? -23.633 2.072 -7.875 1.00 94.38 768 TYR A O 1
ATOM 6028 N N . GLY A 1 769 ? -24.236 1.406 -9.910 1.00 95.56 769 GLY A N 1
ATOM 6029 C CA . GLY A 1 769 ? -22.898 0.913 -10.276 1.00 95.56 769 GLY A CA 1
ATOM 6030 C C . GLY A 1 769 ? -22.445 -0.331 -9.498 1.00 95.56 769 GLY A C 1
ATOM 6031 O O . GLY A 1 769 ? -21.247 -0.552 -9.323 1.00 95.56 769 GLY A O 1
ATOM 6032 N N . VAL A 1 770 ? -23.393 -1.133 -9.007 1.00 97.81 770 VAL A N 1
ATOM 6033 C CA . VAL A 1 770 ? -23.163 -2.404 -8.306 1.00 97.81 770 VAL A CA 1
ATOM 6034 C C . VAL A 1 770 ? -23.790 -3.519 -9.143 1.00 97.81 770 VAL A C 1
ATOM 6036 O O . VAL A 1 770 ? -24.972 -3.831 -9.015 1.00 97.81 770 VAL A O 1
ATOM 6039 N N . ILE A 1 771 ? -23.015 -4.084 -10.066 1.00 97.81 771 ILE A N 1
ATOM 6040 C CA . ILE A 1 771 ? -23.519 -4.958 -11.131 1.00 97.81 771 ILE A CA 1
ATOM 6041 C C . ILE A 1 771 ? -23.357 -6.428 -10.724 1.00 97.81 771 ILE A C 1
ATOM 6043 O O . ILE A 1 771 ? -22.264 -6.866 -10.372 1.00 97.81 771 ILE A O 1
ATOM 6047 N N . TRP A 1 772 ? -24.443 -7.200 -10.789 1.00 97.00 772 TRP A N 1
ATOM 6048 C CA . TRP A 1 772 ? -24.434 -8.644 -10.532 1.00 97.00 772 TRP A CA 1
ATOM 6049 C C . TRP A 1 772 ? -23.757 -9.422 -11.669 1.00 97.00 772 TRP A C 1
ATOM 6051 O O . TRP A 1 772 ? -24.002 -9.129 -12.838 1.00 97.00 772 TRP A O 1
ATOM 6061 N N . TYR A 1 773 ? -22.960 -10.442 -11.337 1.00 92.56 773 TYR A N 1
ATOM 6062 C CA . TYR A 1 773 ? -22.279 -11.299 -12.322 1.00 92.56 773 TYR A CA 1
ATOM 6063 C C . TYR A 1 773 ? -23.232 -12.228 -13.094 1.00 92.56 773 TYR A C 1
ATOM 6065 O O . TYR A 1 773 ? -22.999 -12.554 -14.257 1.00 92.56 773 TYR A O 1
ATOM 6073 N N . GLY A 1 774 ? -24.311 -12.676 -12.446 1.00 90.69 774 GLY A N 1
ATOM 6074 C CA . GLY A 1 774 ? -25.219 -13.693 -12.977 1.00 90.69 774 GLY A CA 1
ATOM 6075 C C . GLY A 1 774 ? -25.143 -15.024 -12.226 1.00 90.69 774 GLY A C 1
ATOM 6076 O O . GLY A 1 774 ? -24.321 -15.221 -11.334 1.00 90.69 774 GLY A O 1
ATOM 6077 N N . SER A 1 775 ? -25.997 -15.976 -12.608 1.00 88.19 775 SER A N 1
ATOM 6078 C CA . SER A 1 775 ? -26.161 -17.267 -11.916 1.00 88.19 775 SER A CA 1
ATOM 6079 C C . SER A 1 775 ? -24.891 -18.127 -11.839 1.00 88.19 775 SER A C 1
ATOM 6081 O O . SER A 1 775 ? -24.770 -18.934 -10.920 1.00 88.19 775 SER A O 1
ATOM 6083 N N . LYS A 1 776 ? -23.935 -17.935 -12.761 1.00 86.12 776 LYS A N 1
ATOM 6084 C CA . LYS A 1 776 ? -22.632 -18.630 -12.785 1.00 86.12 776 LYS A CA 1
ATOM 6085 C C . LYS A 1 776 ? -21.741 -18.317 -11.575 1.00 86.12 776 LYS A C 1
ATOM 6087 O O . LYS A 1 776 ? -20.936 -19.162 -11.200 1.00 86.12 776 LYS A O 1
ATOM 6092 N N . ASP A 1 777 ? -21.899 -17.142 -10.967 1.00 86.62 777 ASP A N 1
ATOM 6093 C CA . ASP A 1 777 ? -21.330 -16.817 -9.656 1.00 86.62 777 ASP A CA 1
ATOM 6094 C C . ASP A 1 777 ? -22.353 -15.984 -8.874 1.00 86.62 777 ASP A C 1
ATOM 6096 O O . ASP A 1 777 ? -22.230 -14.776 -8.678 1.00 86.62 777 ASP A O 1
ATOM 6100 N N . ALA A 1 778 ? -23.438 -16.656 -8.477 1.00 87.94 778 ALA A N 1
ATOM 6101 C CA . ALA A 1 778 ? -24.619 -16.034 -7.889 1.00 87.94 778 ALA A CA 1
ATOM 6102 C C . ALA A 1 778 ? -24.386 -15.067 -6.700 1.00 87.94 778 ALA A C 1
ATOM 6104 O O . ALA A 1 778 ? -25.170 -14.119 -6.597 1.00 87.94 778 ALA A O 1
ATOM 6105 N N . PRO A 1 779 ? -23.385 -15.222 -5.802 1.00 92.50 779 PRO A N 1
ATOM 6106 C CA . PRO A 1 779 ? -23.135 -14.220 -4.764 1.00 92.50 779 PRO A CA 1
ATOM 6107 C C . PRO A 1 779 ? -22.418 -12.957 -5.266 1.00 92.50 779 PRO A C 1
ATOM 6109 O O . PRO A 1 779 ? -22.369 -11.992 -4.505 1.00 92.50 779 PRO A O 1
ATOM 6112 N N . HIS A 1 780 ? -21.845 -12.939 -6.474 1.00 94.81 780 HIS A N 1
ATOM 6113 C CA . HIS A 1 780 ? -20.867 -11.927 -6.881 1.00 94.81 780 HIS A CA 1
ATOM 6114 C C . HIS A 1 780 ? -21.485 -10.654 -7.480 1.00 94.81 780 HIS A C 1
ATOM 6116 O O . HIS A 1 780 ? -22.250 -10.697 -8.450 1.00 94.81 780 HIS A O 1
ATOM 6122 N N . TRP A 1 781 ? -21.089 -9.501 -6.939 1.00 97.50 781 TRP A N 1
ATOM 6123 C CA . TRP A 1 781 ? -21.430 -8.168 -7.440 1.00 97.50 781 TRP A CA 1
ATOM 6124 C C . TRP A 1 781 ? -20.163 -7.323 -7.568 1.00 97.50 781 TRP A C 1
ATOM 6126 O O . TRP A 1 781 ? -19.376 -7.261 -6.627 1.00 97.50 781 TRP A O 1
ATOM 6136 N N . SER A 1 782 ? -19.963 -6.620 -8.680 1.00 96.62 782 SER A N 1
ATOM 6137 C CA . SER A 1 782 ? -18.778 -5.780 -8.888 1.00 96.62 782 SER A CA 1
ATOM 6138 C C . SER A 1 782 ? -19.079 -4.513 -9.681 1.00 96.62 782 SER A C 1
ATOM 6140 O O . SER A 1 782 ? -20.155 -4.359 -10.255 1.00 96.62 782 SER A O 1
ATOM 6142 N N . GLU A 1 783 ? -18.120 -3.589 -9.711 1.00 94.38 783 GLU A N 1
ATOM 6143 C CA . GLU A 1 783 ? -18.202 -2.343 -10.490 1.00 94.38 783 GLU A CA 1
ATOM 6144 C C . GLU A 1 783 ? -18.470 -2.604 -11.987 1.00 94.38 783 GLU A C 1
ATOM 6146 O O . GLU A 1 783 ? -19.100 -1.793 -12.660 1.00 94.38 783 GLU A O 1
ATOM 6151 N N . THR A 1 784 ? -18.030 -3.759 -12.503 1.00 90.81 784 THR A N 1
ATOM 6152 C CA . THR A 1 784 ? -18.101 -4.119 -13.929 1.00 90.81 784 THR A CA 1
ATOM 6153 C C . THR A 1 784 ? -18.972 -5.342 -14.237 1.00 90.81 784 THR A C 1
ATOM 6155 O O . THR A 1 784 ? -19.051 -5.737 -15.399 1.00 90.81 784 THR A O 1
ATOM 6158 N N . GLY A 1 785 ? -19.567 -6.000 -13.234 1.00 86.69 785 GLY A N 1
ATOM 6159 C CA . GLY A 1 785 ? -20.285 -7.276 -13.409 1.00 86.69 785 GLY A CA 1
ATOM 6160 C C . GLY A 1 785 ? -19.381 -8.428 -13.874 1.00 86.69 785 GLY A C 1
ATOM 6161 O O . GLY A 1 785 ? -19.819 -9.303 -14.616 1.00 86.69 785 GLY A O 1
ATOM 6162 N N . ARG A 1 786 ? -18.098 -8.378 -13.495 1.00 79.88 786 ARG A N 1
ATOM 6163 C CA . ARG A 1 786 ? -17.014 -9.324 -13.829 1.00 79.88 786 ARG A CA 1
ATOM 6164 C C . ARG A 1 786 ? -16.057 -9.495 -12.647 1.00 79.88 786 ARG A C 1
ATOM 6166 O O . ARG A 1 786 ? -16.086 -8.604 -11.763 1.00 79.88 786 ARG A O 1
#

Organism: Acinetobacter pittii (NCBI:txid48296)

Radius of gyration: 36.28 Å; chains: 1; bounding box: 97×86×94 Å

InterPro domains:
  IPR009045 Peptidase M74/Hedgehog-like, zinc-binding domain superfamily [G3DSA:3.30.1380.10] (621-782)
  IPR009045 Peptidase M74/Hedgehog-like, zinc-binding domain superfamily [SSF55166] (716-783)

Secondary structure (DSSP, 8-state):
-PPPHHHHHHHHHHHHHHTTS-HHHHHHHHHHHHHHTTSGGGTT--SHHHHHTTS-HIIIII-HHHHHHHHHHHHS---HHHHHHHHHHHHHHHT-S--TTSS--EEE-HHHHHHHHHH-TTTS--SS-HHHH-TTEEEEP-TT-TTSS-EEEEETT-EEEEEEEEETT--B-TT-EEEEEBTTBSS-GGGSSEEP-TTSB---EEE-TT-EEEEEETTEEEE-TTSPBP-EE--SS-EEEEEEEEEETTEEE-----------PPP---------------------------PPEEEEEEEEE-TTS-B-TT-EEEEEETTEEEEEE--TTSEEEEEEEETT-EEEEEEE-SSSEEEEEEEE--TT-EEEEEE-PPEEEEEEEEETTT--B-TT-EEEEEETTEEEEEE--TTSEEEEEE-TT-EEEEEETT--EEEEEE--TT-SEEEEEE-HHHHHHHHHHGGGS-----------------------SPP-EEE-S-SS--EEEE-TTS-EEEE-----EEEEEEEEEETTT-SB-SS-EEEEEETTEEEEEEPPTTSS-EEEEEEETT-EEEEEETTEEEEEEE--TTPPPEEEEE----TT-PEEPSTTHHHHSPPP--GGGSPTTHHHHHHHHHHHHHHTT-EEEEEES---HHHHHHHHHHHHHHHTSS-TTSPPPBTTB-EESSSTT-HHHHHHHHHHHHHHHT-TTS--PPTTTSTTTTT-EEEEEEES-TTPEEEETTEEEE--SHHHHHHHHHHTT-EE--GGGTTEEETT--

Foldseek 3Di:
DADDPLLLLLLLQLQQQALVADLVSSQLVLLLLVLLACDDPSVQHQASVSSSPPPGVCSVVVDPRSVLLSVCNVVVNHDPSSVSSCVSNVCSNVVVDDRLQLRWNDKDQLVVLVVVCVVCCPVNVDSADPQRVDPQKDWTDHPRRPPPRMITIHGALKEKEKEFEAEPQRDGPFQKFKFKDKDPGPGRNNRGRFGAHNRRTGRIHMDHAPMWIWMAINNFTEAAPVRHTATDHTGRYYDYAYWYWYDDPVTIYTQWFHPPPDPDDDDDDDDDDDDDDDDDDDDDDDDDDDCPDDFDKAWEKEAEAEQVRHGDAFDWKWKQWPNDIGIDTHHRRRMDGGDIDTAQTKIWIWADFQQDTHTQDMDGDHHPHYYHYGYFYWAKAKEFEAAQPPRQTDAQFWKWKDFPNDIDIDTAHPRNMDIDIGTAQGKIWIAGPQRATADIGGDDNVHRYWYKHWHPVVSVVSVVVVVPDDDDDDDDDDDDDDDDDDDDDPDPDHTDMDGPDDSAPWDWDADPVRDTDTDDDPWPKAKAKAFEAEPPRRGGAWLAWKWKQWPNDIAIETADPPGRSMDIDITTAQTKMWMGDPPHTQDIDGDHHPDRHHYGYYHDDDLVDADEFAQSLLRYFDFDQDLVQADPPLSVLVCLLVVLCVVLVKDKDWDGQAGALSNLLLLQVLVCLLVVVDQQVPRDDDPSHRYRLCRVVVSPVSSVRSNNNNVSNVCPQADGDHRPRDVNNVSFKIQMDIDPQAQTWGAGPRDIDGDHDPVSSQVSSVVSQFHDLDPSRRRMTGSVSD

Sequence (786 aa):
MSYSEEFIKFVGTVAGEAGGCSPTTWKVVAHCIKNRIGFAEWLNARNVSDILKKNFDAITDKNPPFKKAVTEMYSGNISDHTQDIIEAISPIYQGLEEDITNGVVLYFSPKAQAALHKKNPEKYTSLVPDFAKSSLTEEVKIKGTENDDMRWYRYKGTSRFYVQFVDRSANVLAKSSVSIGYKKTKVVPALSNLVTDNQGKIRSFLVKDGWGARFTIDGVQAVDNNNKEILLIADGKNHSSVIVVASGRSGIKSQTDIHNQQTSPSQKQESVKKDTKAEVNNEKKAEEGENNTKQKNVNFSIKIIDSENKVIPNFSYFLKYKNAEKKHSVGTNGIENNLVALSGEEITVLISGLDSKQEIIRFTAQEGMGEKIIKVNLHTFNILFRHRDTKKPITNLNLIQKYRNQIKQKKTDGNGKITVSAMPGFELNYKLRDERNLLTIKVDKNKSLRVIDVDSSAIEQASKNIKTGTKVVEISQSKQPIPSAKHKRLVDKPVETHDSTPKRDEKVKTSTEGHPKTIVIDNSDIEFKILTYDKITKQLVSNCEYIIEYKGNKNSHISGVSGLGTKIHKGQAGQTIKIFENTNLLTQVTLQKDMKPISINVTKSDSSQLKVSGVDWCSLFLQSNSLSDLAEPFKTNASKFINGMKNAGISVVINTTWRPSERSYLMYYSTAIARGEIAVDKVPPFPGVNIDWTHKGNKTEAIKSAKAMYKKYGIGKNPVGKPGSSNHNRKKAVDMRISNYIGKVVTIDGESIKITSWATLTQLGKKYGVIWYGSKDAPHWSETGR

pLDDT: mean 80.87, std 19.44, range [20.59, 98.38]